Protein AF-A0A920AUA0-F1 (afdb_monomer)

Radius of gyration: 37.14 Å; Cα contacts (8 Å, |Δi|>4): 2394; chains: 1; bounding box: 93×77×119 Å

Foldseek 3Di:
DDDDDDDDDDDDPDPCAKFKWKAFFFFWDDDDDFFPDCVGTDTWDDFFDQKTKDKGFTPDAQAKGWIFMWTQAPNTTATWAQDAAAAAEDDAPDKGFIAQDGHPGYTYIYRHNGRAKIKMKMWGHPDRGRRGMIHIWTWAHDAKAWPDKDADAAAQQAKDKIKTFIPWFGTAFKWKWKWKDLPVLPAIAIDTWPDDIRMTIDIDHNVRLHAFRWMFMWMFMFTPPDDAGSVCVGRRGPYIDQPLVPTHIYTRHHPDPPVDPFQWKWFDDPPPDPDDPDDDPPPGDTPPPPPDDDDDDAWDADPHKIWGFAQPDADGDDGPDHGWIKIFAAAQWDKGKIFRADDDDDDPDDDPFPDFDPDDLDPDPLLWKKKKKKKAWCDFDPDDFFKWKFKAQDPPRDTQFPTDDDGHHNDIDMDMTTRHDDDPDSVPRRDDPGRSPGDMMMMMTGGRVQRRIMMTIGDTDIPSPQPADDADDDDDPVPRPCPPPPRAADLEHEHEFECVHPDDPPDAAEQPALEDHHAEYEFEAQGHHEDDEDDLPDPRFQREYEHCEEYEHAARAAYEYEWRYEYEYNEEYEYQHPDEDRAEWEHEPQTGYAYAHQYYYHYNDDQYWHKYFDWFAADEPDDDPDGQDWAKFFAQAAFKKFAQLQADDDPQFGQKWAQDQQALDTDTDSGRGIDTTDAFAITTTHHHDGIGTTIITHHADHFKDKDWQDRPVNGHQKGKTWNNHSFKFWAAPVLVVQFQFPDHQAVVCLLFFDLDLQQSWKFFDPSPFRLPTHFPQDPDTDIGHRGHMIMTGGHQVPDPDPDRDIDMRIDGNSRGGHRVRGNDPDDDDDDDDDAADPFKKKWKKWKDDDPDIEIAIEMAGAPDALARRRRQWHAGDDSDDDDFYKFWARQPPGPPGTTSYHYDHNVCLPPDGDIHIDGDDDPPGDMWMATPHINRDPPDWDWDADPVVRDIDTRPVVDTD

Mean predicted aligned error: 20.49 Å

Solvent-accessible surface area (backbone atoms only — not comparable to full-atom values): 53006 Å² total; per-residue (Å²): 136,92,85,89,87,88,85,90,80,89,78,79,86,68,86,71,68,59,40,49,21,32,22,15,57,20,54,34,58,52,78,43,55,50,56,76,45,73,52,32,54,44,68,41,43,85,44,43,77,66,14,33,35,37,79,35,47,31,73,38,56,68,33,76,18,28,28,35,39,30,38,43,39,88,89,46,38,32,20,30,26,67,42,73,72,41,70,41,82,58,61,69,77,44,80,45,64,44,36,76,58,64,38,87,42,24,39,37,31,36,78,28,76,42,49,66,37,33,37,40,36,25,34,50,55,82,59,100,67,71,57,50,41,38,36,33,27,50,24,56,44,71,87,66,46,65,73,48,69,64,85,68,85,50,46,30,66,42,69,42,79,42,44,34,35,36,77,41,60,71,26,56,43,46,26,42,32,39,37,38,23,67,59,88,62,78,49,47,54,61,42,76,33,56,69,59,66,38,41,30,41,34,72,50,52,23,87,70,26,37,75,68,27,55,34,38,33,35,41,34,26,29,47,45,93,67,87,62,50,62,93,43,47,38,56,52,38,74,47,68,44,33,63,90,84,71,38,44,70,37,56,13,37,55,78,75,76,58,99,62,75,82,86,52,67,41,82,69,70,97,75,79,66,86,85,80,86,88,72,91,80,87,75,78,75,72,71,78,72,89,69,90,64,98,72,80,80,76,68,49,78,57,97,70,34,34,41,34,72,30,68,89,56,63,91,56,68,46,86,95,46,80,22,19,44,32,39,36,33,52,58,34,76,46,77,44,55,45,42,49,61,92,73,99,72,80,86,80,72,89,79,66,62,53,75,70,81,80,87,61,99,70,80,59,84,88,72,48,26,32,40,34,31,32,37,30,24,77,58,74,56,94,72,99,51,54,36,37,37,35,36,29,40,60,79,76,68,48,70,39,28,62,76,43,78,52,75,41,35,83,49,81,44,80,46,77,44,61,58,47,78,85,67,97,50,85,85,57,77,85,73,73,59,63,56,71,89,45,40,73,24,49,36,42,38,44,24,63,81,40,48,72,36,60,36,36,41,42,53,76,44,77,46,64,74,81,73,60,51,65,87,79,90,75,98,48,95,92,62,61,65,58,67,55,91,82,57,58,76,42,56,82,34,39,39,50,37,46,40,93,56,89,50,63,102,86,54,50,50,68,50,81,52,39,68,45,42,24,16,32,40,36,27,32,43,60,5,42,40,28,40,45,58,39,61,96,86,60,97,51,73,34,19,34,43,38,26,64,29,40,38,38,31,32,48,59,19,33,40,37,34,25,26,30,10,37,38,40,28,55,22,35,41,36,43,34,27,81,56,64,62,32,41,34,34,28,34,49,97,88,35,56,26,32,56,48,45,73,33,55,79,44,68,56,55,100,73,44,30,42,25,37,30,42,46,35,34,7,44,57,99,80,64,82,83,85,59,50,44,78,30,53,35,32,25,26,23,36,70,10,29,35,50,29,69,65,32,22,71,59,90,70,32,23,38,44,18,45,72,36,33,64,72,60,43,75,48,58,38,65,59,55,49,84,42,80,41,55,59,40,32,26,25,44,30,24,19,56,47,88,36,49,62,40,60,35,38,12,41,81,54,66,62,62,46,73,42,74,49,56,44,48,94,92,32,28,34,50,40,55,29,16,35,37,31,35,26,32,30,20,38,26,70,38,18,29,77,44,26,68,18,76,36,28,41,42,84,71,34,56,92,65,36,19,54,46,52,41,38,14,40,38,36,30,68,76,82,84,51,53,84,54,61,47,45,73,68,47,85,50,65,37,68,36,48,56,8,36,24,35,38,35,27,26,37,50,75,79,49,104,56,99,62,93,50,74,48,77,43,54,46,54,62,48,16,41,31,46,72,72,38,37,77,72,96,78,82,90,79,93,85,90,80,67,70,55,50,100,58,39,33,39,40,27,41,32,38,38,45,94,94,45,76,32,61,20,38,41,37,26,27,72,96,44,44,56,48,87,43,65,30,48,18,28,39,69,85,81,83,77,79,93,67,71,39,38,26,35,35,49,68,39,89,66,84,78,60,57,19,32,28,40,49,29,32,36,91,48,75,87,49,97,74,76,68,52,76,47,78,40,75,73,86,96,59,79,59,36,46,43,69,76,42,68,28,56,64,92,86,66,82,52,68,50,72,41,82,87,83,71,45,74,44,51,52,78,80,75,48,70,79

Nearest PDB structures (foldseek):
  5z06-assembly1_A  TM=5.405E-01  e=9.278E-04  Parabacteroides distasonis ATCC 8503
  8d6k-assembly1_A  TM=6.226E-01  e=2.697E-01  Streptomyces coelicolor A3(2)
  3zss-assembly2_C  TM=5.935E-01  e=3.499E-01  Streptomyces coelicolor
  5lgw-assembly1_B  TM=5.931E-01  e=5.589E-01  Streptomyces coelicolor
  3ew3-assembly1_B  TM=3.158E-01  e=7.638E-01  Rattus norvegicus

Structure (mmCIF, N/CA/C/O backbone):
data_AF-A0A920AUA0-F1
#
_entry.id   AF-A0A920AUA0-F1
#
loop_
_atom_site.group_PDB
_atom_site.id
_atom_site.type_symbol
_atom_site.label_atom_id
_atom_site.label_alt_id
_atom_site.label_comp_id
_atom_site.label_asym_id
_atom_site.label_entity_id
_atom_site.label_seq_id
_atom_site.pdbx_PDB_ins_code
_atom_site.Cartn_x
_atom_site.Cartn_y
_atom_site.Cartn_z
_atom_site.occupancy
_atom_site.B_iso_or_equiv
_atom_site.auth_seq_id
_atom_site.auth_comp_id
_atom_site.auth_asym_id
_atom_site.auth_atom_id
_atom_site.pdbx_PDB_model_num
ATOM 1 N N . MET A 1 1 ? -12.554 16.680 64.816 1.00 34.91 1 MET A N 1
ATOM 2 C CA . MET A 1 1 ? -12.040 18.059 64.990 1.00 34.91 1 MET A CA 1
ATOM 3 C C . MET A 1 1 ? -12.174 18.762 63.644 1.00 34.91 1 MET A C 1
ATOM 5 O O . MET A 1 1 ? -11.756 18.181 62.657 1.00 34.91 1 MET A O 1
ATOM 9 N N . LYS A 1 2 ? -12.825 19.930 63.574 1.00 36.66 2 LYS A N 1
ATOM 10 C CA . LYS A 1 2 ? -12.953 20.726 62.336 1.00 36.66 2 LYS A CA 1
ATOM 11 C C . LYS A 1 2 ? -11.664 21.519 62.070 1.00 36.66 2 LYS A C 1
ATOM 13 O O . LYS A 1 2 ? -11.183 22.136 63.019 1.00 36.66 2 LYS A O 1
ATOM 18 N N . LYS A 1 3 ? -11.228 21.618 60.805 1.00 27.55 3 LYS A N 1
ATOM 19 C CA . LYS A 1 3 ? -11.029 22.873 60.034 1.00 27.55 3 LYS A CA 1
ATOM 20 C C . LYS A 1 3 ? -10.509 22.576 58.611 1.00 27.55 3 LYS A C 1
ATOM 22 O O . LYS A 1 3 ? -9.742 21.647 58.417 1.00 27.55 3 LYS A O 1
ATOM 27 N N . TYR A 1 4 ? -10.994 23.379 57.666 1.00 36.03 4 TYR A N 1
ATOM 28 C CA . TYR A 1 4 ? -10.837 23.321 56.207 1.00 36.03 4 TYR A CA 1
ATOM 29 C C . TYR A 1 4 ? -9.521 23.933 55.691 1.00 36.03 4 TYR A C 1
ATOM 31 O O . TYR A 1 4 ? -8.983 24.828 56.344 1.00 36.03 4 TYR A O 1
ATOM 39 N N . LEU A 1 5 ? -9.139 23.581 54.455 1.00 22.48 5 LEU A N 1
ATOM 40 C CA . LEU A 1 5 ? -8.550 24.499 53.467 1.00 22.48 5 LEU A CA 1
ATOM 41 C C . LEU A 1 5 ? -8.956 24.059 52.043 1.00 22.48 5 LEU A C 1
ATOM 43 O O . LEU A 1 5 ? -8.965 22.870 51.747 1.00 22.48 5 LEU A O 1
ATOM 47 N N . VAL A 1 6 ? -9.307 25.031 51.200 1.00 31.12 6 VAL A N 1
ATOM 48 C CA . VAL A 1 6 ? -9.594 24.926 49.758 1.00 31.12 6 VAL A CA 1
ATOM 49 C C . VAL A 1 6 ? -8.393 25.491 48.996 1.00 31.12 6 VAL A C 1
ATOM 51 O O . VAL A 1 6 ? -7.921 26.556 49.392 1.00 31.12 6 VAL A O 1
ATOM 54 N N . LEU A 1 7 ? -7.965 24.863 47.893 1.00 21.09 7 LEU A N 1
ATOM 55 C CA . LEU A 1 7 ? -7.511 25.573 46.686 1.00 21.09 7 LEU A CA 1
ATOM 56 C C . LEU A 1 7 ? -7.528 24.658 45.443 1.00 21.09 7 LEU A C 1
ATOM 58 O O . LEU A 1 7 ? -7.265 23.465 45.537 1.00 21.09 7 LEU A O 1
ATOM 62 N N . ILE A 1 8 ? -7.872 25.270 44.312 1.00 32.53 8 ILE A N 1
ATOM 63 C CA . ILE A 1 8 ? -8.080 24.743 42.954 1.00 32.53 8 ILE A CA 1
ATOM 64 C C . ILE A 1 8 ? -6.752 24.344 42.289 1.00 32.53 8 ILE A C 1
ATOM 66 O O . ILE A 1 8 ? -5.775 25.073 42.443 1.00 32.53 8 ILE A O 1
ATOM 70 N N . PHE A 1 9 ? -6.758 23.296 41.457 1.00 21.64 9 PHE A N 1
ATOM 71 C CA . PHE A 1 9 ? -5.888 23.209 40.277 1.00 21.64 9 PHE A CA 1
ATOM 72 C C . PHE A 1 9 ? -6.696 22.721 39.070 1.00 21.64 9 PHE A C 1
ATOM 74 O O . PHE A 1 9 ? -7.181 21.596 39.039 1.00 21.64 9 PHE A O 1
ATOM 81 N N . THR A 1 10 ? -6.844 23.599 38.082 1.00 32.56 10 THR A N 1
ATOM 82 C CA . THR A 1 10 ? -6.968 23.229 36.672 1.00 32.56 10 THR A CA 1
ATOM 83 C C . THR A 1 10 ? -5.690 22.494 36.270 1.00 32.56 10 THR A C 1
ATOM 85 O O . THR A 1 10 ? -4.614 23.080 36.397 1.00 32.56 10 THR A O 1
ATOM 88 N N . LEU A 1 11 ? -5.786 21.254 35.787 1.00 24.36 11 LEU A N 1
ATOM 89 C CA . LEU A 1 11 ? -4.705 20.625 35.029 1.00 24.36 11 LEU A CA 1
ATOM 90 C C . LEU A 1 11 ? -5.182 20.435 33.590 1.00 24.36 11 LEU A C 1
ATOM 92 O O . LEU A 1 11 ? -5.879 19.484 33.261 1.00 24.36 11 LEU A O 1
ATOM 96 N N . SER A 1 12 ? -4.814 21.394 32.747 1.00 24.86 12 SER A N 1
ATOM 97 C CA . SER A 1 12 ? -4.608 21.138 31.329 1.00 24.86 12 SER A CA 1
ATOM 98 C C . SER A 1 12 ? -3.372 20.245 31.234 1.00 24.86 12 SER A C 1
ATOM 100 O O . SER A 1 12 ? -2.292 20.667 31.654 1.00 24.86 12 SER A O 1
ATOM 102 N N . PHE A 1 13 ? -3.506 19.021 30.727 1.00 23.83 13 PHE A N 1
ATOM 103 C CA . PHE A 1 13 ? -2.341 18.247 30.313 1.00 23.83 13 PHE A CA 1
ATOM 104 C C . PHE A 1 13 ? -1.810 18.862 29.018 1.00 23.83 13 PHE A C 1
ATOM 106 O O . PHE A 1 13 ? -2.270 18.566 27.923 1.00 23.83 13 PHE A O 1
ATOM 113 N N . ILE A 1 14 ? -0.863 19.786 29.167 1.00 28.12 14 ILE A N 1
ATOM 114 C CA . ILE A 1 14 ? 0.091 20.103 28.111 1.00 28.12 14 ILE A CA 1
ATOM 115 C C . ILE A 1 14 ? 1.217 19.094 28.309 1.00 28.12 14 ILE A C 1
ATOM 117 O O . ILE A 1 14 ? 1.929 19.160 29.314 1.00 28.12 14 ILE A O 1
ATOM 121 N N . PHE A 1 15 ? 1.367 18.149 27.384 1.00 31.02 15 PHE A N 1
ATOM 122 C CA . PHE A 1 15 ? 2.601 17.380 27.283 1.00 31.02 15 PHE A CA 1
ATOM 123 C C . PHE A 1 15 ? 3.733 18.373 26.986 1.00 31.02 15 PHE A C 1
ATOM 125 O O . PHE A 1 15 ? 3.870 18.862 25.869 1.00 31.02 15 PHE A O 1
ATOM 132 N N . SER A 1 16 ? 4.510 18.737 28.009 1.00 35.75 16 SER A N 1
ATOM 133 C CA . SER A 1 16 ? 5.778 19.441 27.821 1.00 35.75 16 SER A CA 1
ATOM 134 C C . SER A 1 16 ? 6.825 18.386 27.480 1.00 35.75 16 SER A C 1
ATOM 136 O O . SER A 1 16 ? 7.454 17.797 28.362 1.00 35.75 16 SER A O 1
ATOM 138 N N . PHE A 1 17 ? 6.952 18.090 26.186 1.00 50.62 17 PHE A N 1
ATOM 139 C CA . PHE A 1 17 ? 8.178 17.500 25.667 1.00 50.62 17 PHE A CA 1
ATOM 140 C C . PHE A 1 17 ? 9.290 18.502 25.941 1.00 50.62 17 PHE A C 1
ATOM 142 O O . PHE A 1 17 ? 9.126 19.696 25.690 1.00 50.62 17 PHE A O 1
ATOM 149 N N . GLY A 1 18 ? 10.402 18.043 26.505 1.00 58.06 18 GLY A N 1
ATOM 150 C CA . GLY A 1 18 ? 11.508 18.953 26.720 1.00 58.06 18 GLY A CA 1
ATOM 151 C C . GLY A 1 18 ? 11.974 19.545 25.384 1.00 58.06 18 GLY A C 1
ATOM 152 O O . GLY A 1 18 ? 12.116 18.814 24.406 1.00 58.06 18 GLY A O 1
ATOM 153 N N . GLN A 1 19 ? 12.160 20.864 25.309 1.00 74.25 19 GLN A N 1
ATOM 154 C CA . GLN A 1 19 ? 12.383 21.549 24.037 1.00 74.25 19 GLN A CA 1
ATOM 155 C C . GLN A 1 19 ? 13.372 22.717 24.172 1.00 74.25 19 GLN A C 1
ATOM 157 O O . GLN A 1 19 ? 13.384 23.471 25.152 1.00 74.25 19 GLN A O 1
ATOM 162 N N . ASN A 1 20 ? 14.232 22.854 23.159 1.00 84.25 20 ASN A N 1
ATOM 163 C CA . ASN A 1 20 ? 15.113 24.007 22.990 1.00 84.25 20 ASN A CA 1
ATOM 164 C C . ASN A 1 20 ? 14.307 25.201 22.495 1.00 84.25 20 ASN A C 1
ATOM 166 O O . ASN A 1 20 ? 13.408 25.038 21.678 1.00 84.25 20 ASN A O 1
ATOM 170 N N . ALA A 1 21 ? 14.668 26.399 22.936 1.00 88.81 21 ALA A N 1
ATOM 171 C CA . ALA A 1 21 ? 14.043 27.631 22.491 1.00 88.81 21 ALA A CA 1
ATOM 172 C C . ALA A 1 21 ? 15.071 28.719 22.205 1.00 88.81 21 ALA A C 1
ATOM 174 O O . ALA A 1 21 ? 16.186 28.707 22.726 1.00 88.81 21 ALA A O 1
ATOM 175 N N . ILE A 1 22 ? 14.665 29.716 21.436 1.00 90.88 22 ILE A N 1
ATOM 176 C CA . ILE A 1 22 ? 15.327 31.015 21.382 1.00 90.88 22 ILE A CA 1
ATOM 177 C C . ILE A 1 22 ? 14.560 31.990 22.284 1.00 90.88 22 ILE A C 1
ATOM 179 O O . ILE A 1 22 ? 13.360 31.832 22.497 1.00 90.88 22 ILE A O 1
ATOM 183 N N . VAL A 1 23 ? 15.253 32.952 22.899 1.00 90.69 23 VAL A N 1
ATOM 184 C CA . VAL A 1 23 ? 14.648 33.972 23.775 1.00 90.69 23 VAL A CA 1
ATOM 185 C C . VAL A 1 23 ? 15.395 35.302 23.682 1.00 90.69 23 VAL A C 1
ATOM 187 O O . VAL A 1 23 ? 16.619 35.317 23.575 1.00 90.69 23 VAL A O 1
ATOM 190 N N . GLY A 1 24 ? 14.696 36.430 23.794 1.00 87.50 24 GLY A N 1
ATOM 191 C CA . GLY A 1 24 ? 15.289 37.763 23.892 1.00 87.50 24 GLY A CA 1
ATOM 192 C C . GLY A 1 24 ? 15.109 38.630 22.645 1.00 87.50 24 GLY A C 1
ATOM 193 O O . GLY A 1 24 ? 14.773 38.164 21.557 1.00 87.50 24 GLY A O 1
ATOM 194 N N . ASN A 1 25 ? 15.301 39.945 22.815 1.00 75.69 25 ASN A N 1
ATOM 195 C CA . ASN A 1 25 ? 14.859 40.917 21.814 1.00 75.69 25 ASN A CA 1
ATOM 196 C C . ASN A 1 25 ? 15.779 40.998 20.587 1.00 75.69 25 ASN A C 1
ATOM 198 O O . ASN A 1 25 ? 16.763 41.745 20.557 1.00 75.69 25 ASN A O 1
ATOM 202 N N . GLY A 1 26 ? 15.388 40.249 19.566 1.00 66.62 26 GLY A N 1
ATOM 203 C CA . GLY A 1 26 ? 16.102 40.095 18.318 1.00 66.62 26 GLY A CA 1
ATOM 204 C C . GLY A 1 26 ? 15.734 38.824 17.581 1.00 66.62 26 GLY A C 1
ATOM 205 O O . GLY A 1 26 ? 15.836 38.860 16.367 1.00 66.62 26 GLY A O 1
ATOM 206 N N . PHE A 1 27 ? 15.252 37.801 18.309 1.00 77.88 27 PHE A N 1
ATOM 207 C CA . PHE A 1 27 ? 14.631 36.574 17.786 1.00 77.88 27 PHE A CA 1
ATOM 208 C C . PHE A 1 27 ? 13.590 35.935 18.736 1.00 77.88 27 PHE A C 1
ATOM 210 O O . PHE A 1 27 ? 13.227 34.797 18.516 1.00 77.88 27 PHE A O 1
ATOM 217 N N . THR A 1 28 ? 13.092 36.656 19.756 1.00 78.25 28 THR A N 1
ATOM 218 C CA . THR A 1 28 ? 11.725 36.555 20.325 1.00 78.25 28 THR A CA 1
ATOM 219 C C . THR A 1 28 ? 11.308 37.907 20.933 1.00 78.25 28 THR A C 1
ATOM 221 O O . THR A 1 28 ? 12.024 38.909 20.799 1.00 78.25 28 THR A O 1
ATOM 224 N N . CYS A 1 29 ? 10.136 38.002 21.582 1.00 75.75 29 CYS A N 1
ATOM 225 C CA . CYS A 1 29 ? 9.813 39.158 22.418 1.00 75.75 29 CYS A CA 1
ATOM 226 C C . CYS A 1 29 ? 10.228 38.932 23.874 1.00 75.75 29 CYS A C 1
ATOM 228 O O . CYS A 1 29 ? 9.963 37.893 24.467 1.00 75.75 29 CYS A O 1
ATOM 230 N N . CYS A 1 30 ? 10.770 39.996 24.470 1.00 82.56 30 CYS A N 1
ATOM 231 C CA . CYS A 1 30 ? 10.992 40.110 25.908 1.00 82.56 30 CYS A CA 1
ATOM 232 C C . CYS A 1 30 ? 12.036 39.135 26.490 1.00 82.56 30 CYS A C 1
ATOM 234 O O . CYS A 1 30 ? 12.535 38.230 25.835 1.00 82.56 30 CYS A O 1
ATOM 236 N N . TRP A 1 31 ? 12.417 39.386 27.742 1.00 85.62 31 TRP A N 1
ATOM 237 C CA . TRP A 1 31 ? 13.306 38.522 28.513 1.00 85.62 31 TRP A CA 1
ATOM 238 C C . TRP A 1 31 ? 12.529 38.011 29.728 1.00 85.62 31 TRP A C 1
ATOM 240 O O . TRP A 1 31 ? 12.135 38.813 30.578 1.00 85.62 31 TRP A O 1
ATOM 250 N N . GLY A 1 32 ? 12.282 36.703 29.806 1.00 80.81 32 GLY A N 1
ATOM 251 C CA . GLY A 1 32 ? 11.803 36.053 31.029 1.00 80.81 32 GLY A CA 1
ATOM 252 C C . GLY A 1 32 ? 12.884 36.008 32.118 1.00 80.81 32 GLY A C 1
ATOM 253 O O . GLY A 1 32 ? 14.064 36.243 31.847 1.00 80.81 32 GLY A O 1
ATOM 254 N N . SER A 1 33 ? 12.498 35.688 33.357 1.00 83.19 33 SER A N 1
ATOM 255 C CA . SER A 1 33 ? 13.457 35.435 34.445 1.00 83.19 33 SER A CA 1
ATOM 256 C C . SER A 1 33 ? 14.083 34.050 34.275 1.00 83.19 33 SER A C 1
ATOM 258 O O . SER A 1 33 ? 13.386 33.037 34.381 1.00 83.19 33 SER A O 1
ATOM 260 N N . ALA A 1 34 ? 15.392 33.998 34.023 1.00 81.38 34 ALA A N 1
ATOM 261 C CA . ALA A 1 34 ? 16.120 32.752 33.821 1.00 81.38 34 ALA A CA 1
ATOM 262 C C . ALA A 1 34 ? 15.952 31.826 35.037 1.00 81.38 34 ALA A C 1
ATOM 264 O O . ALA A 1 34 ? 16.129 32.257 36.181 1.00 81.38 34 ALA A O 1
ATOM 265 N N . GLY A 1 35 ? 15.620 30.552 34.818 1.00 81.62 35 GLY A N 1
ATOM 266 C CA . GLY A 1 35 ? 15.362 29.600 35.906 1.00 81.62 35 GLY A CA 1
ATOM 267 C C . GLY A 1 35 ? 13.896 29.439 36.308 1.00 81.62 35 GLY A C 1
ATOM 268 O O . GLY A 1 35 ? 13.567 28.467 36.973 1.00 81.62 35 GLY A O 1
ATOM 269 N N . ASN A 1 36 ? 13.032 30.407 35.976 1.00 83.81 36 ASN A N 1
ATOM 270 C CA . ASN A 1 36 ? 11.715 30.531 36.619 1.00 83.81 36 ASN A CA 1
ATOM 271 C C . ASN A 1 36 ? 10.559 30.861 35.661 1.00 83.81 36 ASN A C 1
ATOM 273 O O . ASN A 1 36 ? 9.415 30.938 36.101 1.00 83.81 36 ASN A O 1
ATOM 277 N N . SER A 1 37 ? 10.830 31.140 34.383 1.00 85.25 37 SER A N 1
ATOM 278 C CA . SER A 1 37 ? 9.800 31.488 33.401 1.00 85.25 37 SER A CA 1
ATOM 279 C C . SER A 1 37 ? 10.270 31.189 31.976 1.00 85.25 37 SER A C 1
ATOM 281 O O . SER A 1 37 ? 11.384 31.568 31.616 1.00 85.25 37 SER A O 1
ATOM 283 N N . ASN A 1 38 ? 9.400 30.575 31.171 1.00 87.06 38 ASN A N 1
ATOM 284 C CA . ASN A 1 38 ? 9.553 30.399 29.720 1.00 87.06 38 ASN A CA 1
ATOM 285 C C . ASN A 1 38 ? 8.940 31.566 28.918 1.00 87.06 38 ASN A C 1
ATOM 287 O O . ASN A 1 38 ? 8.710 31.469 27.716 1.00 87.06 38 ASN A O 1
ATOM 291 N N . TYR A 1 39 ? 8.654 32.697 29.572 1.00 87.88 39 TYR A N 1
ATOM 292 C CA . TYR A 1 39 ? 8.103 33.865 28.896 1.00 87.88 39 TYR A CA 1
ATOM 293 C C . TYR A 1 39 ? 9.067 34.383 27.823 1.00 87.88 39 TYR A C 1
ATOM 295 O O . TYR A 1 39 ? 10.215 34.735 28.119 1.00 87.88 39 TYR A O 1
ATOM 303 N N . GLY A 1 40 ? 8.566 34.459 26.589 1.00 85.38 40 GLY A N 1
ATOM 304 C CA . GLY A 1 40 ? 9.351 34.853 25.425 1.00 85.38 40 GLY A CA 1
ATOM 305 C C . GLY A 1 40 ? 10.194 33.723 24.837 1.00 85.38 40 GLY A C 1
ATOM 306 O O . GLY A 1 40 ? 11.143 34.030 24.126 1.00 85.38 40 GLY A O 1
ATOM 307 N N . TYR A 1 41 ? 9.913 32.455 25.148 1.00 90.56 41 TYR A N 1
ATOM 308 C CA . TYR A 1 41 ? 10.544 31.313 24.482 1.00 90.56 41 TYR A CA 1
ATOM 309 C C . TYR A 1 41 ? 9.831 31.029 23.164 1.00 90.56 41 TYR A C 1
ATOM 311 O O . TYR A 1 41 ? 8.603 31.026 23.106 1.00 90.56 41 TYR A O 1
ATOM 319 N N . GLU A 1 42 ? 10.611 30.776 22.123 1.00 90.19 42 GLU A N 1
ATOM 320 C CA . GLU A 1 42 ? 10.128 30.269 20.846 1.00 90.19 42 GLU A CA 1
ATOM 321 C C . GLU A 1 42 ? 10.854 28.965 20.550 1.00 90.19 42 GLU A C 1
ATOM 323 O O . GLU A 1 42 ? 12.081 28.940 20.420 1.00 90.19 42 GLU A O 1
ATOM 328 N N . TYR A 1 43 ? 10.097 27.874 20.581 1.00 89.00 43 TYR A N 1
ATOM 329 C CA . TYR A 1 43 ? 10.646 26.530 20.606 1.00 89.00 43 TYR A CA 1
ATOM 330 C C . TYR A 1 43 ? 11.123 26.059 19.227 1.00 89.00 43 TYR A C 1
ATOM 332 O O . TYR A 1 43 ? 10.692 26.565 18.194 1.00 89.00 43 TYR A O 1
ATOM 340 N N . PHE A 1 44 ? 12.063 25.118 19.226 1.00 88.69 44 PHE A N 1
ATOM 341 C CA . PHE A 1 44 ? 12.639 24.533 18.022 1.00 88.69 44 PHE A CA 1
ATOM 342 C C . PHE A 1 44 ? 11.893 23.254 17.650 1.00 88.69 44 PHE A C 1
ATOM 344 O O . PHE A 1 44 ? 11.650 22.409 18.513 1.00 88.69 44 PHE A O 1
ATOM 351 N N . ASP A 1 45 ? 11.633 23.067 16.363 1.00 88.25 45 ASP A N 1
ATOM 352 C CA . ASP A 1 45 ? 11.048 21.847 15.816 1.00 88.25 45 ASP A CA 1
ATOM 353 C C . ASP A 1 45 ? 12.113 20.763 15.623 1.00 88.25 45 ASP A C 1
ATOM 355 O O . ASP A 1 45 ? 13.305 21.056 15.469 1.00 88.25 45 ASP A O 1
ATOM 359 N N . ALA A 1 46 ? 11.684 19.501 15.605 1.00 87.00 46 ALA A N 1
ATOM 360 C CA . ALA A 1 46 ? 12.539 18.405 15.166 1.00 87.00 46 ALA A CA 1
ATOM 361 C C . ALA A 1 46 ? 12.964 18.618 13.702 1.00 87.00 46 ALA A C 1
ATOM 363 O O . ALA A 1 46 ? 12.236 19.184 12.885 1.00 87.00 46 ALA A O 1
ATOM 364 N N . SER A 1 47 ? 14.172 18.187 13.367 1.00 88.06 47 SER A N 1
ATOM 365 C CA . SER A 1 47 ? 14.753 18.336 12.036 1.00 88.06 47 SER A CA 1
ATOM 366 C C . SER A 1 47 ? 15.497 17.057 11.648 1.00 88.06 47 SER A C 1
ATOM 368 O O . SER A 1 47 ? 15.250 16.008 12.227 1.00 88.06 47 SER A O 1
ATOM 370 N N . ALA A 1 48 ? 16.388 17.105 10.654 1.00 87.94 48 ALA A N 1
ATOM 371 C CA . ALA A 1 48 ? 17.131 15.919 10.232 1.00 87.94 48 ALA A CA 1
ATOM 372 C C . ALA A 1 48 ? 17.943 15.309 11.396 1.00 87.94 48 ALA A C 1
ATOM 374 O O . ALA A 1 48 ? 18.600 16.035 12.157 1.00 87.94 48 ALA A O 1
ATOM 375 N N . GLY A 1 49 ? 17.918 13.978 11.507 1.00 85.44 49 GLY A N 1
ATOM 376 C CA . GLY A 1 49 ? 18.574 13.228 12.581 1.00 85.44 49 GLY A CA 1
ATOM 377 C C . GLY A 1 49 ? 18.085 13.652 13.972 1.00 85.44 49 GLY A C 1
ATOM 378 O O . GLY A 1 49 ? 16.915 13.950 14.172 1.00 85.44 49 GLY A O 1
ATOM 379 N N . ASN A 1 50 ? 19.003 13.749 14.935 1.00 82.12 50 ASN A N 1
ATOM 380 C CA . ASN A 1 50 ? 18.698 14.210 16.300 1.00 82.12 50 ASN A CA 1
ATOM 381 C C . ASN A 1 50 ? 18.807 15.741 16.461 1.00 82.12 50 ASN A C 1
ATOM 383 O O . ASN A 1 50 ? 19.011 16.247 17.571 1.00 82.12 50 ASN A O 1
ATOM 387 N N . SER A 1 51 ? 18.759 16.491 15.354 1.00 86.38 51 SER A N 1
ATOM 388 C CA . SER A 1 51 ? 18.918 17.946 15.368 1.00 86.38 51 SER A CA 1
ATOM 389 C C . SER A 1 51 ? 17.582 18.675 15.440 1.00 86.38 51 SER A C 1
ATOM 391 O O . SER A 1 51 ? 16.541 18.160 15.041 1.00 86.38 51 SER A O 1
ATOM 393 N N . TYR A 1 52 ? 17.631 19.915 15.913 1.00 88.31 52 TYR A N 1
ATOM 394 C CA . TYR A 1 52 ? 16.460 20.774 16.061 1.00 88.31 52 TYR A CA 1
ATOM 395 C C . TYR A 1 52 ? 16.649 22.059 15.266 1.00 88.31 52 TYR A C 1
ATOM 397 O O . TYR A 1 52 ? 17.784 22.511 15.080 1.00 88.31 52 TYR A O 1
ATOM 405 N N . ILE A 1 53 ? 15.555 22.647 14.785 1.00 91.38 53 ILE A N 1
ATOM 406 C CA . ILE A 1 53 ? 15.563 23.817 13.906 1.00 91.38 53 ILE A CA 1
ATOM 407 C C . ILE A 1 53 ? 14.586 24.895 14.378 1.00 91.38 53 ILE A C 1
ATOM 409 O O . ILE A 1 53 ? 13.496 24.603 14.851 1.00 91.38 53 ILE A O 1
ATOM 413 N N . SER A 1 54 ? 14.967 26.160 14.225 1.00 91.69 54 SER A N 1
ATOM 414 C CA . SER A 1 54 ? 14.046 27.289 14.368 1.00 91.69 54 SER A CA 1
ATOM 415 C C . SER A 1 54 ? 14.393 28.359 13.346 1.00 91.69 54 SER A C 1
ATOM 417 O O . SER A 1 54 ? 15.557 28.737 13.210 1.00 91.69 54 SER A O 1
ATOM 419 N N . ILE A 1 55 ? 13.399 28.833 12.599 1.00 93.69 55 ILE A N 1
ATOM 420 C CA . ILE A 1 55 ? 13.577 29.867 11.577 1.00 93.69 55 ILE A CA 1
ATOM 421 C C . ILE A 1 55 ? 12.985 31.160 12.114 1.00 93.69 55 ILE A C 1
ATOM 423 O O . ILE A 1 55 ? 11.795 31.230 12.394 1.00 93.69 55 ILE A O 1
ATOM 427 N N . GLN A 1 56 ? 13.823 32.181 12.244 1.00 92.56 56 GLN A N 1
ATOM 428 C CA . GLN A 1 56 ? 13.468 33.425 12.911 1.00 92.56 56 GLN A CA 1
ATOM 429 C C . GLN A 1 56 ? 13.729 34.638 12.038 1.00 92.56 56 GLN A C 1
ATOM 431 O O . GLN A 1 56 ? 14.670 34.667 11.249 1.00 92.56 56 GLN A O 1
ATOM 436 N N . ASN A 1 57 ? 12.957 35.699 12.245 1.00 91.44 57 ASN A N 1
ATOM 437 C CA . ASN A 1 57 ? 13.237 36.993 11.638 1.00 91.44 57 ASN A CA 1
ATOM 438 C C . ASN A 1 57 ? 13.716 37.988 12.687 1.00 91.44 57 ASN A C 1
ATOM 440 O O . ASN A 1 57 ? 13.224 38.038 13.817 1.00 91.44 57 ASN A O 1
ATOM 444 N N . ALA A 1 58 ? 14.673 38.821 12.287 1.00 88.75 58 ALA A N 1
ATOM 445 C CA . ALA A 1 58 ? 15.145 39.890 13.147 1.00 88.75 58 ALA A CA 1
ATOM 446 C C . ALA A 1 58 ? 14.019 40.894 13.412 1.00 88.75 58 ALA A C 1
ATOM 448 O O . ALA A 1 58 ? 13.241 41.227 12.519 1.00 88.75 58 ALA A O 1
ATOM 449 N N . ARG A 1 59 ? 13.952 41.427 14.634 1.00 86.12 59 ARG A N 1
ATOM 450 C CA . ARG A 1 59 ? 12.947 42.441 15.006 1.00 86.12 59 ARG A CA 1
ATOM 451 C C . ARG A 1 59 ? 13.414 43.870 14.748 1.00 86.12 59 ARG A C 1
ATOM 453 O O . ARG A 1 59 ? 12.590 44.744 14.495 1.00 86.12 59 ARG A O 1
ATOM 460 N N . ASN A 1 60 ? 14.721 44.115 14.805 1.00 82.81 60 ASN A N 1
ATOM 461 C CA . ASN A 1 60 ? 15.310 45.439 14.625 1.00 82.81 60 ASN A CA 1
ATOM 462 C C . ASN A 1 60 ? 16.105 45.496 13.313 1.00 82.81 60 ASN A C 1
ATOM 464 O O . ASN A 1 60 ? 17.206 44.951 13.238 1.00 82.81 60 ASN A O 1
ATOM 468 N N . ALA A 1 61 ? 15.576 46.190 12.300 1.00 82.62 61 ALA A N 1
ATOM 469 C CA . ALA A 1 61 ? 16.317 46.486 11.071 1.00 82.62 61 ALA A CA 1
ATOM 470 C C . ALA A 1 61 ? 17.475 47.464 11.332 1.00 82.62 61 ALA A C 1
ATOM 472 O O . ALA A 1 61 ? 17.297 48.478 12.009 1.00 82.62 61 ALA A O 1
ATOM 473 N N . GLY A 1 62 ? 18.640 47.194 10.742 1.00 74.94 62 GLY A N 1
ATOM 474 C CA . GLY A 1 62 ? 19.808 48.078 10.768 1.00 74.94 62 GLY A CA 1
ATOM 475 C C . GLY A 1 62 ? 20.467 48.216 12.144 1.00 74.94 62 GLY A C 1
ATOM 476 O O . GLY A 1 62 ? 21.143 49.216 12.394 1.00 74.94 62 GLY A O 1
ATOM 477 N N . GLY A 1 63 ? 20.251 47.252 13.045 1.00 82.44 63 GLY A N 1
ATOM 478 C CA . GLY A 1 63 ? 20.714 47.313 14.429 1.00 82.44 63 GLY A CA 1
ATOM 479 C C . GLY A 1 63 ? 20.995 45.950 15.062 1.00 82.44 63 GLY A C 1
ATOM 480 O O . GLY A 1 63 ? 20.824 44.890 14.457 1.00 82.44 63 GLY A O 1
ATOM 481 N N . ASN A 1 64 ? 21.446 45.995 16.316 1.00 90.12 64 ASN A N 1
ATOM 482 C CA . ASN A 1 64 ? 21.747 44.802 17.100 1.00 90.12 64 ASN A CA 1
ATOM 483 C C . ASN A 1 64 ? 20.457 44.094 17.539 1.00 90.12 64 ASN A C 1
ATOM 485 O O . ASN A 1 64 ? 19.570 44.695 18.151 1.00 90.12 64 ASN A O 1
ATOM 489 N N . ASN A 1 65 ? 20.395 42.800 17.258 1.00 92.19 65 ASN A N 1
ATOM 490 C CA . ASN A 1 65 ? 19.356 41.869 17.668 1.00 92.19 65 ASN A CA 1
ATOM 491 C C . ASN A 1 65 ? 19.979 40.905 18.679 1.00 92.19 65 ASN A C 1
ATOM 493 O O . ASN A 1 65 ? 21.029 40.318 18.419 1.00 92.19 65 ASN A O 1
ATOM 497 N N . TYR A 1 66 ? 19.363 40.799 19.851 1.00 93.06 66 TYR A N 1
ATOM 498 C CA . TYR A 1 66 ? 19.899 40.094 21.007 1.00 93.06 66 TYR A CA 1
ATOM 499 C C . TYR A 1 66 ? 19.092 38.831 21.278 1.00 93.06 66 TYR A C 1
ATOM 501 O O . TYR A 1 66 ? 17.865 38.879 21.264 1.00 93.06 66 TYR A O 1
ATOM 509 N N . PHE A 1 67 ? 19.766 37.730 21.591 1.00 93.75 67 PHE A N 1
ATOM 510 C CA . PHE A 1 67 ? 19.104 36.480 21.949 1.00 93.75 67 PHE A CA 1
ATOM 511 C C . PHE A 1 67 ? 19.939 35.625 22.913 1.00 93.75 67 PHE A C 1
ATOM 513 O O . PHE A 1 67 ? 21.134 35.847 23.117 1.00 93.75 67 PHE A O 1
ATOM 520 N N . ARG A 1 68 ? 19.289 34.650 23.537 1.00 91.69 68 ARG A N 1
ATOM 521 C CA . ARG A 1 68 ? 19.860 33.514 24.269 1.00 91.69 68 ARG A CA 1
ATOM 522 C C . ARG A 1 68 ? 19.104 32.254 23.871 1.00 91.69 68 ARG A C 1
ATOM 524 O O . ARG A 1 68 ? 18.065 32.347 23.222 1.00 91.69 68 ARG A O 1
ATOM 531 N N . PHE A 1 69 ? 19.607 31.102 24.292 1.00 90.31 69 PHE A N 1
ATOM 532 C CA . PHE A 1 69 ? 18.837 29.868 24.212 1.00 90.31 69 PHE A CA 1
ATOM 533 C C . PHE A 1 69 ? 18.054 29.656 25.502 1.00 90.31 69 PHE A C 1
ATOM 535 O O . PHE A 1 69 ? 18.590 29.827 26.599 1.00 90.31 69 PHE A O 1
ATOM 542 N N . GLY A 1 70 ? 16.781 29.320 25.357 1.00 88.69 70 GLY A N 1
ATOM 543 C CA . GLY A 1 70 ? 15.926 28.806 26.410 1.00 88.69 70 GLY A CA 1
ATOM 544 C C . GLY A 1 70 ? 15.969 27.281 26.425 1.00 88.69 70 GLY A C 1
ATOM 545 O O . GLY A 1 70 ? 16.060 26.640 25.383 1.00 88.69 70 GLY A O 1
ATOM 546 N N . VAL A 1 71 ? 15.904 26.712 27.618 1.00 85.88 71 VAL A N 1
ATOM 547 C CA . VAL A 1 71 ? 15.731 25.281 27.863 1.00 85.88 71 VAL A CA 1
ATOM 548 C C . VAL A 1 71 ? 14.488 25.132 28.720 1.00 85.88 71 VAL A C 1
ATOM 550 O O . VAL A 1 71 ? 14.414 25.779 29.769 1.00 85.88 71 VAL A O 1
ATOM 553 N N . ASP A 1 72 ? 13.538 24.319 28.276 1.00 84.81 72 ASP A N 1
ATOM 554 C CA . ASP A 1 72 ? 12.392 23.864 29.064 1.00 84.81 72 ASP A CA 1
ATOM 555 C C . ASP A 1 72 ? 12.358 22.340 28.969 1.00 84.81 72 ASP A C 1
ATOM 557 O O . ASP A 1 72 ? 11.953 21.806 27.946 1.00 84.81 72 ASP A O 1
ATOM 561 N N . TRP A 1 73 ? 12.903 21.633 29.965 1.00 77.31 73 TRP A N 1
ATOM 562 C CA . TRP A 1 73 ? 13.021 20.168 29.937 1.00 77.31 73 TRP A CA 1
ATOM 563 C C . TRP A 1 73 ? 12.629 19.553 31.277 1.00 77.31 73 TRP A C 1
ATOM 565 O O . TRP A 1 73 ? 13.244 19.857 32.302 1.00 77.31 73 TRP A O 1
ATOM 575 N N . GLY A 1 74 ? 11.608 18.688 31.299 1.00 68.12 74 GLY A N 1
ATOM 576 C CA . GLY A 1 74 ? 11.163 18.005 32.523 1.00 68.12 74 GLY A CA 1
ATOM 577 C C . GLY A 1 74 ? 10.820 18.964 33.675 1.00 68.12 74 GLY A C 1
ATOM 578 O O . GLY A 1 74 ? 11.115 18.669 34.832 1.00 68.12 74 GLY A O 1
ATOM 579 N N . GLY A 1 75 ? 10.289 20.154 33.359 1.00 70.56 75 GLY A N 1
ATOM 580 C CA . GLY A 1 75 ? 9.999 21.223 34.325 1.00 70.56 75 GLY A CA 1
ATOM 581 C C . GLY A 1 75 ? 11.206 22.076 34.745 1.00 70.56 75 GLY A C 1
ATOM 582 O O . GLY A 1 75 ? 11.066 22.969 35.582 1.00 70.56 75 GLY A O 1
ATOM 583 N N . THR A 1 76 ? 12.392 21.834 34.178 1.00 78.62 76 THR A N 1
ATOM 584 C CA . THR A 1 76 ? 13.591 22.651 34.401 1.00 78.62 76 THR A CA 1
ATOM 585 C C . THR A 1 76 ? 13.687 23.750 33.350 1.00 78.62 76 THR A C 1
ATOM 587 O O . THR A 1 76 ? 13.942 23.480 32.179 1.00 78.62 76 THR A O 1
ATOM 590 N N . LEU A 1 77 ? 13.563 25.002 33.794 1.00 87.38 77 LEU A N 1
ATOM 591 C CA . LEU A 1 77 ? 13.710 26.185 32.951 1.00 87.38 77 LEU A CA 1
ATOM 592 C C . LEU A 1 77 ? 15.124 26.758 33.066 1.00 87.38 77 LEU A C 1
ATOM 594 O O . LEU A 1 77 ? 15.588 27.020 34.173 1.00 87.38 77 LEU A O 1
ATOM 598 N N . LYS A 1 78 ? 15.815 27.018 31.953 1.00 88.25 78 LYS A N 1
ATOM 599 C CA . LYS A 1 78 ? 17.105 27.740 31.946 1.00 88.25 78 LYS A CA 1
ATOM 600 C C . LYS A 1 78 ? 17.191 28.704 30.772 1.00 88.25 78 LYS A C 1
ATOM 602 O O . LYS A 1 78 ? 16.634 28.431 29.717 1.00 88.25 78 LYS A O 1
ATOM 607 N N . GLN A 1 79 ? 17.933 29.794 30.938 1.00 89.62 79 GLN A N 1
ATOM 608 C CA . GLN A 1 79 ? 18.464 30.567 29.816 1.00 89.62 79 GLN A CA 1
ATOM 609 C C . GLN A 1 79 ? 19.979 30.432 29.790 1.00 89.62 79 GLN A C 1
ATOM 611 O O . GLN A 1 79 ? 20.637 30.658 30.807 1.00 89.62 79 GLN A O 1
ATOM 616 N N . ILE A 1 80 ? 20.527 30.097 28.631 1.00 89.38 80 ILE A N 1
ATOM 617 C CA . ILE A 1 80 ? 21.950 29.830 28.433 1.00 89.38 80 ILE A CA 1
ATOM 618 C C . ILE A 1 80 ? 22.517 30.663 27.281 1.00 89.38 80 ILE A C 1
ATOM 620 O O . ILE A 1 80 ? 21.809 31.135 26.390 1.00 89.38 80 ILE A O 1
ATOM 624 N N . THR A 1 81 ? 23.824 30.897 27.333 1.00 91.19 81 THR A N 1
ATOM 625 C CA . THR A 1 81 ? 24.568 31.751 26.396 1.00 91.19 81 THR A CA 1
ATOM 626 C C . THR A 1 81 ? 26.011 31.268 26.289 1.00 91.19 81 THR A C 1
ATOM 628 O O . THR A 1 81 ? 26.420 30.393 27.044 1.00 91.19 81 THR A O 1
ATOM 631 N N . ILE A 1 82 ? 26.810 31.854 25.401 1.00 92.12 82 ILE A N 1
ATOM 632 C CA . ILE A 1 82 ? 28.238 31.526 25.263 1.00 92.12 82 ILE A CA 1
ATOM 633 C C . ILE A 1 82 ? 29.038 32.076 26.458 1.00 92.12 82 ILE A C 1
ATOM 635 O O . ILE A 1 82 ? 29.772 31.341 27.119 1.00 92.12 82 ILE A O 1
ATOM 639 N N . THR A 1 83 ? 28.857 33.363 26.775 1.00 92.00 83 THR A N 1
ATOM 640 C CA . THR A 1 83 ? 29.634 34.072 27.807 1.00 92.00 83 THR A CA 1
ATOM 641 C C . THR A 1 83 ? 28.709 34.729 28.839 1.00 92.00 83 THR A C 1
ATOM 643 O O . THR A 1 83 ? 28.313 35.883 28.664 1.00 92.00 83 THR A O 1
ATOM 646 N N . PRO A 1 84 ? 28.333 34.038 29.933 1.00 92.19 84 PRO A N 1
ATOM 647 C CA . PRO A 1 84 ? 27.524 34.647 30.987 1.00 92.19 84 PRO A CA 1
ATOM 648 C C . PRO A 1 84 ? 28.148 35.954 31.500 1.00 92.19 84 PRO A C 1
ATOM 650 O O . PRO A 1 84 ? 29.344 36.018 31.780 1.00 92.19 84 PRO A O 1
ATOM 653 N N . GLY A 1 85 ? 27.338 37.008 31.619 1.00 91.00 85 GLY A N 1
ATOM 654 C CA . GLY A 1 85 ? 27.788 38.322 32.096 1.00 91.00 85 GLY A CA 1
ATOM 655 C C . GLY A 1 85 ? 28.338 39.283 31.037 1.00 91.00 85 GLY A C 1
ATOM 656 O O . GLY A 1 85 ? 28.479 40.462 31.355 1.00 91.00 85 GLY A O 1
ATOM 657 N N . SER A 1 86 ? 28.594 38.842 29.799 1.00 93.88 86 SER A N 1
ATOM 658 C CA . SER A 1 86 ? 29.047 39.720 28.708 1.00 93.88 86 SER A CA 1
ATOM 659 C C . SER A 1 86 ? 28.385 39.372 27.382 1.00 93.88 86 SER A C 1
ATOM 661 O O . SER A 1 86 ? 28.363 38.214 26.971 1.00 93.88 86 SER A O 1
ATOM 663 N N . ASP A 1 87 ? 27.883 40.382 26.676 1.00 94.06 87 ASP A N 1
ATOM 664 C CA . ASP A 1 87 ? 27.288 40.170 25.359 1.00 94.06 87 ASP A CA 1
ATOM 665 C C . ASP A 1 87 ? 28.361 39.734 24.347 1.00 94.06 87 ASP A C 1
ATOM 667 O O . ASP A 1 87 ? 29.494 40.221 24.376 1.00 94.06 87 ASP A O 1
ATOM 671 N N . THR A 1 88 ? 28.014 38.792 23.470 1.00 95.31 88 THR A N 1
ATOM 672 C CA . THR A 1 88 ? 28.926 38.178 22.493 1.00 95.31 88 THR A CA 1
ATOM 673 C C . THR A 1 88 ? 28.350 38.329 21.089 1.00 95.31 88 THR A C 1
ATOM 675 O O . THR A 1 88 ? 27.244 37.870 20.826 1.00 95.31 88 THR A O 1
ATOM 678 N N . VAL A 1 89 ? 29.082 38.960 20.168 1.00 94.56 89 VAL A N 1
ATOM 679 C CA . VAL A 1 89 ? 28.665 39.032 18.757 1.00 94.56 89 VAL A CA 1
ATOM 680 C C . VAL A 1 89 ? 28.880 37.671 18.101 1.00 94.56 89 VAL A C 1
ATOM 682 O O . VAL A 1 89 ? 29.965 37.100 18.213 1.00 94.56 89 VAL A O 1
ATOM 685 N N . VAL A 1 90 ? 27.855 37.167 17.417 1.00 94.81 90 VAL A N 1
ATOM 686 C CA . VAL A 1 90 ? 27.890 35.894 16.690 1.00 94.81 90 VAL A CA 1
ATOM 687 C C . VAL A 1 90 ? 27.626 36.122 15.203 1.00 94.81 90 VAL A C 1
ATOM 689 O O . VAL A 1 90 ? 26.929 37.060 14.815 1.00 94.81 90 VAL A O 1
ATOM 692 N N . THR A 1 91 ? 28.197 35.261 14.369 1.00 93.38 91 THR A N 1
ATOM 693 C CA . THR A 1 91 ? 28.170 35.364 12.907 1.00 93.38 91 THR A CA 1
ATOM 694 C C . THR A 1 91 ? 27.598 34.078 12.324 1.00 93.38 91 THR A C 1
ATOM 696 O O . THR A 1 91 ? 27.904 32.995 12.821 1.00 93.38 91 THR A O 1
ATOM 699 N N . ALA A 1 92 ? 26.772 34.203 11.283 1.00 92.19 92 ALA A N 1
ATOM 700 C CA . ALA A 1 92 ? 26.175 33.059 10.600 1.00 92.19 92 ALA A CA 1
ATOM 701 C C . ALA A 1 92 ? 27.259 32.132 10.020 1.00 92.19 92 ALA A C 1
ATOM 703 O O . ALA A 1 92 ? 28.330 32.599 9.632 1.00 92.19 92 ALA A O 1
ATOM 704 N N . GLY A 1 93 ? 26.980 30.829 9.983 1.00 89.00 93 GLY A N 1
ATOM 705 C CA . GLY A 1 93 ? 27.885 29.791 9.480 1.00 89.00 93 GLY A CA 1
ATOM 706 C C . GLY A 1 93 ? 28.957 29.318 10.472 1.00 89.00 93 GLY A C 1
ATOM 707 O O . GLY A 1 93 ? 29.649 28.345 10.184 1.00 89.00 93 GLY A O 1
ATOM 708 N N . ASN A 1 94 ? 29.083 29.947 11.647 1.00 91.62 94 ASN A N 1
ATOM 709 C CA . ASN A 1 94 ? 30.022 29.519 12.687 1.00 91.62 94 ASN A CA 1
ATOM 710 C C . ASN A 1 94 ? 29.354 28.612 13.729 1.00 91.62 94 ASN A C 1
ATOM 712 O O . ASN A 1 94 ? 28.258 28.907 14.209 1.00 91.62 94 ASN A O 1
ATOM 716 N N . GLU A 1 95 ? 30.061 27.556 14.140 1.00 91.69 95 GLU A N 1
ATOM 717 C CA . GLU A 1 95 ? 29.684 26.749 15.303 1.00 91.69 95 GLU A CA 1
ATOM 718 C C . GLU A 1 95 ? 30.011 27.480 16.612 1.00 91.69 95 GLU A C 1
ATOM 720 O O . GLU A 1 95 ? 31.085 28.067 16.776 1.00 91.69 95 GLU A O 1
ATOM 725 N N . TYR A 1 96 ? 29.115 27.364 17.588 1.00 92.19 96 TYR A N 1
ATOM 726 C CA . TYR A 1 96 ? 29.282 27.919 18.924 1.00 92.19 96 TYR A CA 1
ATOM 727 C C . TYR A 1 96 ? 28.907 26.892 19.992 1.00 92.19 96 TYR A C 1
ATOM 729 O O . TYR A 1 96 ? 27.958 26.127 19.837 1.00 92.19 96 TYR A O 1
ATOM 737 N N . THR A 1 97 ? 29.620 26.912 21.118 1.00 90.25 97 THR A N 1
ATOM 738 C CA . THR A 1 97 ? 29.316 26.076 22.289 1.00 90.25 97 THR A CA 1
ATOM 739 C C . THR A 1 97 ? 28.639 26.919 23.361 1.00 90.25 97 THR A C 1
ATOM 741 O O . THR A 1 97 ? 29.157 27.971 23.745 1.00 90.25 97 THR A O 1
ATOM 744 N N . LEU A 1 98 ? 27.494 26.455 23.859 1.00 88.38 98 LEU A N 1
ATOM 745 C CA . LEU A 1 98 ? 26.761 27.121 24.932 1.00 88.38 98 LEU A CA 1
ATOM 746 C C . LEU A 1 98 ? 27.351 26.767 26.301 1.00 88.38 98 LEU A C 1
ATOM 748 O O . LEU A 1 98 ? 27.808 25.652 26.544 1.00 88.38 98 LEU A O 1
ATOM 752 N N . ASN A 1 99 ? 27.334 27.731 27.216 1.00 87.31 99 ASN A N 1
ATOM 753 C CA . ASN A 1 99 ? 27.624 27.498 28.620 1.00 87.31 99 ASN A CA 1
ATOM 754 C C . ASN A 1 99 ? 26.365 26.925 29.292 1.00 87.31 99 ASN A C 1
ATOM 756 O O . ASN A 1 99 ? 25.329 27.586 29.252 1.00 87.31 99 ASN A O 1
ATOM 760 N N . PRO A 1 100 ? 26.431 25.759 29.956 1.00 84.19 100 PRO A N 1
ATOM 761 C CA . PRO A 1 100 ? 25.244 25.094 30.502 1.00 84.19 100 PRO A CA 1
ATOM 762 C C . PRO A 1 100 ? 24.650 25.801 31.734 1.00 84.19 100 PRO A C 1
ATOM 764 O O . PRO A 1 100 ? 23.588 25.416 32.226 1.00 84.19 100 PRO A O 1
ATOM 767 N N . ASN A 1 101 ? 25.326 26.821 32.274 1.00 86.50 101 ASN A N 1
ATOM 768 C CA . ASN A 1 101 ? 24.855 27.544 33.447 1.00 86.50 101 ASN A CA 1
ATOM 769 C C . ASN A 1 101 ? 23.716 28.504 33.096 1.00 86.50 101 ASN A C 1
ATOM 771 O O . ASN A 1 101 ? 23.856 29.382 32.243 1.00 86.50 101 ASN A O 1
ATOM 775 N N . ASN A 1 102 ? 22.626 28.399 33.851 1.00 89.62 102 ASN A N 1
ATOM 776 C CA . ASN A 1 102 ? 21.514 29.336 33.791 1.00 89.62 102 ASN A CA 1
ATOM 777 C C . ASN A 1 102 ? 21.978 30.780 34.087 1.00 89.62 102 ASN A C 1
ATOM 779 O O . ASN A 1 102 ? 22.644 31.024 35.096 1.00 89.62 102 ASN A O 1
ATOM 783 N N . THR A 1 103 ? 21.606 31.748 33.245 1.00 90.38 103 THR A N 1
ATOM 784 C CA . THR A 1 103 ? 22.036 33.149 33.372 1.00 90.38 103 THR A CA 1
ATOM 785 C C . THR A 1 103 ? 20.974 34.159 32.934 1.00 90.38 103 THR A C 1
ATOM 787 O O . THR A 1 103 ? 20.241 33.956 31.972 1.00 90.38 103 THR A O 1
ATOM 790 N N . ASN A 1 104 ? 20.949 35.313 33.610 1.00 90.06 104 ASN A N 1
ATOM 791 C CA . ASN A 1 104 ? 20.145 36.482 33.231 1.00 90.06 104 ASN A CA 1
ATOM 792 C C . ASN A 1 104 ? 20.945 37.544 32.444 1.00 90.06 104 ASN A C 1
ATOM 794 O O . ASN A 1 104 ? 20.377 38.556 32.026 1.00 90.06 104 ASN A O 1
ATOM 798 N N . SER A 1 105 ? 22.247 37.341 32.213 1.00 90.19 105 SER A N 1
ATOM 799 C CA . SER A 1 105 ? 23.151 38.307 31.565 1.00 90.19 105 SER A CA 1
ATOM 800 C C . SER A 1 105 ? 24.075 37.655 30.524 1.00 90.19 105 SER A C 1
ATOM 802 O O . SER A 1 105 ? 24.387 36.467 30.616 1.00 90.19 105 SER A O 1
ATOM 804 N N . GLY A 1 106 ? 24.527 38.446 29.542 1.00 91.69 106 GLY A N 1
ATOM 805 C CA . GLY A 1 106 ? 25.347 38.001 28.407 1.00 91.69 106 GLY A CA 1
ATOM 806 C C . GLY A 1 106 ? 24.500 37.466 27.255 1.00 91.69 106 GLY A C 1
ATOM 807 O O . GLY A 1 106 ? 24.232 36.274 27.173 1.00 91.69 106 GLY A O 1
ATOM 808 N N . ALA A 1 107 ? 23.988 38.339 26.397 1.00 93.12 107 ALA A N 1
ATOM 809 C CA . ALA A 1 107 ? 23.239 37.952 25.203 1.00 93.12 107 ALA A CA 1
ATOM 810 C C . ALA A 1 107 ? 24.172 37.686 24.012 1.00 93.12 107 ALA A C 1
ATOM 812 O O . ALA A 1 107 ? 25.241 38.282 23.890 1.00 93.12 107 ALA A O 1
ATOM 813 N N . MET A 1 108 ? 23.752 36.812 23.107 1.00 94.75 108 MET A N 1
ATOM 814 C CA . MET A 1 108 ? 24.342 36.716 21.778 1.00 94.75 108 MET A CA 1
ATOM 815 C C . MET A 1 108 ? 23.751 37.805 20.890 1.00 94.75 108 MET A C 1
ATOM 817 O O . MET A 1 108 ? 22.567 38.126 21.002 1.00 94.75 108 MET A O 1
ATOM 821 N N . VAL A 1 109 ? 24.587 38.405 20.048 1.00 94.75 109 VAL A N 1
ATOM 822 C CA . VAL A 1 109 ? 24.235 39.593 19.270 1.00 94.75 109 VAL A CA 1
ATOM 823 C C . VAL A 1 109 ? 24.461 39.336 17.792 1.00 94.75 109 VAL A C 1
ATOM 825 O O . VAL A 1 109 ? 25.571 39.002 17.383 1.00 94.75 109 VAL A O 1
ATOM 828 N N . ILE A 1 110 ? 23.421 39.555 16.994 1.00 93.75 110 ILE A N 1
ATOM 829 C CA . ILE A 1 110 ? 23.469 39.553 15.532 1.00 93.75 110 ILE A CA 1
ATOM 830 C C . ILE A 1 110 ? 23.133 40.961 15.049 1.00 93.75 110 ILE A C 1
ATOM 832 O O . ILE A 1 110 ? 22.155 41.565 15.488 1.00 93.75 110 ILE A O 1
ATOM 836 N N . ASN A 1 111 ? 23.932 41.501 14.133 1.00 90.50 111 ASN A N 1
ATOM 837 C CA . ASN A 1 111 ? 23.579 42.735 13.439 1.00 90.50 111 ASN A CA 1
ATOM 838 C C . ASN A 1 111 ? 22.755 42.376 12.198 1.00 90.50 111 ASN A C 1
ATOM 840 O O . ASN A 1 111 ? 23.288 41.780 11.259 1.00 90.50 111 ASN A O 1
ATOM 844 N N . ALA A 1 112 ? 21.460 42.695 12.222 1.00 88.62 112 ALA A N 1
ATOM 845 C CA . ALA A 1 112 ? 20.552 42.369 11.130 1.00 88.62 112 ALA A CA 1
ATOM 846 C C . ALA A 1 112 ? 20.299 43.611 10.266 1.00 88.62 112 ALA A C 1
ATOM 848 O O . ALA A 1 112 ? 19.803 44.621 10.776 1.00 88.62 112 ALA A O 1
ATOM 849 N N . PRO A 1 113 ? 20.612 43.577 8.960 1.00 86.00 113 PRO A N 1
ATOM 850 C CA . PRO A 1 113 ? 20.422 44.733 8.088 1.00 86.00 113 PRO A CA 1
ATOM 851 C C . PRO A 1 113 ? 18.937 45.046 7.844 1.00 86.00 113 PRO A C 1
ATOM 853 O O . PRO A 1 113 ? 18.588 46.203 7.616 1.00 86.00 113 PRO A O 1
ATOM 856 N N . ASN A 1 114 ? 18.056 44.048 7.927 1.00 87.50 114 ASN A N 1
ATOM 857 C CA . ASN A 1 114 ? 16.611 44.168 7.744 1.00 87.50 114 ASN A CA 1
ATOM 858 C C . ASN A 1 114 ? 15.868 43.152 8.644 1.00 87.50 114 ASN A C 1
ATOM 860 O O . ASN A 1 114 ? 16.500 42.401 9.383 1.00 87.50 114 ASN A O 1
ATOM 864 N N . THR A 1 115 ? 14.534 43.149 8.598 1.00 88.44 115 THR A N 1
ATOM 865 C CA . THR A 1 115 ? 13.666 42.216 9.350 1.00 88.44 115 THR A CA 1
ATOM 866 C C . THR A 1 115 ? 13.053 41.117 8.474 1.00 88.44 115 THR A C 1
ATOM 868 O O . THR A 1 115 ? 12.149 40.421 8.918 1.00 88.44 115 THR A O 1
ATOM 871 N N . THR A 1 116 ? 13.457 41.009 7.209 1.00 87.69 116 THR A N 1
ATOM 872 C CA . THR A 1 116 ? 12.908 40.055 6.228 1.00 87.69 116 THR A CA 1
ATOM 873 C C . THR A 1 116 ? 13.830 38.868 5.971 1.00 87.69 116 THR A C 1
ATOM 875 O O . THR A 1 116 ? 13.388 37.868 5.413 1.00 87.69 116 THR A O 1
ATOM 878 N N . ASP A 1 117 ? 15.100 38.976 6.361 1.00 91.00 117 ASP A N 1
ATOM 879 C CA . ASP A 1 117 ? 16.054 37.876 6.311 1.00 91.00 117 ASP A CA 1
ATOM 880 C C . ASP A 1 117 ? 15.650 36.803 7.331 1.00 91.00 117 ASP A C 1
ATOM 882 O O . ASP A 1 117 ? 15.243 37.104 8.461 1.00 91.00 117 ASP A O 1
ATOM 886 N N . ASN A 1 118 ? 15.765 35.546 6.919 1.00 93.75 118 ASN A N 1
ATOM 887 C CA . ASN A 1 118 ? 15.501 34.382 7.748 1.00 93.75 118 ASN A CA 1
ATOM 888 C C . ASN A 1 118 ? 16.798 33.920 8.410 1.00 93.75 118 ASN A C 1
ATOM 890 O O . ASN A 1 118 ? 17.798 33.669 7.742 1.00 93.75 118 ASN A O 1
ATOM 894 N N . TYR A 1 119 ? 16.773 33.793 9.728 1.00 94.75 119 TYR A N 1
ATOM 895 C CA . TYR A 1 119 ? 17.858 33.276 10.546 1.00 94.75 119 TYR A CA 1
ATOM 896 C C . TYR A 1 119 ? 17.491 31.865 10.986 1.00 94.75 119 TYR A C 1
ATOM 898 O O . TYR A 1 119 ? 16.601 31.676 11.810 1.00 94.75 119 TYR A O 1
ATOM 906 N N . VAL A 1 120 ? 18.147 30.875 10.390 1.00 95.50 120 VAL A N 1
ATOM 907 C CA . VAL A 1 120 ? 17.852 29.457 10.598 1.00 95.50 120 VAL A CA 1
ATOM 908 C C . VAL A 1 120 ? 18.796 28.907 11.654 1.00 95.50 120 VAL A C 1
ATOM 910 O O . VAL A 1 120 ? 19.961 28.657 11.362 1.00 95.50 120 VAL A O 1
ATOM 913 N N . PHE A 1 121 ? 18.314 28.755 12.882 1.00 93.44 121 PHE A N 1
ATOM 914 C CA . PHE A 1 121 ? 19.065 28.217 14.010 1.00 93.44 121 PHE A CA 1
ATOM 915 C C . PHE A 1 121 ? 18.992 26.693 14.043 1.00 93.44 121 PHE A C 1
ATOM 917 O O . PHE A 1 121 ? 17.928 26.117 13.830 1.00 93.44 121 PHE A O 1
ATOM 924 N N . LYS A 1 122 ? 20.117 26.051 14.368 1.00 91.56 122 LYS A N 1
ATOM 925 C CA . LYS A 1 122 ? 20.260 24.597 14.474 1.00 91.56 122 LYS A CA 1
ATOM 926 C C . LYS A 1 122 ? 20.985 24.211 15.759 1.00 91.56 122 LYS A C 1
ATOM 928 O O . LYS A 1 122 ? 22.066 24.737 16.038 1.00 91.56 122 LYS A O 1
ATOM 933 N N . THR A 1 123 ? 20.444 23.254 16.508 1.00 87.44 123 THR A N 1
ATOM 934 C CA . THR A 1 123 ? 21.089 22.672 17.703 1.00 87.44 123 THR A CA 1
ATOM 935 C C . THR A 1 123 ? 21.225 21.151 17.582 1.00 87.44 123 THR A C 1
ATOM 937 O O . THR A 1 123 ? 20.507 20.517 16.808 1.00 87.44 123 THR A O 1
ATOM 940 N N . TYR A 1 124 ? 22.192 20.583 18.307 1.00 74.31 124 TYR A N 1
ATOM 941 C CA . TYR A 1 124 ? 22.545 19.155 18.304 1.00 74.31 124 TYR A CA 1
ATOM 942 C C . TYR A 1 124 ? 22.006 18.447 19.567 1.00 74.31 124 TYR A C 1
ATOM 944 O O . TYR A 1 124 ? 22.071 19.050 20.638 1.00 74.31 124 TYR A O 1
ATOM 952 N N . ASP A 1 125 ? 21.519 17.200 19.449 1.00 61.91 125 ASP A N 1
ATOM 953 C CA . ASP A 1 125 ? 21.070 16.301 20.539 1.00 61.91 125 ASP A CA 1
ATOM 954 C C . ASP A 1 125 ? 20.192 16.959 21.629 1.00 61.91 125 ASP A C 1
ATOM 956 O O . ASP A 1 125 ? 20.665 17.247 22.735 1.00 61.91 125 ASP A O 1
ATOM 960 N N . ALA A 1 126 ? 18.884 17.135 21.399 1.00 54.94 126 ALA A N 1
ATOM 961 C CA . ALA A 1 126 ? 17.974 17.390 22.527 1.00 54.94 126 ALA A CA 1
ATOM 962 C C . ALA A 1 126 ? 17.595 16.065 23.215 1.00 54.94 126 ALA A C 1
ATOM 964 O O . ALA A 1 126 ? 16.565 15.456 22.935 1.00 54.94 126 ALA A O 1
ATOM 965 N N . GLY A 1 127 ? 18.501 15.599 24.078 1.00 53.97 127 GLY A N 1
ATOM 966 C CA . GLY A 1 127 ? 18.224 14.653 25.162 1.00 53.97 127 GLY A CA 1
ATOM 967 C C . GLY A 1 127 ? 17.992 15.380 26.497 1.00 53.97 127 GLY A C 1
ATOM 968 O O . GLY A 1 127 ? 17.763 16.586 26.523 1.00 53.97 127 GLY A O 1
ATOM 969 N N . SER A 1 128 ? 18.115 14.667 27.626 1.00 49.03 128 SER A N 1
ATOM 970 C CA . SER A 1 128 ? 17.637 15.078 28.966 1.00 49.03 128 SER A CA 1
ATOM 971 C C . SER A 1 128 ? 18.177 16.387 29.583 1.00 49.03 128 SER A C 1
ATOM 973 O O . SER A 1 128 ? 17.735 16.763 30.666 1.00 49.03 128 SER A O 1
ATOM 975 N N . ASP A 1 129 ? 19.127 17.073 28.943 1.00 57.88 129 ASP A N 1
ATOM 976 C CA . ASP A 1 129 ? 19.544 18.447 29.266 1.00 57.88 129 ASP A CA 1
ATOM 977 C C . ASP A 1 129 ? 20.339 18.994 28.059 1.00 57.88 129 ASP A C 1
ATOM 979 O O . ASP A 1 129 ? 21.478 18.556 27.845 1.00 57.88 129 ASP A O 1
ATOM 983 N N . PRO A 1 1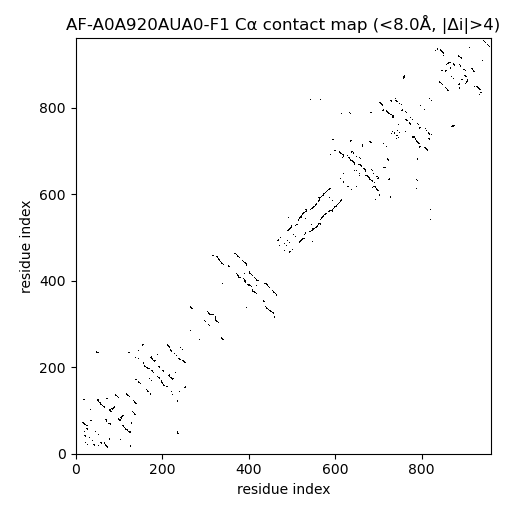30 ? 19.786 19.898 27.230 1.00 58.41 130 PRO A N 1
ATOM 984 C CA . PRO A 1 130 ? 20.503 20.473 26.096 1.00 58.41 130 PRO A CA 1
ATOM 985 C C . PRO A 1 130 ? 21.686 21.305 26.600 1.00 58.41 130 PRO A C 1
ATOM 987 O O . PRO A 1 130 ? 21.594 22.475 26.965 1.00 58.41 130 PRO A O 1
ATOM 990 N N . THR A 1 131 ? 22.838 20.652 26.640 1.00 57.28 131 THR A N 1
ATOM 991 C CA . THR A 1 131 ? 24.122 21.203 27.081 1.00 57.28 131 THR A CA 1
ATOM 992 C C . THR A 1 131 ? 25.015 21.576 25.882 1.00 57.28 131 THR A C 1
ATOM 994 O O . THR A 1 131 ? 26.177 21.932 26.071 1.00 57.28 131 THR A O 1
ATOM 997 N N . GLY A 1 132 ? 24.485 21.504 24.647 1.00 68.06 132 GLY A N 1
ATOM 998 C CA . GLY A 1 132 ? 25.240 21.327 23.398 1.00 68.06 132 GLY A CA 1
ATOM 999 C C . GLY A 1 132 ? 25.222 22.483 22.387 1.00 68.06 132 GLY A C 1
ATOM 1000 O O . GLY A 1 132 ? 24.538 23.490 22.547 1.00 68.06 132 GLY A O 1
ATOM 1001 N N . LYS A 1 133 ? 26.072 22.344 21.362 1.00 84.94 133 LYS A N 1
ATOM 1002 C CA . LYS A 1 133 ? 26.436 23.355 20.354 1.00 84.94 133 LYS A CA 1
ATOM 1003 C C . LYS A 1 133 ? 25.247 23.899 19.551 1.00 84.94 133 LYS A C 1
ATOM 1005 O O . LYS A 1 133 ? 24.249 23.209 19.352 1.00 84.94 133 LYS A O 1
ATOM 1010 N N . PHE A 1 134 ? 25.418 25.094 18.988 1.00 90.31 134 PHE A N 1
ATOM 1011 C CA . PHE A 1 134 ? 24.517 25.640 17.976 1.00 90.31 134 PHE A CA 1
ATOM 1012 C C . PHE A 1 134 ? 25.272 26.224 16.779 1.00 90.31 134 PHE A C 1
ATOM 1014 O O . PHE A 1 134 ? 26.433 26.623 16.882 1.00 90.31 134 PHE A O 1
ATOM 1021 N N . ILE A 1 135 ? 24.572 26.301 15.654 1.00 92.75 135 ILE A N 1
ATOM 1022 C CA . ILE A 1 135 ? 24.952 27.042 14.450 1.00 92.75 135 ILE A CA 1
ATOM 1023 C C . ILE A 1 135 ? 23.708 27.762 13.928 1.00 92.75 135 ILE A C 1
ATOM 1025 O O . ILE A 1 135 ? 22.582 27.394 14.266 1.00 92.75 135 ILE A O 1
ATOM 1029 N N . PHE A 1 136 ? 23.886 28.817 13.140 1.00 94.62 136 PHE A N 1
ATOM 1030 C CA . PHE A 1 136 ? 22.772 29.426 12.426 1.00 94.62 136 PHE A CA 1
ATOM 1031 C C . PHE A 1 136 ? 23.184 29.928 11.046 1.00 94.62 136 PHE A C 1
ATOM 1033 O O . PHE A 1 136 ? 24.343 30.288 10.829 1.00 94.62 136 PHE A O 1
ATOM 1040 N N . PHE A 1 137 ? 22.221 29.992 10.135 1.00 95.81 137 PHE A N 1
ATOM 1041 C CA . PHE A 1 137 ? 22.390 30.487 8.769 1.00 95.81 137 PHE A CA 1
ATOM 1042 C C . PHE A 1 137 ? 21.534 31.732 8.551 1.00 95.81 137 PHE A C 1
ATOM 1044 O O . PHE A 1 137 ? 20.513 31.899 9.212 1.00 95.81 137 PHE A O 1
ATOM 1051 N N . LYS A 1 138 ? 21.945 32.612 7.638 1.00 94.69 138 LYS A N 1
ATOM 1052 C CA . LYS A 1 138 ? 21.177 33.797 7.239 1.00 94.69 138 LYS A CA 1
ATOM 1053 C C . LYS A 1 138 ? 20.760 33.621 5.787 1.00 94.69 138 LYS A C 1
ATOM 1055 O O . LYS A 1 138 ? 21.634 33.493 4.945 1.00 94.69 138 LYS A O 1
ATOM 1060 N N . VAL A 1 139 ? 19.461 33.648 5.516 1.00 95.19 139 VAL A N 1
ATOM 1061 C CA . VAL A 1 139 ? 18.874 33.492 4.183 1.00 95.19 139 VAL A CA 1
ATOM 1062 C C . VAL A 1 139 ? 18.106 34.760 3.815 1.00 95.19 139 VAL A C 1
ATOM 1064 O O . VAL A 1 139 ? 17.163 35.158 4.501 1.00 95.19 139 VAL A O 1
ATOM 1067 N N . ASP A 1 140 ? 18.497 35.390 2.714 1.00 91.25 140 ASP A N 1
ATOM 1068 C CA . ASP A 1 140 ? 17.943 36.655 2.242 1.00 91.25 140 ASP A CA 1
ATOM 1069 C C . ASP A 1 140 ? 16.674 36.377 1.416 1.00 91.25 140 ASP A C 1
ATOM 1071 O O . ASP A 1 140 ? 16.703 36.162 0.197 1.00 91.25 140 ASP A O 1
ATOM 1075 N N . GLY A 1 141 ? 15.533 36.331 2.106 1.00 87.00 141 GLY A N 1
ATOM 1076 C CA . GLY A 1 141 ? 14.220 36.015 1.539 1.00 87.00 141 GLY A CA 1
ATOM 1077 C C . GLY A 1 141 ? 13.729 34.611 1.893 1.00 87.00 141 GLY A C 1
ATOM 1078 O O . GLY A 1 141 ? 14.215 33.989 2.832 1.00 87.00 141 GLY A O 1
ATOM 1079 N N . THR A 1 142 ? 12.709 34.126 1.180 1.00 88.75 142 THR A N 1
ATOM 1080 C CA . THR A 1 142 ? 12.032 32.854 1.486 1.00 88.75 142 THR A CA 1
ATOM 1081 C C . THR A 1 142 ? 12.988 31.662 1.414 1.00 88.75 142 THR A C 1
ATOM 1083 O O . THR A 1 142 ? 13.572 31.408 0.363 1.00 88.75 142 THR A O 1
ATOM 1086 N N . VAL A 1 143 ? 13.069 30.885 2.498 1.00 93.06 143 VAL A N 1
ATOM 1087 C CA . VAL A 1 143 ? 13.790 29.604 2.526 1.00 93.06 143 VAL A CA 1
ATOM 1088 C C . VAL A 1 143 ? 13.188 28.661 1.482 1.00 93.06 143 VAL A C 1
ATOM 1090 O O . VAL A 1 143 ? 11.986 28.392 1.495 1.00 93.06 143 VAL A O 1
ATOM 1093 N N . ARG A 1 144 ? 14.012 28.181 0.548 1.00 94.12 144 ARG A N 1
ATOM 1094 C CA . ARG A 1 144 ? 13.595 27.275 -0.528 1.00 94.12 144 ARG A CA 1
ATOM 1095 C C . ARG A 1 144 ? 13.658 25.825 -0.087 1.00 94.12 144 ARG A C 1
ATOM 1097 O O . ARG A 1 144 ? 14.521 25.441 0.699 1.00 94.12 144 ARG A O 1
ATOM 1104 N N . THR A 1 145 ? 12.741 25.038 -0.630 1.00 92.81 145 THR A N 1
ATOM 1105 C CA . THR A 1 145 ? 12.640 23.588 -0.441 1.00 92.81 145 THR A CA 1
ATOM 1106 C C . THR A 1 145 ? 12.937 22.871 -1.752 1.00 92.81 145 THR A C 1
ATOM 1108 O O . THR A 1 145 ? 12.773 23.453 -2.826 1.00 92.81 145 THR A O 1
ATOM 1111 N N . ILE A 1 146 ? 13.375 21.616 -1.671 1.00 94.81 146 ILE A N 1
ATOM 1112 C CA . ILE A 1 146 ? 13.659 20.769 -2.837 1.00 94.81 146 ILE A CA 1
ATOM 1113 C C . ILE A 1 146 ? 12.380 20.023 -3.228 1.00 94.81 146 ILE A C 1
ATOM 1115 O O . ILE A 1 146 ? 11.892 19.190 -2.469 1.00 94.81 146 ILE A O 1
ATOM 1119 N N . SER A 1 147 ? 11.827 20.325 -4.403 1.00 87.12 147 SER A N 1
ATOM 1120 C CA . SER A 1 147 ? 10.577 19.735 -4.893 1.00 87.12 147 SER A CA 1
ATOM 1121 C C . SER A 1 147 ? 10.779 18.387 -5.582 1.00 87.12 147 SER A C 1
ATOM 1123 O O . SER A 1 147 ? 9.894 17.542 -5.530 1.00 87.12 147 SER A O 1
ATOM 1125 N N . SER A 1 148 ? 11.921 18.183 -6.238 1.00 82.75 148 SER A N 1
ATOM 1126 C CA . SER A 1 148 ? 12.257 16.914 -6.891 1.00 82.75 148 SER A CA 1
ATOM 1127 C C . SER A 1 148 ? 13.763 16.759 -7.070 1.00 82.75 148 SER A C 1
ATOM 1129 O O . SER A 1 148 ? 14.494 17.749 -7.158 1.00 82.75 148 SER A O 1
ATOM 1131 N N . VAL A 1 149 ? 14.218 15.511 -7.146 1.00 84.88 149 VAL A N 1
ATOM 1132 C CA . VAL A 1 149 ? 15.592 15.137 -7.492 1.00 84.88 149 VAL A CA 1
ATOM 1133 C C . VAL A 1 149 ? 15.524 14.145 -8.648 1.00 84.88 149 VAL A C 1
ATOM 1135 O O . VAL A 1 149 ? 14.661 13.273 -8.678 1.00 84.88 149 VAL A O 1
ATOM 1138 N N . SER A 1 150 ? 16.400 14.305 -9.632 1.00 75.25 150 SER A N 1
ATOM 1139 C CA . SER A 1 150 ? 16.448 13.437 -10.803 1.00 75.25 150 SER A CA 1
ATOM 1140 C C . SER A 1 150 ? 16.907 12.019 -10.451 1.00 75.25 150 SER A C 1
ATOM 1142 O O . SER A 1 150 ? 17.892 11.864 -9.718 1.00 75.25 150 SER A O 1
ATOM 1144 N N . THR A 1 151 ? 16.276 11.015 -11.057 1.00 56.72 151 THR A N 1
ATOM 1145 C CA . THR A 1 151 ? 16.692 9.607 -11.041 1.00 56.72 151 THR A CA 1
ATOM 1146 C C . THR A 1 151 ? 17.399 9.263 -12.348 1.00 56.72 151 THR A C 1
ATOM 1148 O O . THR A 1 151 ? 16.958 9.668 -13.421 1.00 56.72 151 THR A O 1
ATOM 1151 N N . HIS A 1 152 ? 18.522 8.551 -12.269 1.00 51.88 152 HIS A N 1
ATOM 1152 C CA . HIS A 1 152 ? 19.299 8.162 -13.446 1.00 51.88 152 HIS A CA 1
ATOM 1153 C C . HIS A 1 152 ? 20.071 6.866 -13.182 1.00 51.88 152 HIS A C 1
ATOM 1155 O O . HIS A 1 152 ? 20.527 6.633 -12.063 1.00 51.88 152 HIS A O 1
ATOM 1161 N N . SER A 1 153 ? 20.279 6.076 -14.233 1.00 47.03 153 SER A N 1
ATOM 1162 C CA . SER A 1 153 ? 21.230 4.959 -14.253 1.00 47.03 153 SER A CA 1
ATOM 1163 C C . SER A 1 153 ? 22.595 5.446 -14.751 1.00 47.03 153 SER A C 1
ATOM 1165 O O . SER A 1 153 ? 22.658 6.293 -15.643 1.00 47.03 153 SER A O 1
ATOM 1167 N N . VAL A 1 154 ? 23.687 4.920 -14.185 1.00 52.28 154 VAL A N 1
ATOM 1168 C CA . VAL A 1 154 ? 25.063 5.384 -14.452 1.00 52.28 154 VAL A CA 1
ATOM 1169 C C . VAL A 1 154 ? 25.991 4.201 -14.676 1.00 52.28 154 VAL A C 1
ATOM 1171 O O . VAL A 1 154 ? 25.897 3.187 -13.985 1.00 52.28 154 VAL A O 1
ATOM 1174 N N . TYR A 1 155 ? 26.933 4.360 -15.600 1.00 55.09 155 TYR A N 1
ATOM 1175 C CA . TYR A 1 155 ? 28.028 3.419 -15.803 1.00 55.09 155 TYR A CA 1
ATOM 1176 C C . TYR A 1 155 ? 29.209 3.722 -14.866 1.00 55.09 155 TYR A C 1
ATOM 1178 O O . TYR A 1 155 ? 29.534 4.878 -14.587 1.00 55.09 155 TYR A O 1
ATOM 1186 N N . SER A 1 156 ? 29.874 2.672 -14.400 1.00 53.53 156 SER A N 1
ATOM 1187 C CA . SER A 1 156 ? 31.101 2.725 -13.614 1.00 53.53 156 SER A CA 1
ATOM 1188 C C . SER A 1 156 ? 32.186 3.499 -14.361 1.00 53.53 156 SER A C 1
ATOM 1190 O O . SER A 1 156 ? 32.377 3.313 -15.563 1.00 53.53 156 SER A O 1
ATOM 1192 N N . GLY A 1 157 ? 32.889 4.381 -13.651 1.00 55.16 157 GLY A N 1
ATOM 1193 C CA . GLY A 1 157 ? 33.941 5.226 -14.216 1.00 55.16 157 GLY A CA 1
ATOM 1194 C C . GLY A 1 157 ? 33.472 6.515 -14.901 1.00 55.16 157 GLY A C 1
ATOM 1195 O O . GLY A 1 157 ? 34.328 7.265 -15.365 1.00 55.16 157 GLY A O 1
ATOM 1196 N N . ASN A 1 158 ? 32.169 6.821 -14.916 1.00 59.06 158 ASN A N 1
ATOM 1197 C CA . ASN A 1 158 ? 31.641 8.101 -15.403 1.00 59.06 158 ASN A CA 1
ATOM 1198 C C . ASN A 1 158 ? 31.187 9.014 -14.262 1.00 59.06 158 ASN A C 1
ATOM 1200 O O . ASN A 1 158 ? 30.697 8.550 -13.233 1.00 59.06 158 ASN A O 1
ATOM 1204 N N . ASP A 1 159 ? 31.323 10.324 -14.459 1.00 78.19 159 ASP A N 1
ATOM 1205 C CA . ASP A 1 159 ? 30.705 11.327 -13.593 1.00 78.19 159 ASP A CA 1
ATOM 1206 C C . ASP A 1 159 ? 29.178 11.250 -13.723 1.00 78.19 159 ASP A C 1
ATOM 1208 O O . ASP A 1 159 ? 28.651 11.200 -14.834 1.00 78.19 159 ASP A O 1
ATOM 1212 N N . GLN A 1 160 ? 28.463 11.304 -12.599 1.00 83.00 160 GLN A N 1
ATOM 1213 C CA . GLN A 1 160 ? 27.005 11.382 -12.596 1.00 83.00 160 GLN A CA 1
ATOM 1214 C C . GLN A 1 160 ? 26.523 12.773 -12.212 1.00 83.00 160 GLN A C 1
ATOM 1216 O O . GLN A 1 160 ? 26.827 13.257 -11.123 1.00 83.00 160 GLN A O 1
ATOM 1221 N N . ILE A 1 161 ? 25.701 13.385 -13.065 1.00 83.69 161 ILE A N 1
ATOM 1222 C CA . ILE A 1 161 ? 25.084 14.686 -12.791 1.00 83.69 161 ILE A CA 1
ATOM 1223 C C . ILE A 1 161 ? 23.716 14.474 -12.138 1.00 83.69 161 ILE A C 1
ATOM 1225 O O . ILE A 1 161 ? 22.783 13.954 -12.747 1.00 83.69 161 ILE A O 1
ATOM 1229 N N . ILE A 1 162 ? 23.578 14.920 -10.895 1.00 88.88 162 ILE A N 1
ATOM 1230 C CA . ILE A 1 162 ? 22.312 14.951 -10.166 1.00 88.88 162 ILE A CA 1
ATOM 1231 C C . ILE A 1 162 ? 21.705 16.340 -10.293 1.00 88.88 162 ILE A C 1
ATOM 1233 O O . ILE A 1 162 ? 22.357 17.336 -9.975 1.00 88.88 162 ILE A O 1
ATOM 1237 N N . THR A 1 163 ? 20.446 16.402 -10.726 1.00 87.00 163 THR A N 1
ATOM 1238 C CA . THR A 1 163 ? 19.683 17.647 -10.830 1.00 87.00 163 THR A CA 1
ATOM 1239 C C . THR A 1 163 ? 18.589 17.683 -9.770 1.00 87.00 163 THR A C 1
ATOM 1241 O O . THR A 1 163 ? 17.796 16.753 -9.660 1.00 87.00 163 THR A O 1
ATOM 1244 N N . ALA A 1 164 ? 18.518 18.767 -9.005 1.00 90.56 164 ALA A N 1
ATOM 1245 C CA . ALA A 1 164 ? 17.449 19.046 -8.057 1.00 90.56 164 ALA A CA 1
ATOM 1246 C C . ALA A 1 164 ? 16.643 20.267 -8.511 1.00 90.56 164 ALA A C 1
ATOM 1248 O O . ALA A 1 164 ? 17.216 21.271 -8.938 1.00 90.56 164 ALA A O 1
ATOM 1249 N N . THR A 1 165 ? 15.319 20.195 -8.385 1.00 91.44 165 THR A N 1
ATOM 1250 C CA . THR A 1 165 ? 14.415 21.328 -8.624 1.00 91.44 165 THR A CA 1
ATOM 1251 C C . THR A 1 165 ? 13.957 21.902 -7.290 1.00 91.44 165 THR A C 1
ATOM 1253 O O . THR A 1 165 ? 13.616 21.159 -6.371 1.00 91.44 165 THR A O 1
ATOM 1256 N N . LEU A 1 166 ? 13.955 23.227 -7.173 1.00 92.94 166 LEU A N 1
ATOM 1257 C CA . LEU A 1 166 ? 13.544 23.963 -5.981 1.00 92.94 166 LEU A CA 1
ATOM 1258 C C . LEU A 1 166 ? 12.137 24.552 -6.132 1.00 92.94 166 LEU A C 1
ATOM 1260 O O . LEU A 1 166 ? 11.712 24.905 -7.232 1.00 92.94 166 LEU A O 1
ATOM 1264 N N . SER A 1 167 ? 11.463 24.796 -5.006 1.00 88.94 167 SER A N 1
ATOM 1265 C CA . SER A 1 167 ? 10.161 25.487 -4.940 1.00 88.94 167 SER A CA 1
ATOM 1266 C C . SER A 1 167 ? 10.185 26.955 -5.402 1.00 88.94 167 SER A C 1
ATOM 1268 O O . SER A 1 167 ? 9.147 27.607 -5.495 1.00 88.94 167 SER A O 1
ATOM 1270 N N . GLY A 1 168 ? 11.366 27.499 -5.698 1.00 89.19 168 GLY A N 1
ATOM 1271 C CA . GLY A 1 168 ? 11.579 28.830 -6.258 1.00 89.19 168 GLY A CA 1
ATOM 1272 C C . GLY A 1 168 ? 13.068 29.100 -6.476 1.00 89.19 168 GLY A C 1
ATOM 1273 O O . GLY A 1 168 ? 13.904 28.263 -6.145 1.00 89.19 168 GLY A O 1
ATOM 1274 N N . ALA A 1 169 ? 13.412 30.266 -7.030 1.00 90.25 169 ALA A N 1
ATOM 1275 C CA . ALA A 1 169 ? 14.814 30.646 -7.205 1.00 90.25 169 ALA A CA 1
ATOM 1276 C C . ALA A 1 169 ? 15.548 30.694 -5.854 1.00 90.25 169 ALA A C 1
ATOM 1278 O O . ALA A 1 169 ? 14.996 31.219 -4.877 1.00 90.25 169 ALA A O 1
ATOM 1279 N N . LEU A 1 170 ? 16.766 30.139 -5.811 1.00 91.75 170 LEU A N 1
ATOM 1280 C CA . LEU A 1 170 ? 17.561 30.019 -4.586 1.00 91.75 170 LEU A CA 1
ATOM 1281 C C . LEU A 1 170 ? 17.808 31.400 -3.962 1.00 91.75 170 LEU A C 1
ATOM 1283 O O . LEU A 1 170 ? 18.272 32.324 -4.633 1.00 91.75 170 LEU A O 1
ATOM 1287 N N . SER A 1 171 ? 17.462 31.539 -2.683 1.00 92.50 171 SER A N 1
ATOM 1288 C CA . SER A 1 171 ? 17.711 32.766 -1.926 1.00 92.50 171 SER A CA 1
ATOM 1289 C C . SER A 1 171 ? 19.190 32.870 -1.551 1.00 92.50 171 SER A C 1
ATOM 1291 O O . SER A 1 171 ? 19.812 31.877 -1.187 1.00 92.50 171 SER A O 1
ATOM 1293 N N . SER A 1 172 ? 19.746 34.084 -1.613 1.00 92.19 172 SER A N 1
ATOM 1294 C CA . SER A 1 172 ? 21.131 34.349 -1.192 1.00 92.19 172 SER A CA 1
ATOM 1295 C C . SER A 1 172 ? 21.322 33.944 0.273 1.00 92.19 172 SER A C 1
ATOM 1297 O O . SER A 1 172 ? 20.437 34.200 1.088 1.00 92.19 172 SER A O 1
ATOM 1299 N N . GLY A 1 173 ? 22.445 33.311 0.618 1.00 92.19 173 GLY A N 1
ATOM 1300 C CA . GLY A 1 173 ? 22.674 32.778 1.965 1.00 92.19 173 GLY A CA 1
ATOM 1301 C C . GLY A 1 173 ? 22.154 31.351 2.204 1.00 92.19 173 GLY A C 1
ATOM 1302 O O . GLY A 1 173 ? 22.378 30.791 3.277 1.00 92.19 173 GLY A O 1
ATOM 1303 N N . GLN A 1 174 ? 21.467 30.745 1.225 1.00 95.69 174 GLN A N 1
ATOM 1304 C CA . GLN A 1 174 ? 21.071 29.334 1.242 1.00 95.69 174 GLN A CA 1
ATOM 1305 C C . GLN A 1 174 ? 21.841 28.559 0.167 1.00 95.69 174 GLN A C 1
ATOM 1307 O O . GLN A 1 174 ? 21.861 28.969 -0.990 1.00 95.69 174 GLN A O 1
ATOM 1312 N N . GLY A 1 175 ? 22.432 27.426 0.542 1.00 96.38 175 GLY A N 1
ATOM 1313 C CA . GLY A 1 175 ? 23.102 26.484 -0.354 1.00 96.38 175 GLY A CA 1
ATOM 1314 C C . GLY A 1 175 ? 22.295 25.198 -0.535 1.00 96.38 175 GLY A C 1
ATOM 1315 O O . GLY A 1 175 ? 21.468 24.838 0.309 1.00 96.38 175 GLY A O 1
ATOM 1316 N N . VAL A 1 176 ? 22.546 24.489 -1.634 1.00 97.81 176 VAL A N 1
ATOM 1317 C CA . VAL A 1 176 ? 21.979 23.161 -1.915 1.00 97.81 176 VAL A CA 1
ATOM 1318 C C . VAL A 1 176 ? 23.129 22.172 -2.002 1.00 97.81 176 VAL A C 1
ATOM 1320 O O . VAL A 1 176 ? 24.125 22.448 -2.659 1.00 97.81 176 VAL A O 1
ATOM 1323 N N . TYR A 1 177 ? 23.005 21.033 -1.339 1.00 98.12 177 TYR A N 1
ATOM 1324 C CA . TYR A 1 177 ? 24.072 20.065 -1.149 1.00 98.12 177 TYR A CA 1
ATOM 1325 C C . TYR A 1 177 ? 23.612 18.676 -1.569 1.00 98.12 177 TYR A C 1
ATOM 1327 O O . TYR A 1 177 ? 22.545 18.209 -1.172 1.00 98.12 177 TYR A O 1
ATOM 1335 N N . LEU A 1 178 ? 24.454 18.004 -2.344 1.00 97.00 178 LEU A N 1
ATOM 1336 C CA . LEU A 1 178 ? 24.315 16.599 -2.688 1.00 97.00 178 LEU A CA 1
ATOM 1337 C C . LEU A 1 178 ? 25.120 15.775 -1.680 1.00 97.00 178 LEU A C 1
ATOM 1339 O O . LEU A 1 178 ? 26.337 15.954 -1.585 1.00 97.00 178 LEU A O 1
ATOM 1343 N N . ARG A 1 179 ? 24.459 14.874 -0.946 1.00 96.81 179 ARG A N 1
ATOM 1344 C CA . ARG A 1 179 ? 25.117 13.854 -0.117 1.00 96.81 179 ARG A CA 1
ATOM 1345 C C . ARG A 1 179 ? 25.027 12.513 -0.824 1.00 96.81 179 ARG A C 1
ATOM 1347 O O . ARG A 1 179 ? 23.940 12.120 -1.230 1.00 96.81 179 ARG A O 1
ATOM 1354 N N . TYR A 1 180 ? 26.143 11.805 -0.933 1.00 95.06 180 TYR A N 1
ATOM 1355 C CA . TYR A 1 180 ? 26.192 10.489 -1.566 1.00 95.06 180 TYR A CA 1
ATOM 1356 C C . TYR A 1 180 ? 27.169 9.547 -0.859 1.00 95.06 180 TYR A C 1
ATOM 1358 O O . TYR A 1 180 ? 28.094 9.983 -0.166 1.00 95.06 180 TYR A O 1
ATOM 1366 N N . THR A 1 181 ? 26.942 8.247 -1.011 1.00 93.12 181 THR A N 1
ATOM 1367 C CA . THR A 1 181 ? 27.676 7.167 -0.344 1.00 93.12 181 THR A CA 1
ATOM 1368 C C . THR A 1 181 ? 27.673 5.904 -1.205 1.00 93.12 181 THR A C 1
ATOM 1370 O O . THR A 1 181 ? 26.760 5.705 -2.001 1.00 93.12 181 THR A O 1
ATOM 1373 N N . ALA A 1 182 ? 28.675 5.049 -1.006 1.00 87.50 182 ALA A N 1
ATOM 1374 C CA . ALA A 1 182 ? 28.733 3.687 -1.540 1.00 87.50 182 ALA A CA 1
ATOM 1375 C C . ALA A 1 182 ? 28.678 2.616 -0.424 1.00 87.50 182 ALA A C 1
ATOM 1377 O O . ALA A 1 182 ? 28.895 1.437 -0.684 1.00 87.50 182 ALA A O 1
ATOM 1378 N N . ASP A 1 183 ? 28.467 3.020 0.837 1.00 86.94 183 ASP A N 1
ATOM 1379 C CA . ASP A 1 183 ? 28.579 2.162 2.029 1.00 86.94 183 ASP A CA 1
ATOM 1380 C C . ASP A 1 183 ? 27.394 2.321 3.004 1.00 86.94 183 ASP A C 1
ATOM 1382 O O . ASP A 1 183 ? 27.542 2.185 4.224 1.00 86.94 183 ASP A O 1
ATOM 1386 N N . ASN A 1 184 ? 26.205 2.614 2.463 1.00 84.75 184 ASN A N 1
ATOM 1387 C CA . ASN A 1 184 ? 24.977 2.849 3.235 1.00 84.75 184 ASN A CA 1
ATOM 1388 C C . ASN A 1 184 ? 25.124 3.951 4.304 1.00 84.75 184 ASN A C 1
ATOM 1390 O O . ASN A 1 184 ? 24.616 3.825 5.414 1.00 84.75 184 ASN A O 1
ATOM 1394 N N . PHE A 1 185 ? 25.814 5.043 3.963 1.00 88.56 185 PHE A N 1
ATOM 1395 C CA . PHE A 1 185 ? 26.032 6.226 4.809 1.00 88.56 185 PHE A CA 1
ATOM 1396 C C . PHE A 1 185 ? 26.867 5.966 6.071 1.00 88.56 185 PHE A C 1
ATOM 1398 O O . PHE A 1 185 ? 26.933 6.836 6.944 1.00 88.56 185 PHE A O 1
ATOM 1405 N N . THR A 1 186 ? 27.590 4.840 6.137 1.00 89.38 186 THR A N 1
ATOM 1406 C CA . THR A 1 186 ? 28.664 4.652 7.129 1.00 89.38 186 THR A CA 1
ATOM 1407 C C . THR A 1 186 ? 29.704 5.769 6.979 1.00 89.38 186 THR A C 1
ATOM 1409 O O . THR A 1 186 ? 30.162 6.361 7.960 1.00 89.38 186 THR A O 1
ATOM 1412 N N . SER A 1 187 ? 30.005 6.127 5.731 1.00 91.75 187 SER A N 1
ATOM 1413 C CA . SER A 1 187 ? 30.662 7.361 5.329 1.00 91.75 187 SER A CA 1
ATOM 1414 C C . SER A 1 187 ? 29.895 8.015 4.173 1.00 91.75 187 SER A C 1
ATOM 1416 O O . SER A 1 187 ? 29.069 7.401 3.499 1.00 91.75 187 SER A O 1
ATOM 1418 N N . SER A 1 188 ? 30.103 9.311 3.952 1.00 95.12 188 SER A N 1
ATOM 1419 C CA . SER A 1 188 ? 29.466 10.000 2.827 1.00 95.12 188 SER A CA 1
ATOM 1420 C C . SER A 1 188 ? 30.255 11.218 2.398 1.00 95.12 188 SER A C 1
ATOM 1422 O O . SER A 1 188 ? 30.834 11.909 3.241 1.00 95.12 188 SER A O 1
ATOM 1424 N N . THR A 1 189 ? 30.170 11.545 1.118 1.00 96.19 189 THR A N 1
ATOM 1425 C CA . THR A 1 189 ? 30.685 12.799 0.576 1.00 96.19 189 THR A CA 1
ATOM 1426 C C . THR A 1 189 ? 29.543 13.792 0.429 1.00 96.19 189 THR A C 1
ATOM 1428 O O . THR A 1 189 ? 28.431 13.421 0.058 1.00 96.19 189 THR A O 1
ATOM 1431 N N . ILE A 1 190 ? 29.816 15.057 0.742 1.00 97.62 190 ILE A N 1
ATOM 1432 C CA . ILE A 1 190 ? 28.866 16.161 0.606 1.00 97.62 190 ILE A CA 1
ATOM 1433 C C . ILE A 1 190 ? 29.490 17.192 -0.324 1.00 97.62 190 ILE A C 1
ATOM 1435 O O . ILE A 1 190 ? 30.648 17.573 -0.151 1.00 97.62 190 ILE A O 1
ATOM 1439 N N . THR A 1 191 ? 28.746 17.626 -1.334 1.00 95.62 191 THR A N 1
ATOM 1440 C CA . THR A 1 191 ? 29.213 18.616 -2.310 1.00 95.62 191 THR A CA 1
ATOM 1441 C C . THR A 1 191 ? 28.132 19.657 -2.547 1.00 95.62 191 THR A C 1
ATOM 1443 O O . THR A 1 191 ? 26.970 19.314 -2.752 1.00 95.62 191 THR A O 1
ATOM 1446 N N . GLU A 1 192 ? 28.513 20.933 -2.506 1.00 96.69 192 GLU A N 1
ATOM 1447 C CA . GLU A 1 192 ? 27.608 22.036 -2.829 1.00 96.69 192 GLU A CA 1
ATOM 1448 C C . GLU A 1 192 ? 27.281 22.026 -4.329 1.00 96.69 192 GLU A C 1
ATOM 1450 O O . GLU A 1 192 ? 28.164 21.909 -5.180 1.00 96.69 192 GLU A O 1
ATOM 1455 N N . MET A 1 193 ? 25.996 22.114 -4.651 1.00 96.62 193 MET A N 1
ATOM 1456 C CA . MET A 1 193 ? 25.465 22.095 -6.008 1.00 96.62 193 MET A CA 1
ATOM 1457 C C . MET A 1 193 ? 25.488 23.502 -6.612 1.00 96.62 193 MET A C 1
ATOM 1459 O O . MET A 1 193 ? 25.298 24.505 -5.929 1.00 96.62 193 MET A O 1
ATOM 1463 N N . SER A 1 194 ? 25.665 23.580 -7.929 1.00 95.06 194 SER A N 1
ATOM 1464 C CA . SER A 1 194 ? 25.576 24.836 -8.679 1.00 95.06 194 SER A CA 1
ATOM 1465 C C . SER A 1 194 ? 24.138 25.090 -9.122 1.00 95.06 194 SER A C 1
ATOM 1467 O O . SER A 1 194 ? 23.561 24.264 -9.825 1.00 95.06 194 SER A O 1
ATOM 1469 N N . CYS A 1 195 ? 23.560 26.231 -8.743 1.00 91.19 195 CYS A N 1
ATOM 1470 C CA . CYS A 1 195 ? 22.155 26.546 -9.010 1.00 91.19 195 CYS A CA 1
ATOM 1471 C C . CYS A 1 195 ? 21.973 27.683 -10.025 1.00 91.19 195 CYS A C 1
ATOM 1473 O O . CYS A 1 195 ? 22.647 28.709 -9.963 1.00 91.19 195 CYS A O 1
ATOM 1475 N N . SER A 1 196 ? 21.009 27.518 -10.933 1.00 89.75 196 SER A N 1
ATOM 1476 C CA . SER A 1 196 ? 20.554 28.528 -11.890 1.00 89.75 196 SER A CA 1
ATOM 1477 C C . SER A 1 196 ? 19.026 28.517 -11.969 1.00 89.75 196 SER A C 1
ATOM 1479 O O . SER A 1 196 ? 18.406 27.515 -12.332 1.00 89.75 196 SER A O 1
ATOM 1481 N N . GLY A 1 197 ? 18.393 29.633 -11.597 1.00 89.94 197 GLY A N 1
ATOM 1482 C CA . GLY A 1 197 ? 16.937 29.695 -11.453 1.00 89.94 197 GLY A CA 1
ATOM 1483 C C . GLY A 1 197 ? 16.448 28.743 -10.358 1.00 89.94 197 GLY A C 1
ATOM 1484 O O . GLY A 1 197 ? 16.878 28.851 -9.212 1.00 89.94 197 GLY A O 1
ATOM 1485 N N . THR A 1 198 ? 15.545 27.827 -10.708 1.00 90.19 198 THR A N 1
ATOM 1486 C CA . THR A 1 198 ? 15.013 26.785 -9.811 1.00 90.19 198 THR A CA 1
ATOM 1487 C C . THR A 1 198 ? 15.790 25.470 -9.880 1.00 90.19 198 THR A C 1
ATOM 1489 O O . THR A 1 198 ? 15.450 24.548 -9.149 1.00 90.19 198 THR A O 1
ATOM 1492 N N . SER A 1 199 ? 16.790 25.349 -10.758 1.00 90.31 199 SER A N 1
ATOM 1493 C CA . SER A 1 199 ? 17.502 24.094 -11.017 1.00 90.31 199 SER A CA 1
ATOM 1494 C C . SER A 1 199 ? 18.899 24.126 -10.409 1.00 90.31 199 SER A C 1
ATOM 1496 O O . SER A 1 199 ? 19.647 25.076 -10.634 1.00 90.31 199 SER A O 1
ATOM 1498 N N . CYS A 1 200 ? 19.271 23.074 -9.690 1.00 92.94 200 CYS A N 1
ATOM 1499 C CA . CYS A 1 200 ? 20.584 22.894 -9.078 1.00 92.94 200 CYS A CA 1
ATOM 1500 C C . CYS A 1 200 ? 21.227 21.604 -9.571 1.00 92.94 200 CYS A C 1
ATOM 1502 O O . CYS A 1 200 ? 20.566 20.572 -9.587 1.00 92.94 200 CYS A O 1
ATOM 1504 N N . THR A 1 201 ? 22.507 21.638 -9.933 1.00 94.44 201 THR A N 1
ATOM 1505 C CA . THR A 1 201 ? 23.250 20.469 -10.424 1.00 94.44 201 THR A CA 1
ATOM 1506 C C . THR A 1 201 ? 24.478 20.189 -9.568 1.00 94.44 201 THR A C 1
ATOM 1508 O O . THR A 1 201 ? 25.241 21.107 -9.261 1.00 94.44 201 THR A O 1
ATOM 1511 N N . GLY A 1 202 ? 24.689 18.928 -9.207 1.00 90.31 202 GLY A N 1
ATOM 1512 C CA . GLY A 1 202 ? 25.870 18.441 -8.495 1.00 90.31 202 GLY A CA 1
ATOM 1513 C C . GLY A 1 202 ? 26.395 17.168 -9.144 1.00 90.31 202 GLY A C 1
ATOM 1514 O O . GLY A 1 202 ? 25.629 16.448 -9.778 1.00 90.31 202 GLY A O 1
ATOM 1515 N N . THR A 1 203 ? 27.688 16.896 -8.990 1.00 91.50 203 THR A N 1
ATOM 1516 C CA . THR A 1 203 ? 28.340 15.750 -9.634 1.00 91.50 203 THR A CA 1
ATOM 1517 C C . THR A 1 203 ? 28.784 14.728 -8.595 1.00 91.50 203 THR A C 1
ATOM 1519 O O . THR A 1 203 ? 29.495 15.081 -7.654 1.00 91.50 203 THR A O 1
ATOM 1522 N N . ILE A 1 204 ? 28.405 13.463 -8.786 1.00 91.38 204 ILE A N 1
ATOM 1523 C CA . ILE A 1 204 ? 29.039 12.314 -8.132 1.00 91.38 204 ILE A CA 1
ATOM 1524 C C . ILE A 1 204 ? 30.214 11.898 -9.028 1.00 91.38 204 ILE A C 1
ATOM 1526 O O . ILE A 1 204 ? 29.973 11.499 -10.169 1.00 91.38 204 ILE A O 1
ATOM 1530 N N . PRO A 1 205 ? 31.472 12.029 -8.572 1.00 87.12 205 PRO A N 1
ATOM 1531 C CA . PRO A 1 205 ? 32.634 11.791 -9.419 1.00 87.12 205 PRO A CA 1
ATOM 1532 C C . PRO A 1 205 ? 32.744 10.336 -9.881 1.00 87.12 205 PRO A C 1
ATOM 1534 O O . PRO A 1 205 ? 32.447 9.411 -9.123 1.00 87.12 205 PRO A O 1
ATOM 1537 N N . ALA A 1 206 ? 33.316 10.140 -11.065 1.00 77.94 206 ALA A N 1
ATOM 1538 C CA . ALA A 1 206 ? 33.666 8.846 -11.646 1.00 77.94 206 ALA A CA 1
ATOM 1539 C C . ALA A 1 206 ? 34.368 7.895 -10.666 1.00 77.94 206 ALA A C 1
ATOM 1541 O O . ALA A 1 206 ? 34.085 6.701 -10.641 1.00 77.94 206 ALA A O 1
ATOM 1542 N N . ALA A 1 207 ? 35.254 8.426 -9.818 1.00 79.25 207 ALA A N 1
ATOM 1543 C CA . ALA A 1 207 ? 35.989 7.641 -8.828 1.00 79.25 207 ALA A CA 1
ATOM 1544 C C . ALA A 1 207 ? 35.091 6.996 -7.753 1.00 79.25 207 ALA A C 1
ATOM 1546 O O . ALA A 1 207 ? 35.493 6.008 -7.142 1.00 79.25 207 ALA A O 1
ATOM 1547 N N . THR A 1 208 ? 33.905 7.553 -7.495 1.00 82.00 208 THR A N 1
ATOM 1548 C CA . THR A 1 208 ? 32.922 6.991 -6.558 1.00 82.00 208 THR A CA 1
ATOM 1549 C C . THR A 1 208 ? 32.076 5.904 -7.218 1.00 82.00 208 THR A C 1
ATOM 1551 O O . THR A 1 208 ? 31.738 4.916 -6.570 1.00 82.00 208 THR A O 1
ATOM 1554 N N . ASN A 1 209 ? 31.803 6.045 -8.515 1.00 78.62 209 ASN A N 1
ATOM 1555 C CA . ASN A 1 209 ? 31.056 5.085 -9.325 1.00 78.62 209 ASN A CA 1
ATOM 1556 C C . ASN A 1 209 ? 31.955 3.903 -9.718 1.00 78.62 209 ASN A C 1
ATOM 1558 O O . ASN A 1 209 ? 32.330 3.766 -10.877 1.00 78.62 209 ASN A O 1
ATOM 1562 N N . SER A 1 210 ? 32.352 3.081 -8.746 1.00 72.25 210 SER A N 1
ATOM 1563 C CA . SER A 1 210 ? 33.152 1.867 -8.983 1.00 72.25 210 SER A CA 1
ATOM 1564 C C . SER A 1 210 ? 32.274 0.672 -9.381 1.00 72.25 210 SER A C 1
ATOM 1566 O O . SER A 1 210 ? 31.054 0.721 -9.258 1.00 72.25 210 SER A O 1
ATOM 1568 N N . ASN A 1 211 ? 32.861 -0.407 -9.905 1.00 56.78 211 ASN A N 1
ATOM 1569 C CA . ASN A 1 211 ? 32.086 -1.528 -10.453 1.00 56.78 211 ASN A CA 1
ATOM 1570 C C . ASN A 1 211 ? 31.142 -2.140 -9.405 1.00 56.78 211 ASN A C 1
ATOM 1572 O O . ASN A 1 211 ? 31.601 -2.586 -8.354 1.00 56.78 211 ASN A O 1
ATOM 1576 N N . ASN A 1 212 ? 29.848 -2.207 -9.734 1.00 59.50 212 ASN A N 1
ATOM 1577 C CA . ASN A 1 212 ? 28.771 -2.707 -8.877 1.00 59.50 212 ASN A CA 1
ATOM 1578 C C . ASN A 1 212 ? 28.657 -1.974 -7.531 1.00 59.50 212 ASN A C 1
ATOM 1580 O O . ASN A 1 212 ? 28.230 -2.568 -6.541 1.00 59.50 212 ASN A O 1
ATOM 1584 N N . ALA A 1 213 ? 29.055 -0.700 -7.472 1.00 66.69 213 ALA A N 1
ATOM 1585 C CA . ALA A 1 213 ? 28.807 0.104 -6.288 1.00 66.69 213 ALA A CA 1
ATOM 1586 C C . ALA A 1 213 ? 27.314 0.453 -6.212 1.00 66.69 213 ALA A C 1
ATOM 1588 O O . ALA A 1 213 ? 26.747 1.010 -7.154 1.00 66.69 213 ALA A O 1
ATOM 1589 N N . ASP A 1 214 ? 26.695 0.119 -5.082 1.00 80.75 214 ASP A N 1
ATOM 1590 C CA . ASP A 1 214 ? 25.349 0.567 -4.725 1.00 80.75 214 ASP A CA 1
ATOM 1591 C C . ASP A 1 214 ? 25.461 1.99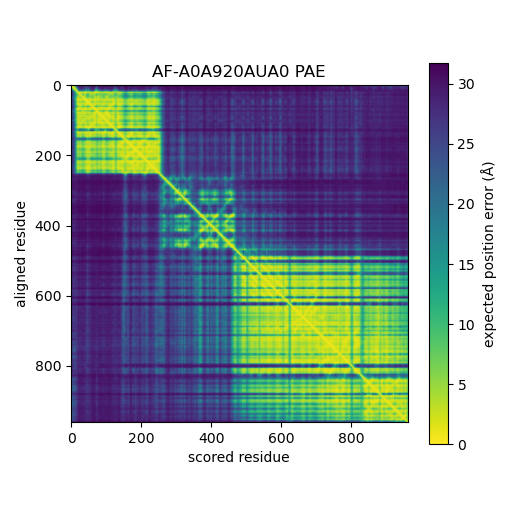9 -4.197 1.00 80.75 214 ASP A C 1
ATOM 1593 O O . ASP A 1 214 ? 25.804 2.236 -3.032 1.00 80.75 214 ASP A O 1
ATOM 1597 N N . ILE A 1 215 ? 25.282 2.968 -5.095 1.00 88.00 215 ILE A N 1
ATOM 1598 C CA . ILE A 1 215 ? 25.395 4.378 -4.752 1.00 88.00 215 ILE A CA 1
ATOM 1599 C C . ILE A 1 215 ? 24.052 4.859 -4.242 1.00 88.00 215 ILE A C 1
ATOM 1601 O O . ILE A 1 215 ? 23.068 4.871 -4.979 1.00 88.00 215 ILE A O 1
ATOM 1605 N N . LYS A 1 216 ? 24.036 5.340 -3.000 1.00 91.00 216 LYS A N 1
ATOM 1606 C CA . LYS A 1 216 ? 22.880 6.013 -2.406 1.00 91.00 216 LYS A CA 1
ATOM 1607 C C . LYS A 1 216 ? 23.151 7.495 -2.272 1.00 91.00 216 LYS A C 1
ATOM 1609 O O . LYS A 1 216 ? 24.261 7.906 -1.931 1.00 91.00 216 LYS A O 1
ATOM 1614 N N . TYR A 1 217 ? 22.142 8.311 -2.531 1.00 94.38 217 TYR A N 1
ATOM 1615 C CA . TYR A 1 217 ? 22.268 9.756 -2.459 1.00 94.38 217 TYR A CA 1
ATOM 1616 C C . TYR A 1 217 ? 20.950 10.438 -2.110 1.00 94.38 217 TYR A C 1
ATOM 1618 O O . TYR A 1 217 ? 19.858 9.900 -2.288 1.00 94.38 217 TYR A O 1
ATOM 1626 N N . TYR A 1 218 ? 21.065 11.661 -1.613 1.00 95.19 218 TYR A N 1
ATOM 1627 C CA . TYR A 1 218 ? 19.947 12.573 -1.440 1.00 95.19 218 TYR A CA 1
ATOM 1628 C C . TYR A 1 218 ? 20.436 14.017 -1.496 1.00 95.19 218 TYR A C 1
ATOM 1630 O O . TYR A 1 218 ? 21.637 14.300 -1.427 1.00 95.19 218 TYR A O 1
ATOM 1638 N N . VAL A 1 219 ? 19.494 14.945 -1.631 1.00 97.25 219 VAL A N 1
ATOM 1639 C CA . VAL A 1 219 ? 19.794 16.375 -1.705 1.00 97.25 219 VAL A CA 1
ATOM 1640 C C . VAL A 1 219 ? 19.197 17.072 -0.494 1.00 97.25 219 VAL A C 1
ATOM 1642 O O . VAL A 1 219 ? 18.074 16.777 -0.084 1.00 97.25 219 VAL A O 1
ATOM 1645 N N . PHE A 1 220 ? 19.940 18.007 0.085 1.00 97.44 220 PHE A N 1
ATOM 1646 C CA . PHE A 1 220 ? 19.483 18.820 1.204 1.00 97.44 220 PHE A CA 1
ATOM 1647 C C . PHE A 1 220 ? 19.928 20.272 1.056 1.00 97.44 220 PHE A C 1
ATOM 1649 O O . PHE A 1 220 ? 20.842 20.580 0.299 1.00 97.44 220 PHE A O 1
ATOM 1656 N N . THR A 1 221 ? 19.270 21.192 1.752 1.00 97.25 221 THR A N 1
ATOM 1657 C CA . THR A 1 221 ? 19.660 22.605 1.787 1.00 97.25 221 THR A CA 1
ATOM 1658 C C . THR A 1 221 ? 20.317 22.966 3.114 1.00 97.25 221 THR A C 1
ATOM 1660 O O . THR A 1 221 ? 19.999 22.389 4.154 1.00 97.25 221 THR A O 1
ATOM 1663 N N . SER A 1 222 ? 21.241 23.924 3.084 1.00 96.44 222 SER A N 1
ATOM 1664 C CA . SER A 1 222 ? 21.942 24.461 4.258 1.00 96.44 222 SER A CA 1
ATOM 1665 C C . SER A 1 222 ? 22.260 25.951 4.060 1.00 96.44 222 SER A C 1
ATOM 1667 O O . SER A 1 222 ? 21.728 26.569 3.137 1.00 96.44 222 SER A O 1
ATOM 1669 N N . GLY A 1 223 ? 23.097 26.550 4.912 1.00 94.94 223 GLY A N 1
ATOM 1670 C CA . GLY A 1 223 ? 23.744 27.826 4.582 1.00 94.94 223 GLY A CA 1
ATOM 1671 C C . GLY A 1 223 ? 24.672 27.674 3.372 1.00 94.94 223 GLY A C 1
ATOM 1672 O O . GLY A 1 223 ? 25.136 26.569 3.106 1.00 94.94 223 GLY A O 1
ATOM 1673 N N . ASP A 1 224 ? 24.914 28.748 2.626 1.00 94.12 224 ASP A N 1
ATOM 1674 C CA . ASP A 1 224 ? 25.769 28.726 1.431 1.00 94.12 224 ASP A CA 1
ATOM 1675 C C . ASP A 1 224 ? 27.275 28.695 1.752 1.00 94.12 224 ASP A C 1
ATOM 1677 O O . ASP A 1 224 ? 27.732 29.146 2.805 1.00 94.12 224 ASP A O 1
ATOM 1681 N N . GLY A 1 225 ? 28.075 28.144 0.834 1.00 91.75 225 GLY A N 1
ATOM 1682 C CA . GLY A 1 225 ? 29.540 28.171 0.909 1.00 91.75 225 GLY A CA 1
ATOM 1683 C C . GLY A 1 225 ? 30.156 27.343 2.043 1.00 91.75 225 GLY A C 1
ATOM 1684 O O . GLY A 1 225 ? 31.322 27.547 2.396 1.00 91.75 225 GLY A O 1
ATOM 1685 N N . LEU A 1 226 ? 29.394 26.431 2.650 1.00 90.94 226 LEU A N 1
ATOM 1686 C CA . LEU A 1 226 ? 29.842 25.595 3.761 1.00 90.94 226 LEU A CA 1
ATOM 1687 C C . LEU A 1 226 ? 30.593 24.348 3.284 1.00 90.94 226 LEU A C 1
ATOM 1689 O O . LEU A 1 226 ? 30.236 23.697 2.307 1.00 90.94 226 LEU A O 1
ATOM 1693 N N . THR A 1 227 ? 31.608 23.953 4.054 1.00 92.88 227 THR A N 1
ATOM 1694 C CA . THR A 1 227 ? 32.205 22.613 3.971 1.00 92.88 227 THR A CA 1
ATOM 1695 C C . THR A 1 227 ? 31.620 21.754 5.088 1.00 92.88 227 THR A C 1
ATOM 1697 O O . THR A 1 227 ? 31.940 21.961 6.257 1.00 92.88 227 THR A O 1
ATOM 1700 N N . ILE A 1 228 ? 30.751 20.806 4.735 1.00 93.50 228 ILE A N 1
ATOM 1701 C CA . ILE A 1 228 ? 30.006 19.977 5.691 1.00 93.50 228 ILE A CA 1
ATOM 1702 C C . ILE A 1 228 ? 30.624 18.576 5.723 1.00 93.50 228 ILE A C 1
ATOM 1704 O O . ILE A 1 228 ? 30.806 17.943 4.685 1.00 93.50 228 ILE A O 1
ATOM 1708 N N . SER A 1 229 ? 30.970 18.087 6.913 1.00 93.62 229 SER A N 1
ATOM 1709 C CA . SER A 1 229 ? 31.460 16.718 7.101 1.00 93.62 229 SER A CA 1
ATOM 1710 C C . SER A 1 229 ? 30.300 15.721 7.178 1.00 93.62 229 SER A C 1
ATOM 1712 O O . SER A 1 229 ? 29.185 16.085 7.550 1.00 93.62 229 SER A O 1
ATOM 1714 N N . HIS A 1 230 ? 30.565 14.441 6.896 1.00 92.62 230 HIS A N 1
ATOM 1715 C CA . HIS A 1 230 ? 29.545 13.386 6.973 1.00 92.62 230 HIS A CA 1
ATOM 1716 C C . HIS A 1 230 ? 28.812 13.341 8.330 1.00 92.62 230 HIS A C 1
ATOM 1718 O O . HIS A 1 230 ? 27.601 13.151 8.359 1.00 92.62 230 HIS A O 1
ATOM 1724 N N . ALA A 1 231 ? 29.526 13.564 9.440 1.00 90.25 231 ALA A N 1
ATOM 1725 C CA . ALA A 1 231 ? 28.972 13.534 10.795 1.00 90.25 231 ALA A CA 1
ATOM 1726 C C . ALA A 1 231 ? 28.058 14.731 11.112 1.00 90.25 231 ALA A C 1
ATOM 1728 O O . ALA A 1 231 ? 27.246 14.662 12.027 1.00 90.25 231 ALA A O 1
ATOM 1729 N N . ASN A 1 232 ? 28.187 15.826 10.358 1.00 90.50 232 ASN A N 1
ATOM 1730 C CA . ASN A 1 232 ? 27.450 17.064 10.591 1.00 90.50 232 ASN A CA 1
ATOM 1731 C C . ASN A 1 232 ? 26.292 17.270 9.599 1.00 90.50 232 ASN A C 1
ATOM 1733 O O . ASN A 1 232 ? 25.587 18.270 9.715 1.00 90.50 232 ASN A O 1
ATOM 1737 N N . ALA A 1 233 ? 26.089 16.364 8.635 1.00 91.62 233 ALA A N 1
ATOM 1738 C CA . ALA A 1 233 ? 25.116 16.521 7.550 1.00 91.62 233 ALA A CA 1
ATOM 1739 C C . ALA A 1 233 ? 23.713 16.885 8.063 1.00 91.62 233 ALA A C 1
ATOM 1741 O O . ALA A 1 233 ? 23.142 17.908 7.683 1.00 91.62 233 ALA A O 1
ATOM 1742 N N . ASP A 1 234 ? 23.200 16.090 8.998 1.00 89.62 234 ASP A N 1
ATOM 1743 C CA . ASP A 1 234 ? 21.845 16.236 9.529 1.00 89.62 234 ASP A CA 1
ATOM 1744 C C . ASP A 1 234 ? 21.718 17.511 10.376 1.00 89.62 234 ASP A C 1
ATOM 1746 O O . ASP A 1 234 ? 20.776 18.293 10.234 1.00 89.62 234 ASP A O 1
ATOM 1750 N N . TRP A 1 235 ? 22.740 17.801 11.184 1.00 88.75 235 TRP A N 1
ATOM 1751 C CA . TRP A 1 235 ? 22.799 19.014 12.001 1.00 88.75 235 TRP A CA 1
ATOM 1752 C C . TRP A 1 235 ? 22.845 20.301 11.168 1.00 88.75 235 TRP A C 1
ATOM 1754 O O . TRP A 1 235 ? 22.365 21.339 11.614 1.00 88.75 235 TRP A O 1
ATOM 1764 N N . TYR A 1 236 ? 23.371 20.249 9.947 1.00 93.31 236 TYR A N 1
ATOM 1765 C CA . TYR A 1 236 ? 23.439 21.401 9.047 1.00 93.31 236 TYR A CA 1
ATOM 1766 C C . TYR A 1 236 ? 22.231 21.496 8.104 1.00 93.31 236 TYR A C 1
ATOM 1768 O O . TYR A 1 236 ? 22.057 22.512 7.429 1.00 93.31 236 TYR A O 1
ATOM 1776 N N . THR A 1 237 ? 21.378 20.475 8.060 1.00 95.00 237 THR A N 1
ATOM 1777 C CA . THR A 1 237 ? 20.253 20.400 7.125 1.00 95.00 237 THR A CA 1
ATOM 1778 C C . THR A 1 237 ? 19.111 21.336 7.534 1.00 95.00 237 THR A C 1
ATOM 1780 O O . THR A 1 237 ? 18.621 21.278 8.662 1.00 95.00 237 THR A O 1
ATOM 1783 N N . ILE A 1 238 ? 18.660 22.187 6.608 1.00 95.31 238 ILE A N 1
ATOM 1784 C CA . ILE A 1 238 ? 17.459 23.028 6.742 1.00 95.31 238 ILE A CA 1
ATOM 1785 C C . ILE A 1 238 ? 16.222 22.253 6.271 1.00 95.31 238 ILE A C 1
ATOM 1787 O O . ILE A 1 238 ? 15.237 22.155 6.993 1.00 95.31 238 ILE A O 1
ATOM 1791 N N . ASN A 1 239 ? 16.279 21.694 5.062 1.00 93.94 239 ASN A N 1
ATOM 1792 C CA . ASN A 1 239 ? 15.295 20.758 4.514 1.00 93.94 239 ASN A CA 1
ATOM 1793 C C . ASN A 1 239 ? 15.992 19.783 3.559 1.00 93.94 239 ASN A C 1
ATOM 1795 O O . ASN A 1 239 ? 17.045 20.113 3.015 1.00 93.94 239 ASN A O 1
ATOM 1799 N N . MET A 1 240 ? 15.416 18.601 3.354 1.00 94.56 240 MET A N 1
ATOM 1800 C CA . MET A 1 240 ? 15.980 17.570 2.483 1.00 94.56 240 MET A CA 1
ATOM 1801 C C . MET A 1 240 ? 14.909 16.880 1.648 1.00 94.56 240 MET A C 1
ATOM 1803 O O . MET A 1 240 ? 13.730 16.906 1.989 1.00 94.56 240 MET A O 1
ATOM 1807 N N . ASN A 1 241 ? 15.348 16.259 0.559 1.00 93.12 241 ASN A N 1
ATOM 1808 C CA . ASN A 1 241 ? 14.570 15.322 -0.229 1.00 93.12 241 ASN A CA 1
ATOM 1809 C C . ASN A 1 241 ? 15.392 14.034 -0.353 1.00 93.12 241 ASN A C 1
ATOM 1811 O O . ASN A 1 241 ? 16.342 13.965 -1.136 1.00 93.12 241 ASN A O 1
ATOM 1815 N N . ASN A 1 242 ? 15.042 13.052 0.475 1.00 89.50 242 ASN A N 1
ATOM 1816 C CA . ASN A 1 242 ? 15.683 11.743 0.590 1.00 89.50 242 ASN A CA 1
ATOM 1817 C C . ASN A 1 242 ? 14.754 10.609 0.131 1.00 89.50 242 ASN A C 1
ATOM 1819 O O . ASN A 1 242 ? 14.853 9.504 0.649 1.00 89.50 242 ASN A O 1
ATOM 1823 N N . ASN A 1 243 ? 13.862 10.874 -0.831 1.00 86.06 243 ASN A N 1
ATOM 1824 C CA . ASN A 1 243 ? 12.955 9.867 -1.390 1.00 86.06 243 ASN A CA 1
ATOM 1825 C C . ASN A 1 243 ? 12.117 9.133 -0.317 1.00 86.06 243 ASN A C 1
ATOM 1827 O O . ASN A 1 243 ? 12.068 7.905 -0.294 1.00 86.06 243 ASN A O 1
ATOM 1831 N N . SER A 1 244 ? 11.506 9.887 0.606 1.00 81.00 244 SER A N 1
ATOM 1832 C CA . SER A 1 244 ? 10.705 9.337 1.714 1.00 81.00 244 SER A CA 1
ATOM 1833 C C . SER A 1 244 ? 11.484 8.310 2.549 1.00 81.00 244 SER A C 1
ATOM 1835 O O . SER A 1 244 ? 11.050 7.177 2.713 1.00 81.00 244 SER A O 1
ATOM 1837 N N . ASP A 1 245 ? 12.672 8.705 3.014 1.00 77.12 245 ASP A N 1
ATOM 1838 C CA . ASP A 1 245 ? 13.612 7.906 3.822 1.00 77.12 245 ASP A CA 1
ATOM 1839 C C . ASP A 1 245 ? 14.287 6.707 3.133 1.00 77.12 245 ASP A C 1
ATOM 1841 O O . ASP A 1 245 ? 15.265 6.169 3.658 1.00 77.12 245 ASP A O 1
ATOM 1845 N N . ASN A 1 246 ? 13.897 6.365 1.903 1.00 76.62 246 ASN A N 1
ATOM 1846 C CA . ASN A 1 246 ? 14.548 5.298 1.135 1.00 76.62 246 ASN A CA 1
ATOM 1847 C C . ASN A 1 246 ? 15.892 5.718 0.518 1.00 76.62 246 ASN A C 1
ATOM 1849 O O . ASN A 1 246 ? 16.727 4.873 0.190 1.00 76.62 246 ASN A O 1
ATOM 1853 N N . ASN A 1 247 ? 16.133 7.027 0.407 1.00 87.19 247 ASN A N 1
ATOM 1854 C CA . ASN A 1 247 ? 17.165 7.639 -0.429 1.00 87.19 247 ASN A CA 1
ATOM 1855 C C . ASN A 1 247 ? 16.981 7.300 -1.918 1.00 87.19 247 ASN A C 1
ATOM 1857 O O . ASN A 1 247 ? 16.237 6.399 -2.308 1.00 87.19 247 ASN A O 1
ATOM 1861 N N . TYR A 1 248 ? 17.638 8.069 -2.778 1.00 84.44 248 TYR A N 1
ATOM 1862 C CA . TYR A 1 248 ? 17.773 7.688 -4.178 1.00 84.44 248 TYR A CA 1
ATOM 1863 C C . TYR A 1 248 ? 18.937 6.712 -4.294 1.00 84.44 248 TYR A C 1
ATOM 1865 O O . TYR A 1 248 ? 19.938 6.866 -3.589 1.00 84.44 248 TYR A O 1
ATOM 1873 N N . SER A 1 249 ? 18.829 5.729 -5.180 1.00 85.38 249 SER A N 1
ATOM 1874 C CA . SER A 1 249 ? 19.912 4.784 -5.423 1.00 85.38 249 SER A CA 1
ATOM 1875 C C . SER A 1 249 ? 20.070 4.449 -6.897 1.00 85.38 249 SER A C 1
ATOM 1877 O O . SER A 1 249 ? 19.124 4.526 -7.682 1.00 85.38 249 SER A O 1
ATOM 1879 N N . TYR A 1 250 ? 21.291 4.085 -7.270 1.00 73.75 250 TYR A N 1
ATOM 1880 C CA . TYR A 1 250 ? 21.588 3.402 -8.520 1.00 73.75 250 TYR A CA 1
ATOM 1881 C C . TYR A 1 250 ? 22.776 2.464 -8.317 1.00 73.75 250 TYR A C 1
ATOM 1883 O O . TYR A 1 250 ? 23.677 2.735 -7.523 1.00 73.75 250 TYR A O 1
ATOM 1891 N N . ASN A 1 251 ? 22.809 1.382 -9.091 1.00 67.69 251 ASN A N 1
ATOM 1892 C CA . ASN A 1 251 ? 23.999 0.550 -9.201 1.00 67.69 251 ASN A CA 1
ATOM 1893 C C . ASN A 1 251 ? 24.882 1.103 -10.319 1.00 67.69 251 ASN A C 1
ATOM 1895 O O . ASN A 1 251 ? 24.425 1.198 -11.462 1.00 67.69 251 ASN A O 1
ATOM 1899 N N . SER A 1 252 ? 26.138 1.444 -10.023 1.00 57.25 252 SER A N 1
ATOM 1900 C CA . SER A 1 252 ? 27.109 1.715 -11.084 1.00 57.25 252 SER A CA 1
ATOM 1901 C C . SER A 1 252 ? 27.513 0.397 -11.735 1.00 57.25 252 SER A C 1
ATOM 1903 O O . SER A 1 252 ? 28.320 -0.371 -11.212 1.00 57.25 252 SER A O 1
ATOM 1905 N N . THR A 1 253 ? 26.913 0.107 -12.884 1.00 46.66 253 THR A N 1
ATOM 1906 C CA . THR A 1 253 ? 27.217 -1.097 -13.667 1.00 46.66 253 THR A CA 1
ATOM 1907 C C . THR A 1 253 ? 28.510 -0.894 -14.439 1.00 46.66 253 THR A C 1
ATOM 1909 O O . THR A 1 253 ? 28.829 0.220 -14.843 1.00 46.66 253 THR A O 1
ATOM 1912 N N . THR A 1 254 ? 29.293 -1.942 -14.675 1.00 38.47 254 THR A N 1
ATOM 1913 C CA . THR A 1 254 ? 30.310 -1.859 -15.727 1.00 38.47 254 THR A CA 1
ATOM 1914 C C . THR A 1 254 ? 29.609 -1.538 -17.041 1.00 38.47 254 THR A C 1
ATOM 1916 O O . THR A 1 254 ? 28.626 -2.186 -17.402 1.00 38.47 254 THR A O 1
ATOM 1919 N N . GLN A 1 255 ? 30.121 -0.564 -17.795 1.00 38.88 255 GLN A N 1
ATOM 1920 C CA . GLN A 1 255 ? 29.883 -0.609 -19.228 1.00 38.88 255 GLN A CA 1
ATOM 1921 C C . GLN A 1 255 ? 30.536 -1.911 -19.708 1.00 38.88 255 GLN A C 1
ATOM 1923 O O . GLN A 1 255 ? 31.759 -2.025 -19.716 1.00 38.88 255 GLN A O 1
ATOM 1928 N N . LEU A 1 256 ? 29.691 -2.895 -20.019 1.00 31.19 256 LEU A N 1
ATOM 1929 C CA . LEU A 1 256 ? 30.041 -4.214 -20.542 1.00 31.19 256 LEU A CA 1
ATOM 1930 C C . LEU A 1 256 ? 30.865 -5.075 -19.567 1.00 31.19 256 LEU A C 1
ATOM 1932 O O . LEU A 1 256 ? 32.082 -5.173 -19.661 1.00 31.19 256 LEU A O 1
ATOM 1936 N N . ASP A 1 257 ? 30.162 -5.798 -18.697 1.00 28.23 257 ASP A N 1
ATOM 1937 C CA . ASP A 1 257 ? 30.490 -7.214 -18.486 1.00 28.23 257 ASP A CA 1
ATOM 1938 C C . ASP A 1 257 ? 29.333 -8.033 -19.078 1.00 28.23 257 ASP A C 1
ATOM 1940 O O . ASP A 1 257 ? 28.554 -8.679 -18.383 1.00 28.23 257 ASP A O 1
ATOM 1944 N N . GLN A 1 258 ? 29.160 -7.942 -20.406 1.00 30.98 258 GLN A N 1
ATOM 1945 C CA . GLN A 1 258 ? 28.638 -9.120 -21.094 1.00 30.98 258 GLN A CA 1
ATOM 1946 C C . GLN A 1 258 ? 29.662 -10.218 -20.816 1.00 30.98 258 GLN A C 1
ATOM 1948 O O . GLN A 1 258 ? 30.850 -9.928 -20.894 1.00 30.98 258 GLN A O 1
ATOM 1953 N N . GLY A 1 259 ? 29.234 -11.440 -20.505 1.00 26.92 259 GLY A N 1
ATOM 1954 C CA . GLY A 1 259 ? 30.104 -12.589 -20.216 1.00 26.92 259 GLY A CA 1
ATOM 1955 C C . GLY A 1 259 ? 30.998 -13.057 -21.378 1.00 26.92 259 GLY A C 1
ATOM 1956 O O . GLY A 1 259 ? 31.219 -14.251 -21.548 1.00 26.92 259 GLY A O 1
ATOM 1957 N N . TYR A 1 260 ? 31.519 -12.138 -22.180 1.00 29.39 260 TYR A N 1
ATOM 1958 C CA . TYR A 1 260 ? 32.559 -12.326 -23.165 1.00 29.39 260 TYR A CA 1
ATOM 1959 C C . TYR A 1 260 ? 33.827 -11.685 -22.601 1.00 29.39 260 TYR A C 1
ATOM 1961 O O . TYR A 1 260 ? 33.817 -10.522 -22.208 1.00 29.39 260 TYR A O 1
ATOM 1969 N N . GLY A 1 261 ? 34.911 -12.461 -22.527 1.00 27.75 261 GLY A N 1
ATOM 1970 C CA . GLY A 1 261 ? 36.201 -11.991 -22.025 1.00 27.75 261 GLY A CA 1
ATOM 1971 C C . GLY A 1 261 ? 36.696 -10.712 -22.710 1.00 27.75 261 GLY A C 1
ATOM 1972 O O . GLY A 1 261 ? 36.161 -10.285 -23.731 1.00 27.75 261 GLY A O 1
ATOM 1973 N N . VAL A 1 262 ? 37.745 -10.122 -22.123 1.00 28.72 262 VAL A N 1
ATOM 1974 C CA . VAL A 1 262 ? 38.502 -8.962 -22.630 1.00 28.72 262 VAL A CA 1
ATOM 1975 C C . VAL A 1 262 ? 38.401 -8.841 -24.154 1.00 28.72 262 VAL A C 1
ATOM 1977 O O . VAL A 1 262 ? 38.815 -9.756 -24.865 1.00 28.72 262 VAL A O 1
ATOM 1980 N N . PHE A 1 263 ? 37.863 -7.715 -24.642 1.00 35.44 263 PHE A N 1
ATOM 1981 C CA . PHE A 1 263 ? 37.775 -7.390 -26.068 1.00 35.44 263 PHE A CA 1
ATOM 1982 C C . PHE A 1 263 ? 39.101 -7.707 -26.777 1.00 35.44 263 PHE A C 1
ATOM 1984 O O . PHE A 1 263 ? 40.106 -7.027 -26.574 1.00 35.44 263 PHE A O 1
ATOM 1991 N N . GLY A 1 264 ? 39.107 -8.764 -27.592 1.00 34.53 264 GLY A N 1
ATOM 1992 C CA . GLY A 1 264 ? 40.234 -9.106 -28.450 1.00 34.53 264 GLY A CA 1
ATOM 1993 C C . GLY A 1 264 ? 40.247 -8.187 -29.667 1.00 34.53 264 GLY A C 1
ATOM 1994 O O . GLY A 1 264 ? 39.308 -8.201 -30.464 1.00 34.53 264 GLY A O 1
ATOM 1995 N N . TYR A 1 265 ? 41.299 -7.383 -29.808 1.00 37.53 265 TYR A N 1
ATOM 1996 C CA . TYR A 1 265 ? 41.548 -6.579 -31.004 1.00 37.53 265 TYR A CA 1
ATOM 1997 C C . TYR A 1 265 ? 42.351 -7.418 -32.003 1.00 37.53 265 TYR A C 1
ATOM 1999 O O . TYR A 1 265 ? 43.357 -8.015 -31.618 1.00 37.53 265 TYR A O 1
ATOM 2007 N N . SER A 1 266 ? 41.950 -7.448 -33.276 1.00 34.78 266 SER A N 1
ATOM 2008 C CA . SER A 1 266 ? 42.828 -7.923 -34.354 1.00 34.78 266 SER A CA 1
ATOM 2009 C C . SER A 1 266 ? 43.156 -6.785 -35.322 1.00 34.78 266 SER A C 1
ATOM 2011 O O . SER A 1 266 ? 42.453 -5.773 -35.375 1.00 34.78 266 SER A O 1
ATOM 2013 N N . PHE A 1 267 ? 44.292 -6.906 -36.009 1.00 39.38 267 PHE A N 1
ATOM 2014 C CA . PHE A 1 267 ? 44.808 -5.914 -36.950 1.00 39.38 267 PHE A CA 1
ATOM 2015 C C . PHE A 1 267 ? 44.976 -6.594 -38.302 1.00 39.38 267 PHE A C 1
ATOM 2017 O O . PHE A 1 267 ? 45.671 -7.604 -38.376 1.00 39.38 267 PHE A O 1
ATOM 2024 N N . ASP A 1 268 ? 44.378 -6.029 -39.348 1.00 36.88 268 ASP A N 1
ATOM 2025 C CA . ASP A 1 268 ? 44.474 -6.562 -40.708 1.00 36.88 268 ASP A CA 1
ATOM 2026 C C . ASP A 1 268 ? 45.248 -5.600 -41.629 1.00 36.88 268 ASP A C 1
ATOM 2028 O O . ASP A 1 268 ? 45.206 -4.375 -41.465 1.00 36.88 268 ASP A O 1
ATOM 2032 N N . SER A 1 269 ? 45.998 -6.151 -42.584 1.00 35.00 269 SER A N 1
ATOM 2033 C CA . SER A 1 269 ? 46.806 -5.392 -43.543 1.00 35.00 269 SER A CA 1
ATOM 2034 C C . SER A 1 269 ? 45.940 -4.891 -44.706 1.00 35.00 269 SER A C 1
ATOM 2036 O O . SER A 1 269 ? 45.187 -5.665 -45.287 1.00 35.00 269 SER A O 1
ATOM 2038 N N . PRO A 1 270 ? 46.107 -3.642 -45.180 1.00 33.56 270 PRO A N 1
ATOM 2039 C CA . PRO A 1 270 ? 45.311 -3.098 -46.285 1.00 33.56 270 PRO A CA 1
ATOM 2040 C C . PRO A 1 270 ? 45.644 -3.695 -47.670 1.00 33.56 270 PRO A C 1
ATOM 2042 O O . PRO A 1 270 ? 45.143 -3.207 -48.680 1.00 33.56 270 PRO A O 1
ATOM 2045 N N . THR A 1 271 ? 46.515 -4.707 -47.761 1.00 35.78 271 THR A N 1
ATOM 2046 C CA . THR A 1 271 ? 46.929 -5.323 -49.035 1.00 35.78 271 THR A CA 1
ATOM 2047 C C . THR A 1 271 ? 46.394 -6.730 -49.263 1.00 35.78 271 THR A C 1
ATOM 2049 O O . THR A 1 271 ? 46.889 -7.380 -50.184 1.00 35.78 271 THR A O 1
ATOM 2052 N N . ASP A 1 272 ? 45.422 -7.214 -48.485 1.00 38.25 272 ASP A N 1
ATOM 2053 C CA . ASP A 1 272 ? 44.761 -8.476 -48.830 1.00 38.25 272 ASP A CA 1
ATOM 2054 C C . ASP A 1 272 ? 43.798 -8.245 -50.002 1.00 38.25 272 ASP A C 1
ATOM 2056 O O . ASP A 1 272 ? 42.596 -8.018 -49.877 1.00 38.25 272 ASP A O 1
ATOM 2060 N N . THR A 1 273 ? 44.380 -8.155 -51.195 1.00 32.31 273 THR A N 1
ATOM 2061 C CA . THR A 1 273 ? 43.611 -8.157 -52.427 1.00 32.31 273 THR A CA 1
ATOM 2062 C C . THR A 1 273 ? 42.999 -9.535 -52.580 1.00 32.31 273 THR A C 1
ATOM 2064 O O . THR A 1 273 ? 43.734 -10.516 -52.666 1.00 32.31 273 THR A O 1
ATOM 2067 N N . ALA A 1 274 ? 41.670 -9.564 -52.659 1.00 42.81 274 ALA A N 1
ATOM 2068 C CA . ALA A 1 274 ? 40.855 -10.704 -53.044 1.00 42.81 274 ALA A CA 1
ATOM 2069 C C . ALA A 1 274 ? 41.570 -11.699 -53.984 1.00 42.81 274 ALA A C 1
ATOM 2071 O O . ALA A 1 274 ? 42.147 -11.299 -54.995 1.00 42.81 274 ALA A O 1
ATOM 2072 N N . GLU A 1 275 ? 41.407 -12.989 -53.669 1.00 40.91 275 GLU A N 1
ATOM 2073 C CA . GLU A 1 275 ? 41.909 -14.178 -54.378 1.00 40.91 275 GLU A CA 1
ATOM 2074 C C . GLU A 1 275 ? 43.369 -14.582 -54.085 1.00 40.91 275 GLU A C 1
ATOM 2076 O O . GLU A 1 275 ? 44.259 -14.375 -54.907 1.00 40.91 275 GLU A O 1
ATOM 2081 N N . ASP A 1 276 ? 43.597 -15.349 -53.008 1.00 32.62 276 ASP A N 1
ATOM 2082 C CA . ASP A 1 276 ? 44.579 -16.438 -53.095 1.00 32.62 276 ASP A CA 1
ATOM 2083 C C . ASP A 1 276 ? 43.997 -17.777 -52.631 1.00 32.62 276 ASP A C 1
ATOM 2085 O O . ASP A 1 276 ? 43.280 -17.926 -51.643 1.00 32.62 276 ASP A O 1
ATOM 2089 N N . ASN A 1 277 ? 44.252 -18.767 -53.466 1.00 37.25 277 ASN A N 1
ATOM 2090 C CA . ASN A 1 277 ? 43.507 -19.994 -53.602 1.00 37.25 277 ASN A CA 1
ATOM 2091 C C . ASN A 1 277 ? 44.217 -21.080 -52.781 1.00 37.25 277 ASN A C 1
ATOM 2093 O O . ASN A 1 277 ? 45.146 -21.726 -53.258 1.00 37.25 277 ASN A O 1
ATOM 2097 N N . GLY A 1 278 ? 43.762 -21.316 -51.549 1.00 34.66 278 GLY A N 1
ATOM 2098 C CA . GLY A 1 278 ? 43.923 -22.622 -50.901 1.00 34.66 278 GLY A CA 1
ATOM 2099 C C . GLY A 1 278 ? 45.290 -22.981 -50.303 1.00 34.66 278 GLY A C 1
ATOM 2100 O O . GLY A 1 278 ? 45.575 -24.172 -50.166 1.00 34.66 278 GLY A O 1
ATOM 2101 N N . THR A 1 279 ? 46.104 -22.022 -49.860 1.00 29.27 279 THR A N 1
ATOM 2102 C CA . THR A 1 279 ? 47.208 -22.319 -48.926 1.00 29.27 279 THR A CA 1
ATOM 2103 C C . THR A 1 279 ? 47.211 -21.352 -47.754 1.00 29.27 279 THR A C 1
ATOM 2105 O O . THR A 1 279 ? 47.582 -20.195 -47.901 1.00 29.27 279 THR A O 1
ATOM 2108 N N . ALA A 1 280 ? 46.808 -21.860 -46.589 1.00 36.59 280 ALA A N 1
ATOM 2109 C CA . ALA A 1 280 ? 46.885 -21.172 -45.311 1.00 36.59 280 ALA A CA 1
ATOM 2110 C C . ALA A 1 280 ? 48.328 -20.725 -45.021 1.00 36.59 280 ALA A C 1
ATOM 2112 O O . ALA A 1 280 ? 49.190 -21.554 -44.729 1.00 36.59 280 ALA A O 1
ATOM 2113 N N . ASN A 1 281 ? 48.570 -19.417 -45.077 1.00 29.44 281 ASN A N 1
ATOM 2114 C CA . ASN A 1 281 ? 49.608 -18.776 -44.282 1.00 29.44 281 ASN A CA 1
ATOM 2115 C C . ASN A 1 281 ? 48.904 -18.073 -43.126 1.00 29.44 281 ASN A C 1
ATOM 2117 O O . ASN A 1 281 ? 48.635 -16.879 -43.155 1.00 29.44 281 ASN A O 1
ATOM 2121 N N . ASP A 1 282 ? 48.573 -18.895 -42.140 1.00 36.34 282 ASP A N 1
ATOM 2122 C CA . ASP A 1 282 ? 48.003 -18.543 -40.847 1.00 36.34 282 ASP A CA 1
ATOM 2123 C C . ASP A 1 282 ? 49.067 -17.804 -40.011 1.00 36.34 282 ASP A C 1
ATOM 2125 O O . ASP A 1 282 ? 49.742 -18.384 -39.158 1.00 36.34 282 ASP A O 1
ATOM 2129 N N . SER A 1 283 ? 49.324 -16.537 -40.346 1.00 29.78 283 SER A N 1
ATOM 2130 C CA . SER A 1 283 ? 50.163 -15.640 -39.539 1.00 29.78 283 SER A CA 1
ATOM 2131 C C . SER A 1 283 ? 49.380 -14.465 -38.953 1.00 29.78 283 SER A C 1
ATOM 2133 O O . SER A 1 283 ? 49.976 -13.433 -38.642 1.00 29.78 283 SER A O 1
ATOM 2135 N N . ASP A 1 284 ? 48.072 -14.640 -38.768 1.00 34.25 284 ASP A N 1
ATOM 2136 C CA . ASP A 1 284 ? 47.224 -13.723 -38.013 1.00 34.25 284 ASP A CA 1
ATOM 2137 C C . ASP A 1 284 ? 47.437 -13.966 -36.520 1.00 34.25 284 ASP A C 1
ATOM 2139 O O . ASP A 1 284 ? 47.008 -14.966 -35.942 1.00 34.25 284 ASP A O 1
ATOM 2143 N N . PHE A 1 285 ? 48.174 -13.064 -35.876 1.00 33.84 285 PHE A N 1
ATOM 2144 C CA . PHE A 1 285 ? 48.409 -13.167 -34.444 1.00 33.84 285 PHE A CA 1
ATOM 2145 C C . PHE A 1 285 ? 47.181 -12.662 -33.679 1.00 33.84 285 PHE A C 1
ATOM 2147 O O . PHE A 1 285 ? 46.973 -11.460 -33.518 1.00 33.84 285 PHE A O 1
ATOM 2154 N N . VAL A 1 286 ? 46.400 -13.613 -33.171 1.00 31.23 286 VAL A N 1
ATOM 2155 C CA . VAL A 1 286 ? 45.445 -13.436 -32.074 1.00 31.23 286 VAL A CA 1
ATOM 2156 C C . VAL A 1 286 ? 46.229 -13.023 -30.825 1.00 31.23 286 VAL A C 1
ATOM 2158 O O . VAL A 1 286 ? 47.160 -13.722 -30.416 1.00 31.23 286 VAL A O 1
ATOM 2161 N N . SER A 1 287 ? 45.874 -11.907 -30.182 1.00 32.09 287 SER A N 1
ATOM 2162 C CA . SER A 1 287 ? 46.310 -11.665 -28.805 1.00 32.09 287 SER A CA 1
ATOM 2163 C C . SER A 1 287 ? 45.563 -12.639 -27.893 1.00 32.09 287 SER A C 1
ATOM 2165 O O . SER A 1 287 ? 44.474 -12.344 -27.402 1.00 32.09 287 SER A O 1
ATOM 2167 N N . ASP A 1 288 ? 46.125 -13.827 -27.705 1.00 29.48 288 ASP A N 1
ATOM 2168 C CA . ASP A 1 288 ? 45.663 -14.760 -26.688 1.00 29.48 288 ASP A CA 1
ATOM 2169 C C . ASP A 1 288 ? 45.928 -14.147 -25.301 1.00 29.48 288 ASP A C 1
ATOM 2171 O O . ASP A 1 288 ? 47.075 -13.989 -24.870 1.00 29.48 288 ASP A O 1
ATOM 2175 N N . SER A 1 289 ? 44.852 -13.737 -24.628 1.00 32.09 289 SER A N 1
ATOM 2176 C CA . SER A 1 289 ? 44.868 -13.305 -23.228 1.00 32.09 289 SER A CA 1
ATOM 2177 C C . SER A 1 289 ? 44.563 -14.453 -22.252 1.00 32.09 289 SER A C 1
ATOM 2179 O O . SER A 1 289 ? 44.520 -14.224 -21.043 1.00 32.09 289 SER A O 1
ATOM 2181 N N . GLU A 1 290 ? 44.451 -15.708 -22.709 1.00 34.56 290 GLU A N 1
ATOM 2182 C CA . GLU A 1 290 ? 44.122 -16.875 -21.874 1.00 34.56 290 GLU A CA 1
ATOM 2183 C C . GLU A 1 290 ? 45.302 -17.458 -21.071 1.00 34.56 290 GLU A C 1
ATOM 2185 O O . GLU A 1 290 ? 45.265 -18.603 -20.619 1.00 34.56 290 GLU A O 1
ATOM 2190 N N . LEU A 1 291 ? 46.339 -16.669 -20.770 1.00 28.67 291 LEU A N 1
ATOM 2191 C CA . LEU A 1 291 ? 47.348 -17.040 -19.767 1.00 28.67 291 LEU A CA 1
ATOM 2192 C C . LEU A 1 291 ? 47.523 -15.962 -18.691 1.00 28.67 291 LEU A C 1
ATOM 2194 O O . LEU A 1 291 ? 48.618 -15.454 -18.467 1.00 28.67 291 LEU A O 1
ATOM 2198 N N . GLY A 1 292 ? 46.437 -15.646 -17.982 1.00 28.53 292 GLY A N 1
ATOM 2199 C CA . GLY A 1 292 ? 46.437 -15.365 -16.536 1.00 28.53 292 GLY A CA 1
ATOM 2200 C C . GLY A 1 292 ? 47.352 -14.269 -15.967 1.00 28.53 292 GLY A C 1
ATOM 2201 O O . GLY A 1 292 ? 47.539 -14.241 -14.757 1.00 28.53 292 GLY A O 1
ATOM 2202 N N . ASN A 1 293 ? 47.932 -13.377 -16.769 1.00 27.75 293 ASN A N 1
ATOM 2203 C CA . ASN A 1 293 ? 48.714 -12.229 -16.299 1.00 27.75 293 ASN A CA 1
ATOM 2204 C C . ASN A 1 293 ? 48.670 -11.113 -17.351 1.00 27.75 293 ASN A C 1
ATOM 2206 O O . ASN A 1 293 ? 49.479 -11.105 -18.278 1.00 27.75 293 ASN A O 1
ATOM 2210 N N . GLY A 1 294 ? 47.731 -10.175 -17.194 1.00 34.41 294 GLY A N 1
ATOM 2211 C CA . GLY A 1 294 ? 47.514 -9.046 -18.101 1.00 34.41 294 GLY A CA 1
ATOM 2212 C C . GLY A 1 294 ? 48.800 -8.304 -18.479 1.00 34.41 294 GLY A C 1
ATOM 2213 O O . GLY A 1 294 ? 49.361 -7.547 -17.685 1.00 34.41 294 GLY A O 1
ATOM 2214 N N . LYS A 1 295 ? 49.257 -8.501 -19.718 1.00 30.92 295 LYS A N 1
ATOM 2215 C CA . LYS A 1 295 ? 50.292 -7.681 -20.349 1.00 30.92 295 LYS A CA 1
ATOM 2216 C C . LYS A 1 295 ? 49.758 -7.114 -21.657 1.00 30.92 295 LYS A C 1
ATOM 2218 O O . LYS A 1 295 ? 49.504 -7.860 -22.595 1.00 30.92 295 LYS A O 1
ATOM 2223 N N . ALA A 1 296 ? 49.618 -5.791 -21.689 1.00 35.38 296 ALA A N 1
ATOM 2224 C CA . ALA A 1 296 ? 49.315 -5.015 -22.883 1.00 35.38 296 ALA A CA 1
ATOM 2225 C C . ALA A 1 296 ? 50.401 -5.197 -23.960 1.00 35.38 296 ALA A C 1
ATOM 2227 O O . ALA A 1 296 ? 51.593 -5.296 -23.646 1.00 35.38 296 ALA A O 1
ATOM 2228 N N . LEU A 1 297 ? 49.983 -5.225 -25.226 1.00 38.97 297 LEU A N 1
ATOM 2229 C CA . LEU A 1 297 ? 50.865 -5.230 -26.393 1.00 38.97 297 LEU A CA 1
ATOM 2230 C C . LEU A 1 297 ? 51.620 -3.886 -26.446 1.00 38.97 297 LEU A C 1
ATOM 2232 O O . LEU A 1 297 ? 50.995 -2.832 -26.531 1.00 38.97 297 LEU A O 1
ATOM 2236 N N . SER A 1 298 ? 52.952 -3.895 -26.340 1.00 44.09 298 SER A N 1
ATOM 2237 C CA . SER A 1 298 ? 53.726 -2.667 -26.100 1.00 44.09 298 SER A CA 1
ATOM 2238 C C . SER A 1 298 ? 54.137 -1.876 -27.352 1.00 44.09 298 SER A C 1
ATOM 2240 O O . SER A 1 298 ? 54.504 -0.719 -27.197 1.00 44.09 298 SER A O 1
ATOM 2242 N N . GLU A 1 299 ? 54.095 -2.434 -28.568 1.00 39.25 299 GLU A N 1
ATOM 2243 C CA . GLU A 1 299 ? 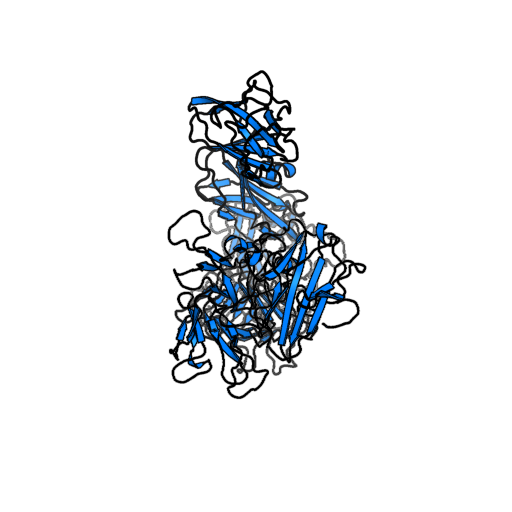54.371 -1.697 -29.821 1.00 39.25 299 GLU A CA 1
ATOM 2244 C C . GLU A 1 299 ? 54.031 -2.568 -31.048 1.00 39.25 299 GLU A C 1
ATOM 2246 O O . GLU A 1 299 ? 54.380 -3.751 -31.061 1.00 39.25 299 GLU A O 1
ATOM 2251 N N . TRP A 1 300 ? 53.401 -2.010 -32.089 1.00 41.84 300 TRP A N 1
ATOM 2252 C CA . TRP A 1 300 ? 53.269 -2.654 -33.409 1.00 41.84 300 TRP A CA 1
ATOM 2253 C C . TRP A 1 300 ? 53.728 -1.712 -34.521 1.00 41.84 300 TRP A C 1
ATOM 2255 O O . TRP A 1 300 ? 53.501 -0.507 -34.440 1.00 41.84 300 TRP A O 1
ATOM 2265 N N . THR A 1 301 ? 54.355 -2.247 -35.571 1.00 39.56 301 THR A N 1
ATOM 2266 C CA . THR A 1 301 ? 54.780 -1.482 -36.752 1.00 39.56 301 THR A CA 1
ATOM 2267 C C . THR A 1 301 ? 54.446 -2.265 -38.016 1.00 39.56 301 THR A C 1
ATOM 2269 O O . THR A 1 301 ? 54.958 -3.368 -38.208 1.00 39.56 301 THR A O 1
ATOM 2272 N N . GLY A 1 302 ? 53.640 -1.689 -38.907 1.00 42.00 302 GLY A N 1
ATOM 2273 C CA . GLY A 1 302 ? 53.311 -2.300 -40.194 1.00 42.00 302 GLY A CA 1
ATOM 2274 C C . GLY A 1 302 ? 52.869 -1.266 -41.223 1.00 42.00 302 GLY A C 1
ATOM 2275 O O . GLY A 1 302 ? 52.224 -0.273 -40.900 1.00 42.00 302 GLY A O 1
ATOM 2276 N N . ASN A 1 303 ? 53.312 -1.463 -42.469 1.00 46.53 303 ASN A N 1
ATOM 2277 C CA . ASN A 1 303 ? 53.145 -0.523 -43.587 1.00 46.53 303 ASN A CA 1
ATOM 2278 C C . ASN A 1 303 ? 53.494 0.942 -43.231 1.00 46.53 303 ASN A C 1
ATOM 2280 O O . ASN A 1 303 ? 52.845 1.893 -43.661 1.00 46.53 303 ASN A O 1
ATOM 2284 N N . GLY A 1 304 ? 54.526 1.103 -42.396 1.00 47.50 304 GLY A N 1
ATOM 2285 C CA . GLY A 1 304 ? 54.999 2.379 -41.877 1.00 47.50 304 GLY A CA 1
ATOM 2286 C C . GLY A 1 304 ? 54.349 2.802 -40.555 1.00 47.50 304 GLY A C 1
ATOM 2287 O O . GLY A 1 304 ? 55.054 3.341 -39.715 1.00 47.50 304 GLY A O 1
ATOM 2288 N N . VAL A 1 305 ? 53.060 2.558 -40.324 1.00 46.12 305 VAL A N 1
ATOM 2289 C CA . VAL A 1 305 ? 52.340 3.079 -39.147 1.00 46.12 305 VAL A CA 1
ATOM 2290 C C . VAL A 1 305 ? 52.769 2.361 -37.863 1.00 46.12 305 VAL A C 1
ATOM 2292 O O . VAL A 1 305 ? 52.779 1.129 -37.818 1.00 46.12 305 VAL A O 1
ATOM 2295 N N . THR A 1 306 ? 53.107 3.127 -36.815 1.00 49.34 306 THR A N 1
ATOM 2296 C CA . THR A 1 306 ? 53.420 2.583 -35.478 1.00 49.34 306 THR A CA 1
ATOM 2297 C C . THR A 1 306 ? 52.254 2.810 -34.523 1.00 49.34 306 THR A C 1
ATOM 2299 O O . THR A 1 306 ? 51.779 3.938 -34.392 1.00 49.34 306 THR A O 1
ATOM 2302 N N . LEU A 1 307 ? 51.820 1.754 -33.835 1.00 50.22 307 LEU A N 1
ATOM 2303 C CA . LEU A 1 307 ? 50.797 1.807 -32.791 1.00 50.22 307 LEU A CA 1
ATOM 2304 C C . LEU A 1 307 ? 51.434 1.564 -31.423 1.00 50.22 307 LEU A C 1
ATOM 2306 O O . LEU A 1 307 ? 52.155 0.581 -31.235 1.00 50.22 307 LEU A O 1
ATOM 2310 N N . THR A 1 308 ? 51.161 2.443 -30.462 1.00 52.53 308 THR A N 1
ATOM 2311 C CA . THR A 1 308 ? 51.697 2.335 -29.098 1.00 52.53 308 THR A CA 1
ATOM 2312 C C . THR A 1 308 ? 50.615 2.692 -28.083 1.00 52.53 308 THR A C 1
ATOM 2314 O O . THR A 1 308 ? 49.875 3.655 -28.270 1.00 52.53 308 THR A O 1
ATOM 2317 N N . HIS A 1 309 ? 50.508 1.939 -26.989 1.00 53.53 309 HIS A N 1
ATOM 2318 C CA . HIS A 1 309 ? 49.684 2.355 -25.851 1.00 53.53 309 HIS A CA 1
ATOM 2319 C C . HIS A 1 309 ? 50.384 3.502 -25.121 1.00 53.53 309 HIS A C 1
ATOM 2321 O O . HIS A 1 309 ? 51.538 3.366 -24.709 1.00 53.53 309 HIS A O 1
ATOM 2327 N N . ASN A 1 310 ? 49.713 4.644 -24.987 1.00 52.72 310 ASN A N 1
ATOM 2328 C CA . ASN A 1 310 ? 50.280 5.830 -24.366 1.00 52.72 310 ASN A CA 1
ATOM 2329 C C . ASN A 1 310 ? 49.568 6.145 -23.048 1.00 52.72 310 ASN A C 1
ATOM 2331 O O . ASN A 1 310 ? 48.447 6.641 -23.016 1.00 52.72 310 ASN A O 1
ATOM 2335 N N . THR A 1 311 ? 50.267 5.922 -21.937 1.00 54.47 311 THR A N 1
ATOM 2336 C CA . THR A 1 311 ? 49.750 6.163 -20.581 1.00 54.47 311 THR A CA 1
ATOM 2337 C C . THR A 1 311 ? 49.790 7.637 -20.152 1.00 54.47 311 THR A C 1
ATOM 2339 O O . THR A 1 311 ? 49.324 7.965 -19.065 1.00 54.47 311 THR A O 1
ATOM 2342 N N . SER A 1 312 ? 50.416 8.521 -20.938 1.00 49.72 312 SER A N 1
ATOM 2343 C CA . SER A 1 312 ? 50.625 9.942 -20.598 1.00 49.72 312 SER A CA 1
ATOM 2344 C C . SER A 1 312 ? 49.540 10.879 -21.136 1.00 49.72 312 SER A C 1
ATOM 2346 O O . SER A 1 312 ? 49.347 11.965 -20.596 1.00 49.72 312 SER A O 1
ATOM 2348 N N . GLU A 1 313 ? 48.807 10.443 -22.157 1.00 51.16 313 GLU A N 1
ATOM 2349 C CA . GLU A 1 313 ? 47.644 11.118 -22.731 1.00 51.16 313 GLU A CA 1
ATOM 2350 C C . GLU A 1 313 ? 46.458 10.161 -22.551 1.00 51.16 313 GLU A C 1
ATOM 2352 O O . GLU A 1 313 ? 46.403 9.131 -23.214 1.00 51.16 313 GLU A O 1
ATOM 2357 N N . ASN A 1 314 ? 45.564 10.434 -21.599 1.00 50.75 314 ASN A N 1
ATOM 2358 C CA . ASN A 1 314 ? 44.478 9.530 -21.199 1.00 50.75 314 ASN A CA 1
ATOM 2359 C C . ASN A 1 314 ? 43.173 10.322 -21.063 1.00 50.75 314 ASN A C 1
ATOM 2361 O O . ASN A 1 314 ? 43.191 11.386 -20.433 1.00 50.75 314 ASN A O 1
ATOM 2365 N N . LYS A 1 315 ? 42.071 9.830 -21.636 1.00 48.19 315 LYS A N 1
ATOM 2366 C CA . LYS A 1 315 ? 40.762 10.502 -21.590 1.00 48.19 315 LYS A CA 1
ATOM 2367 C C . LYS A 1 315 ? 39.706 9.677 -20.838 1.00 48.19 315 LYS A C 1
ATOM 2369 O O . LYS A 1 315 ? 38.824 10.270 -20.223 1.00 48.19 315 LYS A O 1
ATOM 2374 N N . GLY A 1 316 ? 39.863 8.360 -20.787 1.00 44.09 316 GLY A N 1
ATOM 2375 C CA . GLY A 1 316 ? 38.870 7.420 -20.269 1.00 44.09 316 GLY A CA 1
ATOM 2376 C C . GLY A 1 316 ? 39.338 5.998 -20.555 1.00 44.09 316 GLY A C 1
ATOM 2377 O O . GLY A 1 316 ? 40.521 5.813 -20.779 1.00 44.09 316 GLY A O 1
ATOM 2378 N N . VAL A 1 317 ? 38.513 4.961 -20.449 1.00 38.38 317 VAL A N 1
ATOM 2379 C CA . VAL A 1 317 ? 38.982 3.562 -20.387 1.00 38.38 317 VAL A CA 1
ATOM 2380 C C . VAL A 1 317 ? 39.004 2.892 -21.767 1.00 38.38 317 VAL A C 1
ATOM 2382 O O . VAL A 1 317 ? 37.958 2.524 -22.292 1.00 38.38 317 VAL A O 1
ATOM 2385 N N . LEU A 1 318 ? 40.193 2.545 -22.275 1.00 33.62 318 LEU A N 1
ATOM 2386 C CA . LEU A 1 318 ? 40.345 1.389 -23.165 1.00 33.62 318 LEU A CA 1
ATOM 2387 C C . LEU A 1 318 ? 40.500 0.134 -22.305 1.00 33.62 318 LEU A C 1
ATOM 2389 O O . LEU A 1 318 ? 41.551 -0.085 -21.705 1.00 33.62 318 LEU A O 1
ATOM 2393 N N . GLY A 1 319 ? 39.433 -0.667 -22.229 1.00 42.31 319 GLY A N 1
ATOM 2394 C CA . GLY A 1 319 ? 39.421 -2.033 -21.691 1.00 42.31 319 GLY A CA 1
ATOM 2395 C C . GLY A 1 319 ? 40.470 -2.311 -20.607 1.00 42.31 319 GLY A C 1
ATOM 2396 O O . GLY A 1 319 ? 41.491 -2.940 -20.870 1.00 42.31 319 GLY A O 1
ATOM 2397 N N . SER A 1 320 ? 40.215 -1.855 -19.379 1.00 36.91 320 SER A N 1
ATOM 2398 C CA . SER A 1 320 ? 40.980 -2.148 -18.150 1.00 36.91 320 SER A CA 1
ATOM 2399 C C . SER A 1 320 ? 42.418 -1.605 -17.998 1.00 36.91 320 SER A C 1
ATOM 2401 O O . SER A 1 320 ? 42.999 -1.803 -16.930 1.00 36.91 320 SER A O 1
ATOM 2403 N N . ALA A 1 321 ? 42.991 -0.866 -18.958 1.00 36.97 321 ALA A N 1
ATOM 2404 C CA . ALA A 1 321 ? 44.319 -0.252 -18.796 1.00 36.97 321 ALA A CA 1
ATOM 2405 C C . ALA A 1 321 ? 44.307 1.259 -19.089 1.00 36.97 321 ALA A C 1
ATOM 2407 O O . ALA A 1 321 ? 43.856 1.702 -20.137 1.00 36.97 321 ALA A O 1
ATOM 2408 N N . SER A 1 322 ? 44.837 2.069 -18.168 1.00 40.44 322 SER A N 1
ATOM 2409 C CA . SER A 1 322 ? 44.918 3.531 -18.311 1.00 40.44 322 SER A CA 1
ATOM 2410 C C . SER A 1 322 ? 45.805 3.941 -19.500 1.00 40.44 322 SER A C 1
ATOM 2412 O O . SER A 1 322 ? 46.990 3.605 -19.499 1.00 40.44 322 SER A O 1
ATOM 2414 N N . GLY A 1 323 ? 45.276 4.693 -20.473 1.00 48.25 323 GLY A N 1
ATOM 2415 C CA . GLY A 1 323 ? 46.035 5.306 -21.576 1.00 48.25 323 GLY A CA 1
ATOM 2416 C C . GLY A 1 323 ? 45.335 5.240 -22.939 1.00 48.25 323 GLY A C 1
ATOM 2417 O O . GLY A 1 323 ? 44.586 4.305 -23.194 1.00 48.25 323 GLY A O 1
ATOM 2418 N N . SER A 1 324 ? 45.630 6.196 -23.825 1.00 50.41 324 SER A N 1
ATOM 2419 C CA . SER A 1 324 ? 45.077 6.260 -25.188 1.00 50.41 324 SER A CA 1
ATOM 2420 C C . SER A 1 324 ? 45.893 5.460 -26.209 1.00 50.41 324 SER A C 1
ATOM 2422 O O . SER A 1 324 ? 47.071 5.142 -26.000 1.00 50.41 324 SER A O 1
ATOM 2424 N N . MET A 1 325 ? 45.283 5.148 -27.355 1.00 56.44 325 MET A N 1
ATOM 2425 C CA . MET A 1 325 ? 45.990 4.545 -28.485 1.00 56.44 325 MET A CA 1
ATOM 2426 C C . MET A 1 325 ? 46.719 5.627 -29.286 1.00 56.44 325 MET A C 1
ATOM 2428 O O . MET A 1 325 ? 46.089 6.518 -29.852 1.00 56.44 325 MET A O 1
ATOM 2432 N N . GLN A 1 326 ? 48.047 5.530 -29.362 1.00 59.47 326 GLN A N 1
ATOM 2433 C CA . GLN A 1 326 ? 48.901 6.402 -30.163 1.00 59.47 326 GLN A CA 1
ATOM 2434 C C . GLN A 1 326 ? 49.129 5.797 -31.551 1.00 59.47 326 GLN A C 1
ATOM 2436 O O . GLN A 1 326 ? 49.642 4.687 -31.662 1.00 59.47 326 GLN A O 1
ATOM 2441 N N . VAL A 1 327 ? 48.810 6.552 -32.601 1.00 60.50 327 VAL A N 1
ATOM 2442 C CA . VAL A 1 327 ? 49.014 6.195 -34.009 1.00 60.50 327 VAL A CA 1
ATOM 2443 C C . VAL A 1 327 ? 50.047 7.140 -34.620 1.00 60.50 327 VAL A C 1
ATOM 2445 O O . VAL A 1 327 ? 49.780 8.328 -34.807 1.00 60.50 327 VAL A O 1
ATOM 2448 N N . ALA A 1 328 ? 51.242 6.637 -34.922 1.00 60.19 328 ALA A N 1
ATOM 2449 C CA . ALA A 1 328 ? 52.271 7.378 -35.645 1.00 60.19 328 ALA A CA 1
ATOM 2450 C C . ALA A 1 328 ? 52.123 7.133 -37.151 1.00 60.19 328 ALA A C 1
ATOM 2452 O O . ALA A 1 328 ? 52.330 6.016 -37.618 1.00 60.19 328 ALA A O 1
ATOM 2453 N N . VAL A 1 329 ? 51.779 8.178 -37.903 1.00 58.97 329 VAL A N 1
ATOM 2454 C CA . VAL A 1 329 ? 51.564 8.134 -39.357 1.00 58.97 329 VAL A CA 1
ATOM 2455 C C . VAL A 1 329 ? 52.845 8.611 -40.053 1.00 58.97 329 VAL A C 1
ATOM 2457 O O . VAL A 1 329 ? 53.158 9.795 -39.950 1.00 58.97 329 VAL A O 1
ATOM 2460 N N . PRO A 1 330 ? 53.628 7.767 -40.746 1.00 52.09 330 PRO A N 1
ATOM 2461 C CA . PRO A 1 330 ? 54.909 8.195 -41.318 1.00 52.09 330 PRO A CA 1
ATOM 2462 C C . PRO A 1 330 ? 54.753 8.825 -42.696 1.00 52.09 330 PRO A C 1
ATOM 2464 O O . PRO A 1 330 ? 55.348 9.870 -42.938 1.00 52.09 330 PRO A O 1
ATOM 2467 N N . ASP A 1 331 ? 53.904 8.253 -43.554 1.00 55.78 331 ASP A N 1
ATOM 2468 C CA . ASP A 1 331 ? 53.678 8.704 -44.926 1.00 55.78 331 ASP A CA 1
ATOM 2469 C C . ASP A 1 331 ? 52.177 8.945 -45.147 1.00 55.78 331 ASP A C 1
ATOM 2471 O O . ASP A 1 331 ? 51.341 8.147 -44.738 1.00 55.78 331 ASP A O 1
ATOM 2475 N N . GLY A 1 332 ? 51.815 10.077 -45.756 1.00 47.06 332 GLY A N 1
ATOM 2476 C CA . GLY A 1 332 ? 50.436 10.583 -45.830 1.00 47.06 332 GLY A CA 1
ATOM 2477 C C . GLY A 1 332 ? 49.487 9.825 -46.774 1.00 47.06 332 GLY A C 1
ATOM 2478 O O . GLY A 1 332 ? 48.771 10.452 -47.541 1.00 47.06 332 GLY A O 1
ATOM 2479 N N . ASN A 1 333 ? 49.500 8.494 -46.794 1.00 48.41 333 ASN A N 1
ATOM 2480 C CA . ASN A 1 333 ? 48.576 7.708 -47.616 1.00 48.41 333 ASN A CA 1
ATOM 2481 C C . ASN A 1 333 ? 48.349 6.301 -47.028 1.00 48.41 333 ASN A C 1
ATOM 2483 O O . ASN A 1 333 ? 48.433 5.303 -47.743 1.00 48.41 333 ASN A O 1
ATOM 2487 N N . SER A 1 334 ? 48.136 6.226 -45.712 1.00 48.69 334 SER A N 1
ATOM 2488 C CA . SER A 1 334 ? 47.944 4.973 -44.971 1.00 48.69 334 SER A CA 1
ATOM 2489 C C . SER A 1 334 ? 46.485 4.817 -44.532 1.00 48.69 334 SER A C 1
ATOM 2491 O O . SER A 1 334 ? 45.906 5.743 -43.960 1.00 48.69 334 SER A O 1
ATOM 2493 N N . ASP A 1 335 ? 45.912 3.635 -44.768 1.00 44.84 335 ASP A N 1
ATOM 2494 C CA . ASP A 1 335 ? 44.592 3.244 -44.266 1.00 44.84 335 ASP A CA 1
ATOM 2495 C C . ASP A 1 335 ? 44.740 2.510 -42.925 1.00 44.84 335 ASP A C 1
ATOM 2497 O O . ASP A 1 335 ? 45.622 1.664 -42.766 1.00 44.84 335 ASP A O 1
ATOM 2501 N N . TYR A 1 336 ? 43.876 2.830 -41.962 1.00 43.47 336 TYR A N 1
ATOM 2502 C CA . TYR A 1 336 ? 43.779 2.150 -40.673 1.00 43.47 336 TYR A CA 1
ATOM 2503 C C . TYR A 1 336 ? 42.435 1.431 -40.569 1.00 43.47 336 TYR A C 1
ATOM 2505 O O . TYR A 1 336 ? 41.376 2.040 -40.733 1.00 43.47 336 TYR A O 1
ATOM 2513 N N . ILE A 1 337 ? 42.480 0.123 -40.324 1.00 42.28 337 ILE A N 1
ATOM 2514 C CA . ILE A 1 337 ? 41.311 -0.755 -40.228 1.00 42.28 337 ILE A CA 1
ATOM 2515 C C . ILE A 1 337 ? 41.334 -1.397 -38.841 1.00 42.28 337 ILE A C 1
ATOM 2517 O O . ILE A 1 337 ? 42.331 -2.008 -38.465 1.00 42.28 337 ILE A O 1
ATOM 2521 N N . GLN A 1 338 ? 40.242 -1.263 -38.090 1.00 39.12 338 GLN A N 1
ATOM 2522 C CA . GLN A 1 338 ? 40.049 -1.930 -36.804 1.00 39.12 338 GLN A CA 1
ATOM 2523 C C . GLN A 1 338 ? 38.993 -3.032 -36.956 1.00 39.12 338 GLN A C 1
ATOM 2525 O O . GLN A 1 338 ? 37.869 -2.761 -37.393 1.00 39.12 338 GLN A O 1
ATOM 2530 N N . THR A 1 339 ? 39.350 -4.272 -36.606 1.00 35.75 339 THR A N 1
ATOM 2531 C CA . THR A 1 339 ? 38.486 -5.457 -36.719 1.00 35.75 339 THR A CA 1
ATOM 2532 C C . THR A 1 339 ? 38.069 -6.008 -35.354 1.00 35.75 339 THR A C 1
ATOM 2534 O O . THR A 1 339 ? 38.845 -6.007 -34.399 1.00 35.75 339 THR A O 1
ATOM 2537 N N . ARG A 1 340 ? 36.837 -6.532 -35.271 1.00 33.66 340 ARG A N 1
ATOM 2538 C CA . ARG A 1 340 ? 36.406 -7.495 -34.244 1.00 33.66 340 ARG A CA 1
ATOM 2539 C C . ARG A 1 340 ? 36.625 -8.894 -34.832 1.00 33.66 340 ARG A C 1
ATOM 2541 O O . ARG A 1 340 ? 36.049 -9.184 -35.874 1.00 33.66 340 ARG A O 1
ATOM 2548 N N . GLN A 1 341 ? 37.428 -9.756 -34.207 1.00 33.44 341 GLN A N 1
ATOM 2549 C CA . GLN A 1 341 ? 37.531 -11.176 -34.595 1.00 33.44 341 GLN A CA 1
ATOM 2550 C C . GLN A 1 341 ? 37.078 -12.102 -33.460 1.00 33.44 341 GLN A C 1
ATOM 2552 O O . GLN A 1 341 ? 37.170 -11.761 -32.282 1.00 33.44 341 GLN A O 1
ATOM 2557 N N . ARG A 1 342 ? 36.553 -13.272 -33.847 1.00 28.20 342 ARG A N 1
ATOM 2558 C CA . ARG A 1 342 ? 35.979 -14.306 -32.970 1.00 28.20 342 ARG A CA 1
ATOM 2559 C C . ARG A 1 342 ? 37.012 -14.871 -31.982 1.00 28.20 342 ARG A C 1
ATOM 2561 O O . ARG A 1 342 ? 38.095 -15.272 -32.394 1.00 28.20 342 ARG A O 1
ATOM 2568 N N . GLY A 1 343 ? 36.620 -15.008 -30.713 1.00 25.20 343 GLY A N 1
ATOM 2569 C CA . GLY A 1 343 ? 37.282 -15.848 -29.708 1.00 25.20 343 GLY A CA 1
ATOM 2570 C C . GLY A 1 343 ? 36.397 -17.048 -29.352 1.00 25.20 343 GLY A C 1
ATOM 2571 O O . GLY A 1 343 ? 35.195 -16.900 -29.152 1.00 25.20 343 GLY A O 1
ATOM 2572 N N . ASN A 1 344 ? 36.980 -18.245 -29.338 1.00 31.73 344 ASN A N 1
ATOM 2573 C CA . ASN A 1 344 ? 36.307 -19.537 -29.207 1.00 31.73 344 ASN A CA 1
ATOM 2574 C C . ASN A 1 344 ? 35.863 -19.819 -27.757 1.00 31.73 344 ASN A C 1
ATOM 2576 O O . ASN A 1 344 ? 36.601 -20.423 -26.987 1.00 31.73 344 ASN A O 1
ATOM 2580 N N . GLY A 1 345 ? 34.640 -19.425 -27.409 1.00 25.83 345 GLY A N 1
ATOM 2581 C CA . GLY A 1 345 ? 33.967 -19.806 -26.168 1.00 25.83 345 GLY A CA 1
ATOM 2582 C C . GLY A 1 345 ? 32.462 -19.593 -26.300 1.00 25.83 345 GLY A C 1
ATOM 2583 O O . GLY A 1 345 ? 31.988 -18.484 -26.103 1.00 25.83 345 GLY A O 1
ATOM 2584 N N . ALA A 1 346 ? 31.746 -20.669 -26.638 1.00 21.81 346 ALA A N 1
ATOM 2585 C CA . ALA A 1 346 ? 30.329 -20.743 -27.021 1.00 21.81 346 ALA A CA 1
ATOM 2586 C C . ALA A 1 346 ? 30.013 -20.229 -28.441 1.00 21.81 346 ALA A C 1
ATOM 2588 O O . ALA A 1 346 ? 30.034 -19.042 -28.751 1.00 21.81 346 ALA A O 1
ATOM 2589 N N . TYR A 1 347 ? 29.709 -21.192 -29.311 1.00 24.50 347 TYR A N 1
ATOM 2590 C CA . TYR A 1 347 ? 29.167 -20.992 -30.647 1.00 24.50 347 TYR A CA 1
ATOM 2591 C C . TYR A 1 347 ? 27.866 -20.183 -30.558 1.00 24.50 347 TYR A C 1
ATOM 2593 O O . TYR A 1 347 ? 26.896 -20.655 -29.969 1.00 24.50 347 TYR A O 1
ATOM 2601 N N . VAL A 1 348 ? 27.839 -18.997 -31.164 1.00 23.50 348 VAL A N 1
ATOM 2602 C CA . VAL A 1 348 ? 26.590 -18.402 -31.646 1.00 23.50 348 VAL A CA 1
ATOM 2603 C C . VAL A 1 348 ? 26.359 -19.050 -33.006 1.00 23.50 348 VAL A C 1
ATOM 2605 O O . VAL A 1 348 ? 27.106 -18.786 -33.953 1.00 23.50 348 VAL A O 1
ATOM 2608 N N . ASP A 1 349 ? 25.443 -20.014 -33.045 1.00 22.14 349 ASP A N 1
ATOM 2609 C CA . ASP A 1 349 ? 25.015 -20.647 -34.289 1.00 22.14 349 ASP A CA 1
ATOM 2610 C C . ASP A 1 349 ? 24.390 -19.588 -35.213 1.00 22.14 349 ASP A C 1
ATOM 2612 O O . ASP A 1 349 ? 23.957 -18.524 -34.763 1.00 22.14 349 ASP A O 1
ATOM 2616 N N . ALA A 1 350 ? 24.458 -19.855 -36.511 1.00 24.86 350 ALA A N 1
ATOM 2617 C CA . ALA A 1 350 ? 24.050 -18.957 -37.580 1.00 24.86 350 ALA A CA 1
ATOM 2618 C C . ALA A 1 350 ? 22.616 -18.423 -37.390 1.00 24.86 350 ALA A C 1
ATOM 2620 O O . ALA A 1 350 ? 21.761 -19.160 -36.917 1.00 24.86 350 ALA A O 1
ATOM 2621 N N . ASP A 1 351 ? 22.388 -17.174 -37.821 1.00 25.84 351 ASP A N 1
ATOM 2622 C CA . ASP A 1 351 ? 21.093 -16.470 -37.959 1.00 25.84 351 ASP A CA 1
ATOM 2623 C C . ASP A 1 351 ? 20.889 -15.236 -37.050 1.00 25.84 351 ASP A C 1
ATOM 2625 O O . ASP A 1 351 ? 19.824 -15.017 -36.480 1.00 25.84 351 ASP A O 1
ATOM 2629 N N . TYR A 1 352 ? 21.864 -14.317 -37.010 1.00 27.28 352 TYR A N 1
ATOM 2630 C CA . TYR A 1 352 ? 21.613 -12.924 -36.589 1.00 27.28 352 TYR A CA 1
ATOM 2631 C C . TYR A 1 352 ? 20.959 -12.113 -37.717 1.00 27.28 352 TYR A C 1
ATOM 2633 O O . TYR A 1 352 ? 21.547 -11.181 -38.268 1.00 27.28 352 TYR A O 1
ATOM 2641 N N . ALA A 1 353 ? 19.757 -12.492 -38.146 1.00 25.69 353 ALA A N 1
ATOM 2642 C CA . ALA A 1 353 ? 19.057 -11.715 -39.158 1.00 25.69 353 ALA A CA 1
ATOM 2643 C C . ALA A 1 353 ? 18.639 -10.357 -38.564 1.00 25.69 353 ALA A C 1
ATOM 2645 O O . ALA A 1 353 ? 17.822 -10.291 -37.650 1.00 25.69 353 ALA A O 1
ATOM 2646 N N . PHE A 1 354 ? 19.142 -9.251 -39.125 1.00 29.50 354 PHE A N 1
ATOM 2647 C CA . PHE A 1 354 ? 18.488 -7.945 -39.009 1.00 29.50 354 PHE A CA 1
ATOM 2648 C C . PHE A 1 354 ? 17.173 -8.009 -39.803 1.00 29.50 354 PHE A C 1
ATOM 2650 O O . PHE A 1 354 ? 17.061 -7.529 -40.932 1.00 29.50 354 PHE A O 1
ATOM 2657 N N . THR A 1 355 ? 16.170 -8.710 -39.279 1.00 25.30 355 THR A N 1
ATOM 2658 C CA . THR A 1 355 ? 14.922 -8.934 -40.007 1.00 25.30 355 THR A CA 1
ATOM 2659 C C . THR A 1 355 ? 14.059 -7.678 -40.007 1.00 25.30 355 THR A C 1
ATOM 2661 O O . THR A 1 355 ? 13.474 -7.289 -39.006 1.00 25.30 355 THR A O 1
ATOM 2664 N N . LYS A 1 356 ? 13.991 -7.064 -41.193 1.00 28.50 356 LYS A N 1
ATOM 2665 C CA . LYS A 1 356 ? 12.846 -6.368 -41.796 1.00 28.50 356 LYS A CA 1
ATOM 2666 C C . LYS A 1 356 ? 11.935 -5.607 -40.819 1.00 28.50 356 LYS A C 1
ATOM 2668 O O . LYS A 1 356 ? 10.874 -6.093 -40.441 1.00 28.50 356 LYS A O 1
ATOM 2673 N N . GLY A 1 357 ? 12.254 -4.333 -40.588 1.00 27.84 357 GLY A N 1
ATOM 2674 C CA . GLY A 1 357 ? 11.228 -3.351 -40.240 1.00 27.84 357 GLY A CA 1
ATOM 2675 C C . GLY A 1 357 ? 10.111 -3.394 -41.290 1.00 27.84 357 GLY A C 1
ATOM 2676 O O . GLY A 1 357 ? 10.350 -3.248 -42.494 1.00 27.84 357 GLY A O 1
ATOM 2677 N N . THR A 1 358 ? 8.886 -3.665 -40.856 1.00 27.05 358 THR A N 1
ATOM 2678 C CA . THR A 1 358 ? 7.703 -3.691 -41.711 1.00 27.05 358 THR A CA 1
ATOM 2679 C C . THR A 1 358 ? 7.392 -2.278 -42.202 1.00 27.05 358 THR A C 1
ATOM 2681 O O . THR A 1 358 ? 6.747 -1.487 -41.533 1.00 27.05 358 THR A O 1
ATOM 2684 N N . GLY A 1 359 ? 7.871 -1.945 -43.404 1.00 29.17 359 GLY A N 1
ATOM 2685 C CA . GLY A 1 359 ? 7.198 -1.053 -44.358 1.00 29.17 359 GLY A CA 1
ATOM 2686 C C . GLY A 1 359 ? 6.597 0.264 -43.846 1.00 29.17 359 GLY A C 1
ATOM 2687 O O . GLY A 1 359 ? 5.557 0.665 -44.363 1.00 29.17 359 GLY A O 1
ATOM 2688 N N . ASN A 1 360 ? 7.220 0.957 -42.892 1.00 27.00 360 ASN A N 1
ATOM 2689 C CA . ASN A 1 360 ? 6.830 2.315 -42.526 1.00 27.00 360 ASN A CA 1
ATOM 2690 C C . ASN A 1 360 ? 7.867 3.303 -43.072 1.00 27.00 360 ASN A C 1
ATOM 2692 O O . ASN A 1 360 ? 9.026 3.291 -42.673 1.00 27.00 360 ASN A O 1
ATOM 2696 N N . THR A 1 361 ? 7.444 4.178 -43.982 1.00 28.19 361 THR A N 1
ATOM 2697 C CA . THR A 1 361 ? 8.263 5.225 -44.620 1.00 28.19 361 THR A CA 1
ATOM 2698 C C . THR A 1 361 ? 8.655 6.369 -43.674 1.00 28.19 361 THR A C 1
ATOM 2700 O O . THR A 1 361 ? 9.076 7.421 -44.138 1.00 28.19 361 THR A O 1
ATOM 2703 N N . ASN A 1 362 ? 8.500 6.190 -42.362 1.00 31.72 362 ASN A N 1
ATOM 2704 C CA . ASN A 1 362 ? 8.854 7.155 -41.328 1.00 31.72 362 ASN A CA 1
ATOM 2705 C C . ASN A 1 362 ? 9.644 6.455 -40.212 1.00 31.72 362 ASN A C 1
ATOM 2707 O O . ASN A 1 362 ? 9.161 6.333 -39.087 1.00 31.72 362 ASN A O 1
ATOM 2711 N N . THR A 1 363 ? 10.861 5.999 -40.507 1.00 29.95 363 THR A N 1
ATOM 2712 C CA . THR A 1 363 ? 11.873 5.798 -39.465 1.00 29.95 363 THR A CA 1
ATOM 2713 C C . THR A 1 363 ? 12.136 7.154 -38.811 1.00 29.95 363 THR A C 1
ATOM 2715 O O . THR A 1 363 ? 12.584 8.103 -39.459 1.00 29.95 363 THR A O 1
ATOM 2718 N N . ARG A 1 364 ? 11.766 7.290 -37.535 1.00 33.59 364 ARG A N 1
ATOM 2719 C CA . ARG A 1 364 ? 12.104 8.474 -36.742 1.00 33.59 364 ARG A CA 1
ATOM 2720 C C . ARG A 1 364 ? 13.592 8.407 -36.396 1.00 33.59 364 ARG A C 1
ATOM 2722 O O . ARG A 1 364 ? 14.146 7.336 -36.197 1.00 33.59 364 ARG A O 1
ATOM 2729 N N . ILE A 1 365 ? 14.229 9.572 -36.325 1.00 32.44 365 ILE A N 1
ATOM 2730 C CA . ILE A 1 365 ? 15.672 9.764 -36.069 1.00 32.44 365 ILE A CA 1
ATOM 2731 C C . ILE A 1 365 ? 16.128 9.146 -34.724 1.00 32.44 365 ILE A C 1
ATOM 2733 O O . ILE A 1 365 ? 17.316 8.940 -34.517 1.00 32.44 365 ILE A O 1
ATOM 2737 N N . GLU A 1 366 ? 15.187 8.818 -33.838 1.00 34.03 366 GLU A N 1
ATOM 2738 C CA . GLU A 1 366 ? 15.410 8.276 -32.491 1.00 34.03 366 GLU A CA 1
ATOM 2739 C C . GLU A 1 366 ? 15.874 6.798 -32.474 1.00 34.03 366 GLU A C 1
ATOM 2741 O O . GLU A 1 366 ? 16.450 6.382 -31.478 1.00 34.03 366 GLU A O 1
ATOM 2746 N N . ASP A 1 367 ? 15.730 6.045 -33.577 1.00 37.09 367 ASP A N 1
ATOM 2747 C CA . ASP A 1 367 ? 16.130 4.623 -33.695 1.00 37.09 367 ASP A CA 1
ATOM 2748 C C . ASP A 1 367 ? 17.519 4.420 -34.354 1.00 37.09 367 ASP A C 1
ATOM 2750 O O . ASP A 1 367 ? 17.849 3.335 -34.842 1.00 37.09 367 ASP A O 1
ATOM 2754 N N . GLN A 1 368 ? 18.334 5.475 -34.469 1.00 46.28 368 GLN A N 1
ATOM 2755 C CA . GLN A 1 368 ? 19.645 5.387 -35.119 1.00 46.28 368 GLN A CA 1
ATOM 2756 C C . GLN A 1 368 ? 20.722 4.991 -34.111 1.00 46.28 368 GLN A C 1
ATOM 2758 O O . GLN A 1 368 ? 21.140 5.801 -33.286 1.00 46.28 368 GLN A O 1
ATOM 2763 N N . ALA A 1 369 ? 21.224 3.761 -34.223 1.00 48.91 369 ALA A N 1
ATOM 2764 C CA . ALA A 1 369 ? 22.434 3.363 -33.523 1.00 48.91 369 ALA A CA 1
ATOM 2765 C C . ALA A 1 369 ? 23.590 4.313 -33.908 1.00 48.91 369 ALA A C 1
ATOM 2767 O O . ALA A 1 369 ? 23.774 4.648 -35.082 1.00 48.91 369 ALA A O 1
ATOM 2768 N N . THR A 1 370 ? 24.367 4.784 -32.936 1.00 51.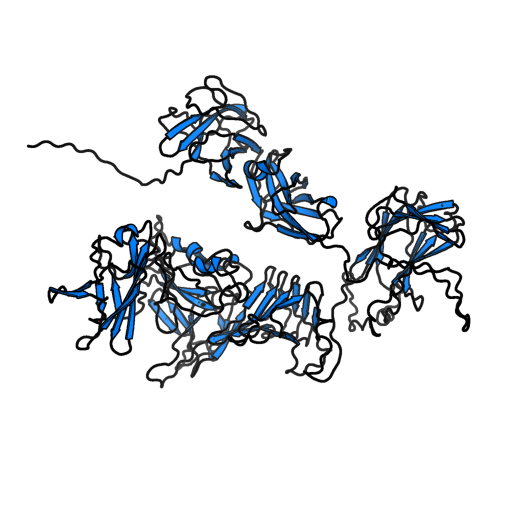06 370 THR A N 1
ATOM 2769 C CA . THR A 1 370 ? 25.499 5.689 -33.169 1.00 51.06 370 THR A CA 1
ATOM 2770 C C . THR A 1 370 ? 26.790 5.104 -32.622 1.00 51.06 370 THR A C 1
ATOM 2772 O O . THR A 1 370 ? 26.811 4.472 -31.570 1.00 51.06 370 THR A O 1
ATOM 2775 N N . LEU A 1 371 ? 27.884 5.318 -33.342 1.00 56.72 371 LEU A N 1
ATOM 2776 C CA . LEU A 1 371 ? 29.237 5.066 -32.870 1.00 56.72 371 LEU A CA 1
ATOM 2777 C C . LEU A 1 371 ? 29.882 6.408 -32.522 1.00 56.72 371 LEU A C 1
ATOM 2779 O O . LEU A 1 371 ? 30.062 7.239 -33.409 1.00 56.72 371 LEU A O 1
ATOM 2783 N N . SER A 1 372 ? 30.293 6.589 -31.275 1.00 58.28 372 SER A N 1
ATOM 2784 C CA . SER A 1 372 ? 31.123 7.706 -30.831 1.00 58.28 372 SER A CA 1
ATOM 2785 C C . SER A 1 372 ? 32.560 7.264 -30.561 1.00 58.28 372 SER A C 1
ATOM 2787 O O . SER A 1 372 ? 32.798 6.131 -30.159 1.00 58.28 372 SER A O 1
ATOM 2789 N N . PHE A 1 373 ? 33.534 8.141 -30.772 1.00 62.56 373 PHE A N 1
ATOM 2790 C CA . PHE A 1 373 ? 34.922 7.947 -30.338 1.00 62.56 373 PHE A CA 1
ATOM 2791 C C . PHE A 1 373 ? 35.626 9.293 -30.179 1.00 62.56 373 PHE A C 1
ATOM 2793 O O . PHE A 1 373 ? 35.287 10.276 -30.841 1.00 62.56 373 PHE A O 1
ATOM 2800 N N . TRP A 1 374 ? 36.644 9.344 -29.327 1.00 62.22 374 TRP A N 1
ATOM 2801 C CA . TRP A 1 374 ? 37.436 10.545 -29.093 1.00 62.22 374 TRP A CA 1
ATOM 2802 C C . TRP A 1 374 ? 38.739 10.495 -29.885 1.00 62.22 374 TRP A C 1
ATOM 2804 O O . TRP A 1 374 ? 39.432 9.482 -29.902 1.00 62.22 374 TRP A O 1
ATOM 2814 N N . MET A 1 375 ? 39.110 11.608 -30.525 1.00 66.69 375 MET A N 1
ATOM 2815 C CA . MET A 1 375 ? 40.426 11.757 -31.153 1.00 66.69 375 MET A CA 1
ATOM 2816 C C . MET A 1 375 ? 41.110 13.072 -30.783 1.00 66.69 375 MET A C 1
ATOM 2818 O O . MET A 1 375 ? 40.466 14.107 -30.608 1.00 66.69 375 MET A O 1
ATOM 2822 N N . LYS A 1 376 ? 42.444 13.056 -30.755 1.00 66.94 376 LYS A N 1
ATOM 2823 C CA . LYS A 1 376 ? 43.309 14.237 -30.616 1.00 66.94 376 LYS A CA 1
ATOM 2824 C C . LYS A 1 376 ? 44.443 14.173 -31.638 1.00 66.94 376 LYS A C 1
ATOM 2826 O O . LYS A 1 376 ? 45.102 13.146 -31.770 1.00 66.94 376 LYS A O 1
ATOM 2831 N N . SER A 1 377 ? 44.715 15.275 -32.340 1.00 69.00 377 SER A N 1
ATOM 2832 C CA . SER A 1 377 ? 45.865 15.369 -33.254 1.00 69.00 377 SER A CA 1
ATOM 2833 C C . SER A 1 377 ? 46.516 16.758 -33.204 1.00 69.00 377 SER A C 1
ATOM 2835 O O . SER A 1 377 ? 45.817 17.764 -33.106 1.00 69.00 377 SER A O 1
ATOM 2837 N N . PRO A 1 378 ? 47.854 16.859 -33.294 1.00 60.56 378 PRO A N 1
ATOM 2838 C CA . PRO A 1 378 ? 48.579 18.128 -33.237 1.00 60.56 378 PRO A CA 1
ATOM 2839 C C . PRO A 1 378 ? 48.375 19.011 -34.481 1.00 60.56 378 PRO A C 1
ATOM 2841 O O . PRO A 1 378 ? 48.797 20.167 -34.477 1.00 60.56 378 PRO A O 1
ATOM 2844 N N . VAL A 1 379 ? 47.736 18.501 -35.540 1.00 59.16 379 VAL A N 1
ATOM 2845 C CA . VAL A 1 379 ? 47.496 19.239 -36.786 1.00 59.16 379 VAL A CA 1
ATOM 2846 C C . VAL A 1 379 ? 46.110 19.888 -36.769 1.00 59.16 379 VAL A C 1
ATOM 2848 O O . VAL A 1 379 ? 45.095 19.204 -36.652 1.00 59.16 379 VAL A O 1
ATOM 2851 N N . THR A 1 380 ? 46.060 21.212 -36.944 1.00 56.59 380 THR A N 1
ATOM 2852 C CA . THR A 1 380 ? 44.816 21.978 -37.129 1.00 56.59 380 THR A CA 1
ATOM 2853 C C . THR A 1 380 ? 44.532 22.166 -38.619 1.00 56.59 380 THR A C 1
ATOM 2855 O O . THR A 1 380 ? 45.104 23.059 -39.247 1.00 56.59 380 THR A O 1
ATOM 2858 N N . THR A 1 381 ? 43.659 21.348 -39.209 1.00 53.81 381 THR A N 1
ATOM 2859 C CA . THR A 1 381 ? 43.185 21.556 -40.591 1.00 53.81 381 THR A CA 1
ATOM 2860 C C . THR A 1 381 ? 41.741 22.034 -40.590 1.00 53.81 381 THR A C 1
ATOM 2862 O O . THR A 1 381 ? 40.886 21.372 -40.010 1.00 53.81 381 THR A O 1
ATOM 2865 N N . SER A 1 382 ? 41.456 23.156 -41.257 1.00 49.50 382 SER A N 1
ATOM 2866 C CA . SER A 1 382 ? 40.097 23.702 -41.338 1.00 49.50 382 SER A CA 1
ATOM 2867 C C . SER A 1 382 ? 39.259 23.152 -42.495 1.00 49.50 382 SER A C 1
ATOM 2869 O O . SER A 1 382 ? 38.051 23.320 -42.436 1.00 49.50 382 SER A O 1
ATOM 2871 N N . GLU A 1 383 ? 39.826 22.492 -43.518 1.00 48.00 383 GLU A N 1
ATOM 2872 C CA . GLU A 1 383 ? 39.035 21.948 -44.641 1.00 48.00 383 GLU A CA 1
ATOM 2873 C C . GLU A 1 383 ? 39.652 20.680 -45.291 1.00 48.00 383 GLU A C 1
ATOM 2875 O O . GLU A 1 383 ? 40.796 20.670 -45.747 1.00 48.00 383 GLU A O 1
ATOM 2880 N N . ASN A 1 384 ? 38.841 19.616 -45.362 1.00 47.75 384 ASN A N 1
ATOM 2881 C CA . ASN A 1 384 ? 38.746 18.602 -46.430 1.00 47.75 384 ASN A CA 1
ATOM 2882 C C . ASN A 1 384 ? 39.979 17.764 -46.864 1.00 47.75 384 ASN A C 1
ATOM 2884 O O . ASN A 1 384 ? 39.958 17.192 -47.951 1.00 47.75 384 ASN A O 1
ATOM 2888 N N . SER A 1 385 ? 41.062 17.671 -46.076 1.00 49.47 385 SER A N 1
ATOM 2889 C CA . SER A 1 385 ? 42.274 16.922 -46.504 1.00 49.47 385 SER A CA 1
ATOM 2890 C C . SER A 1 385 ? 43.010 16.129 -45.408 1.00 49.47 385 SER A C 1
ATOM 2892 O O . SER A 1 385 ? 44.137 15.687 -45.637 1.00 49.47 385 SER A O 1
ATOM 2894 N N . GLY A 1 386 ? 42.431 15.989 -44.210 1.00 54.62 386 GLY A N 1
ATOM 2895 C CA . GLY A 1 386 ? 43.129 15.440 -43.037 1.00 54.62 386 GLY A CA 1
ATOM 2896 C C . GLY A 1 386 ? 42.722 14.016 -42.661 1.00 54.62 386 GLY A C 1
ATOM 2897 O O . GLY A 1 386 ? 43.556 13.124 -42.671 1.00 54.62 386 GLY A O 1
ATOM 2898 N N . TYR A 1 387 ? 41.454 13.790 -42.331 1.00 56.16 387 TYR A N 1
ATOM 2899 C CA . TYR A 1 387 ? 40.992 12.539 -41.724 1.00 56.16 387 TYR A CA 1
ATOM 2900 C C . TYR A 1 387 ? 39.586 12.214 -42.212 1.00 56.16 387 TYR A C 1
ATOM 2902 O O . TYR A 1 387 ? 38.746 13.115 -42.254 1.00 56.16 387 TYR A O 1
ATOM 2910 N N . ARG A 1 388 ? 39.314 10.949 -42.540 1.00 60.22 388 ARG A N 1
ATOM 2911 C CA . ARG A 1 388 ? 37.957 10.471 -42.838 1.00 60.22 388 ARG A CA 1
ATOM 2912 C C . ARG A 1 388 ? 37.674 9.176 -42.097 1.00 60.22 388 ARG A C 1
ATOM 2914 O O . ARG A 1 388 ? 38.564 8.337 -42.005 1.00 60.22 388 ARG A O 1
ATOM 2921 N N . VAL A 1 389 ? 36.457 9.004 -41.584 1.00 56.62 389 VAL A N 1
ATOM 2922 C CA . VAL A 1 389 ? 36.041 7.770 -40.889 1.00 56.62 389 VAL A CA 1
ATOM 2923 C C . VAL A 1 389 ? 34.737 7.241 -41.453 1.00 56.62 389 VAL A C 1
ATOM 2925 O O . VAL A 1 389 ? 33.883 8.009 -41.903 1.00 56.62 389 VAL A O 1
ATOM 2928 N N . VAL A 1 390 ? 34.618 5.918 -41.465 1.00 56.53 390 VAL A N 1
ATOM 2929 C CA . VAL A 1 390 ? 33.491 5.184 -42.034 1.00 56.53 390 VAL A CA 1
ATOM 2930 C C . VAL A 1 390 ? 33.341 3.811 -41.368 1.00 56.53 390 VAL A C 1
ATOM 2932 O O . VAL A 1 390 ? 34.311 3.248 -40.851 1.00 56.53 390 VAL A O 1
ATOM 2935 N N . LEU A 1 391 ? 32.120 3.274 -41.400 1.00 55.25 391 LEU A N 1
ATOM 2936 C CA . LEU A 1 391 ? 31.755 1.977 -40.828 1.00 55.25 391 LEU A CA 1
ATOM 2937 C C . LEU A 1 391 ? 31.502 0.923 -41.908 1.00 55.25 391 LEU A C 1
ATOM 2939 O O . LEU A 1 391 ? 30.817 1.207 -42.896 1.00 55.25 391 LEU A O 1
ATOM 2943 N N . PHE A 1 392 ? 32.018 -0.292 -41.693 1.00 54.62 392 PHE A N 1
ATOM 2944 C CA . PHE A 1 392 ? 31.890 -1.426 -42.616 1.00 54.62 392 PHE A CA 1
ATOM 2945 C C . PHE A 1 392 ? 31.594 -2.755 -41.900 1.00 54.62 392 PHE A C 1
ATOM 2947 O O . PHE A 1 392 ? 31.943 -2.925 -40.732 1.00 54.62 392 PHE A O 1
ATOM 2954 N N . ASP A 1 393 ? 30.988 -3.708 -42.613 1.00 50.50 393 ASP A N 1
ATOM 2955 C CA . ASP A 1 393 ? 30.942 -5.127 -42.209 1.00 50.50 393 ASP A CA 1
ATOM 2956 C C . ASP A 1 393 ? 32.269 -5.828 -42.536 1.00 50.50 393 ASP A C 1
ATOM 2958 O O . ASP A 1 393 ? 32.944 -5.487 -43.512 1.00 50.50 393 ASP A O 1
ATOM 2962 N N . GLY A 1 394 ? 32.637 -6.803 -41.704 1.00 45.47 394 GLY A N 1
ATOM 2963 C CA . GLY A 1 394 ? 33.868 -7.554 -41.842 1.00 45.47 394 GLY A CA 1
ATOM 2964 C C . GLY A 1 394 ? 33.917 -8.598 -42.945 1.00 45.47 394 GLY A C 1
ATOM 2965 O O . GLY A 1 394 ? 34.998 -8.798 -43.495 1.00 45.47 394 GLY A O 1
ATOM 2966 N N . GLY A 1 395 ? 32.781 -9.184 -43.320 1.00 45.25 395 GLY A N 1
ATOM 2967 C CA . GLY A 1 395 ? 32.763 -10.211 -44.363 1.00 45.25 395 GLY A CA 1
ATOM 2968 C C . GLY A 1 395 ? 32.655 -9.637 -45.777 1.00 45.25 395 GLY A C 1
ATOM 2969 O O . GLY A 1 395 ? 33.349 -10.072 -46.692 1.00 45.25 395 GLY A O 1
ATOM 2970 N N . SER A 1 396 ? 31.767 -8.656 -45.979 1.00 47.91 396 SER A N 1
ATOM 2971 C CA . SER A 1 396 ? 31.357 -8.205 -47.322 1.00 47.91 396 SER A CA 1
ATOM 2972 C C . SER A 1 396 ? 31.882 -6.831 -47.765 1.00 47.91 396 SER A C 1
ATOM 2974 O O . SER A 1 396 ? 31.562 -6.398 -48.874 1.00 47.91 396 SER A O 1
ATOM 2976 N N . GLU A 1 397 ? 32.632 -6.123 -46.908 1.00 50.84 397 GLU A N 1
ATOM 2977 C CA . GLU A 1 397 ? 33.059 -4.721 -47.096 1.00 50.84 397 GLU A CA 1
ATOM 2978 C C . GLU A 1 397 ? 31.906 -3.746 -47.451 1.00 50.84 397 GLU A C 1
ATOM 2980 O O . GLU A 1 397 ? 32.113 -2.715 -48.098 1.00 50.84 397 GLU A O 1
ATOM 2985 N N . GLN A 1 398 ? 30.662 -4.026 -47.034 1.00 52.28 398 GLN A N 1
ATOM 2986 C CA . GLN A 1 398 ? 29.547 -3.093 -47.246 1.00 52.28 398 GLN A CA 1
ATOM 2987 C C . GLN A 1 398 ? 29.638 -1.877 -46.318 1.00 52.28 398 GLN A C 1
ATOM 2989 O O . GLN A 1 398 ? 29.858 -2.014 -45.118 1.00 52.28 398 GLN A O 1
ATOM 2994 N N . GLN A 1 399 ? 29.462 -0.684 -46.895 1.00 54.72 399 GLN A N 1
ATOM 2995 C CA . GLN A 1 399 ? 29.546 0.611 -46.217 1.00 54.72 399 GLN A CA 1
ATOM 2996 C C . GLN A 1 399 ? 28.219 0.968 -45.524 1.00 54.72 399 GLN A C 1
ATOM 2998 O O . GLN A 1 399 ? 27.201 1.119 -46.201 1.00 54.72 399 GLN A O 1
ATOM 3003 N N . TYR A 1 400 ? 28.240 1.177 -44.203 1.00 52.25 400 TYR A N 1
ATOM 3004 C CA . TYR A 1 400 ? 27.043 1.472 -43.388 1.00 52.25 400 TYR A CA 1
ATOM 3005 C C . TYR A 1 400 ? 26.931 2.930 -42.922 1.00 52.25 400 TYR A C 1
ATOM 3007 O O . TYR A 1 400 ? 25.918 3.322 -42.345 1.00 52.25 400 TYR A O 1
ATOM 3015 N N . SER A 1 401 ? 27.943 3.752 -43.203 1.00 54.50 401 SER A N 1
ATOM 3016 C CA . SER A 1 401 ? 27.911 5.202 -42.987 1.00 54.50 401 SER A CA 1
ATOM 3017 C C . SER A 1 401 ? 28.532 5.930 -44.177 1.00 54.50 401 SER A C 1
ATOM 3019 O O . SER A 1 401 ? 29.349 5.366 -44.895 1.00 54.50 401 SER A O 1
ATOM 3021 N N . SER A 1 402 ? 28.212 7.205 -44.401 1.00 58.00 402 SER A N 1
ATOM 3022 C CA . SER A 1 402 ? 29.050 8.028 -45.292 1.00 58.00 402 SER A CA 1
ATOM 3023 C C . SER A 1 402 ? 30.433 8.245 -44.679 1.00 58.00 402 SER A C 1
ATOM 3025 O O . SER A 1 402 ? 30.588 8.161 -43.461 1.00 58.00 402 SER A O 1
ATOM 3027 N N . TRP A 1 403 ? 31.428 8.539 -45.516 1.00 59.91 403 TRP A N 1
ATOM 3028 C CA . TRP A 1 403 ? 32.692 9.074 -45.018 1.00 59.91 403 TRP A CA 1
ATOM 3029 C C . TRP A 1 403 ? 32.430 10.422 -44.350 1.00 59.91 403 TRP A C 1
ATOM 3031 O O . TRP A 1 403 ? 31.916 11.336 -44.997 1.00 59.91 403 TRP A O 1
ATOM 3041 N N . SER A 1 404 ? 32.806 10.538 -43.082 1.00 57.72 404 SER A N 1
ATOM 3042 C CA . SER A 1 404 ? 32.756 11.798 -42.344 1.00 57.72 404 SER A CA 1
ATOM 3043 C C . SER A 1 404 ? 34.156 12.381 -42.243 1.00 57.72 404 SER A C 1
ATOM 3045 O O . SER A 1 404 ? 35.071 11.711 -41.757 1.00 57.72 404 SER A O 1
ATOM 3047 N N . ASP A 1 405 ? 34.325 13.618 -42.711 1.00 64.31 405 ASP A N 1
ATOM 3048 C CA . ASP A 1 405 ? 35.560 14.376 -42.519 1.00 64.31 405 ASP A CA 1
ATOM 3049 C C . ASP A 1 405 ? 35.707 14.775 -41.042 1.00 64.31 405 ASP A C 1
ATOM 3051 O O . ASP A 1 405 ? 34.757 15.234 -40.408 1.00 64.31 405 ASP A O 1
ATOM 3055 N N . ILE A 1 406 ? 36.913 14.628 -40.500 1.00 59.62 406 ILE A N 1
ATOM 3056 C CA . ILE A 1 406 ? 37.223 14.872 -39.086 1.00 59.62 406 ILE A CA 1
ATOM 3057 C C . ILE A 1 406 ? 38.140 16.096 -38.959 1.00 59.62 406 ILE A C 1
ATOM 3059 O O . ILE A 1 406 ? 39.216 16.155 -39.561 1.00 59.62 406 ILE A O 1
ATOM 3063 N N . SER A 1 407 ? 37.728 17.080 -38.150 1.00 57.75 407 SER A N 1
ATOM 3064 C CA . SER A 1 407 ? 38.509 18.286 -37.843 1.00 57.75 407 SER A CA 1
ATOM 3065 C C . SER A 1 407 ? 39.239 18.156 -36.503 1.00 57.75 407 SER A C 1
ATOM 3067 O O . SER A 1 407 ? 38.664 18.418 -35.449 1.00 57.75 407 SER A O 1
ATOM 3069 N N . THR A 1 408 ? 40.523 17.798 -36.514 1.00 57.25 408 THR A N 1
ATOM 3070 C CA . THR A 1 408 ? 41.303 17.705 -35.270 1.00 57.25 408 THR A CA 1
ATOM 3071 C C . THR A 1 408 ? 41.840 19.061 -34.808 1.00 57.25 408 THR A C 1
ATOM 3073 O O . THR A 1 408 ? 42.170 19.931 -35.617 1.00 57.25 408 THR A O 1
ATOM 3076 N N . ALA A 1 409 ? 41.994 19.213 -33.494 1.00 57.75 409 ALA A N 1
ATOM 3077 C CA . ALA A 1 409 ? 42.727 20.297 -32.849 1.00 57.75 409 ALA A CA 1
ATOM 3078 C C . ALA A 1 409 ? 43.740 19.701 -31.858 1.00 57.75 409 ALA A C 1
ATOM 3080 O O . ALA A 1 409 ? 43.656 18.520 -31.526 1.00 57.75 409 ALA A O 1
ATOM 3081 N N . GLY A 1 410 ? 44.651 20.516 -31.313 1.00 61.22 410 GLY A N 1
ATOM 3082 C CA . GLY A 1 410 ? 45.588 20.095 -30.254 1.00 61.22 410 GLY A CA 1
ATOM 3083 C C . GLY A 1 410 ? 44.931 19.649 -28.929 1.00 61.22 410 GLY A C 1
ATOM 3084 O O . GLY A 1 410 ? 45.627 19.476 -27.930 1.00 61.22 410 GLY A O 1
ATOM 3085 N N . SER A 1 411 ? 43.609 19.473 -28.911 1.00 68.00 411 SER A N 1
ATOM 3086 C CA . SER A 1 411 ? 42.754 19.016 -27.816 1.00 68.00 411 SER A CA 1
ATOM 3087 C C . SER A 1 411 ? 41.895 17.824 -28.265 1.00 68.00 411 SER A C 1
ATOM 3089 O O . SER A 1 411 ? 41.683 17.627 -29.459 1.00 68.00 411 SER A O 1
ATOM 3091 N N . TRP A 1 412 ? 41.379 17.049 -27.310 1.00 66.00 412 TRP A N 1
ATOM 3092 C CA . TRP A 1 412 ? 40.442 15.951 -27.567 1.00 66.00 412 TRP A CA 1
ATOM 3093 C C . TRP A 1 412 ? 39.117 16.453 -28.150 1.00 66.00 412 TRP A C 1
ATOM 3095 O O . TRP A 1 412 ? 38.553 17.430 -27.656 1.00 66.00 412 TRP A O 1
ATOM 3105 N N . VAL A 1 413 ? 38.632 15.776 -29.187 1.00 64.94 413 VAL A N 1
ATOM 3106 C CA . VAL A 1 413 ? 37.354 16.037 -29.859 1.00 64.94 413 VAL A CA 1
ATOM 3107 C C . VAL A 1 413 ? 36.603 14.713 -29.988 1.00 64.94 413 VAL A C 1
ATOM 3109 O O . VAL A 1 413 ? 37.200 13.718 -30.397 1.00 64.94 413 VAL A O 1
ATOM 3112 N N . GLU A 1 414 ? 35.323 14.702 -29.628 1.00 69.75 414 GLU A N 1
ATOM 3113 C CA . GLU A 1 414 ? 34.423 13.563 -29.831 1.00 69.75 414 GLU A CA 1
ATOM 3114 C C . GLU A 1 414 ? 33.837 13.593 -31.242 1.00 69.75 414 GLU A C 1
ATOM 3116 O O . GLU A 1 414 ? 33.424 14.647 -31.732 1.00 69.75 414 GLU A O 1
ATOM 3121 N N . TYR A 1 415 ? 33.783 12.431 -31.881 1.00 64.12 415 TYR A N 1
ATOM 3122 C CA . TYR A 1 415 ? 33.150 12.232 -33.175 1.00 64.12 415 TYR A CA 1
ATOM 3123 C C . TYR A 1 415 ? 32.058 11.192 -33.035 1.00 64.12 415 TYR A C 1
ATOM 3125 O O . TYR A 1 415 ? 32.315 10.120 -32.503 1.00 64.12 415 TYR A O 1
ATOM 3133 N N . THR A 1 416 ? 30.877 11.496 -33.569 1.00 60.69 416 THR A N 1
ATOM 3134 C CA . THR A 1 416 ? 29.725 10.592 -33.586 1.00 60.69 416 THR A CA 1
ATOM 3135 C C . THR A 1 416 ? 29.335 10.285 -35.027 1.00 60.69 416 THR A C 1
ATOM 3137 O O . THR A 1 416 ? 29.137 11.188 -35.842 1.00 60.69 416 THR A O 1
ATOM 3140 N N . LEU A 1 417 ? 29.227 9.002 -35.348 1.00 59.22 417 LEU A N 1
ATOM 3141 C CA . LEU A 1 417 ? 28.804 8.466 -36.634 1.00 59.22 417 LEU A CA 1
ATOM 3142 C C . LEU A 1 417 ? 27.450 7.785 -36.453 1.00 59.22 417 LEU A C 1
ATOM 3144 O O . LEU A 1 417 ? 27.333 6.846 -35.670 1.00 59.22 417 LEU A O 1
ATOM 3148 N N . GLY A 1 418 ? 26.435 8.231 -37.191 1.00 53.69 418 GLY A N 1
ATOM 3149 C CA . GLY A 1 418 ? 25.159 7.517 -37.265 1.00 53.69 418 GLY A CA 1
ATOM 3150 C C . GLY A 1 418 ? 25.271 6.270 -38.145 1.00 53.69 418 GLY A C 1
ATOM 3151 O O . GLY A 1 418 ? 25.875 6.322 -39.221 1.00 53.69 418 GLY A O 1
ATOM 3152 N N . LEU A 1 419 ? 24.680 5.159 -37.707 1.00 53.22 419 LEU A N 1
ATOM 3153 C CA . LEU A 1 419 ? 24.489 3.955 -38.513 1.00 53.22 419 LEU A CA 1
ATOM 3154 C C . LEU A 1 419 ? 23.273 4.178 -39.431 1.00 53.22 419 LEU A C 1
ATOM 3156 O O . LEU A 1 419 ? 22.133 4.228 -38.975 1.00 53.22 419 LEU A O 1
ATOM 3160 N N . GLY A 1 420 ? 23.518 4.374 -40.733 1.00 51.47 420 GLY A N 1
ATOM 3161 C CA . GLY A 1 420 ? 22.472 4.673 -41.715 1.00 51.47 420 GLY A CA 1
ATOM 3162 C C . GLY A 1 420 ? 23.010 4.982 -43.120 1.00 51.47 420 GLY A C 1
ATOM 3163 O O . GLY A 1 420 ? 23.899 5.815 -43.306 1.00 51.47 420 GLY A O 1
ATOM 3164 N N . TYR A 1 421 ? 22.451 4.317 -44.137 1.00 40.97 421 TYR A N 1
ATOM 3165 C CA . TYR A 1 421 ? 22.787 4.538 -45.548 1.00 40.97 421 TYR A CA 1
ATOM 3166 C C . TYR A 1 421 ? 22.327 5.929 -46.024 1.00 40.97 421 TYR A C 1
ATOM 3168 O O . TYR A 1 421 ? 21.154 6.270 -45.910 1.00 40.97 421 TYR A O 1
ATOM 3176 N N . ASN A 1 422 ? 23.238 6.718 -46.603 1.00 43.91 422 ASN A N 1
ATOM 3177 C CA . ASN A 1 422 ? 23.003 8.108 -47.029 1.00 43.91 422 ASN A CA 1
ATOM 3178 C C . ASN A 1 422 ? 22.917 8.237 -48.569 1.00 43.91 422 ASN A C 1
ATOM 3180 O O . ASN A 1 422 ? 23.565 9.089 -49.179 1.00 43.91 422 ASN A O 1
ATOM 3184 N N . GLY A 1 423 ? 22.193 7.328 -49.227 1.00 42.34 423 GLY A N 1
ATOM 3185 C CA . GLY A 1 423 ? 21.922 7.406 -50.667 1.00 42.34 423 GLY A CA 1
ATOM 3186 C C . GLY A 1 423 ? 20.591 8.099 -50.957 1.00 42.34 423 GLY A C 1
ATOM 3187 O O . GLY A 1 423 ? 19.616 7.900 -50.246 1.00 42.34 423 GLY A O 1
ATOM 3188 N N . THR A 1 424 ? 20.528 8.886 -52.032 1.00 34.66 424 THR A N 1
ATOM 3189 C CA . THR A 1 424 ? 19.349 9.676 -52.445 1.00 34.66 424 THR A CA 1
ATOM 3190 C C . THR A 1 424 ? 18.218 8.861 -53.096 1.00 34.66 424 THR A C 1
ATOM 3192 O O . THR A 1 424 ? 17.337 9.447 -53.720 1.00 34.66 424 THR A O 1
ATOM 3195 N N . ASP A 1 425 ? 18.238 7.530 -52.997 1.00 37.25 425 ASP A N 1
ATOM 3196 C CA . ASP A 1 425 ? 17.192 6.655 -53.538 1.00 37.25 425 ASP A CA 1
ATOM 3197 C C . ASP A 1 425 ? 16.321 6.108 -52.395 1.00 37.25 425 ASP A C 1
ATOM 3199 O O . ASP A 1 425 ? 16.649 5.100 -51.768 1.00 37.25 425 ASP A O 1
ATOM 3203 N N . ASP A 1 426 ? 15.159 6.733 -52.178 1.00 36.41 426 ASP A N 1
ATOM 3204 C CA . ASP A 1 426 ? 14.138 6.320 -51.191 1.00 36.41 426 ASP A CA 1
ATOM 3205 C C . ASP A 1 426 ? 13.664 4.861 -51.363 1.00 36.41 426 ASP A C 1
ATOM 3207 O O . ASP A 1 426 ? 13.122 4.255 -50.442 1.00 36.41 426 ASP A O 1
ATOM 3211 N N . ASN A 1 427 ? 13.906 4.248 -52.526 1.00 35.09 427 ASN A N 1
ATOM 3212 C CA . ASN A 1 427 ? 13.555 2.851 -52.792 1.00 35.09 427 ASN A CA 1
ATOM 3213 C C . ASN A 1 427 ? 14.621 1.833 -52.334 1.00 35.09 427 ASN A C 1
ATOM 3215 O O . ASN A 1 427 ? 14.386 0.629 -52.449 1.00 35.09 427 ASN A O 1
ATOM 3219 N N . ALA A 1 428 ? 15.777 2.278 -51.827 1.00 35.56 428 ALA A N 1
ATOM 3220 C CA . ALA A 1 428 ? 16.877 1.404 -51.400 1.00 35.56 428 ALA A CA 1
ATOM 3221 C C . ALA A 1 428 ? 16.999 1.245 -49.871 1.00 35.56 428 ALA A C 1
ATOM 3223 O O . ALA A 1 428 ? 17.643 0.304 -49.409 1.00 35.56 428 ALA A O 1
ATOM 3224 N N . VAL A 1 429 ? 16.340 2.102 -49.082 1.00 35.00 429 VAL A N 1
ATOM 3225 C CA . VAL A 1 429 ? 16.401 2.072 -47.604 1.00 35.00 429 VAL A CA 1
ATOM 3226 C C . VAL A 1 429 ? 15.713 0.823 -47.030 1.00 35.00 429 VAL A C 1
ATOM 3228 O O . VAL A 1 429 ? 16.069 0.339 -45.963 1.00 35.00 429 VAL A O 1
ATOM 3231 N N . SER A 1 430 ? 14.786 0.221 -47.782 1.00 34.88 430 SER A N 1
ATOM 3232 C CA . SER A 1 430 ? 13.995 -0.933 -47.338 1.00 34.88 430 SER A CA 1
ATOM 3233 C C . SER A 1 430 ? 14.688 -2.302 -47.500 1.00 34.88 430 SER A C 1
ATOM 3235 O O . SER A 1 430 ? 14.010 -3.316 -47.328 1.00 34.88 430 SER A O 1
ATOM 3237 N N . GLN A 1 431 ? 15.978 -2.389 -47.872 1.00 35.34 431 GLN A N 1
ATOM 3238 C CA . GLN A 1 431 ? 16.577 -3.688 -48.247 1.00 35.34 431 GLN A CA 1
ATOM 3239 C C . GLN A 1 431 ? 17.908 -4.119 -47.610 1.00 35.34 431 GLN A C 1
ATOM 3241 O O . GLN A 1 431 ? 18.315 -5.239 -47.912 1.00 35.34 431 GLN A O 1
ATOM 3246 N N . ARG A 1 432 ? 18.626 -3.348 -46.779 1.00 39.56 432 ARG A N 1
ATOM 3247 C CA . ARG A 1 432 ? 19.994 -3.774 -46.386 1.00 39.56 432 ARG A CA 1
ATOM 3248 C C . ARG A 1 432 ? 20.453 -3.393 -44.978 1.00 39.56 432 ARG A C 1
ATOM 3250 O O . ARG A 1 432 ? 21.449 -2.700 -44.821 1.00 39.56 432 ARG A O 1
ATOM 3257 N N . PHE A 1 433 ? 19.815 -3.963 -43.967 1.00 40.31 433 PHE A N 1
ATOM 3258 C CA . PHE A 1 433 ? 20.613 -4.545 -42.889 1.00 40.31 433 PHE A CA 1
ATOM 3259 C C . PHE A 1 433 ? 20.517 -6.057 -43.098 1.00 40.31 433 PHE A C 1
ATOM 3261 O O . PHE A 1 433 ? 19.469 -6.652 -42.877 1.00 40.31 433 PHE A O 1
ATOM 3268 N N . GLY A 1 434 ? 21.540 -6.646 -43.718 1.00 41.19 434 GLY A N 1
ATOM 3269 C CA . GLY A 1 434 ? 21.691 -8.101 -43.734 1.00 41.19 434 GLY A CA 1
ATOM 3270 C C . GLY A 1 434 ? 22.245 -8.579 -42.392 1.00 41.19 434 GLY A C 1
ATOM 3271 O O . GLY A 1 434 ? 22.594 -7.763 -41.542 1.00 41.19 434 GLY A O 1
ATOM 3272 N N . THR A 1 435 ? 22.340 -9.893 -42.213 1.00 36.50 435 THR A N 1
ATOM 3273 C CA . THR A 1 435 ? 23.070 -10.540 -41.114 1.00 36.50 435 THR A CA 1
ATOM 3274 C C . THR A 1 435 ? 24.497 -9.971 -41.039 1.00 36.50 435 THR A C 1
ATOM 3276 O O . THR A 1 435 ? 25.212 -9.991 -42.041 1.00 36.50 435 THR A O 1
ATOM 3279 N N . ILE A 1 436 ? 24.914 -9.408 -39.896 1.00 39.16 436 ILE A N 1
ATOM 3280 C CA . ILE A 1 436 ? 26.318 -9.006 -39.673 1.00 39.16 436 ILE A CA 1
ATOM 3281 C C . ILE A 1 436 ? 27.060 -10.251 -39.176 1.00 39.16 436 ILE A C 1
ATOM 3283 O O . ILE A 1 436 ? 27.174 -10.479 -37.973 1.00 39.16 436 ILE A O 1
ATOM 3287 N N . ASP A 1 437 ? 27.523 -11.084 -40.105 1.00 36.00 437 ASP A N 1
ATOM 3288 C CA . ASP A 1 437 ? 28.076 -12.415 -39.801 1.00 36.00 437 ASP A CA 1
ATOM 3289 C C . ASP A 1 437 ? 29.462 -12.376 -39.118 1.00 36.00 437 ASP A C 1
ATOM 3291 O O . ASP A 1 437 ? 29.864 -13.333 -38.438 1.00 36.00 437 ASP A O 1
ATOM 3295 N N . GLU A 1 438 ? 30.198 -11.266 -39.274 1.00 36.62 438 GLU A N 1
ATOM 3296 C CA . GLU A 1 438 ? 31.612 -11.145 -38.877 1.00 36.62 438 GLU A CA 1
ATOM 3297 C C . GLU A 1 438 ? 31.941 -9.904 -38.023 1.00 36.62 438 GLU A C 1
ATOM 3299 O O . GLU A 1 438 ? 33.108 -9.595 -37.778 1.00 36.62 438 GLU A O 1
ATOM 3304 N N . GLY A 1 439 ? 30.921 -9.219 -37.501 1.00 41.00 439 GLY A N 1
ATOM 3305 C CA . GLY A 1 439 ? 31.071 -8.048 -36.631 1.00 41.00 439 GLY A CA 1
ATOM 3306 C C . GLY A 1 439 ? 31.278 -6.711 -37.363 1.00 41.00 439 GLY A C 1
ATOM 3307 O O . GLY A 1 439 ? 31.552 -6.649 -38.559 1.00 41.00 439 GLY A O 1
ATOM 3308 N N . LEU A 1 440 ? 31.121 -5.610 -36.617 1.00 46.97 440 LEU A N 1
ATOM 3309 C CA . LEU A 1 440 ? 31.263 -4.236 -37.114 1.00 46.97 440 LEU A CA 1
ATOM 3310 C C . LEU A 1 440 ? 32.743 -3.801 -37.119 1.00 46.97 440 LEU A C 1
ATOM 3312 O O . LEU A 1 440 ? 33.442 -3.999 -36.124 1.00 46.97 440 LEU A O 1
ATOM 3316 N N . ARG A 1 441 ? 33.209 -3.179 -38.212 1.00 51.84 441 ARG A N 1
ATOM 3317 C CA . ARG A 1 441 ? 34.571 -2.635 -38.377 1.00 51.84 441 ARG A CA 1
ATOM 3318 C C . ARG A 1 441 ? 34.560 -1.107 -38.490 1.00 51.84 441 ARG A C 1
ATOM 3320 O O . ARG A 1 441 ? 33.699 -0.536 -39.163 1.00 51.84 441 ARG A O 1
ATOM 3327 N N . ILE A 1 442 ? 35.563 -0.453 -37.895 1.00 54.06 442 ILE A N 1
ATOM 3328 C CA . ILE A 1 442 ? 35.822 0.991 -38.045 1.00 54.06 442 ILE A CA 1
ATOM 3329 C C . ILE A 1 442 ? 37.028 1.166 -38.967 1.00 54.06 442 ILE A C 1
ATOM 3331 O O . ILE A 1 442 ? 38.096 0.609 -38.707 1.00 54.06 442 ILE A O 1
ATOM 3335 N N . ARG A 1 443 ? 36.880 1.955 -40.037 1.00 58.47 443 ARG A N 1
ATOM 3336 C CA . ARG A 1 443 ? 37.995 2.336 -40.916 1.00 58.47 443 ARG A CA 1
ATOM 3337 C C . ARG A 1 443 ? 38.271 3.831 -40.781 1.00 58.47 443 ARG A C 1
ATOM 3339 O O . ARG A 1 443 ? 37.370 4.651 -40.957 1.00 58.47 443 ARG A O 1
ATOM 3346 N N . ILE A 1 444 ? 39.526 4.175 -40.498 1.00 60.81 444 ILE A N 1
ATOM 3347 C CA . ILE A 1 444 ? 40.031 5.548 -40.399 1.00 60.81 444 ILE A CA 1
ATOM 3348 C C . ILE A 1 444 ? 41.062 5.749 -41.506 1.00 60.81 444 ILE A C 1
ATOM 3350 O O . ILE A 1 444 ? 42.045 5.019 -41.597 1.00 60.81 444 ILE A O 1
ATOM 3354 N N . GLN A 1 445 ? 40.849 6.748 -42.352 1.00 59.31 445 GLN A N 1
ATOM 3355 C CA . GLN A 1 445 ? 41.765 7.102 -43.426 1.00 59.31 445 GLN A CA 1
ATOM 3356 C C . GLN A 1 445 ? 42.516 8.390 -43.087 1.00 59.31 445 GLN A C 1
ATOM 3358 O O . GLN A 1 445 ? 41.902 9.411 -42.755 1.00 59.31 445 GLN A O 1
ATOM 3363 N N . PHE A 1 446 ? 43.846 8.340 -43.203 1.00 60.06 446 PHE A N 1
ATOM 3364 C CA . PHE A 1 446 ? 44.739 9.471 -42.964 1.00 60.06 446 PHE A CA 1
ATOM 3365 C C . PHE A 1 446 ? 45.133 10.143 -44.285 1.00 60.06 446 PHE A C 1
ATOM 3367 O O . PHE A 1 446 ? 45.639 9.505 -45.204 1.00 60.06 446 PHE A O 1
ATOM 3374 N N . GLY A 1 447 ? 44.907 11.451 -44.382 1.00 55.88 447 GLY A N 1
ATOM 3375 C CA . GLY A 1 447 ? 45.189 12.259 -45.563 1.00 55.88 447 GLY A CA 1
ATOM 3376 C C . GLY A 1 447 ? 46.655 12.683 -45.709 1.00 55.88 447 GLY A C 1
ATOM 3377 O O . GLY A 1 447 ? 47.464 12.643 -44.778 1.00 55.88 447 GLY A O 1
ATOM 3378 N N . THR A 1 448 ? 46.991 13.185 -46.899 1.00 54.00 448 THR A N 1
ATOM 3379 C CA . THR A 1 448 ? 48.367 13.484 -47.343 1.00 54.00 448 THR A CA 1
ATOM 3380 C C . THR A 1 448 ? 49.114 14.557 -46.556 1.00 54.00 448 THR A C 1
ATOM 3382 O O . THR A 1 448 ? 50.334 14.654 -46.669 1.00 54.00 448 THR A O 1
ATOM 3385 N N . GLY A 1 449 ? 48.422 15.360 -45.744 1.00 56.47 449 GLY A N 1
ATOM 3386 C CA . GLY A 1 449 ? 49.030 16.403 -44.907 1.00 56.47 449 GLY A CA 1
ATOM 3387 C C . GLY A 1 449 ? 49.637 15.913 -43.585 1.00 56.47 449 GLY A C 1
ATOM 3388 O O . GLY A 1 449 ? 50.133 16.738 -42.821 1.00 56.47 449 GLY A O 1
ATOM 3389 N N . LEU A 1 450 ? 49.577 14.608 -43.294 1.00 54.12 450 LEU A N 1
ATOM 3390 C CA . LEU A 1 450 ? 49.803 14.049 -41.953 1.00 54.12 450 LEU A CA 1
ATOM 3391 C C . LEU A 1 450 ? 51.064 13.189 -41.808 1.00 54.12 450 LEU A C 1
ATOM 3393 O O . LEU A 1 450 ? 51.228 12.494 -40.809 1.00 54.12 450 LEU A O 1
ATOM 3397 N N . ALA A 1 451 ? 51.972 13.248 -42.780 1.00 57.78 451 ALA A N 1
ATOM 3398 C CA . ALA A 1 451 ? 53.252 12.557 -42.686 1.00 57.78 451 ALA A CA 1
ATOM 3399 C C . ALA A 1 451 ? 54.034 13.000 -41.430 1.00 57.78 451 ALA A C 1
ATOM 3401 O O . ALA A 1 451 ? 54.192 14.197 -41.164 1.00 57.78 451 ALA A O 1
ATOM 3402 N N . ASN A 1 452 ? 54.554 12.026 -40.685 1.00 61.25 452 ASN A N 1
ATOM 3403 C CA . ASN A 1 452 ? 55.266 12.159 -39.410 1.00 61.25 452 ASN A CA 1
ATOM 3404 C C . ASN A 1 452 ? 54.453 12.767 -38.255 1.00 61.25 452 ASN A C 1
ATOM 3406 O O . ASN A 1 452 ? 55.022 13.433 -37.387 1.00 61.25 452 ASN A O 1
ATOM 3410 N N . GLN A 1 453 ? 53.134 12.569 -38.235 1.00 65.81 453 GLN A N 1
ATOM 3411 C CA . GLN A 1 453 ? 52.270 13.055 -37.155 1.00 65.81 453 GLN A CA 1
ATOM 3412 C C . GLN A 1 453 ? 51.846 11.929 -36.213 1.00 65.81 453 GLN A C 1
ATOM 3414 O O . GLN A 1 453 ? 51.876 10.750 -36.560 1.00 65.81 453 GLN A O 1
ATOM 3419 N N . THR A 1 454 ? 51.469 12.305 -34.993 1.00 66.31 454 THR A N 1
ATOM 3420 C CA . THR A 1 454 ? 50.963 11.387 -33.969 1.00 66.31 454 THR A CA 1
ATOM 3421 C C . THR A 1 454 ? 49.517 11.722 -33.646 1.00 66.31 454 THR A C 1
ATOM 3423 O O . THR A 1 454 ? 49.218 12.854 -33.275 1.00 66.31 454 THR A O 1
ATOM 3426 N N . VAL A 1 455 ? 48.637 10.738 -33.767 1.00 65.56 455 VAL A N 1
ATOM 3427 C CA . VAL A 1 455 ? 47.202 10.856 -33.505 1.00 65.56 455 VAL A CA 1
ATOM 3428 C C . VAL A 1 455 ? 46.861 9.993 -32.302 1.00 65.56 455 VAL A C 1
ATOM 3430 O O . VAL A 1 455 ? 47.406 8.903 -32.161 1.00 65.56 455 VAL A O 1
ATOM 3433 N N . TYR A 1 456 ? 45.971 10.474 -31.446 1.00 67.25 456 TYR A N 1
ATOM 3434 C CA . TYR A 1 456 ? 45.476 9.729 -30.296 1.00 67.25 456 TYR A CA 1
ATOM 3435 C C . TYR A 1 456 ? 44.000 9.419 -30.488 1.00 67.25 456 TYR A C 1
ATOM 3437 O O . TYR A 1 456 ? 43.256 10.292 -30.941 1.00 67.25 456 TYR A O 1
ATOM 3445 N N . ILE A 1 457 ? 43.600 8.194 -30.159 1.00 64.12 457 ILE A N 1
ATOM 3446 C CA . ILE A 1 457 ? 42.215 7.716 -30.228 1.00 64.12 457 ILE A CA 1
ATOM 3447 C C . ILE A 1 457 ? 41.864 7.063 -28.891 1.00 64.12 457 ILE A C 1
ATOM 3449 O O . ILE A 1 457 ? 42.693 6.338 -28.333 1.00 64.12 457 ILE A O 1
ATOM 3453 N N . ASP A 1 458 ? 40.669 7.346 -28.379 1.00 56.47 458 ASP A N 1
ATOM 3454 C CA . ASP A 1 458 ? 40.183 6.852 -27.087 1.00 56.47 458 ASP A CA 1
ATOM 3455 C C . ASP A 1 458 ? 38.643 6.725 -27.066 1.00 56.47 458 ASP A C 1
ATOM 3457 O O . ASP A 1 458 ? 37.971 7.222 -27.975 1.00 56.47 458 ASP A O 1
ATOM 3461 N N . ASP A 1 459 ? 38.092 6.076 -26.035 1.00 55.47 459 ASP A N 1
ATOM 3462 C CA . ASP A 1 459 ? 36.654 6.057 -25.693 1.00 55.47 459 ASP A CA 1
ATOM 3463 C C . ASP A 1 459 ? 35.700 5.704 -26.865 1.00 55.47 459 ASP A C 1
ATOM 3465 O O . ASP A 1 459 ? 34.713 6.397 -27.134 1.00 55.47 459 ASP A O 1
ATOM 3469 N N . ILE A 1 460 ? 35.986 4.615 -27.591 1.00 55.66 460 ILE A N 1
ATOM 3470 C CA . ILE A 1 460 ? 35.112 4.114 -28.665 1.00 55.66 460 ILE A CA 1
ATOM 3471 C C . ILE A 1 460 ? 33.843 3.499 -28.050 1.00 55.66 460 ILE A C 1
ATOM 3473 O O . ILE A 1 460 ? 33.906 2.466 -27.390 1.00 55.66 460 ILE A O 1
ATOM 3477 N N . THR A 1 461 ? 32.686 4.111 -28.296 1.00 50.47 461 THR A N 1
ATOM 3478 C CA . THR A 1 461 ? 31.383 3.746 -27.722 1.00 50.47 461 THR A CA 1
ATOM 3479 C C . THR A 1 461 ? 30.344 3.524 -28.814 1.00 50.47 461 THR A C 1
ATOM 3481 O O . THR A 1 461 ? 30.227 4.334 -29.724 1.00 50.47 461 THR A O 1
ATOM 3484 N N . VAL A 1 462 ? 29.527 2.477 -28.703 1.00 50.75 462 VAL A N 1
ATOM 3485 C CA . VAL A 1 462 ? 28.340 2.284 -29.552 1.00 50.75 462 VAL A CA 1
ATOM 3486 C C . VAL A 1 462 ? 27.088 2.454 -28.691 1.00 50.75 462 VAL A C 1
ATOM 3488 O O . VAL A 1 462 ? 27.009 1.870 -27.614 1.00 50.75 462 VAL A O 1
ATOM 3491 N N . THR A 1 463 ? 26.122 3.255 -29.141 1.00 43.66 463 THR A N 1
ATOM 3492 C CA . THR A 1 463 ? 24.845 3.516 -28.450 1.00 43.66 463 THR A CA 1
ATOM 3493 C C . THR A 1 463 ? 23.661 3.321 -29.399 1.00 43.66 463 THR A C 1
ATOM 3495 O O . THR A 1 463 ? 23.844 3.337 -30.615 1.00 43.66 463 THR A O 1
ATOM 3498 N N . GLY A 1 464 ? 22.450 3.120 -28.869 1.00 41.66 464 GLY A N 1
ATOM 3499 C CA . GLY A 1 464 ? 21.232 2.940 -29.678 1.00 41.66 464 GLY A CA 1
ATOM 3500 C C . GLY A 1 464 ? 21.133 1.583 -30.385 1.00 41.66 464 GLY A C 1
ATOM 3501 O O . GLY A 1 464 ? 20.470 1.469 -31.409 1.00 41.66 464 GLY A O 1
ATOM 3502 N N . LEU A 1 465 ? 21.832 0.568 -29.869 1.00 45.81 465 LEU A N 1
ATOM 3503 C CA . LEU A 1 465 ? 21.833 -0.808 -30.369 1.00 45.81 465 LEU A CA 1
ATOM 3504 C C . LEU A 1 465 ? 21.009 -1.692 -29.420 1.00 45.81 465 LEU A C 1
ATOM 3506 O O . LEU A 1 465 ? 21.496 -2.701 -28.918 1.00 45.81 465 LEU A O 1
ATOM 3510 N N . ASP A 1 466 ? 19.771 -1.285 -29.142 1.00 42.47 466 ASP A N 1
ATOM 3511 C CA . ASP A 1 466 ? 18.820 -2.119 -28.410 1.00 42.47 466 ASP A CA 1
ATOM 3512 C C . ASP A 1 466 ? 18.357 -3.204 -29.383 1.00 42.47 466 ASP A C 1
ATOM 3514 O O . ASP A 1 466 ? 17.522 -2.956 -30.252 1.00 42.47 466 ASP A O 1
ATOM 3518 N N . VAL A 1 467 ? 18.980 -4.385 -29.331 1.00 44.16 467 VAL A N 1
ATOM 3519 C CA . VAL A 1 467 ? 18.511 -5.551 -30.088 1.00 44.16 467 VAL A CA 1
ATOM 3520 C C . VAL A 1 467 ? 17.386 -6.163 -29.265 1.00 44.16 467 VAL A C 1
ATOM 3522 O O . VAL A 1 467 ? 17.672 -6.774 -28.235 1.00 44.16 467 VAL A O 1
ATOM 3525 N N . PRO A 1 468 ? 16.114 -6.010 -29.667 1.00 47.03 468 PRO A N 1
ATOM 3526 C CA . PRO A 1 468 ? 15.030 -6.592 -28.907 1.00 47.03 468 PRO A CA 1
ATOM 3527 C C . PRO A 1 468 ? 15.122 -8.108 -29.017 1.00 47.03 468 PRO A C 1
ATOM 3529 O O . PRO A 1 468 ? 15.383 -8.643 -30.099 1.00 47.03 468 PRO A O 1
ATOM 3532 N N . TRP A 1 469 ? 14.899 -8.808 -27.912 1.00 45.88 469 TRP A N 1
ATOM 3533 C CA . TRP A 1 469 ? 14.799 -10.258 -27.952 1.00 45.88 469 TRP A CA 1
ATOM 3534 C C . TRP A 1 469 ? 13.501 -10.654 -28.676 1.00 45.88 469 TRP A C 1
ATOM 3536 O O . TRP A 1 469 ? 12.410 -10.238 -28.276 1.00 45.88 469 TRP A O 1
ATOM 3546 N N . TYR A 1 470 ? 13.626 -11.459 -29.736 1.00 46.22 470 TYR A N 1
ATOM 3547 C CA . TYR A 1 470 ? 12.527 -12.098 -30.467 1.00 46.22 470 TYR A CA 1
ATOM 3548 C C . TYR A 1 470 ? 12.707 -13.625 -30.331 1.00 46.22 470 TYR A C 1
ATOM 3550 O O . TYR A 1 470 ? 13.809 -14.127 -30.542 1.00 46.22 470 TYR A O 1
ATOM 3558 N N . GLY A 1 471 ? 11.672 -14.384 -29.948 1.00 42.88 471 GLY A N 1
ATOM 3559 C CA . GLY A 1 471 ? 11.774 -15.854 -29.822 1.00 42.88 471 GLY A CA 1
ATOM 3560 C C . GLY A 1 471 ? 12.068 -16.567 -31.159 1.00 42.88 471 GLY A C 1
ATOM 3561 O O . GLY A 1 471 ? 11.967 -15.943 -32.210 1.00 42.88 471 GLY A O 1
ATOM 3562 N N . GLU A 1 472 ? 12.403 -17.873 -31.156 1.00 39.53 472 GLU A N 1
ATOM 3563 C CA . GLU A 1 472 ? 12.519 -18.702 -32.385 1.00 39.53 472 GLU A CA 1
ATOM 3564 C C . GLU A 1 472 ? 11.287 -19.580 -32.664 1.00 39.53 472 GLU A C 1
ATOM 3566 O O . GLU A 1 472 ? 10.539 -19.989 -31.775 1.00 39.53 472 GLU A O 1
ATOM 3571 N N . TYR A 1 473 ? 11.140 -19.904 -33.952 1.00 37.56 473 TYR A N 1
ATOM 3572 C CA . TYR A 1 473 ? 10.067 -20.644 -34.614 1.00 37.56 473 TYR A CA 1
ATOM 3573 C C . TYR A 1 473 ? 10.060 -22.162 -34.313 1.00 37.56 473 TYR A C 1
ATOM 3575 O O . TYR A 1 473 ? 11.044 -22.856 -34.560 1.00 37.56 473 TYR A O 1
ATOM 3583 N N . GLY A 1 474 ? 8.920 -22.735 -33.895 1.00 35.78 474 GLY A N 1
ATOM 3584 C CA . GLY A 1 474 ? 8.775 -24.194 -33.749 1.00 35.78 474 GLY A CA 1
ATOM 3585 C C . GLY A 1 474 ? 7.376 -24.678 -33.336 1.00 35.78 474 GLY A C 1
ATOM 3586 O O . GLY A 1 474 ? 6.641 -23.989 -32.640 1.00 35.78 474 GLY A O 1
ATOM 3587 N N . SER A 1 475 ? 6.980 -25.879 -33.779 1.00 33.91 475 SER A N 1
ATOM 3588 C CA . SER A 1 475 ? 5.609 -26.407 -33.636 1.00 33.91 475 SER A CA 1
ATOM 3589 C C . SER A 1 475 ? 5.436 -27.348 -32.431 1.00 33.91 475 SER A C 1
ATOM 3591 O O . SER A 1 475 ? 5.522 -28.565 -32.564 1.00 33.91 475 SER A O 1
ATOM 3593 N N . GLY A 1 476 ? 5.134 -26.788 -31.253 1.00 36.81 476 GLY A N 1
ATOM 3594 C CA . GLY A 1 476 ? 4.577 -27.543 -30.117 1.00 36.81 476 GLY A CA 1
ATOM 3595 C C . GLY A 1 476 ? 4.976 -27.025 -28.730 1.00 36.81 476 GLY A C 1
ATOM 3596 O O . GLY A 1 476 ? 6.141 -26.716 -28.497 1.00 36.81 476 GLY A O 1
ATOM 3597 N N . GLU A 1 477 ? 4.018 -27.002 -27.786 1.00 38.41 477 GLU A N 1
ATOM 3598 C CA . GLU A 1 477 ? 4.204 -26.557 -26.385 1.00 38.41 477 GLU A CA 1
ATOM 3599 C C . GLU A 1 477 ? 5.383 -27.248 -25.667 1.00 38.41 477 GLU A C 1
ATOM 3601 O O . GLU A 1 477 ? 6.021 -26.627 -24.824 1.00 38.41 477 GLU A O 1
ATOM 3606 N N . SER A 1 478 ? 5.721 -28.492 -26.034 1.00 38.50 478 SER A N 1
ATOM 3607 C CA . SER A 1 478 ? 6.806 -29.292 -25.441 1.00 38.50 478 SER A CA 1
ATOM 3608 C C . SER A 1 478 ? 8.176 -29.147 -26.120 1.00 38.50 478 SER A C 1
ATOM 3610 O O . SER A 1 478 ? 9.122 -29.817 -25.716 1.00 38.50 478 SER A O 1
ATOM 3612 N N . SER A 1 479 ? 8.281 -28.346 -27.182 1.00 40.03 479 SER A N 1
ATOM 3613 C CA . SER A 1 479 ? 9.494 -28.202 -28.004 1.00 40.03 479 SER A CA 1
ATOM 3614 C C . SER A 1 479 ? 10.007 -26.763 -28.102 1.00 40.03 479 SER A C 1
ATOM 3616 O O . SER A 1 479 ? 10.876 -26.493 -28.925 1.00 40.03 479 SER A O 1
ATOM 3618 N N . HIS A 1 480 ? 9.503 -25.837 -27.279 1.00 43.38 480 HIS A N 1
ATOM 3619 C CA . HIS A 1 480 ? 10.027 -24.470 -27.211 1.00 43.38 480 HIS A CA 1
ATOM 3620 C C . HIS A 1 480 ? 11.428 -24.464 -26.571 1.00 43.38 480 HIS A C 1
ATOM 3622 O O . HIS A 1 480 ? 11.575 -24.311 -25.361 1.00 43.38 480 HIS A O 1
ATOM 3628 N N . GLY A 1 481 ? 12.462 -24.658 -27.393 1.00 39.19 481 GLY A N 1
ATOM 3629 C CA . GLY A 1 481 ? 13.871 -24.604 -26.990 1.00 39.19 481 GLY A CA 1
ATOM 3630 C C . GLY A 1 481 ? 14.356 -23.210 -26.572 1.00 39.19 481 GLY A C 1
ATOM 3631 O O . GLY A 1 481 ? 15.322 -23.116 -25.824 1.00 39.19 481 GLY A O 1
ATOM 3632 N N . ASN A 1 482 ? 13.658 -22.135 -26.949 1.00 40.91 482 ASN A N 1
ATOM 3633 C CA . ASN A 1 482 ? 14.123 -20.759 -26.705 1.00 40.91 482 ASN A CA 1
ATOM 3634 C C . ASN A 1 482 ? 13.870 -20.212 -25.304 1.00 40.91 482 ASN A C 1
ATOM 3636 O O . ASN A 1 482 ? 14.323 -19.122 -24.986 1.00 40.91 482 ASN A O 1
ATOM 3640 N N . TRP A 1 483 ? 13.176 -20.977 -24.465 1.00 44.62 483 TRP A N 1
ATOM 3641 C CA . TRP A 1 483 ? 12.998 -20.683 -23.041 1.00 44.62 483 TRP A CA 1
ATOM 3642 C C . TRP A 1 483 ? 13.586 -21.807 -22.170 1.00 44.62 483 TRP A C 1
ATOM 3644 O O . TRP A 1 483 ? 13.271 -21.933 -20.990 1.00 44.62 483 TRP A O 1
ATOM 3654 N N . ALA A 1 484 ? 14.443 -22.662 -22.743 1.00 37.38 484 ALA A N 1
ATOM 3655 C CA . ALA A 1 484 ? 15.127 -23.718 -22.010 1.00 37.38 484 ALA A CA 1
ATOM 3656 C C . ALA A 1 484 ? 16.388 -23.166 -21.325 1.00 37.38 484 ALA A C 1
ATOM 3658 O O . ALA A 1 484 ? 17.464 -23.226 -21.902 1.00 37.38 484 ALA A O 1
ATOM 3659 N N . ILE A 1 485 ? 16.234 -22.667 -20.091 1.00 36.62 485 ILE A N 1
ATOM 3660 C CA . ILE A 1 485 ? 17.226 -22.416 -19.009 1.00 36.62 485 ILE A CA 1
ATOM 3661 C C . ILE A 1 485 ? 18.475 -21.547 -19.322 1.00 36.62 485 ILE A C 1
ATOM 3663 O O . ILE A 1 485 ? 18.989 -20.903 -18.418 1.00 36.62 485 ILE A O 1
ATOM 3667 N N . ASN A 1 486 ? 18.947 -21.457 -20.568 1.00 34.22 486 ASN A N 1
ATOM 3668 C CA . ASN A 1 486 ? 20.214 -20.829 -20.962 1.00 34.22 486 ASN A CA 1
ATOM 3669 C C . ASN A 1 486 ? 20.044 -19.721 -22.029 1.00 34.22 486 ASN A C 1
ATOM 3671 O O . ASN A 1 486 ? 21.039 -19.280 -22.595 1.00 34.22 486 ASN A O 1
ATOM 3675 N N . GLY A 1 487 ? 18.807 -19.295 -22.324 1.00 43.88 487 GLY A N 1
ATOM 3676 C CA . GLY A 1 487 ? 18.484 -18.277 -23.344 1.00 43.88 487 GLY A CA 1
ATOM 3677 C C . GLY A 1 487 ? 17.280 -17.385 -23.008 1.00 43.88 487 GLY A C 1
ATOM 3678 O O . GLY A 1 487 ? 16.697 -16.783 -23.906 1.00 43.88 487 GLY A O 1
ATOM 3679 N N . LEU A 1 488 ? 16.884 -17.340 -21.730 1.00 53.00 488 LEU A N 1
ATOM 3680 C CA . LEU A 1 488 ? 15.793 -16.491 -21.247 1.00 53.00 488 LEU A CA 1
ATOM 3681 C C . LEU A 1 488 ? 16.225 -15.018 -21.246 1.00 53.00 488 LEU A C 1
ATOM 3683 O O . LEU A 1 488 ? 17.350 -14.750 -20.814 1.00 53.00 488 LEU A O 1
ATOM 3687 N N . PRO A 1 489 ? 15.352 -14.077 -21.661 1.00 58.72 489 PRO A N 1
ATOM 3688 C CA . PRO A 1 489 ? 15.576 -12.661 -21.411 1.00 58.72 489 PRO A CA 1
ATOM 3689 C C . PRO A 1 489 ? 15.869 -12.437 -19.930 1.00 58.72 489 PRO A C 1
ATOM 3691 O O . PRO A 1 489 ? 15.183 -12.973 -19.056 1.00 58.72 489 PRO A O 1
ATOM 3694 N N . SER A 1 490 ? 16.923 -11.687 -19.663 1.00 61.03 490 SER A N 1
ATOM 3695 C CA . SER A 1 490 ? 17.309 -11.256 -18.334 1.00 61.03 490 SER A CA 1
ATOM 3696 C C . SER A 1 490 ? 16.698 -9.895 -18.022 1.00 61.03 490 SER A C 1
ATOM 3698 O O . SER A 1 490 ? 16.204 -9.181 -18.895 1.00 61.03 490 SER A O 1
ATOM 3700 N N . LYS A 1 491 ? 16.851 -9.470 -16.770 1.00 60.50 491 LYS A N 1
ATOM 3701 C CA . LYS A 1 491 ? 16.463 -8.142 -16.289 1.00 60.50 491 LYS A CA 1
ATOM 3702 C C . LYS A 1 491 ? 17.092 -6.953 -17.028 1.00 60.50 491 LYS A C 1
ATOM 3704 O O . LYS A 1 491 ? 16.710 -5.818 -16.763 1.00 60.50 491 LYS A O 1
ATOM 3709 N N . TYR A 1 492 ? 18.070 -7.212 -17.895 1.00 60.88 492 TYR A N 1
ATOM 3710 C CA . TYR A 1 492 ? 18.769 -6.225 -18.715 1.00 60.88 492 TYR A CA 1
ATOM 3711 C C . TYR A 1 492 ? 18.288 -6.201 -20.170 1.00 60.88 492 TYR A C 1
ATOM 3713 O O . TYR A 1 492 ? 18.682 -5.308 -20.912 1.00 60.88 492 TYR A O 1
ATOM 3721 N N . ASP A 1 493 ? 17.451 -7.158 -20.572 1.00 57.81 493 ASP A N 1
ATOM 3722 C CA . ASP A 1 493 ? 17.023 -7.323 -21.955 1.00 57.81 493 ASP A CA 1
ATOM 3723 C C . ASP A 1 493 ? 15.669 -6.659 -22.208 1.00 57.81 493 ASP A C 1
ATOM 3725 O O . ASP A 1 493 ? 14.724 -6.795 -21.423 1.00 57.81 493 ASP A O 1
ATOM 3729 N N . ASP A 1 494 ? 15.574 -5.970 -23.343 1.00 63.78 494 ASP A N 1
ATOM 3730 C CA . ASP A 1 494 ? 14.321 -5.437 -23.862 1.00 63.78 494 ASP A CA 1
ATOM 3731 C C . ASP A 1 494 ? 13.597 -6.511 -24.671 1.00 63.78 494 ASP A C 1
ATOM 3733 O O . ASP A 1 494 ? 14.146 -7.108 -25.602 1.00 63.78 494 ASP A O 1
ATOM 3737 N N . VAL A 1 495 ? 12.335 -6.753 -24.329 1.00 69.31 495 VAL A N 1
ATOM 3738 C CA . VAL A 1 495 ? 11.534 -7.828 -24.918 1.00 69.31 495 VAL A CA 1
ATOM 3739 C C . VAL A 1 495 ? 10.438 -7.246 -25.799 1.00 69.31 495 VAL A C 1
ATOM 3741 O O . VAL A 1 495 ? 9.670 -6.388 -25.364 1.00 69.31 495 VAL A O 1
ATOM 3744 N N . VAL A 1 496 ? 10.322 -7.747 -27.031 1.00 71.75 496 VAL A N 1
ATOM 3745 C CA . VAL A 1 496 ? 9.233 -7.408 -27.959 1.00 71.75 496 VAL A CA 1
ATOM 3746 C C . VAL A 1 496 ? 8.419 -8.663 -28.276 1.00 71.75 496 VAL A C 1
ATOM 3748 O O . VAL A 1 496 ? 8.968 -9.685 -28.676 1.00 71.75 496 VAL A O 1
ATOM 3751 N N . VAL A 1 497 ? 7.095 -8.582 -28.131 1.00 72.56 497 VAL A N 1
ATOM 3752 C CA . VAL A 1 497 ? 6.141 -9.666 -28.424 1.00 72.56 497 VAL A CA 1
ATOM 3753 C C . VAL A 1 497 ? 5.180 -9.210 -29.531 1.00 72.56 497 VAL A C 1
ATOM 3755 O O . VAL A 1 497 ? 4.559 -8.166 -29.382 1.00 72.56 497 VAL A O 1
ATOM 3758 N N . ASP A 1 498 ? 5.050 -9.968 -30.625 1.00 67.81 498 ASP A N 1
ATOM 3759 C CA . ASP A 1 498 ? 4.368 -9.601 -31.893 1.00 67.81 498 ASP A CA 1
ATOM 3760 C C . ASP A 1 498 ? 3.552 -10.799 -32.461 1.00 67.81 498 ASP A C 1
ATOM 3762 O O . ASP A 1 498 ? 3.782 -11.939 -32.051 1.00 67.81 498 ASP A O 1
ATOM 3766 N N . ASP A 1 499 ? 2.615 -10.547 -33.386 1.00 60.25 499 ASP A N 1
ATOM 3767 C CA . ASP A 1 499 ? 1.794 -11.500 -34.165 1.00 60.25 499 ASP A CA 1
ATOM 3768 C C . ASP A 1 499 ? 2.585 -12.374 -35.158 1.00 60.25 499 ASP A C 1
ATOM 3770 O O . ASP A 1 499 ? 2.133 -13.462 -35.524 1.00 60.25 499 ASP A O 1
ATOM 3774 N N . ASP A 1 500 ? 3.783 -11.951 -35.593 1.00 50.56 500 ASP A N 1
ATOM 3775 C CA . ASP A 1 500 ? 4.620 -12.738 -36.528 1.00 50.56 500 ASP A CA 1
ATOM 3776 C C . ASP A 1 500 ? 4.980 -14.144 -35.974 1.00 50.56 500 ASP A C 1
ATOM 3778 O O . ASP A 1 500 ? 5.367 -15.058 -36.714 1.00 50.56 500 ASP A O 1
ATOM 3782 N N . PHE A 1 501 ? 4.762 -14.357 -34.674 1.00 50.66 501 PHE A N 1
ATOM 3783 C CA . PHE A 1 501 ? 4.720 -15.655 -34.019 1.00 50.66 501 PHE A CA 1
ATOM 3784 C C . PHE A 1 501 ? 3.304 -16.238 -34.047 1.00 50.66 501 PHE A C 1
ATOM 3786 O O . PHE A 1 501 ? 2.510 -15.974 -33.155 1.00 50.66 501 PHE A O 1
ATOM 3793 N N . TYR A 1 502 ? 2.995 -17.078 -35.047 1.00 40.12 502 TYR A N 1
ATOM 3794 C CA . TYR A 1 502 ? 1.694 -17.755 -35.217 1.00 40.12 502 TYR A CA 1
ATOM 3795 C C . TYR A 1 502 ? 1.112 -18.273 -33.894 1.00 40.12 502 TYR A C 1
ATOM 3797 O O . TYR A 1 502 ? 1.398 -19.384 -33.425 1.00 40.12 502 TYR A O 1
ATOM 3805 N N . HIS A 1 503 ? 0.236 -17.472 -33.306 1.00 45.28 503 HIS A N 1
ATOM 3806 C CA . HIS A 1 503 ? -0.412 -17.766 -32.051 1.00 45.28 503 HIS A CA 1
ATOM 3807 C C . HIS A 1 503 ? -1.915 -17.703 -32.293 1.00 45.28 503 HIS A C 1
ATOM 3809 O O . HIS A 1 503 ? -2.585 -16.694 -32.111 1.00 45.28 503 HIS A O 1
ATOM 3815 N N . SER A 1 504 ? -2.480 -18.839 -32.725 1.00 38.16 504 SER A N 1
ATOM 3816 C CA . SER A 1 504 ? -3.925 -19.054 -32.583 1.00 38.16 504 SER A CA 1
ATOM 3817 C C . SER A 1 504 ? -4.321 -18.765 -31.130 1.00 38.16 504 SER A C 1
ATOM 3819 O O . SER A 1 504 ? -3.483 -18.965 -30.255 1.00 38.16 504 SER A O 1
ATOM 3821 N N . ALA A 1 505 ? -5.565 -18.356 -30.864 1.00 39.34 505 ALA A N 1
ATOM 3822 C CA . ALA A 1 505 ? -6.087 -17.860 -29.574 1.00 39.34 505 ALA A CA 1
ATOM 3823 C C . ALA A 1 505 ? -5.785 -18.682 -28.283 1.00 39.34 505 ALA A C 1
ATOM 3825 O O . ALA A 1 505 ? -6.206 -18.289 -27.201 1.00 39.34 505 ALA A O 1
ATOM 3826 N N . ASN A 1 506 ? -5.063 -19.801 -28.378 1.00 43.72 506 ASN A N 1
ATOM 3827 C CA . ASN A 1 506 ? -4.558 -20.641 -27.294 1.00 43.72 506 ASN A CA 1
ATOM 3828 C C . ASN A 1 506 ? -3.046 -20.473 -26.982 1.00 43.72 506 ASN A C 1
ATOM 3830 O O . ASN A 1 506 ? -2.549 -21.160 -26.088 1.00 43.72 506 ASN A O 1
ATOM 3834 N N . ASN A 1 507 ? -2.307 -19.602 -27.683 1.00 51.66 507 ASN A N 1
ATOM 3835 C CA . ASN A 1 507 ? -0.836 -19.557 -27.652 1.00 51.66 507 ASN A CA 1
ATOM 3836 C C . ASN A 1 507 ? -0.278 -18.236 -27.072 1.00 51.66 507 ASN A C 1
ATOM 3838 O O . ASN A 1 507 ? 0.539 -17.582 -27.700 1.00 51.66 507 ASN A O 1
ATOM 3842 N N . ALA A 1 508 ? -0.700 -17.811 -25.882 1.00 57.62 508 ALA A N 1
ATOM 3843 C CA . ALA A 1 508 ? 0.011 -16.733 -25.184 1.00 57.62 508 ALA A CA 1
ATOM 3844 C C . ALA A 1 508 ? 1.397 -17.210 -24.704 1.00 57.62 508 ALA A C 1
ATOM 3846 O O . ALA A 1 508 ? 1.544 -18.386 -24.347 1.00 57.62 508 ALA A O 1
ATOM 3847 N N . LEU A 1 509 ? 2.385 -16.308 -24.609 1.00 65.50 509 LEU A N 1
ATOM 3848 C CA . LEU A 1 509 ? 3.612 -16.576 -23.854 1.00 65.50 509 LEU A CA 1
ATOM 3849 C C . LEU A 1 509 ? 3.230 -16.821 -22.389 1.00 65.50 509 LEU A C 1
ATOM 3851 O O . LEU A 1 509 ? 2.735 -15.919 -21.713 1.00 65.50 509 LEU A O 1
ATOM 3855 N N . LYS A 1 510 ? 3.427 -18.052 -21.913 1.00 68.50 510 LYS A N 1
ATOM 3856 C CA . LYS A 1 510 ? 3.065 -18.478 -20.556 1.00 68.50 510 LYS A CA 1
ATOM 3857 C C . LYS A 1 510 ? 4.276 -18.370 -19.640 1.00 68.50 510 LYS A C 1
ATOM 3859 O O . LYS A 1 510 ? 5.175 -19.205 -19.723 1.00 68.50 510 LYS A O 1
ATOM 3864 N N . ILE A 1 511 ? 4.266 -17.396 -18.738 1.00 69.88 511 ILE A N 1
ATOM 3865 C CA . ILE A 1 511 ? 5.286 -17.292 -17.690 1.00 69.88 511 ILE A CA 1
ATOM 3866 C C . ILE A 1 511 ? 4.924 -18.287 -16.584 1.00 69.88 511 ILE A C 1
ATOM 3868 O O . ILE A 1 511 ? 3.867 -18.176 -15.954 1.00 69.88 511 ILE A O 1
ATOM 3872 N N . ASN A 1 512 ? 5.785 -19.291 -16.399 1.00 65.19 512 ASN A N 1
ATOM 3873 C CA . ASN A 1 512 ? 5.626 -20.336 -15.383 1.00 65.19 512 ASN A CA 1
ATOM 3874 C C . ASN A 1 512 ? 6.618 -20.192 -14.220 1.00 65.19 512 ASN A C 1
ATOM 3876 O O . ASN A 1 512 ? 6.420 -20.852 -13.196 1.00 65.19 512 ASN A O 1
ATOM 3880 N N . ASP A 1 513 ? 7.646 -19.357 -14.380 1.00 63.59 513 ASP A N 1
ATOM 3881 C CA . ASP A 1 513 ? 8.651 -19.086 -13.355 1.00 63.59 513 ASP A CA 1
ATOM 3882 C C . ASP A 1 513 ? 8.040 -18.317 -12.178 1.00 63.59 513 ASP A C 1
ATOM 3884 O O . ASP A 1 513 ? 7.065 -17.578 -12.337 1.00 63.59 513 ASP A O 1
ATOM 3888 N N . ALA A 1 514 ? 8.612 -18.509 -10.986 1.00 72.00 514 ALA A N 1
ATOM 3889 C CA . ALA A 1 514 ? 8.201 -17.772 -9.789 1.00 72.00 514 ALA A CA 1
ATOM 3890 C C . ALA A 1 514 ? 8.461 -16.264 -9.956 1.00 72.00 514 ALA A C 1
ATOM 3892 O O . ALA A 1 514 ? 7.602 -15.444 -9.649 1.00 72.00 514 ALA A O 1
ATOM 3893 N N . THR A 1 515 ? 9.602 -15.909 -10.550 1.00 78.94 515 THR A N 1
ATOM 3894 C CA . THR A 1 515 ? 9.926 -14.531 -10.924 1.00 78.94 515 THR A CA 1
ATOM 3895 C C . THR A 1 515 ? 10.573 -14.527 -12.298 1.00 78.94 515 THR A C 1
ATOM 3897 O O . THR A 1 515 ? 11.568 -15.216 -12.515 1.00 78.94 515 THR A O 1
ATOM 3900 N N . PHE A 1 516 ? 10.015 -13.742 -13.212 1.00 79.81 516 PHE A N 1
ATOM 3901 C CA . PHE A 1 516 ? 10.574 -13.457 -14.524 1.00 79.81 516 PHE A CA 1
ATOM 3902 C C . PHE A 1 516 ? 10.790 -11.946 -14.631 1.00 79.81 516 PHE A C 1
ATOM 3904 O O . PHE A 1 516 ? 9.867 -11.171 -14.396 1.00 79.81 516 PHE A O 1
ATOM 3911 N N . GLU A 1 517 ? 12.013 -11.522 -14.926 1.00 80.00 517 GLU A N 1
ATOM 3912 C CA . GLU A 1 517 ? 12.428 -10.120 -14.844 1.00 80.00 517 GLU A CA 1
ATOM 3913 C C . GLU A 1 517 ? 13.050 -9.681 -16.172 1.00 80.00 517 GLU A C 1
ATOM 3915 O O . GLU A 1 517 ? 13.897 -10.389 -16.714 1.00 80.00 517 GLU A O 1
ATOM 3920 N N . VAL A 1 518 ? 12.634 -8.520 -16.684 1.00 72.25 518 VAL A N 1
ATOM 3921 C CA . VAL A 1 518 ? 13.081 -7.930 -17.960 1.00 72.25 518 VAL A CA 1
ATOM 3922 C C . VAL A 1 518 ? 13.382 -6.438 -17.794 1.00 72.25 518 VAL A C 1
ATOM 3924 O O . VAL A 1 518 ? 12.969 -5.830 -16.801 1.00 72.25 518 VAL A O 1
ATOM 3927 N N . ASN A 1 519 ? 14.087 -5.830 -18.751 1.00 71.88 519 ASN A N 1
ATOM 3928 C CA . ASN A 1 519 ? 14.312 -4.384 -18.755 1.00 71.88 519 ASN A CA 1
ATOM 3929 C C . ASN A 1 519 ? 13.055 -3.654 -19.249 1.00 71.88 519 ASN A C 1
ATOM 3931 O O . ASN A 1 519 ? 12.216 -3.281 -18.433 1.00 71.88 519 ASN A O 1
ATOM 3935 N N . ASN A 1 520 ? 12.857 -3.502 -20.560 1.00 75.06 520 ASN A N 1
ATOM 3936 C CA . ASN A 1 520 ? 11.598 -3.007 -21.127 1.00 75.06 520 ASN A CA 1
ATOM 3937 C C . ASN A 1 520 ? 10.762 -4.139 -21.740 1.00 75.06 520 ASN A C 1
ATOM 3939 O O . ASN A 1 520 ? 11.285 -5.171 -22.163 1.00 75.06 520 ASN A O 1
ATOM 3943 N N . LEU A 1 521 ? 9.446 -3.927 -21.836 1.00 81.81 521 LEU A N 1
ATOM 3944 C CA . LEU A 1 521 ? 8.529 -4.893 -22.441 1.00 81.81 521 LEU A CA 1
ATOM 3945 C C . LEU A 1 521 ? 7.547 -4.227 -23.411 1.00 81.81 521 LEU A C 1
ATOM 3947 O O . LEU A 1 521 ? 6.741 -3.377 -23.032 1.00 81.81 521 LEU A O 1
ATOM 3951 N N . TYR A 1 522 ? 7.569 -4.666 -24.664 1.00 80.62 522 TYR A N 1
ATOM 3952 C CA . TYR A 1 522 ? 6.766 -4.119 -25.752 1.00 80.62 522 TYR A CA 1
ATOM 3953 C C . TYR A 1 522 ? 5.852 -5.200 -26.338 1.00 80.62 522 TYR A C 1
ATOM 3955 O O . TYR A 1 522 ? 6.317 -6.118 -27.006 1.00 80.62 522 TYR A O 1
ATOM 3963 N N . LEU A 1 523 ? 4.542 -5.092 -26.126 1.00 81.12 523 LEU A N 1
ATOM 3964 C CA . LEU A 1 523 ? 3.547 -5.947 -26.779 1.00 81.12 523 LEU A CA 1
ATOM 3965 C C . LEU A 1 523 ? 3.035 -5.215 -28.018 1.00 81.12 523 LEU A C 1
ATOM 3967 O O . LEU A 1 523 ? 2.343 -4.212 -27.885 1.00 81.12 523 LEU A O 1
ATOM 3971 N N . ARG A 1 524 ? 3.381 -5.688 -29.210 1.00 77.25 524 ARG A N 1
ATOM 3972 C CA . ARG A 1 524 ? 2.881 -5.179 -30.491 1.00 77.25 524 ARG A CA 1
ATOM 3973 C C . ARG A 1 524 ? 1.506 -5.762 -30.821 1.00 77.25 524 ARG A C 1
ATOM 3975 O O . ARG A 1 524 ? 0.976 -6.588 -30.075 1.00 77.25 524 ARG A O 1
ATOM 3982 N N . ASP A 1 525 ? 0.925 -5.306 -31.930 1.00 76.69 525 ASP A N 1
ATOM 3983 C CA . ASP A 1 525 ? -0.303 -5.883 -32.492 1.00 76.69 525 ASP A CA 1
ATOM 3984 C C . ASP A 1 525 ? -0.188 -7.418 -32.585 1.00 76.69 525 ASP A C 1
ATOM 3986 O O . ASP A 1 525 ? 0.868 -7.941 -32.932 1.00 76.69 525 ASP A O 1
ATOM 3990 N N . GLY A 1 526 ? -1.243 -8.125 -32.171 1.00 69.94 526 GLY A N 1
ATOM 3991 C CA . GLY A 1 526 ? -1.335 -9.590 -32.053 1.00 69.94 526 GLY A CA 1
ATOM 3992 C C . GLY A 1 526 ? -0.420 -10.286 -31.028 1.00 69.94 526 GLY A C 1
ATOM 3993 O O . GLY A 1 526 ? -0.655 -11.455 -30.714 1.00 69.94 526 GLY A O 1
ATOM 3994 N N . GLY A 1 527 ? 0.552 -9.597 -30.423 1.00 73.56 527 GLY A N 1
ATOM 3995 C CA . GLY A 1 527 ? 1.394 -10.161 -29.364 1.00 73.56 527 GLY A CA 1
ATOM 3996 C C . GLY A 1 527 ? 0.603 -10.467 -28.086 1.00 73.56 527 GLY A C 1
ATOM 3997 O O . GLY A 1 527 ? -0.187 -9.640 -27.630 1.00 73.56 527 GLY A O 1
ATOM 3998 N N . SER A 1 528 ? 0.812 -11.635 -27.460 1.00 77.06 528 SER A N 1
ATOM 3999 C CA . SER A 1 528 ? 0.080 -12.020 -26.242 1.00 77.06 528 SER A CA 1
ATOM 4000 C C . SER A 1 528 ? 0.950 -12.633 -25.142 1.00 77.06 528 SER A C 1
ATOM 4002 O O . SER A 1 528 ? 1.701 -13.578 -25.383 1.00 77.06 528 SER A O 1
ATOM 4004 N N . ILE A 1 529 ? 0.787 -12.144 -23.908 1.00 81.00 529 ILE A N 1
ATOM 4005 C CA . ILE A 1 529 ? 1.420 -12.676 -22.693 1.00 81.00 529 ILE A CA 1
ATOM 4006 C C . ILE A 1 529 ? 0.349 -13.107 -21.689 1.00 81.00 529 ILE A C 1
ATOM 4008 O O . ILE A 1 529 ? -0.659 -12.428 -21.488 1.00 81.00 529 ILE A O 1
ATOM 4012 N N . THR A 1 530 ? 0.574 -14.241 -21.026 1.00 82.50 530 THR A N 1
ATOM 4013 C CA . THR A 1 530 ? -0.222 -14.708 -19.889 1.00 82.50 530 THR A CA 1
ATOM 4014 C C . THR A 1 530 ? 0.677 -15.112 -18.723 1.00 82.50 530 THR A C 1
ATOM 4016 O O . THR A 1 530 ? 1.471 -16.048 -18.834 1.00 82.50 530 THR A O 1
ATOM 4019 N N . LEU A 1 531 ? 0.507 -14.462 -17.574 1.00 85.94 531 LEU A N 1
ATOM 4020 C CA . LEU A 1 531 ? 1.083 -14.924 -16.311 1.00 85.94 531 LEU A CA 1
ATOM 4021 C C . LEU A 1 531 ? 0.141 -15.977 -15.730 1.00 85.94 531 LEU A C 1
ATOM 4023 O O . LEU A 1 531 ? -1.058 -15.720 -15.584 1.00 85.94 531 LEU A O 1
ATOM 4027 N N . ARG A 1 532 ? 0.652 -17.183 -15.460 1.00 80.81 532 ARG A N 1
ATOM 4028 C CA . ARG A 1 532 ? -0.194 -18.309 -15.042 1.00 80.81 532 ARG A CA 1
ATOM 4029 C C . ARG A 1 532 ? -0.517 -18.293 -13.558 1.00 80.81 532 ARG A C 1
ATOM 4031 O O . ARG A 1 532 ? 0.330 -17.972 -12.728 1.00 80.81 532 ARG A O 1
ATOM 4038 N N . ASP A 1 533 ? -1.708 -18.799 -13.264 1.00 73.62 533 ASP A N 1
ATOM 4039 C CA . ASP A 1 533 ? -2.281 -18.897 -11.932 1.00 73.62 533 ASP A CA 1
ATOM 4040 C C . ASP A 1 533 ? -1.392 -19.688 -10.995 1.00 73.62 533 ASP A C 1
ATOM 4042 O O . ASP A 1 533 ? -1.003 -20.828 -11.255 1.00 73.62 533 ASP A O 1
ATOM 4046 N N . SER A 1 534 ? -1.073 -19.081 -9.871 1.00 65.31 534 SER A N 1
ATOM 4047 C CA . SER A 1 534 ? -0.395 -19.796 -8.822 1.00 65.31 534 SER A CA 1
ATOM 4048 C C . SER A 1 534 ? -1.468 -20.676 -8.121 1.00 65.31 534 SER A C 1
ATOM 4050 O O . SER A 1 534 ? -2.373 -20.180 -7.468 1.00 65.31 534 SER A O 1
ATOM 4052 N N . GLU A 1 535 ? -1.411 -22.012 -8.225 1.00 62.09 535 GLU A N 1
ATOM 4053 C CA . GLU A 1 535 ? -2.124 -22.962 -7.327 1.00 62.09 535 GLU A CA 1
ATOM 4054 C C . GLU A 1 535 ? -1.711 -22.874 -5.835 1.00 62.09 535 GLU A C 1
ATOM 4056 O O . GLU A 1 535 ? -0.645 -23.359 -5.494 1.00 62.09 535 GLU A O 1
ATOM 4061 N N . TYR A 1 536 ? -2.537 -22.341 -4.936 1.00 48.97 536 TYR A N 1
ATOM 4062 C CA . TYR A 1 536 ? -2.283 -22.097 -3.493 1.00 48.97 536 TYR A CA 1
ATOM 4063 C C . TYR A 1 536 ? -1.365 -23.075 -2.694 1.00 48.97 536 TYR A C 1
ATOM 4065 O O . TYR A 1 536 ? -0.792 -22.682 -1.686 1.00 48.97 536 TYR A O 1
ATOM 4073 N N . SER A 1 537 ? -1.182 -24.333 -3.118 1.00 47.41 537 SER A N 1
ATOM 4074 C CA . SER A 1 537 ? -0.324 -25.344 -2.480 1.00 47.41 537 SER A CA 1
ATOM 4075 C C . SER A 1 537 ? 1.021 -25.656 -3.163 1.00 47.41 537 SER A C 1
ATOM 4077 O O . SER A 1 537 ? 1.714 -26.567 -2.705 1.00 47.41 537 SER A O 1
ATOM 4079 N N . SER A 1 538 ? 1.380 -25.035 -4.294 1.00 53.38 538 SER A N 1
ATOM 4080 C CA . SER A 1 538 ? 2.652 -25.357 -4.970 1.00 53.38 538 SER A CA 1
ATOM 4081 C C . SER A 1 538 ? 3.825 -24.535 -4.398 1.00 53.38 538 SER A C 1
ATOM 4083 O O . SER A 1 538 ? 3.631 -23.642 -3.586 1.00 53.38 538 SER A O 1
ATOM 4085 N N . THR A 1 539 ? 5.080 -24.855 -4.715 1.00 47.84 539 THR A N 1
ATOM 4086 C CA . THR A 1 539 ? 6.264 -24.227 -4.078 1.00 47.84 539 THR A CA 1
ATOM 4087 C C . THR A 1 539 ? 6.786 -22.984 -4.822 1.00 47.84 539 THR A C 1
ATOM 4089 O O . THR A 1 539 ? 7.936 -22.597 -4.643 1.00 47.84 539 THR A O 1
ATOM 4092 N N . SER A 1 540 ? 5.988 -22.391 -5.713 1.00 53.72 540 SER A N 1
ATOM 4093 C CA . SER A 1 540 ? 6.392 -21.329 -6.656 1.00 53.72 540 SER A CA 1
ATOM 4094 C C . SER A 1 540 ? 5.453 -20.108 -6.611 1.00 53.72 540 SER A C 1
ATOM 4096 O O . SER A 1 540 ? 4.843 -19.772 -7.627 1.00 53.72 540 SER A O 1
ATOM 4098 N N . TYR A 1 541 ? 5.305 -19.483 -5.431 1.00 63.25 541 TYR A N 1
ATOM 4099 C CA . TYR A 1 541 ? 4.304 -18.432 -5.151 1.00 63.25 541 TYR A CA 1
ATOM 4100 C C . TYR A 1 541 ? 4.950 -17.139 -4.680 1.00 63.25 541 TYR A C 1
ATOM 4102 O O . TYR A 1 541 ? 5.849 -17.210 -3.843 1.00 63.25 541 TYR A O 1
ATOM 4110 N N . PRO A 1 542 ? 4.419 -15.990 -5.129 1.00 64.56 542 PRO A N 1
ATOM 4111 C CA . PRO A 1 542 ? 3.555 -15.823 -6.311 1.00 64.56 542 PRO A CA 1
ATOM 4112 C C . PRO A 1 542 ? 4.346 -15.970 -7.624 1.00 64.56 542 PRO A C 1
ATOM 4114 O O . PRO A 1 542 ? 5.573 -16.029 -7.612 1.00 64.56 542 PRO A O 1
ATOM 4117 N N . ARG A 1 543 ? 3.643 -16.013 -8.768 1.00 80.75 543 ARG A N 1
ATOM 4118 C CA . ARG A 1 543 ? 4.285 -15.831 -10.084 1.00 80.75 543 ARG A CA 1
ATOM 4119 C C . ARG A 1 543 ? 4.334 -14.356 -10.442 1.00 80.75 543 ARG A C 1
ATOM 4121 O O . ARG A 1 543 ? 3.280 -13.729 -10.539 1.00 80.75 543 ARG A O 1
ATOM 4128 N N . SER A 1 544 ? 5.531 -13.852 -10.704 1.00 86.31 544 SER A N 1
ATOM 4129 C CA . SER A 1 544 ? 5.798 -12.422 -10.840 1.00 86.31 544 SER A CA 1
ATOM 4130 C C . SER A 1 544 ? 6.463 -12.122 -12.180 1.00 86.31 544 SER A C 1
ATOM 4132 O O . SER A 1 544 ? 7.470 -12.745 -12.513 1.00 86.31 544 SER A O 1
ATOM 4134 N N . LEU A 1 545 ? 5.925 -11.166 -12.940 1.00 89.31 545 LEU A N 1
ATOM 4135 C CA . LEU A 1 545 ? 6.645 -10.511 -14.038 1.00 89.31 545 LEU A CA 1
ATOM 4136 C C . LEU A 1 545 ? 7.094 -9.134 -13.556 1.00 89.31 545 LEU A C 1
ATOM 4138 O O . LEU A 1 545 ? 6.250 -8.316 -13.198 1.00 89.31 545 LEU A O 1
ATOM 4142 N N . ILE A 1 546 ? 8.397 -8.880 -13.580 1.00 87.69 546 ILE A N 1
ATOM 4143 C CA . ILE A 1 546 ? 8.989 -7.598 -13.202 1.00 87.69 546 ILE A CA 1
ATOM 4144 C C . ILE A 1 546 ? 9.558 -6.937 -14.459 1.00 87.69 546 ILE A C 1
ATOM 4146 O O . ILE A 1 546 ? 10.391 -7.515 -15.155 1.00 87.69 546 ILE A O 1
ATOM 4150 N N . VAL A 1 547 ? 9.109 -5.721 -14.750 1.00 86.25 547 VAL A N 1
ATOM 4151 C CA . VAL A 1 547 ? 9.615 -4.870 -15.832 1.00 86.25 547 VAL A CA 1
ATOM 4152 C C . VAL A 1 547 ? 10.350 -3.696 -15.187 1.00 86.25 547 VAL A C 1
ATOM 4154 O O . VAL A 1 547 ? 9.715 -2.800 -14.629 1.00 86.25 547 VAL A O 1
ATOM 4157 N N . ASN A 1 548 ? 11.684 -3.701 -15.228 1.00 76.38 548 ASN A N 1
ATOM 4158 C CA . ASN A 1 548 ? 12.517 -2.667 -14.590 1.00 76.38 548 ASN A CA 1
ATOM 4159 C C . ASN A 1 548 ? 12.436 -1.298 -15.279 1.00 76.38 548 ASN A C 1
ATOM 4161 O O . ASN A 1 548 ? 12.695 -0.262 -14.668 1.00 76.38 548 ASN A O 1
ATOM 4165 N N . GLY A 1 549 ? 12.095 -1.300 -16.561 1.00 79.25 549 GLY A N 1
ATOM 4166 C CA . GLY A 1 549 ? 11.881 -0.134 -17.394 1.00 79.25 549 GLY A CA 1
ATOM 4167 C C . GLY A 1 549 ? 10.401 0.075 -17.697 1.00 79.25 549 GLY A C 1
ATOM 4168 O O . GLY A 1 549 ? 9.521 -0.093 -16.853 1.00 79.25 549 GLY A O 1
ATOM 4169 N N . ASN A 1 550 ? 10.115 0.487 -18.926 1.00 82.12 550 ASN A N 1
ATOM 4170 C CA . ASN A 1 550 ? 8.768 0.789 -19.383 1.00 82.12 550 ASN A CA 1
ATOM 4171 C C . ASN A 1 550 ? 8.091 -0.443 -19.988 1.00 82.12 550 ASN A C 1
ATOM 4173 O O . ASN A 1 550 ? 8.717 -1.255 -20.673 1.00 82.12 550 ASN A O 1
ATOM 4177 N N . MET A 1 551 ? 6.772 -0.507 -19.823 1.00 87.06 551 MET A N 1
ATOM 4178 C CA . MET A 1 551 ? 5.920 -1.428 -20.560 1.00 87.06 551 MET A CA 1
ATOM 4179 C C . MET A 1 551 ? 5.043 -0.653 -21.544 1.00 87.06 551 MET A C 1
ATOM 4181 O O . MET A 1 551 ? 4.353 0.298 -21.170 1.00 87.06 551 MET A O 1
ATOM 4185 N N . LYS A 1 552 ? 5.025 -1.073 -22.808 1.00 86.50 552 LYS A N 1
ATOM 4186 C CA . LYS A 1 552 ? 4.143 -0.510 -23.836 1.00 86.50 552 LYS A CA 1
ATOM 4187 C C . LYS A 1 552 ? 3.342 -1.621 -24.491 1.00 86.50 552 LYS A C 1
ATOM 4189 O O . LYS A 1 552 ? 3.899 -2.620 -24.928 1.00 86.50 552 LYS A O 1
ATOM 4194 N N . ILE A 1 553 ? 2.040 -1.413 -24.604 1.00 85.12 553 ILE A N 1
ATOM 4195 C CA . ILE A 1 553 ? 1.112 -2.331 -25.253 1.00 85.12 553 ILE A CA 1
ATOM 4196 C C . ILE A 1 553 ? 0.488 -1.574 -26.421 1.00 85.12 553 ILE A C 1
ATOM 4198 O O . ILE A 1 553 ? -0.223 -0.590 -26.233 1.00 85.12 553 ILE A O 1
ATOM 4202 N N . GLU A 1 554 ? 0.822 -1.968 -27.640 1.00 81.12 554 GLU A N 1
ATOM 4203 C CA . GLU A 1 554 ? 0.270 -1.417 -28.870 1.00 81.12 554 GLU A CA 1
ATOM 4204 C C . GLU A 1 554 ? -1.134 -1.963 -29.133 1.00 81.12 554 GLU A C 1
ATOM 4206 O O . GLU A 1 554 ? -1.584 -2.926 -28.512 1.00 81.12 554 GLU A O 1
ATOM 4211 N N . SER A 1 555 ? -1.851 -1.325 -30.059 1.00 79.94 555 SER A N 1
ATOM 4212 C CA . SER A 1 555 ? -3.200 -1.751 -30.414 1.00 79.94 555 SER A CA 1
ATOM 4213 C C . SER A 1 555 ? -3.200 -3.179 -30.946 1.00 79.94 555 SER A C 1
ATOM 4215 O O . SER A 1 555 ? -2.583 -3.426 -31.972 1.00 79.94 555 SER A O 1
ATOM 4217 N N . GLY A 1 556 ? -3.928 -4.071 -30.269 1.00 76.12 556 GLY A N 1
ATOM 4218 C CA . GLY A 1 556 ? -4.026 -5.492 -30.607 1.00 76.12 556 GLY A CA 1
ATOM 4219 C C . GLY A 1 556 ? -3.167 -6.408 -29.731 1.00 76.12 556 GLY A C 1
ATOM 4220 O O . GLY A 1 556 ? -3.438 -7.606 -29.692 1.00 76.12 556 GLY A O 1
ATOM 4221 N N . GLY A 1 557 ? -2.219 -5.860 -28.962 1.00 80.31 557 GLY A N 1
ATOM 4222 C CA . GLY A 1 557 ? -1.464 -6.620 -27.966 1.00 80.31 557 GLY A CA 1
ATOM 4223 C C . GLY A 1 557 ? -2.338 -7.023 -26.773 1.00 80.31 557 GLY A C 1
ATOM 4224 O O . GLY A 1 557 ? -3.234 -6.271 -26.384 1.00 80.31 557 GLY A O 1
ATOM 4225 N N . VAL A 1 558 ? -2.097 -8.197 -26.180 1.00 82.69 558 VAL A N 1
ATOM 4226 C CA . VAL A 1 558 ? -2.900 -8.764 -25.081 1.00 82.69 558 VAL A CA 1
ATOM 4227 C C . VAL A 1 558 ? -2.028 -9.186 -23.897 1.00 82.69 558 VAL A C 1
ATOM 4229 O O . VAL A 1 558 ? -1.131 -10.011 -24.029 1.00 82.69 558 VAL A O 1
ATOM 4232 N N . LEU A 1 559 ? -2.355 -8.703 -22.705 1.00 88.31 559 LEU A N 1
ATOM 4233 C CA . LEU A 1 559 ? -1.783 -9.117 -21.431 1.00 88.31 559 LEU A CA 1
ATOM 4234 C C . LEU A 1 559 ? -2.883 -9.711 -20.540 1.00 88.31 559 LEU A C 1
ATOM 4236 O O . LEU A 1 559 ? -3.891 -9.061 -20.272 1.00 88.31 559 LEU A O 1
ATOM 4240 N N . SER A 1 560 ? -2.670 -10.922 -20.031 1.00 89.44 560 SER A N 1
ATOM 4241 C CA . SER A 1 560 ? -3.529 -11.542 -19.017 1.00 89.44 560 SER A CA 1
ATOM 4242 C C . SER A 1 560 ? -2.715 -11.911 -17.781 1.00 89.44 560 SER A C 1
ATOM 4244 O O . SER A 1 560 ? -1.772 -12.694 -17.865 1.00 89.44 560 SER A O 1
ATOM 4246 N N . VAL A 1 561 ? -3.094 -11.387 -16.622 1.00 92.44 561 VAL A N 1
ATOM 4247 C CA . VAL A 1 561 ? -2.500 -11.720 -15.326 1.00 92.44 561 VAL A CA 1
ATOM 4248 C C . VAL A 1 561 ? -3.515 -12.536 -14.545 1.00 92.44 561 VAL A C 1
ATOM 4250 O O . VAL A 1 561 ? -4.551 -12.019 -14.123 1.00 92.44 561 VAL A O 1
ATOM 4253 N N . ASN A 1 562 ? -3.261 -13.835 -14.408 1.00 90.50 562 ASN A N 1
ATOM 4254 C CA . ASN A 1 562 ? -4.174 -14.708 -13.684 1.00 90.50 562 ASN A CA 1
ATOM 4255 C C . ASN A 1 562 ? -4.115 -14.453 -12.172 1.00 90.50 562 ASN A C 1
ATOM 4257 O O . ASN A 1 562 ? -3.178 -13.858 -11.643 1.00 90.50 562 ASN A O 1
ATOM 4261 N N . LYS A 1 563 ? -5.150 -14.920 -11.476 1.00 87.81 563 LYS A N 1
ATOM 4262 C CA . LYS A 1 563 ? -5.244 -14.910 -10.013 1.00 87.81 563 LYS A CA 1
ATOM 4263 C C . LYS A 1 563 ? -3.986 -15.494 -9.352 1.00 87.81 563 LYS A C 1
ATOM 4265 O O . LYS A 1 563 ? -3.417 -16.469 -9.849 1.00 87.81 563 LYS A O 1
ATOM 4270 N N . GLY A 1 564 ? -3.549 -14.897 -8.245 1.00 81.69 564 GLY A N 1
ATOM 4271 C CA . GLY A 1 564 ? -2.332 -15.313 -7.545 1.00 81.69 564 GLY A CA 1
ATOM 4272 C C . GLY A 1 564 ? -1.025 -14.992 -8.290 1.00 81.69 564 GLY A C 1
ATOM 4273 O O . GLY A 1 564 ? 0.041 -15.463 -7.885 1.00 81.69 564 GLY A O 1
ATOM 4274 N N . SER A 1 565 ? -1.092 -14.231 -9.385 1.00 87.25 565 SER A N 1
ATOM 4275 C CA . SER A 1 565 ? 0.063 -13.709 -10.119 1.00 87.25 565 SER A CA 1
ATOM 4276 C C . SER A 1 565 ? 0.124 -12.188 -10.029 1.00 87.25 565 SER A C 1
ATOM 4278 O O . SER A 1 565 ? -0.894 -11.515 -9.860 1.00 87.25 565 SER A O 1
ATOM 4280 N N . GLU A 1 566 ? 1.315 -11.637 -10.207 1.00 91.00 566 GLU A N 1
ATOM 4281 C CA . GLU A 1 566 ? 1.566 -10.204 -10.098 1.00 91.00 566 GLU A CA 1
ATOM 4282 C C . GLU A 1 566 ? 2.406 -9.675 -11.263 1.00 91.00 566 GLU A C 1
ATOM 4284 O O . GLU A 1 566 ? 3.276 -10.361 -11.805 1.00 91.00 566 GLU A O 1
ATOM 4289 N N . LEU A 1 567 ? 2.110 -8.440 -11.661 1.00 94.00 567 LEU A N 1
ATOM 4290 C CA . LEU A 1 567 ? 2.879 -7.666 -12.624 1.00 94.00 567 LEU A CA 1
ATOM 4291 C C . LEU A 1 567 ? 3.395 -6.404 -11.939 1.00 94.00 567 LEU A C 1
ATOM 4293 O O . LEU A 1 567 ? 2.608 -5.585 -11.469 1.00 94.00 567 LEU A O 1
ATOM 4297 N N . GLU A 1 568 ? 4.708 -6.240 -11.931 1.00 93.19 568 GLU A N 1
ATOM 4298 C CA . GLU A 1 568 ? 5.388 -5.084 -11.365 1.00 93.19 568 GLU A CA 1
ATOM 4299 C C . GLU A 1 568 ? 6.103 -4.317 -12.476 1.00 93.19 568 GLU A C 1
ATOM 4301 O O . GLU A 1 568 ? 6.924 -4.874 -13.202 1.00 93.19 568 GLU A O 1
ATOM 4306 N N . ILE A 1 569 ? 5.773 -3.035 -12.632 1.00 92.56 569 ILE A N 1
ATOM 4307 C CA . ILE A 1 569 ? 6.370 -2.154 -13.640 1.00 92.56 569 ILE A CA 1
ATOM 4308 C C . ILE A 1 569 ? 7.028 -0.981 -12.920 1.00 92.56 569 ILE A C 1
ATOM 4310 O O . ILE A 1 569 ? 6.351 -0.135 -12.339 1.00 92.56 569 ILE A O 1
ATOM 4314 N N . LYS A 1 570 ? 8.356 -0.910 -12.985 1.00 85.19 570 LYS A N 1
ATOM 4315 C CA . LYS A 1 570 ? 9.151 0.147 -12.347 1.00 85.19 570 LYS A CA 1
ATOM 4316 C C . LYS A 1 570 ? 9.170 1.454 -13.145 1.00 85.19 570 LYS A C 1
ATOM 4318 O O . LYS A 1 570 ? 9.366 2.526 -12.578 1.00 85.19 570 LYS A O 1
ATOM 4323 N N . GLY A 1 571 ? 8.952 1.386 -14.457 1.00 82.62 571 GLY A N 1
ATOM 4324 C CA . GLY A 1 571 ? 8.787 2.546 -15.332 1.00 82.62 571 GLY A CA 1
ATOM 4325 C C . GLY A 1 571 ? 7.324 2.872 -15.639 1.00 82.62 571 GLY A C 1
ATOM 4326 O O . GLY A 1 571 ? 6.419 2.656 -14.836 1.00 82.62 571 GLY A O 1
ATOM 4327 N N . ASN A 1 572 ? 7.080 3.431 -16.825 1.00 85.00 572 ASN A N 1
ATOM 4328 C CA . ASN A 1 572 ? 5.739 3.802 -17.274 1.00 85.00 572 ASN A CA 1
ATOM 4329 C C . ASN A 1 572 ? 5.005 2.619 -17.914 1.00 85.00 572 ASN A C 1
ATOM 4331 O O . ASN A 1 572 ? 5.598 1.855 -18.677 1.00 85.00 572 ASN A O 1
ATOM 4335 N N . LEU A 1 573 ? 3.688 2.550 -17.705 1.00 89.88 573 LEU A N 1
ATOM 4336 C CA . LEU A 1 573 ? 2.785 1.678 -18.455 1.00 89.88 573 LEU A CA 1
ATOM 4337 C C . LEU A 1 573 ? 2.043 2.502 -19.513 1.00 89.88 573 LEU A C 1
ATOM 4339 O O . LEU A 1 573 ? 1.259 3.392 -19.185 1.00 89.88 573 LEU A O 1
ATOM 4343 N N . THR A 1 574 ? 2.260 2.191 -20.788 1.00 87.69 574 THR A N 1
ATOM 4344 C CA . THR A 1 574 ? 1.542 2.808 -21.912 1.00 87.69 574 THR A CA 1
ATOM 4345 C C . THR A 1 574 ? 0.648 1.783 -22.595 1.00 87.69 574 THR A C 1
ATOM 4347 O O . THR A 1 574 ? 1.148 0.884 -23.263 1.00 87.69 574 THR A O 1
ATOM 4350 N N . ASP A 1 575 ? -0.668 1.941 -22.481 1.00 85.69 575 ASP A N 1
ATOM 4351 C CA . ASP A 1 575 ? -1.647 1.098 -23.173 1.00 85.69 575 ASP A CA 1
ATOM 4352 C C . ASP A 1 575 ? -2.274 1.861 -24.349 1.00 85.69 575 ASP A C 1
ATOM 4354 O O . ASP A 1 575 ? -3.005 2.834 -24.164 1.00 85.69 575 ASP A O 1
ATOM 4358 N N . LEU A 1 576 ? -1.978 1.437 -25.577 1.00 81.88 576 LEU A N 1
ATOM 4359 C CA . LEU A 1 576 ? -2.490 2.008 -26.825 1.00 81.88 576 LEU A CA 1
ATOM 4360 C C . LEU A 1 576 ? -3.619 1.162 -27.439 1.00 81.88 576 LEU A C 1
ATOM 4362 O O . LEU A 1 576 ? -3.985 1.385 -28.596 1.00 81.88 576 LEU A O 1
ATOM 4366 N N . ASN A 1 577 ? -4.182 0.198 -26.703 1.00 75.69 577 ASN A N 1
ATOM 4367 C CA . ASN A 1 577 ? -5.254 -0.654 -27.212 1.00 75.69 577 ASN A CA 1
ATOM 4368 C C . ASN A 1 577 ? -6.532 0.097 -27.537 1.00 75.69 577 ASN A C 1
ATOM 4370 O O . ASN A 1 577 ? -7.209 0.591 -26.650 1.00 75.69 577 ASN A O 1
ATOM 4374 N N . THR A 1 578 ? -6.941 0.075 -28.803 1.00 67.94 578 THR A N 1
ATOM 4375 C CA . THR A 1 578 ? -8.164 0.746 -29.275 1.00 67.94 578 THR A CA 1
ATOM 4376 C C . THR A 1 578 ? -9.472 0.030 -28.894 1.00 67.94 578 THR A C 1
ATOM 4378 O O . THR A 1 578 ? -10.555 0.593 -29.077 1.00 67.94 578 THR A O 1
ATOM 4381 N N . SER A 1 579 ? -9.398 -1.185 -28.336 1.00 63.66 579 SER A N 1
ATOM 4382 C CA . SER A 1 579 ? -10.526 -1.965 -27.808 1.00 63.66 579 SER A CA 1
ATOM 4383 C C . SER A 1 579 ? -10.303 -2.368 -26.347 1.00 63.66 579 SER A C 1
ATOM 4385 O O . SER A 1 579 ? -9.210 -2.769 -25.966 1.00 63.66 579 SER A O 1
ATOM 4387 N N . GLY A 1 580 ? -11.346 -2.296 -25.512 1.00 62.25 580 GLY A N 1
ATOM 4388 C CA . GLY A 1 580 ? -11.254 -2.694 -24.103 1.00 62.25 580 GLY A CA 1
ATOM 4389 C C . GLY A 1 580 ? -11.167 -4.212 -23.905 1.00 62.25 580 GLY A C 1
ATOM 4390 O O . GLY A 1 580 ? -11.905 -4.972 -24.537 1.00 62.25 580 GLY A O 1
ATOM 4391 N N . GLY A 1 581 ? -10.354 -4.650 -22.938 1.00 62.16 581 GLY A N 1
ATOM 4392 C CA . GLY A 1 581 ? -10.182 -6.069 -22.599 1.00 62.16 581 GLY A CA 1
ATOM 4393 C C . GLY A 1 581 ? -8.897 -6.712 -23.094 1.00 62.16 581 GLY A C 1
ATOM 4394 O O . GLY A 1 581 ? -8.837 -7.932 -23.145 1.00 62.16 581 GLY A O 1
ATOM 4395 N N . ASN A 1 582 ? -7.906 -5.910 -23.455 1.00 78.12 582 ASN A N 1
ATOM 4396 C CA . ASN A 1 582 ? -6.606 -6.394 -23.890 1.00 78.12 582 ASN A CA 1
ATOM 4397 C C . ASN A 1 582 ? -5.621 -6.526 -22.726 1.00 78.12 582 ASN A C 1
ATOM 4399 O O . ASN A 1 582 ? -4.755 -7.383 -22.776 1.00 78.12 582 ASN A O 1
ATOM 4403 N N . VAL A 1 583 ? -5.796 -5.755 -21.652 1.00 88.38 583 VAL A N 1
ATOM 4404 C CA . VAL A 1 583 ? -5.081 -5.955 -20.387 1.00 88.38 583 VAL A CA 1
ATOM 4405 C C . VAL A 1 583 ? -6.077 -6.427 -19.338 1.00 88.38 583 VAL A C 1
ATOM 4407 O O . VAL A 1 583 ? -7.004 -5.688 -18.987 1.00 88.38 583 VAL A O 1
ATOM 4410 N N . ILE A 1 584 ? -5.932 -7.675 -18.893 1.00 90.62 584 ILE A N 1
ATOM 4411 C CA . ILE A 1 584 ? -6.905 -8.359 -18.044 1.00 90.62 584 ILE A CA 1
ATOM 4412 C C . ILE A 1 584 ? -6.233 -8.899 -16.785 1.00 90.62 584 ILE A C 1
ATOM 4414 O O . ILE A 1 584 ? -5.275 -9.660 -16.855 1.00 90.62 584 ILE A O 1
ATOM 4418 N N . PHE A 1 585 ? -6.816 -8.563 -15.647 1.00 94.94 585 PHE A N 1
ATOM 4419 C CA . PHE A 1 585 ? -6.502 -9.078 -14.322 1.00 94.94 585 PHE A CA 1
ATOM 4420 C C . PHE A 1 585 ? -7.644 -9.982 -13.862 1.00 94.94 585 PHE A C 1
ATOM 4422 O O . PHE A 1 585 ? -8.804 -9.721 -14.199 1.00 94.94 585 PHE A O 1
ATOM 4429 N N . HIS A 1 586 ? -7.350 -11.045 -13.119 1.00 93.69 586 HIS A N 1
ATOM 4430 C CA . HIS A 1 586 ? -8.351 -12.022 -12.686 1.00 93.69 586 HIS A CA 1
ATOM 4431 C C . HIS A 1 586 ? -8.258 -12.289 -11.189 1.00 93.69 586 HIS A C 1
ATOM 4433 O O . HIS A 1 586 ? -7.168 -12.385 -10.631 1.00 93.69 586 HIS A O 1
ATOM 4439 N N . SER A 1 587 ? -9.409 -12.499 -10.557 1.00 91.94 587 SER A N 1
ATOM 4440 C CA . SER A 1 587 ? -9.487 -13.072 -9.216 1.00 91.94 587 SER A CA 1
ATOM 4441 C C . SER A 1 587 ? -10.449 -14.262 -9.179 1.00 91.94 587 SER A C 1
ATOM 4443 O O . SER A 1 587 ? -11.268 -14.453 -10.084 1.00 91.94 587 SER A O 1
ATOM 4445 N N . ASP A 1 588 ? -10.352 -15.068 -8.129 1.00 85.94 588 ASP A N 1
ATOM 4446 C CA . ASP A 1 588 ? -11.412 -15.974 -7.694 1.00 85.94 588 ASP A CA 1
ATOM 4447 C C . ASP A 1 588 ? -11.820 -15.659 -6.246 1.00 85.94 588 ASP A C 1
ATOM 4449 O O . ASP A 1 588 ? -11.664 -14.517 -5.810 1.00 85.94 588 ASP A O 1
ATOM 4453 N N . GLN A 1 589 ? -12.418 -16.630 -5.555 1.00 79.75 589 GLN A N 1
ATOM 4454 C CA . GLN A 1 589 ? -12.898 -16.468 -4.187 1.00 79.75 589 GLN A CA 1
ATOM 4455 C C . GLN A 1 589 ? -11.775 -16.101 -3.208 1.00 79.75 589 GLN A C 1
ATOM 4457 O O . GLN A 1 589 ? -12.006 -15.276 -2.328 1.00 79.75 589 GLN A O 1
ATOM 4462 N N . ASP A 1 590 ? -10.574 -16.647 -3.412 1.00 77.88 590 ASP A N 1
ATOM 4463 C CA . ASP A 1 590 ? -9.489 -16.597 -2.428 1.00 77.88 590 ASP A CA 1
ATOM 4464 C C . ASP A 1 590 ? -8.213 -15.940 -2.983 1.00 77.88 590 ASP A C 1
ATOM 4466 O O . ASP A 1 590 ? -7.350 -15.494 -2.229 1.00 77.88 590 ASP A O 1
ATOM 4470 N N . GLN A 1 591 ? -8.072 -15.851 -4.307 1.00 84.12 591 GLN A N 1
ATOM 4471 C CA . GLN A 1 591 ? -6.850 -15.406 -4.969 1.00 84.12 591 GLN A CA 1
ATOM 4472 C C . GLN A 1 591 ? -7.101 -14.205 -5.875 1.00 84.12 591 GLN A C 1
ATOM 4474 O O . GLN A 1 591 ? -8.017 -14.201 -6.698 1.00 84.12 591 GLN A O 1
ATOM 4479 N N . PHE A 1 592 ? -6.212 -13.215 -5.800 1.00 89.25 592 PHE A N 1
ATOM 4480 C CA . PHE A 1 592 ? -6.294 -11.973 -6.565 1.00 89.25 592 PHE A CA 1
ATOM 4481 C C . PHE A 1 592 ? -5.007 -11.760 -7.359 1.00 89.25 592 PHE A C 1
ATOM 4483 O O . PHE A 1 592 ? -3.922 -12.120 -6.909 1.00 89.25 592 PHE A O 1
ATOM 4490 N N . SER A 1 593 ? -5.121 -11.221 -8.570 1.00 93.06 593 SER A N 1
ATOM 4491 C CA . SER A 1 593 ? -3.962 -10.758 -9.336 1.00 93.06 593 SER A CA 1
ATOM 4492 C C . SER A 1 593 ? -3.586 -9.329 -8.950 1.00 93.06 593 SER A C 1
ATOM 4494 O O . SER A 1 593 ? -4.491 -8.531 -8.690 1.00 93.06 593 SER A O 1
ATOM 4496 N N . ALA A 1 594 ? -2.302 -8.981 -9.017 1.00 93.44 594 ALA A N 1
ATOM 4497 C CA . ALA A 1 594 ? -1.818 -7.642 -8.681 1.00 93.44 594 ALA A CA 1
ATOM 4498 C C . ALA A 1 594 ? -1.132 -6.915 -9.850 1.00 93.44 594 ALA A C 1
ATOM 4500 O O . ALA A 1 594 ? -0.523 -7.541 -10.719 1.00 93.44 594 ALA A O 1
ATOM 4501 N N . LEU A 1 595 ? -1.232 -5.582 -9.847 1.00 94.94 595 LEU A N 1
ATOM 4502 C CA . LEU A 1 595 ? -0.483 -4.671 -10.719 1.00 94.94 595 LEU A CA 1
ATOM 4503 C C . LEU A 1 595 ? 0.090 -3.526 -9.887 1.00 94.94 595 LEU A C 1
ATOM 4505 O O . LEU A 1 595 ? -0.693 -2.801 -9.273 1.00 94.94 595 LEU A O 1
ATOM 4509 N N . THR A 1 596 ? 1.403 -3.321 -9.950 1.00 93.31 596 THR A N 1
ATOM 4510 C CA . THR A 1 596 ? 2.079 -2.096 -9.497 1.00 93.31 596 THR A CA 1
ATOM 4511 C C . THR A 1 596 ? 2.706 -1.369 -10.684 1.00 93.31 596 THR A C 1
ATOM 4513 O O . THR A 1 596 ? 3.249 -1.989 -11.601 1.00 93.31 596 THR A O 1
ATOM 4516 N N . VAL A 1 597 ? 2.593 -0.039 -10.686 1.00 92.38 597 VAL A N 1
ATOM 4517 C CA . VAL A 1 597 ? 3.229 0.844 -11.671 1.00 92.38 597 VAL A CA 1
ATOM 4518 C C . VAL A 1 597 ? 3.841 2.016 -10.913 1.00 92.38 597 VAL A C 1
ATOM 4520 O O . VAL A 1 597 ? 3.097 2.862 -10.420 1.00 92.38 597 VAL A O 1
ATOM 4523 N N . ASP A 1 598 ? 5.169 2.055 -10.827 1.00 86.69 598 ASP A N 1
ATOM 4524 C CA . ASP A 1 598 ? 5.899 3.106 -10.099 1.00 86.69 598 ASP A CA 1
ATOM 4525 C C . ASP A 1 598 ? 6.003 4.396 -10.938 1.00 86.69 598 ASP A C 1
ATOM 4527 O O . ASP A 1 598 ? 6.104 5.502 -10.406 1.00 86.69 598 ASP A O 1
ATOM 4531 N N . GLY A 1 599 ? 5.963 4.270 -12.270 1.00 84.25 599 GLY A N 1
ATOM 4532 C CA . GLY A 1 599 ? 5.880 5.397 -13.194 1.00 84.25 599 GLY A CA 1
ATOM 4533 C C . GLY A 1 599 ? 4.446 5.863 -13.467 1.00 84.25 599 GLY A C 1
ATOM 4534 O O . GLY A 1 599 ? 3.515 5.686 -12.686 1.00 84.25 599 GLY A O 1
ATOM 4535 N N . SER A 1 600 ? 4.243 6.482 -14.629 1.00 84.00 600 SER A N 1
ATOM 4536 C CA . SER A 1 600 ? 2.920 6.937 -15.065 1.00 84.00 600 SER A CA 1
ATOM 4537 C C . SER A 1 600 ? 2.157 5.864 -15.844 1.00 84.00 600 SER A C 1
ATOM 4539 O O . SER A 1 600 ? 2.736 5.084 -16.604 1.00 84.00 600 SER A O 1
ATOM 4541 N N . PHE A 1 601 ? 0.829 5.877 -15.716 1.00 87.56 601 PHE A N 1
ATOM 4542 C CA . PHE A 1 601 ? -0.069 5.158 -16.615 1.00 87.56 601 PHE A CA 1
ATOM 4543 C C . PHE A 1 601 ? -0.582 6.099 -17.711 1.00 87.56 601 PHE A C 1
ATOM 4545 O O . PHE A 1 601 ? -1.315 7.051 -17.437 1.00 87.56 601 PHE A O 1
ATOM 4552 N N . THR A 1 602 ? -0.215 5.821 -18.962 1.00 85.31 602 THR A N 1
ATOM 4553 C CA . THR A 1 602 ? -0.696 6.550 -20.140 1.00 85.31 602 THR A CA 1
ATOM 4554 C C . THR A 1 602 ? -1.628 5.680 -20.960 1.00 85.31 602 THR A C 1
ATOM 4556 O O . THR A 1 602 ? -1.358 4.512 -21.230 1.00 85.31 602 THR A O 1
ATOM 4559 N N . ASN A 1 603 ? -2.718 6.292 -21.406 1.00 76.56 603 ASN A N 1
ATOM 4560 C CA . ASN A 1 603 ? -3.796 5.599 -22.071 1.00 76.56 603 ASN A CA 1
ATOM 4561 C C . ASN A 1 603 ? -4.097 6.212 -23.446 1.00 76.56 603 ASN A C 1
ATOM 4563 O O . ASN A 1 603 ? -4.482 7.378 -23.555 1.00 76.56 603 ASN A O 1
ATOM 4567 N N . GLY A 1 604 ? -3.896 5.435 -24.506 1.00 62.12 604 GLY A N 1
ATOM 4568 C CA . GLY A 1 604 ? -3.926 5.875 -25.899 1.00 62.12 604 GLY A CA 1
ATOM 4569 C C . GLY A 1 604 ? -5.309 5.853 -26.551 1.00 62.12 604 GLY A C 1
ATOM 4570 O O . GLY A 1 604 ? -5.462 5.232 -27.597 1.00 62.12 604 GLY A O 1
ATOM 4571 N N . GLY A 1 605 ? -6.341 6.473 -25.965 1.00 55.72 605 GLY A N 1
ATOM 4572 C CA . GLY A 1 605 ? -7.681 6.531 -26.579 1.00 55.72 605 GLY A CA 1
ATOM 4573 C C . GLY A 1 605 ? -8.838 6.797 -25.608 1.00 55.72 605 GLY A C 1
ATOM 4574 O O . GLY A 1 605 ? -8.678 6.756 -24.394 1.00 55.72 605 GLY A O 1
ATOM 4575 N N . SER A 1 606 ? -10.032 7.091 -26.140 1.00 52.28 606 SER A N 1
ATOM 4576 C CA . SER A 1 606 ? -11.209 7.543 -25.369 1.00 52.28 606 SER A CA 1
ATOM 4577 C C . SER A 1 606 ? -12.064 6.430 -24.732 1.00 52.28 606 SER A C 1
ATOM 4579 O O . SER A 1 606 ? -13.074 6.736 -24.097 1.00 52.28 606 SER A O 1
ATOM 4581 N N . GLY A 1 607 ? -11.685 5.154 -24.867 1.00 53.00 607 GLY A N 1
ATOM 4582 C CA . GLY A 1 607 ? -12.419 4.002 -24.305 1.00 53.00 607 GLY A CA 1
ATOM 4583 C C . GLY A 1 607 ? -11.533 2.861 -23.793 1.00 53.00 607 GLY A C 1
ATOM 4584 O O . GLY A 1 607 ? -12.032 1.800 -23.422 1.00 53.00 607 GLY A O 1
ATOM 4585 N N . ASN A 1 608 ? -10.229 3.087 -23.782 1.00 57.47 608 ASN A N 1
ATOM 4586 C CA . ASN A 1 608 ? -9.194 2.104 -23.516 1.00 57.47 608 ASN A CA 1
ATOM 4587 C C . ASN A 1 608 ? -9.053 1.971 -22.005 1.00 57.47 608 ASN A C 1
ATOM 4589 O O . ASN A 1 608 ? -8.903 2.974 -21.321 1.00 57.47 608 ASN A O 1
ATOM 4593 N N . LYS A 1 609 ? -9.215 0.793 -21.430 1.00 74.31 609 LYS A N 1
ATOM 4594 C CA . LYS A 1 609 ? -9.270 0.654 -19.975 1.00 74.31 609 LYS A CA 1
ATOM 4595 C C . LYS A 1 609 ? -8.814 -0.753 -19.621 1.00 74.31 609 LYS A C 1
ATOM 4597 O O . LYS A 1 609 ? -9.246 -1.714 -20.266 1.00 74.31 609 LYS A O 1
ATOM 4602 N N . LEU A 1 610 ? -7.978 -0.854 -18.592 1.00 89.00 610 LEU A N 1
ATOM 4603 C CA . LEU A 1 610 ? -7.663 -2.114 -17.936 1.00 89.00 610 LEU A CA 1
ATOM 4604 C C . LEU A 1 610 ? -8.970 -2.795 -17.527 1.00 89.00 610 LEU A C 1
ATOM 4606 O O . LEU A 1 610 ? -9.937 -2.124 -17.148 1.00 89.00 610 LEU A O 1
ATOM 4610 N N . ARG A 1 611 ? -8.999 -4.123 -17.597 1.00 91.88 611 ARG A N 1
ATOM 4611 C CA . ARG A 1 611 ? -10.110 -4.933 -17.103 1.00 91.88 611 ARG A CA 1
ATOM 4612 C C . ARG A 1 611 ? -9.652 -5.726 -15.889 1.00 91.88 611 ARG A C 1
ATOM 4614 O O . ARG A 1 611 ? -8.686 -6.469 -15.979 1.00 91.88 611 ARG A O 1
ATOM 4621 N N . TYR A 1 612 ? -10.390 -5.629 -14.795 1.00 95.44 612 TYR A N 1
ATOM 4622 C CA . TYR A 1 612 ? -10.225 -6.481 -13.626 1.00 95.44 612 TYR A CA 1
ATOM 4623 C C . TYR A 1 612 ? -11.470 -7.360 -13.484 1.00 95.44 612 TYR A C 1
ATOM 4625 O O . TYR A 1 612 ? -12.562 -6.867 -13.205 1.00 95.44 612 TYR A O 1
ATOM 4633 N N . ASN A 1 613 ? -11.328 -8.659 -13.734 1.00 96.25 613 ASN A N 1
ATOM 4634 C CA . ASN A 1 613 ? -12.373 -9.658 -13.541 1.00 96.25 613 ASN A CA 1
ATOM 4635 C C . ASN A 1 613 ? -12.430 -10.029 -12.056 1.00 96.25 613 ASN A C 1
ATOM 4637 O O . ASN A 1 613 ? -11.848 -11.029 -11.639 1.00 96.25 613 ASN A O 1
ATOM 4641 N N . LEU A 1 614 ? -13.118 -9.196 -11.276 1.00 95.12 614 LEU A N 1
ATOM 4642 C CA . LEU A 1 614 ? -13.229 -9.329 -9.828 1.00 95.12 614 LEU A CA 1
ATOM 4643 C C . LEU A 1 614 ? -14.292 -10.368 -9.469 1.00 95.12 614 LEU A C 1
ATOM 4645 O O . LEU A 1 614 ? -15.418 -10.292 -9.961 1.00 95.12 614 LEU A O 1
ATOM 4649 N N . TYR A 1 615 ? -13.950 -11.332 -8.625 1.00 92.00 615 TYR A N 1
ATOM 4650 C CA . TYR A 1 615 ? -14.879 -12.327 -8.103 1.00 92.00 615 TYR A CA 1
ATOM 4651 C C . TYR A 1 615 ? -15.889 -11.699 -7.142 1.00 92.00 615 TYR A C 1
ATOM 4653 O O . TYR A 1 615 ? -15.521 -10.922 -6.264 1.00 92.00 615 TYR A O 1
ATOM 4661 N N . ILE A 1 616 ? -17.157 -12.061 -7.330 1.00 90.38 616 ILE A N 1
ATOM 4662 C CA . ILE A 1 616 ? -18.307 -11.635 -6.538 1.00 90.38 616 ILE A CA 1
ATOM 4663 C C . ILE A 1 616 ? -19.093 -12.885 -6.133 1.00 90.38 616 ILE A C 1
ATOM 4665 O O . ILE A 1 616 ? -19.414 -13.733 -6.980 1.00 90.38 616 ILE A O 1
ATOM 4669 N N . ASN A 1 617 ? -19.451 -12.966 -4.853 1.00 84.00 617 ASN A N 1
ATOM 4670 C CA . ASN A 1 617 ? -20.250 -14.060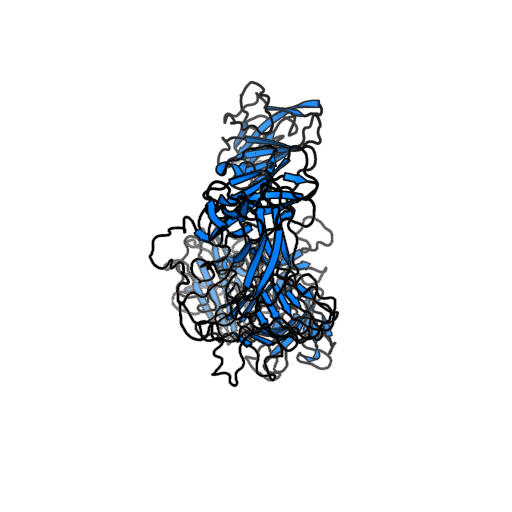 -4.306 1.00 84.00 617 ASN A CA 1
ATOM 4671 C C . ASN A 1 617 ? -21.633 -14.185 -4.961 1.00 84.00 617 ASN A C 1
ATOM 4673 O O . ASN A 1 617 ? -22.181 -13.240 -5.540 1.00 84.00 617 ASN A O 1
ATOM 4677 N N . GLY A 1 618 ? -22.189 -15.394 -4.903 1.00 81.56 618 GLY A N 1
ATOM 4678 C CA . GLY A 1 618 ? -23.459 -15.726 -5.531 1.00 81.56 618 GLY A CA 1
ATOM 4679 C C . GLY A 1 618 ? -24.599 -15.907 -4.546 1.00 81.56 618 GLY A C 1
ATOM 4680 O O . GLY A 1 618 ? -24.499 -16.732 -3.651 1.00 81.56 618 GLY A O 1
ATOM 4681 N N . VAL A 1 619 ? -25.719 -15.227 -4.780 1.00 77.25 619 VAL A N 1
ATOM 4682 C CA . VAL A 1 619 ? -26.964 -15.436 -4.039 1.00 77.25 619 VAL A CA 1
ATOM 4683 C C . VAL A 1 619 ? -27.794 -16.558 -4.680 1.00 77.25 619 VAL A C 1
ATOM 4685 O O . VAL A 1 619 ? -28.120 -16.512 -5.873 1.00 77.25 619 VAL A O 1
ATOM 4688 N N . ASP A 1 620 ? -28.172 -17.560 -3.881 1.00 68.38 620 ASP A N 1
ATOM 4689 C CA . ASP A 1 620 ? -29.140 -18.603 -4.242 1.00 68.38 620 ASP A CA 1
ATOM 4690 C C . ASP A 1 620 ? -30.447 -18.380 -3.461 1.00 68.38 620 ASP A C 1
ATOM 4692 O O . ASP A 1 620 ? -30.447 -18.072 -2.272 1.00 68.38 620 ASP A O 1
ATOM 4696 N N . ALA A 1 621 ? -31.585 -18.522 -4.140 1.00 53.91 621 ALA A N 1
ATOM 4697 C CA . ALA A 1 621 ? -32.910 -18.392 -3.540 1.00 53.91 621 ALA A CA 1
ATOM 4698 C C . ALA A 1 621 ? -33.356 -19.651 -2.760 1.00 53.91 621 ALA A C 1
ATOM 4700 O O . ALA A 1 621 ? -34.452 -19.648 -2.199 1.00 53.91 621 ALA A O 1
ATOM 4701 N N . SER A 1 622 ? -32.569 -20.738 -2.768 1.00 53.47 622 SER A N 1
ATOM 4702 C CA . SER A 1 622 ? -33.005 -22.074 -2.328 1.00 53.47 622 SER A CA 1
ATOM 4703 C C . SER A 1 622 ? -32.186 -22.747 -1.214 1.00 53.47 622 SER A C 1
ATOM 4705 O O . SER A 1 622 ? -32.548 -23.844 -0.781 1.00 53.47 622 SER A O 1
ATOM 4707 N N . SER A 1 623 ? -31.133 -22.123 -0.693 1.00 44.03 623 SER A N 1
ATOM 4708 C CA . SER A 1 623 ? -30.221 -22.741 0.280 1.00 44.03 623 SER A CA 1
ATOM 4709 C C . SER A 1 623 ? -30.578 -22.392 1.730 1.00 44.03 623 SER A C 1
ATOM 4711 O O . SER A 1 623 ? -30.329 -21.300 2.238 1.00 44.03 623 SER A O 1
ATOM 4713 N N . ALA A 1 624 ? -31.139 -23.379 2.430 1.00 43.62 624 ALA A N 1
ATOM 4714 C CA . ALA A 1 624 ? -31.078 -23.456 3.882 1.00 43.62 624 ALA A CA 1
ATOM 4715 C C . ALA A 1 624 ? -29.614 -23.710 4.296 1.00 43.62 624 ALA A C 1
ATOM 4717 O O . ALA A 1 624 ? -29.077 -24.754 3.950 1.00 43.62 624 ALA A O 1
ATOM 4718 N N . GLN A 1 625 ? -29.016 -22.752 5.014 1.00 42.50 625 GLN A N 1
ATOM 4719 C CA . GLN A 1 625 ? -27.658 -22.748 5.589 1.00 42.50 625 GLN A CA 1
ATOM 4720 C C . GLN A 1 625 ? -26.485 -22.990 4.607 1.00 42.50 625 GLN A C 1
ATOM 4722 O O . GLN A 1 625 ? -26.298 -24.082 4.079 1.00 42.50 625 GLN A O 1
ATOM 4727 N N . GLY A 1 626 ? -25.653 -21.954 4.409 1.00 46.34 626 GLY A N 1
ATOM 4728 C CA . GLY A 1 626 ? -24.351 -22.041 3.720 1.00 46.34 626 GLY A CA 1
ATOM 4729 C C . GLY A 1 626 ? -24.232 -21.367 2.342 1.00 46.34 626 GLY A C 1
ATOM 4730 O O . GLY A 1 626 ? -23.251 -21.602 1.643 1.00 46.34 626 GLY A O 1
ATOM 4731 N N . SER A 1 627 ? -25.197 -20.544 1.913 1.00 45.91 627 SER A N 1
ATOM 4732 C CA . SER A 1 627 ? -25.077 -19.768 0.664 1.00 45.91 627 SER A CA 1
ATOM 4733 C C . SER A 1 627 ? -24.179 -18.552 0.861 1.00 45.91 627 SER A C 1
ATOM 4735 O O . SER A 1 627 ? -24.485 -17.726 1.716 1.00 45.91 627 SER A O 1
ATOM 4737 N N . HIS A 1 628 ? -23.137 -18.401 0.043 1.00 58.06 628 HIS A N 1
ATOM 4738 C CA . HIS A 1 628 ? -22.335 -17.177 -0.021 1.00 58.06 628 HIS A CA 1
ATOM 4739 C C . HIS A 1 628 ? -23.270 -15.963 -0.211 1.00 58.06 628 HIS A C 1
ATOM 4741 O O . HIS A 1 628 ? -24.051 -15.914 -1.155 1.00 58.06 628 HIS A O 1
ATOM 4747 N N . GLY A 1 629 ? -23.290 -15.037 0.746 1.00 68.50 629 GLY A N 1
ATOM 4748 C CA . GLY A 1 629 ? -24.227 -13.910 0.761 1.00 68.50 629 GLY A CA 1
ATOM 4749 C C . GLY A 1 629 ? -23.848 -12.787 -0.208 1.00 68.50 629 GLY A C 1
ATOM 4750 O O . GLY A 1 629 ? -23.053 -12.964 -1.131 1.00 68.50 629 GLY A O 1
ATOM 4751 N N . TRP A 1 630 ? -24.418 -11.602 0.022 1.00 79.12 630 TRP A N 1
ATOM 4752 C CA . TRP A 1 630 ? -23.912 -10.373 -0.590 1.00 79.12 630 TRP A CA 1
ATOM 4753 C C . TRP A 1 630 ? -22.441 -10.161 -0.223 1.00 79.12 630 TRP A C 1
ATOM 4755 O O . TRP A 1 630 ? -22.011 -10.490 0.880 1.00 79.12 630 TRP A O 1
ATOM 4765 N N . ASP A 1 631 ? -21.688 -9.595 -1.155 1.00 83.69 631 ASP A N 1
ATOM 4766 C CA . ASP A 1 631 ? -20.290 -9.231 -0.972 1.00 83.69 631 ASP A CA 1
ATOM 4767 C C . ASP A 1 631 ? -20.147 -7.709 -0.910 1.00 83.69 631 ASP A C 1
ATOM 4769 O O . ASP A 1 631 ? -20.909 -6.989 -1.562 1.00 83.69 631 ASP A O 1
ATOM 4773 N N . LEU A 1 632 ? -19.172 -7.211 -0.155 1.00 89.44 632 LEU A N 1
ATOM 4774 C CA . LEU A 1 632 ? -18.858 -5.788 -0.106 1.00 89.44 632 LEU A CA 1
ATOM 4775 C C . LEU A 1 632 ? -17.582 -5.530 -0.903 1.00 89.44 632 LEU A C 1
ATOM 4777 O O . LEU A 1 632 ? -16.479 -5.906 -0.499 1.00 89.44 632 LEU A O 1
ATOM 4781 N N . LYS A 1 633 ? -17.744 -4.872 -2.054 1.00 91.94 633 LYS A N 1
ATOM 4782 C CA . LYS A 1 633 ? -16.666 -4.630 -3.018 1.00 91.94 633 LYS A CA 1
ATOM 4783 C C . LYS A 1 633 ? -16.704 -3.216 -3.586 1.00 91.94 633 LYS A C 1
ATOM 4785 O O . LYS A 1 633 ? -17.751 -2.583 -3.633 1.00 91.94 633 LYS A O 1
ATOM 4790 N N . GLY A 1 634 ? -15.573 -2.728 -4.069 1.00 95.44 634 GLY A N 1
ATOM 4791 C CA . GLY A 1 634 ? -15.429 -1.470 -4.796 1.00 95.44 634 GLY A CA 1
ATOM 4792 C C . GLY A 1 634 ? -14.594 -1.635 -6.060 1.00 95.44 634 GLY A C 1
ATOM 4793 O O . GLY A 1 634 ? -14.346 -2.748 -6.524 1.00 95.44 634 GLY A O 1
ATOM 4794 N N . SER A 1 635 ? -14.181 -0.512 -6.645 1.00 95.94 635 SER A N 1
ATOM 4795 C CA . SER A 1 635 ? -13.334 -0.523 -7.839 1.00 95.94 635 SER A CA 1
ATOM 4796 C C . SER A 1 635 ? -11.849 -0.556 -7.465 1.00 95.94 635 SER A C 1
ATOM 4798 O O . SER A 1 635 ? -11.384 0.431 -6.901 1.00 95.94 635 SER A O 1
ATOM 4800 N N . PRO A 1 636 ? -11.083 -1.595 -7.858 1.00 95.56 636 PRO A N 1
ATOM 4801 C CA . PRO A 1 636 ? -9.618 -1.585 -7.781 1.00 95.56 636 PRO A CA 1
ATOM 4802 C C . PRO A 1 636 ? -8.967 -0.781 -8.923 1.00 95.56 636 PRO A C 1
ATOM 4804 O O . PRO A 1 636 ? -7.749 -0.752 -9.059 1.00 95.56 636 PRO A O 1
ATOM 4807 N N . LEU A 1 637 ? -9.774 -0.193 -9.814 1.00 94.19 637 LEU A N 1
ATOM 4808 C CA . LEU A 1 637 ? -9.322 0.597 -10.957 1.00 94.19 637 LEU A CA 1
ATOM 4809 C C . LEU A 1 637 ? -9.809 2.040 -10.848 1.00 94.19 637 LEU A C 1
ATOM 4811 O O . LEU A 1 637 ? -10.937 2.302 -10.420 1.00 94.19 637 LEU A O 1
ATOM 4815 N N . ASN A 1 638 ? -9.005 2.968 -11.356 1.00 91.62 638 ASN A N 1
ATOM 4816 C CA . ASN A 1 638 ? -9.346 4.380 -11.416 1.00 91.62 638 ASN A CA 1
ATOM 4817 C C . ASN A 1 638 ? -10.534 4.622 -12.364 1.00 91.62 638 ASN A C 1
ATOM 4819 O O . ASN A 1 638 ? -10.486 4.230 -13.538 1.00 91.62 638 ASN A O 1
ATOM 4823 N N . ASN A 1 639 ? -11.585 5.300 -11.893 1.00 90.06 639 ASN A N 1
ATOM 4824 C CA . ASN A 1 639 ? -12.811 5.569 -12.657 1.00 90.06 639 ASN A CA 1
ATOM 4825 C C . ASN A 1 639 ? -13.389 4.293 -13.304 1.00 90.06 639 ASN A C 1
ATOM 4827 O O . ASN A 1 639 ? -13.728 4.261 -14.504 1.00 90.06 639 ASN A O 1
ATOM 4831 N N . GLY A 1 640 ? -13.420 3.221 -12.509 1.00 92.81 640 GLY A N 1
ATOM 4832 C CA . GLY A 1 640 ? -13.938 1.922 -12.908 1.00 92.81 640 GLY A CA 1
ATOM 4833 C C . GLY A 1 640 ? -15.438 1.953 -13.187 1.00 92.81 640 GLY A C 1
ATOM 4834 O O . GLY A 1 640 ? -16.192 2.739 -12.617 1.00 92.81 640 GLY A O 1
ATOM 4835 N N . TRP A 1 641 ? -15.895 1.084 -14.080 1.00 94.00 641 TRP A N 1
ATOM 4836 C CA . TRP A 1 641 ? -17.318 0.864 -14.321 1.00 94.00 641 TRP A CA 1
ATOM 4837 C C . TRP A 1 641 ? -17.615 -0.616 -14.531 1.00 94.00 641 TRP A C 1
ATOM 4839 O O . TRP A 1 641 ? -16.747 -1.386 -14.950 1.00 94.00 641 TRP A O 1
ATOM 4849 N N . VAL A 1 642 ? -18.861 -0.992 -14.254 1.00 95.81 642 VAL A N 1
ATOM 4850 C CA . VAL A 1 642 ? -19.390 -2.353 -14.390 1.00 95.81 642 VAL A CA 1
ATOM 4851 C C . VAL A 1 642 ? -20.671 -2.359 -15.214 1.00 95.81 642 VAL A C 1
ATOM 4853 O O . VAL A 1 642 ? -21.400 -1.368 -15.280 1.00 95.81 642 VAL A O 1
ATOM 4856 N N . ASN A 1 643 ? -20.975 -3.490 -15.844 1.00 95.50 643 ASN A N 1
ATOM 4857 C CA . ASN A 1 643 ? -22.254 -3.699 -16.514 1.00 95.50 643 ASN A CA 1
ATOM 4858 C C . ASN A 1 643 ? -23.278 -4.254 -15.508 1.00 95.50 643 ASN A C 1
ATOM 4860 O O . ASN A 1 643 ? -23.048 -5.316 -14.937 1.00 95.50 643 ASN A O 1
ATOM 4864 N N . GLY A 1 644 ? -24.408 -3.571 -15.303 1.00 95.56 644 GLY A N 1
ATOM 4865 C CA . GLY A 1 644 ? -25.431 -3.986 -14.333 1.00 95.56 644 GLY A CA 1
ATOM 4866 C C . GLY A 1 644 ? -25.997 -5.382 -14.608 1.00 95.56 644 GLY A C 1
ATOM 4867 O O . GLY A 1 644 ? -26.264 -6.139 -13.681 1.00 95.56 644 GLY A O 1
ATOM 4868 N N . SER A 1 645 ? -26.067 -5.781 -15.881 1.00 95.56 645 SER A N 1
ATOM 4869 C CA . SER A 1 645 ? -26.520 -7.116 -16.297 1.00 95.56 645 SER A CA 1
ATOM 4870 C C . SER A 1 645 ? -25.552 -8.246 -15.906 1.00 95.56 645 SER A C 1
ATOM 4872 O O . SER A 1 645 ? -25.860 -9.412 -16.139 1.00 95.56 645 SER A O 1
ATOM 4874 N N . ALA A 1 646 ? -24.377 -7.933 -15.343 1.00 95.06 646 ALA A N 1
ATOM 4875 C CA . ALA A 1 646 ? -23.421 -8.923 -14.843 1.00 95.06 646 ALA A CA 1
ATOM 4876 C C . ALA A 1 646 ? -23.758 -9.459 -13.433 1.00 95.06 646 ALA A C 1
ATOM 4878 O O . ALA A 1 646 ? -23.134 -10.436 -12.999 1.00 95.06 646 ALA A O 1
ATOM 4879 N N . PHE A 1 647 ? -24.716 -8.837 -12.737 1.00 95.00 647 PHE A N 1
ATOM 4880 C CA . PHE A 1 647 ? -25.130 -9.157 -11.365 1.00 95.00 647 PHE A CA 1
ATOM 4881 C C . PHE A 1 647 ? -26.444 -9.951 -11.321 1.00 95.00 647 PHE A C 1
ATOM 4883 O O . PHE A 1 647 ? -27.145 -10.076 -12.327 1.00 95.00 647 PHE A O 1
ATOM 4890 N N . ALA A 1 648 ? -26.797 -10.486 -10.146 1.00 93.06 648 ALA A N 1
ATOM 4891 C CA . ALA A 1 648 ? -28.127 -11.056 -9.927 1.00 93.06 648 ALA A CA 1
ATOM 4892 C C . ALA A 1 648 ? -29.212 -9.999 -10.176 1.00 93.06 648 ALA A C 1
ATOM 4894 O O . ALA A 1 648 ? -28.997 -8.812 -9.941 1.00 93.06 648 ALA A O 1
ATOM 4895 N N . GLN A 1 649 ? -30.390 -10.425 -10.626 1.00 92.62 649 GLN A N 1
ATOM 4896 C CA . GLN A 1 649 ? -31.492 -9.520 -10.935 1.00 92.62 649 GLN A CA 1
ATOM 4897 C C . GLN A 1 649 ? -32.767 -9.955 -10.211 1.00 92.62 649 GLN A C 1
ATOM 4899 O O . GLN A 1 649 ? -33.177 -11.111 -10.308 1.00 92.62 649 GLN A O 1
ATOM 4904 N N . ASN A 1 650 ? -33.425 -9.010 -9.538 1.00 90.12 650 ASN A N 1
ATOM 4905 C CA . ASN A 1 650 ? -34.762 -9.181 -8.979 1.00 90.12 650 ASN A CA 1
ATOM 4906 C C . ASN A 1 650 ? -35.694 -8.099 -9.544 1.00 90.12 650 ASN A C 1
ATOM 4908 O O . ASN A 1 650 ? -35.575 -6.911 -9.234 1.00 90.12 650 ASN A O 1
ATOM 4912 N N . GLY A 1 651 ? -36.609 -8.495 -10.431 1.00 92.25 651 GLY A N 1
ATOM 4913 C CA . GLY A 1 651 ? -37.429 -7.545 -11.181 1.00 92.25 651 GLY A CA 1
ATOM 4914 C C . GLY A 1 651 ? -36.561 -6.590 -12.011 1.00 92.25 651 GLY A C 1
ATOM 4915 O O . GLY A 1 651 ? -35.823 -7.027 -12.889 1.00 92.25 651 GLY A O 1
ATOM 4916 N N . ASN A 1 652 ? -36.643 -5.287 -11.733 1.00 92.75 652 ASN A N 1
ATOM 4917 C CA . ASN A 1 652 ? -35.854 -4.254 -12.424 1.00 92.75 652 ASN A CA 1
ATOM 4918 C C . ASN A 1 652 ? -34.577 -3.847 -11.668 1.00 92.75 652 ASN A C 1
ATOM 4920 O O . ASN A 1 652 ? -33.904 -2.915 -12.099 1.00 92.75 652 ASN A O 1
ATOM 4924 N N . GLN A 1 653 ? -34.277 -4.481 -10.534 1.00 94.38 653 GLN A N 1
ATOM 4925 C CA . GLN A 1 653 ? -33.119 -4.165 -9.702 1.00 94.38 653 GLN A CA 1
ATOM 4926 C C . GLN A 1 653 ? -32.006 -5.179 -9.951 1.00 94.38 653 GLN A C 1
ATOM 4928 O O . GLN A 1 653 ? -32.258 -6.386 -9.968 1.00 94.38 653 GLN A O 1
ATOM 4933 N N . TYR A 1 654 ? -30.788 -4.681 -10.128 1.00 95.56 654 TYR A N 1
ATOM 4934 C CA . TYR A 1 654 ? -29.577 -5.490 -10.203 1.00 95.56 654 TYR A CA 1
ATOM 4935 C C . TYR A 1 654 ? -28.874 -5.459 -8.852 1.00 95.56 654 TYR A C 1
ATOM 4937 O O . TYR A 1 654 ? -28.880 -4.429 -8.178 1.00 95.56 654 TYR A O 1
ATOM 4945 N N . ALA A 1 655 ? -28.253 -6.574 -8.475 1.00 94.19 655 ALA A N 1
ATOM 4946 C CA . ALA A 1 655 ? -27.544 -6.751 -7.216 1.00 94.19 655 ALA A CA 1
ATOM 4947 C C . ALA A 1 655 ? -26.180 -6.041 -7.216 1.00 94.19 655 ALA A C 1
ATOM 4949 O O . ALA A 1 655 ? -25.123 -6.656 -7.110 1.00 94.19 655 ALA A O 1
ATOM 4950 N N . LEU A 1 656 ? -26.253 -4.724 -7.374 1.00 96.31 656 LEU A N 1
ATOM 4951 C CA . LEU A 1 656 ? -25.207 -3.728 -7.223 1.00 96.31 656 LEU A CA 1
ATOM 4952 C C . LEU A 1 656 ? -25.849 -2.565 -6.461 1.00 96.31 656 LEU A C 1
ATOM 4954 O O . LEU A 1 656 ? -26.670 -1.833 -7.020 1.00 96.31 656 LEU A O 1
ATOM 4958 N N . GLY A 1 657 ? -25.524 -2.444 -5.180 1.00 94.88 657 GLY A N 1
ATOM 4959 C CA . GLY A 1 657 ? -26.162 -1.538 -4.239 1.00 94.88 657 GLY A CA 1
ATOM 4960 C C . GLY A 1 657 ? -25.202 -0.510 -3.659 1.00 94.88 657 GLY A C 1
ATOM 4961 O O . GLY A 1 657 ? -24.121 -0.854 -3.188 1.00 94.88 657 GLY A O 1
ATOM 4962 N N . THR A 1 658 ? -25.616 0.754 -3.653 1.00 95.38 658 THR A N 1
ATOM 4963 C CA . THR A 1 658 ? -24.916 1.834 -2.946 1.00 95.38 658 THR A CA 1
ATOM 4964 C C . THR A 1 658 ? -25.380 1.897 -1.500 1.00 95.38 658 THR A C 1
ATOM 4966 O O . THR A 1 658 ? -26.590 1.843 -1.255 1.00 95.38 658 THR A O 1
ATOM 4969 N N . TYR A 1 659 ? -24.449 2.079 -0.567 1.00 94.44 659 TYR A N 1
ATOM 4970 C CA . TYR A 1 659 ? -24.783 2.415 0.812 1.00 94.44 659 TYR A CA 1
ATOM 4971 C C . TYR A 1 659 ? -25.176 3.897 0.918 1.00 94.44 659 TYR A C 1
ATOM 4973 O O . TYR A 1 659 ? -24.479 4.769 0.402 1.00 94.44 659 TYR A O 1
ATOM 4981 N N . ASN A 1 660 ? -26.311 4.183 1.554 1.00 90.81 660 ASN A N 1
ATOM 4982 C CA . ASN A 1 660 ? -26.816 5.533 1.771 1.00 90.81 660 ASN A CA 1
ATOM 4983 C C . ASN A 1 660 ? -26.777 5.860 3.268 1.00 90.81 660 ASN A C 1
ATOM 4985 O O . ASN A 1 660 ? -27.663 5.442 4.021 1.00 90.81 660 ASN A O 1
ATOM 4989 N N . SER A 1 661 ? -25.782 6.654 3.671 1.00 88.44 661 SER A N 1
ATOM 4990 C CA . SER A 1 661 ? -25.594 7.081 5.060 1.00 88.44 661 SER A CA 1
ATOM 4991 C C . SER A 1 661 ? -26.795 7.868 5.586 1.00 88.44 661 SER A C 1
ATOM 4993 O O . SER A 1 661 ? -27.207 7.648 6.713 1.00 88.44 661 SER A O 1
ATOM 4995 N N . SER A 1 662 ? -27.491 8.677 4.781 1.00 87.69 662 SER A N 1
ATOM 4996 C CA . SER A 1 662 ? -28.678 9.427 5.242 1.00 87.69 662 SER A CA 1
ATOM 4997 C C . SER A 1 662 ? -29.848 8.550 5.701 1.00 87.69 662 SER A C 1
ATOM 4999 O O . SER A 1 662 ? -30.687 9.008 6.469 1.00 87.69 662 SER A O 1
ATOM 5001 N N . THR A 1 663 ? -29.937 7.313 5.214 1.00 87.31 663 THR A N 1
ATOM 5002 C CA . THR A 1 663 ? -31.053 6.395 5.517 1.00 87.31 663 THR A CA 1
ATOM 5003 C C . THR A 1 663 ? -30.614 5.116 6.219 1.00 87.31 663 THR A C 1
ATOM 5005 O O . THR A 1 663 ? -31.466 4.287 6.522 1.00 87.31 663 THR A O 1
ATOM 5008 N N . ASN A 1 664 ? -29.308 4.953 6.454 1.00 88.19 664 ASN A N 1
ATOM 5009 C CA . ASN A 1 664 ? -28.691 3.716 6.924 1.00 88.19 664 ASN A CA 1
ATOM 5010 C C . ASN A 1 664 ? -29.139 2.476 6.122 1.00 88.19 664 ASN A C 1
ATOM 5012 O O . ASN A 1 664 ? -29.518 1.462 6.697 1.00 88.19 664 ASN A O 1
ATOM 5016 N N . SER A 1 665 ? -29.180 2.574 4.789 1.00 89.38 665 SER A N 1
ATOM 5017 C CA . SER A 1 665 ? -29.739 1.508 3.945 1.00 89.38 665 SER A CA 1
ATOM 5018 C C . SER A 1 665 ? -28.987 1.328 2.629 1.00 89.38 665 SER A C 1
ATOM 5020 O O . SER A 1 665 ? -28.313 2.241 2.145 1.00 89.38 665 SER A O 1
ATOM 5022 N N . PHE A 1 666 ? -29.126 0.148 2.021 1.00 91.19 666 PHE A N 1
ATOM 5023 C CA . PHE A 1 666 ? -28.612 -0.133 0.681 1.00 91.19 666 PHE A CA 1
ATOM 5024 C C . PHE A 1 666 ? -29.683 0.088 -0.388 1.00 91.19 666 PHE A C 1
ATOM 5026 O O . PHE A 1 666 ? -30.830 -0.335 -0.252 1.00 91.19 666 PHE A O 1
ATOM 5033 N N . SER A 1 667 ? -29.294 0.707 -1.503 1.00 93.25 667 SER A N 1
ATOM 5034 C CA . SER A 1 667 ? -30.161 0.921 -2.667 1.00 93.25 667 SER A CA 1
ATOM 5035 C C . SER A 1 667 ? -29.572 0.266 -3.912 1.00 93.25 667 SER A C 1
ATOM 5037 O O . SER A 1 667 ? -28.506 0.661 -4.372 1.00 93.25 667 SER A O 1
ATOM 5039 N N . SER A 1 668 ? -30.277 -0.725 -4.466 1.00 94.12 668 SER A N 1
ATOM 5040 C CA . SER A 1 668 ? -29.874 -1.434 -5.690 1.00 94.12 668 SER A CA 1
ATOM 5041 C C . SER A 1 668 ? -30.049 -0.577 -6.948 1.00 94.12 668 SER A C 1
ATOM 5043 O O . SER A 1 668 ? -31.051 0.127 -7.100 1.00 94.12 668 SER A O 1
ATOM 5045 N N . THR A 1 669 ? -29.113 -0.681 -7.894 1.00 95.06 669 THR A N 1
ATOM 5046 C CA . THR A 1 669 ? -29.222 -0.024 -9.203 1.00 95.06 669 THR A CA 1
ATOM 5047 C C . THR A 1 669 ? -30.345 -0.629 -10.046 1.00 95.06 669 THR A C 1
ATOM 5049 O O . THR A 1 669 ? -30.658 -1.817 -9.965 1.00 95.06 669 THR A O 1
ATOM 5052 N N . THR A 1 670 ? -30.929 0.189 -10.920 1.00 96.75 670 THR A N 1
ATOM 5053 C CA . THR A 1 670 ? -31.881 -0.253 -11.957 1.00 96.75 670 THR A CA 1
ATOM 5054 C C . THR A 1 670 ? -31.285 -0.188 -13.366 1.00 96.75 670 THR A C 1
ATOM 5056 O O . THR A 1 670 ? -31.939 -0.534 -14.352 1.00 96.75 670 THR A O 1
ATOM 5059 N N . THR A 1 671 ? -30.023 0.234 -13.479 1.00 96.31 671 THR A N 1
ATOM 5060 C CA . THR A 1 671 ? -29.326 0.404 -14.753 1.00 96.31 671 THR A CA 1
ATOM 5061 C C . THR A 1 671 ? -28.686 -0.910 -15.178 1.00 96.31 671 THR A C 1
ATOM 5063 O O . THR A 1 671 ? -27.693 -1.343 -14.600 1.00 96.31 671 THR A O 1
ATOM 5066 N N . SER A 1 672 ? -29.210 -1.517 -16.243 1.00 94.25 672 SER A N 1
ATOM 5067 C CA . SER A 1 672 ? -28.671 -2.760 -16.812 1.00 94.25 672 SER A CA 1
ATOM 5068 C C . SER A 1 672 ? -27.342 -2.576 -17.549 1.00 94.25 672 SER A C 1
ATOM 5070 O O . SER A 1 672 ? -26.606 -3.539 -17.726 1.00 94.25 672 SER A O 1
ATOM 5072 N N . GLY A 1 673 ? -27.056 -1.357 -18.019 1.00 93.31 673 GLY A N 1
ATOM 5073 C CA . GLY A 1 673 ? -25.856 -0.999 -18.777 1.00 93.31 673 GLY A CA 1
ATOM 5074 C C . GLY A 1 673 ? -24.686 -0.578 -17.886 1.00 93.31 673 GLY A C 1
ATOM 5075 O O . GLY A 1 673 ? -24.452 -1.164 -16.834 1.00 93.31 673 GLY A O 1
ATOM 5076 N N . SER A 1 674 ? -23.938 0.439 -18.318 1.00 94.00 674 SER A N 1
ATOM 5077 C CA . SER A 1 674 ? -22.775 0.950 -17.583 1.00 94.00 674 SER A CA 1
ATOM 5078 C C . SER A 1 674 ? -23.184 1.623 -16.272 1.00 94.00 674 SER A C 1
ATOM 5080 O O . SER A 1 674 ? -23.977 2.564 -16.280 1.00 94.00 674 SER A O 1
ATOM 5082 N N . ASN A 1 675 ? -22.598 1.174 -15.167 1.00 96.44 675 ASN A N 1
ATOM 5083 C CA . ASN A 1 675 ? -22.665 1.799 -13.851 1.00 96.44 675 ASN A CA 1
ATOM 5084 C C . ASN A 1 675 ? -21.239 2.199 -13.458 1.00 96.44 675 ASN A C 1
ATOM 5086 O O . ASN A 1 675 ? -20.367 1.335 -13.367 1.00 96.44 675 ASN A O 1
ATOM 5090 N N . ASN A 1 676 ? -20.994 3.495 -13.264 1.00 95.31 676 ASN A N 1
ATOM 5091 C CA . ASN A 1 676 ? -19.693 3.983 -12.810 1.00 95.31 676 ASN A CA 1
ATOM 5092 C C . ASN A 1 676 ? -19.550 3.730 -11.309 1.00 95.31 676 ASN A C 1
ATOM 5094 O O . ASN A 1 676 ? -20.491 3.965 -10.552 1.00 95.31 676 ASN A O 1
ATOM 5098 N N . LEU A 1 677 ? -18.371 3.276 -10.908 1.00 95.69 677 LEU A N 1
ATOM 5099 C CA . LEU A 1 677 ? -17.982 3.113 -9.519 1.00 95.69 677 LEU A CA 1
ATOM 5100 C C . LEU A 1 677 ? -17.101 4.300 -9.127 1.00 95.69 677 LEU A C 1
ATOM 5102 O O . LEU A 1 677 ? -16.202 4.691 -9.873 1.00 95.69 677 LEU A O 1
ATOM 5106 N N . THR A 1 678 ? -17.371 4.877 -7.965 1.00 95.62 678 THR A N 1
ATOM 5107 C CA . THR A 1 678 ? -16.551 5.937 -7.382 1.00 95.62 678 THR A CA 1
ATOM 5108 C C . THR A 1 678 ? -15.313 5.303 -6.752 1.00 95.62 678 THR A C 1
ATOM 5110 O O . THR A 1 678 ? -15.419 4.275 -6.079 1.00 95.62 678 THR A O 1
ATOM 5113 N N . ASN A 1 679 ? -14.136 5.898 -6.969 1.00 94.69 679 ASN A N 1
ATOM 5114 C CA . ASN A 1 679 ? -12.900 5.426 -6.342 1.00 94.69 679 ASN A CA 1
ATOM 5115 C C . ASN A 1 679 ? -13.057 5.392 -4.813 1.00 94.69 679 ASN A C 1
ATOM 5117 O O . ASN A 1 679 ? -13.757 6.222 -4.230 1.00 94.69 679 ASN A O 1
ATOM 5121 N N . SER A 1 680 ? -12.415 4.414 -4.175 1.00 96.25 680 SER A N 1
ATOM 5122 C CA . SER A 1 680 ? -12.410 4.230 -2.716 1.00 96.25 680 SER A CA 1
ATOM 5123 C C . SER A 1 680 ? -13.783 4.010 -2.060 1.00 96.25 680 SER A C 1
ATOM 5125 O O . SER A 1 680 ? -13.862 3.941 -0.837 1.00 96.25 680 SER A O 1
ATOM 5127 N N . THR A 1 681 ? -14.865 3.882 -2.836 1.00 96.69 681 THR A N 1
ATOM 5128 C CA . THR A 1 681 ? -16.231 3.644 -2.341 1.00 96.69 681 THR A CA 1
ATOM 5129 C C . THR A 1 681 ? -16.579 2.163 -2.450 1.00 96.69 681 THR A C 1
ATOM 5131 O O . THR A 1 681 ? -16.333 1.542 -3.488 1.00 96.69 681 THR A O 1
ATOM 5134 N N . GLY A 1 682 ? -17.177 1.595 -1.402 1.00 96.12 682 GLY A N 1
ATOM 5135 C CA . GLY A 1 682 ? -17.686 0.226 -1.432 1.00 96.12 682 GLY A CA 1
ATOM 5136 C C . GLY A 1 682 ? -19.169 0.139 -1.810 1.00 96.12 682 GLY A C 1
ATOM 5137 O O . GLY A 1 682 ? -19.946 1.084 -1.675 1.00 96.12 682 GLY A O 1
ATOM 5138 N N . TYR A 1 683 ? -19.560 -1.032 -2.297 1.00 96.19 683 TYR A N 1
ATOM 5139 C CA . TYR A 1 683 ? -20.883 -1.368 -2.806 1.00 96.19 683 TYR A CA 1
ATOM 5140 C C . TYR A 1 683 ? -21.244 -2.784 -2.362 1.00 96.19 683 TYR A C 1
ATOM 5142 O O . TYR A 1 683 ? -20.389 -3.669 -2.338 1.00 96.19 683 TYR A O 1
ATOM 5150 N N . ALA A 1 684 ? -22.524 -3.021 -2.089 1.00 92.75 684 ALA A N 1
ATOM 5151 C CA . ALA A 1 684 ? -23.036 -4.377 -1.945 1.00 92.75 684 ALA A CA 1
ATOM 5152 C C . ALA A 1 684 ? -23.222 -4.994 -3.335 1.00 92.75 684 ALA A C 1
ATOM 5154 O O . ALA A 1 684 ? -23.922 -4.431 -4.177 1.00 92.75 684 ALA A O 1
ATOM 5155 N N . MET A 1 685 ? -22.605 -6.140 -3.599 1.00 91.94 685 MET A N 1
ATOM 5156 C CA . MET A 1 685 ? -22.648 -6.815 -4.892 1.00 91.94 685 MET A CA 1
ATOM 5157 C C . MET A 1 685 ? -23.007 -8.293 -4.737 1.00 91.94 685 MET A C 1
ATOM 5159 O O . MET A 1 685 ? -22.566 -8.948 -3.799 1.00 91.94 685 MET A O 1
ATOM 5163 N N . ALA A 1 686 ? -23.782 -8.839 -5.674 1.00 90.19 686 ALA A N 1
ATOM 5164 C CA . ALA A 1 686 ? -24.015 -10.279 -5.745 1.00 90.19 686 ALA A CA 1
ATOM 5165 C C . ALA A 1 686 ? -24.260 -10.769 -7.178 1.00 90.19 686 ALA A C 1
ATOM 5167 O O . ALA A 1 686 ? -24.854 -10.082 -8.014 1.00 90.19 686 ALA A O 1
ATOM 5168 N N . LYS A 1 687 ? -23.853 -12.004 -7.467 1.00 89.44 687 LYS A N 1
ATOM 5169 C CA . LYS A 1 687 ? -24.194 -12.724 -8.703 1.00 89.44 687 LYS A CA 1
ATOM 5170 C C . LYS A 1 687 ? -25.303 -13.738 -8.464 1.00 89.44 687 LYS A C 1
ATOM 5172 O O . LYS A 1 687 ? -25.588 -14.107 -7.337 1.00 89.44 687 LYS A O 1
ATOM 5177 N N . ALA A 1 688 ? -25.965 -14.179 -9.528 1.00 86.56 688 ALA A N 1
ATOM 5178 C CA . ALA A 1 688 ? -26.944 -15.256 -9.417 1.00 86.56 688 ALA A CA 1
ATOM 5179 C C . ALA A 1 688 ? -26.234 -16.617 -9.304 1.00 86.56 688 ALA A C 1
ATOM 5181 O O . ALA A 1 688 ? -25.237 -16.847 -9.993 1.00 86.56 688 ALA A O 1
ATOM 5182 N N . GLY A 1 689 ? -26.780 -17.532 -8.501 1.00 83.75 689 GLY A N 1
ATOM 5183 C CA . GLY A 1 689 ? -26.260 -18.896 -8.377 1.00 83.75 689 GLY A CA 1
ATOM 5184 C C . GLY A 1 689 ? -25.022 -18.962 -7.484 1.00 83.75 689 GLY A C 1
ATOM 5185 O O . GLY A 1 689 ? -25.024 -18.394 -6.403 1.00 83.75 689 GLY A O 1
ATOM 5186 N N . SER A 1 690 ? -23.967 -19.655 -7.923 1.00 77.38 690 SER A N 1
ATOM 5187 C CA . SER A 1 690 ? -22.784 -19.963 -7.098 1.00 77.38 690 SER A CA 1
ATOM 5188 C C . SER A 1 690 ? -21.722 -18.858 -7.013 1.00 77.38 690 SER A C 1
ATOM 5190 O O . SER A 1 690 ? -20.715 -19.058 -6.349 1.00 77.38 690 SER A O 1
ATOM 5192 N N . GLY A 1 691 ? -21.901 -17.724 -7.696 1.00 84.25 691 GLY A N 1
ATOM 5193 C CA . GLY A 1 691 ? -20.900 -16.650 -7.756 1.00 84.25 691 GLY A CA 1
ATOM 5194 C C . GLY A 1 691 ? -20.069 -16.683 -9.039 1.00 84.25 691 GLY A C 1
ATOM 5195 O O . GLY A 1 691 ? -20.355 -17.444 -9.966 1.00 84.25 691 GLY A O 1
ATOM 5196 N N . GLY A 1 692 ? -19.077 -15.801 -9.139 1.00 88.62 692 GLY A N 1
ATOM 5197 C CA . GLY A 1 692 ? -18.191 -15.687 -10.301 1.00 88.62 692 GLY A CA 1
ATOM 5198 C C . GLY A 1 692 ? -17.674 -14.268 -10.518 1.00 88.62 692 GLY A C 1
ATOM 5199 O O . GLY A 1 692 ? -17.913 -13.379 -9.710 1.00 88.62 692 GLY A O 1
ATOM 5200 N N . THR A 1 693 ? -16.995 -14.020 -11.636 1.00 93.94 693 THR A N 1
ATOM 5201 C CA . THR A 1 693 ? -16.370 -12.713 -11.874 1.00 93.94 693 THR A CA 1
ATOM 5202 C C . THR A 1 693 ? -17.312 -11.680 -12.503 1.00 93.94 693 THR A C 1
ATOM 5204 O O . THR A 1 693 ? -18.267 -11.999 -13.229 1.00 93.94 693 THR A O 1
ATOM 5207 N N . VAL A 1 694 ? -17.045 -10.410 -12.211 1.00 95.50 694 VAL A N 1
ATOM 5208 C CA . VAL A 1 694 ? -17.600 -9.223 -12.862 1.00 95.50 694 VAL A CA 1
ATOM 5209 C C . VAL A 1 694 ? -16.436 -8.390 -13.390 1.00 95.50 694 VAL A C 1
ATOM 5211 O O . VAL A 1 694 ? -15.489 -8.094 -12.670 1.00 95.50 694 VAL A O 1
ATOM 5214 N N . ALA A 1 695 ? -16.506 -8.007 -14.664 1.00 94.56 695 ALA A N 1
ATOM 5215 C CA . ALA A 1 695 ? -15.486 -7.180 -15.294 1.00 94.56 695 ALA A CA 1
ATOM 5216 C C . ALA A 1 695 ? -15.645 -5.710 -14.876 1.00 94.56 695 ALA A C 1
ATOM 5218 O O . ALA A 1 695 ? -16.564 -5.028 -15.337 1.00 94.56 695 ALA A O 1
ATOM 5219 N N . ILE A 1 696 ? -14.721 -5.220 -14.053 1.00 94.88 696 ILE A N 1
ATOM 5220 C CA . ILE A 1 696 ? -14.537 -3.796 -13.764 1.00 94.88 696 ILE A CA 1
ATOM 5221 C C . ILE A 1 696 ? -13.573 -3.240 -14.804 1.00 94.88 696 ILE A C 1
ATOM 5223 O O . ILE A 1 696 ? -12.509 -3.805 -15.032 1.00 94.88 696 ILE A O 1
ATOM 5227 N N . THR A 1 697 ? -13.949 -2.154 -15.472 1.00 92.44 697 THR A N 1
ATOM 5228 C CA . THR A 1 697 ? -13.143 -1.565 -16.549 1.00 92.44 697 THR A CA 1
ATOM 5229 C C . THR A 1 697 ? -12.763 -0.124 -16.193 1.00 92.44 697 THR A C 1
ATOM 5231 O O . THR A 1 697 ? -13.645 0.717 -16.036 1.00 92.44 697 THR A O 1
ATOM 5234 N N . GLY A 1 698 ? -11.470 0.184 -16.057 1.00 90.94 698 GLY A N 1
ATOM 5235 C CA . GLY A 1 698 ? -10.943 1.466 -15.548 1.00 90.94 698 GLY A CA 1
ATOM 5236 C C . GLY A 1 698 ? -9.486 1.740 -15.950 1.00 90.94 698 GLY A C 1
ATOM 5237 O O . GLY A 1 698 ? -8.922 1.024 -16.770 1.00 90.94 698 GLY A O 1
ATOM 5238 N N . GLY A 1 699 ? -8.875 2.798 -15.419 1.00 89.12 699 GLY A N 1
ATOM 5239 C CA . GLY A 1 699 ? -7.430 3.045 -15.549 1.00 89.12 699 GLY A CA 1
ATOM 5240 C C . GLY A 1 699 ? -6.631 2.416 -14.405 1.00 89.12 699 GLY A C 1
ATOM 5241 O O . GLY A 1 699 ? -7.212 2.076 -13.375 1.00 89.12 699 GLY A O 1
ATOM 5242 N N . ALA A 1 700 ? -5.309 2.291 -14.558 1.00 89.00 700 ALA A N 1
ATOM 5243 C CA . ALA A 1 700 ? -4.446 1.944 -13.428 1.00 89.00 700 ALA A CA 1
ATOM 5244 C C . ALA A 1 700 ? -4.498 3.052 -12.367 1.00 89.00 700 ALA A C 1
ATOM 5246 O O . ALA A 1 700 ? -4.582 4.239 -12.703 1.00 89.00 700 ALA A O 1
ATOM 5247 N N . GLN A 1 701 ? -4.441 2.661 -11.099 1.00 89.94 701 GLN A N 1
ATOM 5248 C CA . GLN A 1 701 ? -4.394 3.584 -9.977 1.00 89.94 701 GLN A CA 1
ATOM 5249 C C . GLN A 1 701 ? -2.948 3.694 -9.478 1.00 89.94 701 GLN A C 1
ATOM 5251 O O . GLN A 1 701 ? -2.504 2.864 -8.699 1.00 89.94 701 GLN A O 1
ATOM 5256 N N . THR A 1 702 ? -2.210 4.699 -9.959 1.00 87.12 702 THR A N 1
ATOM 5257 C CA . THR A 1 702 ? -0.768 4.872 -9.668 1.00 87.12 702 THR A CA 1
ATOM 5258 C C . THR A 1 702 ? -0.481 5.946 -8.620 1.00 87.12 702 THR A C 1
ATOM 5260 O O . THR A 1 702 ? 0.673 6.268 -8.383 1.00 87.12 702 THR A O 1
ATOM 5263 N N . ALA A 1 703 ? -1.522 6.560 -8.051 1.00 89.31 703 ALA A N 1
ATOM 5264 C CA . ALA A 1 703 ? -1.395 7.666 -7.109 1.00 89.31 703 ALA A CA 1
ATOM 5265 C C . ALA A 1 703 ? -2.164 7.398 -5.809 1.00 89.31 703 ALA A C 1
ATOM 5267 O O . ALA A 1 703 ? -3.126 6.622 -5.812 1.00 89.31 703 ALA A O 1
ATOM 5268 N N . GLN A 1 704 ? -1.821 8.100 -4.725 1.00 93.75 704 GLN A N 1
ATOM 5269 C CA . GLN A 1 704 ? -2.597 8.051 -3.481 1.00 93.75 704 GLN A CA 1
ATOM 5270 C C . GLN A 1 704 ? -4.071 8.404 -3.734 1.00 93.75 704 GLN A C 1
ATOM 5272 O O . GLN A 1 704 ? -4.392 9.203 -4.621 1.00 93.75 704 GLN A O 1
ATOM 5277 N N . GLN A 1 705 ? -4.982 7.817 -2.959 1.00 95.38 705 GLN A N 1
ATOM 5278 C CA . GLN A 1 705 ? -6.421 8.042 -3.082 1.00 95.38 705 GLN A CA 1
ATOM 5279 C C . GLN A 1 705 ? -7.024 8.556 -1.790 1.00 95.38 705 GLN A C 1
ATOM 5281 O O . GLN A 1 705 ? -6.652 8.144 -0.696 1.00 95.38 705 GLN A O 1
ATOM 5286 N N . THR A 1 706 ? -7.996 9.445 -1.940 1.00 95.12 706 THR A N 1
ATOM 5287 C CA . THR A 1 706 ? -8.685 10.088 -0.829 1.00 95.12 706 THR A CA 1
ATOM 5288 C C . THR A 1 706 ? -10.189 10.019 -1.027 1.00 95.12 706 THR A C 1
ATOM 5290 O O . THR A 1 706 ? -10.665 10.104 -2.159 1.00 95.12 706 THR A O 1
ATOM 5293 N N . ILE A 1 707 ? -10.933 9.895 0.067 1.00 94.31 707 ILE A N 1
ATOM 5294 C CA . ILE A 1 707 ? -12.395 9.949 0.084 1.00 94.31 707 ILE A CA 1
ATOM 5295 C C . ILE A 1 707 ? -12.863 10.728 1.309 1.00 94.31 707 ILE A C 1
ATOM 5297 O O . ILE A 1 707 ? -12.296 10.599 2.392 1.00 94.31 707 ILE A O 1
ATOM 5301 N N . GLU A 1 708 ? -13.875 11.564 1.129 1.00 92.00 708 GLU A N 1
ATOM 5302 C CA . GLU A 1 708 ? -14.487 12.314 2.222 1.00 92.00 708 GLU A CA 1
ATOM 5303 C C . GLU A 1 708 ? -15.435 11.409 3.006 1.00 92.00 708 GLU A C 1
ATOM 5305 O O . GLU A 1 708 ? -16.281 10.719 2.430 1.00 92.00 708 GLU A O 1
ATOM 5310 N N . LEU A 1 709 ? -15.284 11.412 4.328 1.00 91.25 709 LEU A N 1
ATOM 5311 C CA . LEU A 1 709 ? -16.237 10.786 5.230 1.00 91.25 709 LEU A CA 1
ATOM 5312 C C . LEU A 1 709 ? -17.395 11.744 5.484 1.00 91.25 709 LEU A C 1
ATOM 5314 O O . LEU A 1 709 ? -17.201 12.948 5.654 1.00 91.25 709 LEU A O 1
ATOM 5318 N N . THR A 1 710 ? -18.607 11.196 5.529 1.00 86.56 710 THR A N 1
ATOM 5319 C CA . THR A 1 710 ? -19.824 11.983 5.728 1.00 86.56 710 THR A CA 1
ATOM 5320 C C . THR A 1 710 ? -20.624 11.460 6.910 1.00 86.56 710 THR A C 1
ATOM 5322 O O . THR A 1 710 ? -20.745 10.253 7.114 1.00 86.56 710 THR A O 1
ATOM 5325 N N . HIS A 1 711 ? -21.214 12.381 7.665 1.00 85.88 711 HIS A N 1
ATOM 5326 C CA . HIS A 1 711 ? -22.262 12.095 8.636 1.00 85.88 711 HIS A CA 1
ATOM 5327 C C . HIS A 1 711 ? -23.405 13.092 8.382 1.00 85.88 711 HIS A C 1
ATOM 5329 O O . HIS A 1 711 ? -23.400 14.207 8.904 1.00 85.88 711 HIS A O 1
ATOM 5335 N N . PRO A 1 712 ? -24.365 12.757 7.502 1.00 81.19 712 PRO A N 1
ATOM 5336 C CA . PRO A 1 712 ? -25.486 13.645 7.219 1.00 81.19 712 PRO A CA 1
ATOM 5337 C C . PRO A 1 712 ? -26.365 13.805 8.466 1.00 81.19 712 PRO A C 1
ATOM 5339 O O . PRO A 1 712 ? -26.692 12.820 9.121 1.00 81.19 712 PRO A O 1
ATOM 5342 N N . GLY A 1 713 ? -26.797 15.033 8.772 1.00 76.44 713 GLY A N 1
ATOM 5343 C CA . GLY A 1 713 ? -27.576 15.326 9.980 1.00 76.44 713 GLY A CA 1
ATOM 5344 C C . GLY A 1 713 ? -28.847 14.474 10.107 1.00 76.44 713 GLY A C 1
ATOM 5345 O O . GLY A 1 713 ? -29.765 14.588 9.293 1.00 76.44 713 GLY A O 1
ATOM 5346 N N . GLY A 1 714 ? -28.905 13.636 11.148 1.00 75.50 714 GLY A N 1
ATOM 5347 C CA . GLY A 1 714 ? -30.002 12.692 11.399 1.00 75.50 714 GLY A CA 1
ATOM 5348 C C . GLY A 1 714 ? -29.929 11.381 10.603 1.00 75.50 714 GLY A C 1
ATOM 5349 O O . GLY A 1 714 ? -30.873 10.594 10.667 1.00 75.50 714 GLY A O 1
ATOM 5350 N N . GLY A 1 715 ? -28.849 11.164 9.848 1.00 82.25 715 GLY A N 1
ATOM 5351 C CA . GLY A 1 715 ? -28.512 9.903 9.196 1.00 82.25 715 GLY A CA 1
ATOM 5352 C C . GLY A 1 715 ? -27.543 9.053 10.022 1.00 82.25 715 GLY A C 1
ATOM 5353 O O . GLY A 1 715 ? -27.319 9.295 11.202 1.00 82.25 715 GLY A O 1
ATOM 5354 N N . SER A 1 716 ? -26.987 8.031 9.384 1.00 87.94 716 SER A N 1
ATOM 5355 C CA . SER A 1 716 ? -25.937 7.174 9.919 1.00 87.94 716 SER A CA 1
ATOM 5356 C C . SER A 1 716 ? -24.565 7.828 9.810 1.00 87.94 716 SER A C 1
ATOM 5358 O O . SER A 1 716 ? -24.236 8.460 8.805 1.00 87.94 716 SER A O 1
ATOM 5360 N N . HIS A 1 717 ? -23.753 7.587 10.831 1.00 89.19 717 HIS A N 1
ATOM 5361 C CA . HIS A 1 717 ? -22.330 7.900 10.898 1.00 89.19 717 HIS A CA 1
ATOM 5362 C C . HIS A 1 717 ? -21.434 6.892 10.161 1.00 89.19 717 HIS A C 1
ATOM 5364 O O . HIS A 1 717 ? -20.221 7.088 10.081 1.00 89.19 717 HIS A O 1
ATOM 5370 N N . TRP A 1 718 ? -21.995 5.794 9.649 1.00 92.94 718 TRP A N 1
ATOM 5371 C CA . TRP A 1 718 ? -21.240 4.780 8.920 1.00 92.94 718 TRP A CA 1
ATOM 5372 C C . TRP A 1 718 ? -20.923 5.230 7.492 1.00 92.94 718 TRP A C 1
ATOM 5374 O O . TRP A 1 718 ? -21.726 5.872 6.818 1.00 92.94 718 TRP A O 1
ATOM 5384 N N . ASN A 1 719 ? -19.744 4.849 7.012 1.00 94.06 719 ASN A N 1
ATOM 5385 C CA . ASN A 1 719 ? -19.277 5.075 5.651 1.00 94.06 719 ASN A CA 1
ATOM 5386 C C . ASN A 1 719 ? -18.701 3.759 5.110 1.00 94.06 719 ASN A C 1
ATOM 5388 O O . ASN A 1 719 ? -17.930 3.097 5.803 1.00 94.06 719 ASN A O 1
ATOM 5392 N N . LEU A 1 720 ? -19.075 3.383 3.882 1.00 95.75 720 LEU A N 1
ATOM 5393 C CA . LEU A 1 720 ? -18.614 2.159 3.218 1.00 95.75 720 LEU A CA 1
ATOM 5394 C C . LEU A 1 720 ? -17.509 2.487 2.206 1.00 95.75 720 LEU A C 1
ATOM 5396 O O . LEU A 1 720 ? -17.771 3.077 1.154 1.00 95.75 720 LEU A O 1
ATOM 5400 N N . LEU A 1 721 ? -16.282 2.081 2.514 1.00 97.31 721 LEU A N 1
ATOM 5401 C CA . LEU A 1 721 ? -15.088 2.344 1.711 1.00 97.31 721 LEU A CA 1
ATOM 5402 C C . LEU A 1 721 ? -14.571 1.048 1.091 1.00 97.31 721 LEU A C 1
ATOM 5404 O O . LEU A 1 721 ? -14.939 -0.036 1.530 1.00 97.31 721 LEU A O 1
ATOM 5408 N N . ALA A 1 722 ? -13.710 1.146 0.082 1.00 96.44 722 ALA A N 1
ATOM 5409 C CA . ALA A 1 722 ? -13.069 -0.013 -0.533 1.00 96.44 722 ALA A CA 1
ATOM 5410 C C . ALA A 1 722 ? -11.624 0.257 -0.936 1.00 96.44 722 ALA A C 1
ATOM 5412 O O . ALA A 1 722 ? -11.279 1.392 -1.254 1.00 96.44 722 ALA A O 1
ATOM 5413 N N . ASN A 1 723 ? -10.807 -0.798 -0.975 1.00 96.62 723 ASN A N 1
ATOM 5414 C CA . ASN A 1 723 ? -9.453 -0.742 -1.518 1.00 96.62 723 ASN A CA 1
ATOM 5415 C C . ASN A 1 723 ? -9.489 -0.267 -2.990 1.00 96.62 723 ASN A C 1
ATOM 5417 O O . ASN A 1 723 ? -10.031 -0.985 -3.838 1.00 96.62 723 ASN A O 1
ATOM 5421 N N . PRO A 1 724 ? -8.922 0.916 -3.305 1.00 96.81 724 PRO A N 1
ATOM 5422 C CA . PRO A 1 724 ? -8.966 1.487 -4.646 1.00 96.81 724 PRO A CA 1
ATOM 5423 C C . PRO A 1 724 ? -7.854 0.976 -5.575 1.00 96.81 724 PRO A C 1
ATOM 5425 O O . PRO A 1 724 ? -7.808 1.386 -6.735 1.00 96.81 724 PRO A O 1
ATOM 5428 N N . PHE A 1 725 ? -6.943 0.136 -5.080 1.00 96.69 725 PHE A N 1
ATOM 5429 C CA . PHE A 1 725 ? -5.791 -0.354 -5.825 1.00 96.69 725 PHE A CA 1
ATOM 5430 C C . PHE A 1 725 ? -6.007 -1.769 -6.370 1.00 96.69 725 PHE A C 1
ATOM 5432 O O . PHE A 1 725 ? -6.803 -2.560 -5.860 1.00 96.69 725 PHE A O 1
ATOM 5439 N N . THR A 1 726 ? -5.240 -2.105 -7.408 1.00 95.06 726 THR A N 1
ATOM 5440 C CA . THR A 1 726 ? -5.127 -3.461 -7.966 1.00 95.06 726 THR A CA 1
ATOM 5441 C C . THR A 1 726 ? -4.286 -4.400 -7.109 1.00 95.06 726 THR A C 1
ATOM 5443 O O . THR A 1 726 ? -4.148 -5.565 -7.460 1.00 95.06 726 THR A O 1
ATOM 5446 N N . THR A 1 727 ? -3.716 -3.906 -6.017 1.00 95.38 727 THR A N 1
ATOM 5447 C CA . THR A 1 727 ? -2.823 -4.599 -5.086 1.00 95.38 727 THR A CA 1
ATOM 5448 C C . THR A 1 727 ? -3.520 -4.878 -3.759 1.00 95.38 727 THR A C 1
ATOM 5450 O O . THR A 1 727 ? -4.625 -4.389 -3.501 1.00 95.38 727 THR A O 1
ATOM 5453 N N . TYR A 1 728 ? -2.869 -5.666 -2.906 1.00 94.06 728 TYR A N 1
ATOM 5454 C CA . TYR A 1 728 ? -3.260 -5.737 -1.506 1.00 94.06 728 TYR A CA 1
ATOM 5455 C C . TYR A 1 728 ? -2.855 -4.440 -0.807 1.00 94.06 728 TYR A C 1
ATOM 5457 O O . TYR A 1 728 ? -1.883 -3.794 -1.191 1.00 94.06 728 TYR A O 1
ATOM 5465 N N . VAL A 1 729 ? -3.600 -4.050 0.222 1.00 96.12 729 VAL A N 1
ATOM 5466 C CA . VAL A 1 729 ? -3.288 -2.868 1.032 1.00 96.12 729 VAL A CA 1
ATOM 5467 C C . VAL A 1 729 ? -3.125 -3.276 2.484 1.00 96.12 729 VAL A C 1
ATOM 5469 O O . VAL A 1 729 ? -4.050 -3.847 3.062 1.00 96.12 729 VAL A O 1
ATOM 5472 N N . ALA A 1 730 ? -1.979 -2.950 3.078 1.00 95.81 730 ALA A N 1
ATOM 5473 C CA . ALA A 1 730 ? -1.730 -3.119 4.502 1.00 95.81 730 ALA A CA 1
ATOM 5474 C C . ALA A 1 730 ? -2.726 -2.273 5.314 1.00 95.81 730 ALA A C 1
ATOM 5476 O O . ALA A 1 730 ? -2.788 -1.045 5.171 1.00 95.81 730 ALA A O 1
ATOM 5477 N N . ILE A 1 731 ? -3.533 -2.925 6.159 1.00 94.69 731 ILE A N 1
ATOM 5478 C CA . ILE A 1 731 ? -4.533 -2.240 6.992 1.00 94.69 731 ILE A CA 1
ATOM 5479 C C . ILE A 1 731 ? -4.137 -2.170 8.468 1.00 94.69 731 ILE A C 1
ATOM 5481 O O . ILE A 1 731 ? -4.537 -1.213 9.123 1.00 94.69 731 ILE A O 1
ATOM 5485 N N . SER A 1 732 ? -3.323 -3.104 8.972 1.00 92.25 732 SER A N 1
ATOM 5486 C CA . SER A 1 732 ? -2.807 -3.112 10.352 1.00 92.25 732 SER A CA 1
ATOM 5487 C C . SER A 1 732 ? -1.321 -2.743 10.429 1.00 92.25 732 SER A C 1
ATOM 5489 O O . SER A 1 732 ? -0.611 -2.764 9.424 1.00 92.25 732 SER A O 1
ATOM 5491 N N . SER A 1 733 ? -0.828 -2.417 11.627 1.00 90.81 733 SER A N 1
ATOM 5492 C CA . SER A 1 733 ? 0.599 -2.142 11.854 1.00 90.81 733 SER A CA 1
ATOM 5493 C C . SER A 1 733 ? 1.482 -3.352 11.551 1.00 90.81 733 SER A C 1
ATOM 5495 O O . SER A 1 733 ? 2.505 -3.195 10.894 1.00 90.81 733 SER A O 1
ATOM 5497 N N . ASP A 1 734 ? 1.065 -4.560 11.932 1.00 88.19 734 ASP A N 1
ATOM 5498 C CA . ASP A 1 734 ? 1.847 -5.775 11.659 1.00 88.19 734 ASP A CA 1
ATOM 5499 C C . ASP A 1 734 ? 1.858 -6.164 10.183 1.00 88.19 734 ASP A C 1
ATOM 5501 O O . ASP A 1 734 ? 2.751 -6.865 9.725 1.00 88.19 734 ASP A O 1
ATOM 5505 N N . ALA A 1 735 ? 0.908 -5.667 9.390 1.00 90.44 735 ALA A N 1
ATOM 5506 C CA . ALA A 1 735 ? 0.974 -5.837 7.945 1.00 90.44 735 ALA A CA 1
ATOM 5507 C C . ALA A 1 735 ? 2.196 -5.123 7.337 1.00 90.44 735 ALA A C 1
ATOM 5509 O O . ALA A 1 735 ? 2.693 -5.552 6.298 1.00 90.44 735 ALA A O 1
ATOM 5510 N N . VAL A 1 736 ? 2.693 -4.059 7.981 1.00 91.81 736 VAL A N 1
ATOM 5511 C CA . VAL A 1 736 ? 3.908 -3.327 7.577 1.00 91.81 736 VAL A CA 1
ATOM 5512 C C . VAL A 1 736 ? 5.166 -4.141 7.877 1.00 91.81 736 VAL A C 1
ATOM 5514 O O . VAL A 1 736 ? 6.127 -4.078 7.125 1.00 91.81 736 VAL A O 1
ATOM 5517 N N . THR A 1 737 ? 5.184 -4.908 8.969 1.00 88.75 737 THR A N 1
ATOM 5518 C CA . THR A 1 737 ? 6.336 -5.750 9.327 1.00 88.75 737 THR A CA 1
ATOM 5519 C C . THR A 1 737 ? 6.343 -7.075 8.569 1.00 88.75 737 THR A C 1
ATOM 5521 O O . THR A 1 737 ? 7.417 -7.589 8.263 1.00 88.75 737 THR A O 1
ATOM 5524 N N . ASP A 1 738 ? 5.164 -7.609 8.244 1.00 86.62 738 ASP A N 1
ATOM 5525 C CA . ASP A 1 738 ? 4.995 -8.843 7.471 1.00 86.62 738 ASP A CA 1
ATOM 5526 C C . ASP A 1 738 ? 5.115 -8.625 5.954 1.00 86.62 738 ASP A C 1
ATOM 5528 O O . ASP A 1 738 ? 5.210 -9.598 5.212 1.00 86.62 738 ASP A O 1
ATOM 5532 N N . SER A 1 739 ? 5.147 -7.377 5.466 1.00 89.06 739 SER A N 1
ATOM 5533 C CA . SER A 1 739 ? 5.248 -7.100 4.029 1.00 89.06 739 SER A CA 1
ATOM 5534 C C . SER A 1 739 ? 6.247 -6.008 3.639 1.00 89.06 739 SER A C 1
ATOM 5536 O O . SER A 1 739 ? 6.918 -5.420 4.480 1.00 89.06 739 SER A O 1
ATOM 5538 N N . ASP A 1 740 ? 6.347 -5.728 2.338 1.00 88.75 740 ASP A N 1
ATOM 5539 C CA . ASP A 1 740 ? 7.098 -4.603 1.771 1.00 88.75 740 ASP A CA 1
ATOM 5540 C C . ASP A 1 740 ? 6.330 -3.264 1.788 1.00 88.75 740 ASP A C 1
ATOM 5542 O O . ASP A 1 740 ? 6.834 -2.259 1.280 1.00 88.75 740 ASP A O 1
ATOM 5546 N N . ALA A 1 741 ? 5.131 -3.219 2.385 1.00 93.12 741 ALA A N 1
ATOM 5547 C CA . ALA A 1 741 ? 4.391 -1.975 2.573 1.00 93.12 741 ALA A CA 1
ATOM 5548 C C . ALA A 1 741 ? 5.168 -1.002 3.480 1.00 93.12 741 ALA A C 1
ATOM 5550 O O . ALA A 1 741 ? 5.678 -1.367 4.533 1.00 93.12 741 ALA A O 1
ATOM 5551 N N . GLY A 1 742 ? 5.205 0.279 3.111 1.00 93.12 742 GLY A N 1
ATOM 5552 C CA . GLY A 1 742 ? 5.840 1.351 3.887 1.00 93.12 742 GLY A CA 1
ATOM 5553 C C . GLY A 1 742 ? 4.915 2.050 4.893 1.00 93.12 742 GLY A C 1
ATOM 5554 O O . GLY A 1 742 ? 5.307 3.061 5.475 1.00 93.12 742 GLY A O 1
ATOM 5555 N N . GLY A 1 743 ? 3.674 1.585 5.058 1.00 94.75 743 GLY A N 1
ATOM 5556 C CA . GLY A 1 743 ? 2.678 2.147 5.973 1.00 94.75 743 GLY A CA 1
ATOM 5557 C C . GLY A 1 743 ? 1.361 1.369 5.937 1.00 94.75 743 GLY A C 1
ATOM 5558 O O . GLY A 1 743 ? 1.211 0.447 5.140 1.00 94.75 743 GLY A O 1
ATOM 5559 N N . ASN A 1 744 ? 0.395 1.738 6.784 1.00 96.12 744 ASN A N 1
ATOM 5560 C CA . ASN A 1 744 ? -0.908 1.071 6.836 1.00 96.12 744 ASN A CA 1
ATOM 5561 C C . ASN A 1 744 ? -2.087 2.048 6.969 1.00 96.12 744 ASN A C 1
ATOM 5563 O O . ASN A 1 744 ? -1.963 3.171 7.468 1.00 96.12 744 ASN A O 1
ATOM 5567 N N . VAL A 1 745 ? -3.261 1.584 6.536 1.00 97.12 745 VAL A N 1
ATOM 5568 C CA . VAL A 1 745 ? -4.501 2.373 6.513 1.00 97.12 745 VAL A CA 1
ATOM 5569 C C . VAL A 1 745 ? -4.982 2.775 7.912 1.00 97.12 745 VAL A C 1
ATOM 5571 O O . VAL A 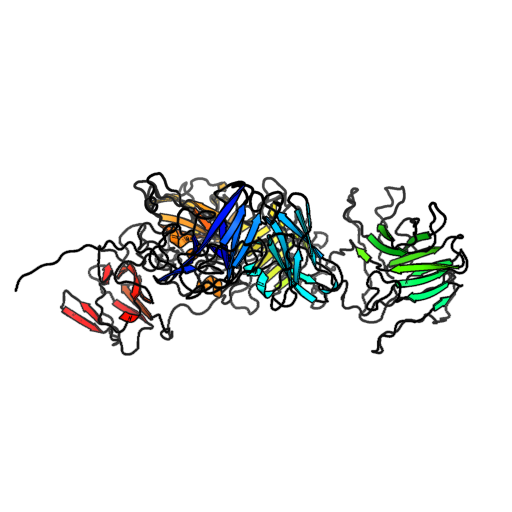1 745 ? -5.450 3.907 8.059 1.00 97.12 745 VAL A O 1
ATOM 5574 N N . TRP A 1 746 ? -4.873 1.909 8.926 1.00 95.94 746 TRP A N 1
ATOM 5575 C CA . TRP A 1 746 ? -5.326 2.217 10.286 1.00 95.94 746 TRP A CA 1
ATOM 5576 C C . TRP A 1 746 ? -4.546 3.386 10.897 1.00 95.94 746 TRP A C 1
ATOM 5578 O O . TRP A 1 746 ? -5.133 4.424 11.201 1.00 95.94 746 TRP A O 1
ATOM 5588 N N . THR A 1 747 ? -3.220 3.273 11.000 1.00 94.81 747 THR A N 1
ATOM 5589 C CA . THR A 1 747 ? -2.349 4.313 11.571 1.00 94.81 747 THR A CA 1
ATOM 5590 C C . THR A 1 747 ? -2.498 5.642 10.836 1.00 94.81 747 THR A C 1
ATOM 5592 O O . THR A 1 747 ? -2.423 6.702 11.454 1.00 94.81 747 THR A O 1
ATOM 5595 N N . LYS A 1 748 ? -2.743 5.609 9.519 1.00 95.38 748 LYS A N 1
ATOM 5596 C CA . LYS A 1 748 ? -2.927 6.827 8.728 1.00 95.38 748 LYS A CA 1
ATOM 5597 C C . LYS A 1 748 ? -4.224 7.578 9.054 1.00 95.38 748 LYS A C 1
ATOM 5599 O O . LYS A 1 748 ? -4.240 8.804 8.939 1.00 95.38 748 LYS A O 1
ATOM 5604 N N . ASN A 1 749 ? -5.297 6.867 9.402 1.00 94.56 749 ASN A N 1
ATOM 5605 C CA . ASN A 1 749 ? -6.651 7.430 9.474 1.00 94.56 749 ASN A CA 1
ATOM 5606 C C . ASN A 1 749 ? -7.284 7.387 10.876 1.00 94.56 749 ASN A C 1
ATOM 5608 O O . ASN A 1 749 ? -8.365 7.942 11.059 1.00 94.56 749 ASN A O 1
ATOM 5612 N N . ASN A 1 750 ? -6.644 6.770 11.872 1.00 91.75 750 ASN A N 1
ATOM 5613 C CA . ASN A 1 750 ? -7.222 6.573 13.209 1.00 91.75 750 ASN A CA 1
ATOM 5614 C C . ASN A 1 750 ? -7.673 7.868 13.917 1.00 91.75 750 ASN A C 1
ATOM 5616 O O . ASN A 1 750 ? -8.583 7.825 14.736 1.00 91.75 750 ASN A O 1
ATOM 5620 N N . SER A 1 751 ? -7.090 9.023 13.586 1.00 89.06 751 SER A N 1
ATOM 5621 C CA . SER A 1 751 ? -7.439 10.317 14.184 1.00 89.06 751 SER A CA 1
ATOM 5622 C C . SER A 1 751 ? -8.778 10.882 13.708 1.00 89.06 751 SER A C 1
ATOM 5624 O O . SER A 1 751 ? -9.346 11.737 14.386 1.00 89.06 751 SER A O 1
ATOM 5626 N N . ILE A 1 752 ? -9.283 10.417 12.561 1.00 88.88 752 ILE A N 1
ATOM 5627 C CA . ILE A 1 752 ? -10.549 10.876 11.970 1.00 88.88 752 ILE A CA 1
ATOM 5628 C C . ILE A 1 752 ? -11.648 9.811 12.004 1.00 88.88 752 ILE A C 1
ATOM 5630 O O . ILE A 1 752 ? -12.801 10.125 11.731 1.00 88.88 752 ILE A O 1
ATOM 5634 N N . VAL A 1 753 ? -11.308 8.557 12.305 1.00 91.81 753 VAL A N 1
ATOM 5635 C CA . VAL A 1 753 ? -12.275 7.459 12.417 1.00 91.81 753 VAL A CA 1
ATOM 5636 C C . VAL A 1 753 ? -12.863 7.437 13.828 1.00 91.81 753 VAL A C 1
ATOM 5638 O O . VAL A 1 753 ? -12.147 7.608 14.813 1.00 91.81 753 VAL A O 1
ATOM 5641 N N . GLY A 1 754 ? -14.168 7.197 13.923 1.00 91.25 754 GLY A N 1
ATOM 5642 C CA . GLY A 1 754 ? -14.904 7.139 15.184 1.00 91.25 754 GLY A CA 1
ATOM 5643 C C . GLY A 1 754 ? -16.020 8.172 15.242 1.00 91.25 754 GLY A C 1
ATOM 5644 O O . GLY A 1 754 ? -15.748 9.371 15.251 1.00 91.25 754 GLY A O 1
ATOM 5645 N N . TYR A 1 755 ? -17.269 7.703 15.309 1.00 89.88 755 TYR A N 1
ATOM 5646 C CA . TYR A 1 755 ? -18.397 8.535 15.730 1.00 89.88 755 TYR A CA 1
ATOM 5647 C C . TYR A 1 755 ? -18.380 8.755 17.249 1.00 89.88 755 TYR A C 1
ATOM 5649 O O . TYR A 1 755 ? -18.465 9.872 17.744 1.00 89.88 755 TYR A O 1
ATOM 5657 N N . THR A 1 756 ? -18.195 7.663 17.987 1.00 90.44 756 THR A N 1
ATOM 5658 C CA . THR A 1 756 ? -17.809 7.662 19.399 1.00 90.44 756 THR A CA 1
ATOM 5659 C C . THR A 1 756 ? -16.396 7.109 19.538 1.00 90.44 756 THR A C 1
ATOM 5661 O O . THR A 1 756 ? -15.868 6.480 18.615 1.00 90.44 756 THR A O 1
ATOM 5664 N N . ASP A 1 757 ? -15.793 7.276 20.714 1.00 91.25 757 ASP A N 1
ATOM 5665 C CA . ASP A 1 757 ? -14.465 6.718 20.984 1.00 91.25 757 ASP A CA 1
ATOM 5666 C C . ASP A 1 757 ? -14.443 5.182 20.893 1.00 91.25 757 ASP A C 1
ATOM 5668 O O . ASP A 1 757 ? -13.485 4.613 20.378 1.00 91.25 757 ASP A O 1
ATOM 5672 N N . SER A 1 758 ? -15.550 4.524 21.254 1.00 91.88 758 SER A N 1
ATOM 5673 C CA . SER A 1 758 ? -15.747 3.077 21.100 1.00 91.88 758 SER A CA 1
ATOM 5674 C C . SER A 1 758 ? -16.050 2.626 19.666 1.00 91.88 758 SER A C 1
ATOM 5676 O O . SER A 1 758 ? -16.139 1.434 19.413 1.00 91.88 758 SER A O 1
ATOM 5678 N N . GLN A 1 759 ? -16.250 3.532 18.709 1.00 93.00 759 GLN A N 1
ATOM 5679 C CA . GLN A 1 759 ? -16.485 3.184 17.298 1.00 93.00 759 GLN A CA 1
ATOM 5680 C C . GLN A 1 759 ? -15.306 3.572 16.400 1.00 93.00 759 GLN A C 1
ATOM 5682 O O . GLN A 1 759 ? -15.399 3.471 15.170 1.00 93.00 759 GLN A O 1
ATOM 5687 N N . ALA A 1 760 ? -14.199 4.016 17.001 1.00 94.19 760 ALA A N 1
ATOM 5688 C CA . ALA A 1 760 ? -12.951 4.314 16.320 1.00 94.19 760 ALA A CA 1
ATOM 5689 C C . ALA A 1 760 ? -12.245 3.008 15.916 1.00 94.19 760 ALA A C 1
ATOM 5691 O O . ALA A 1 760 ? -11.292 2.577 16.553 1.00 94.19 760 ALA A O 1
ATOM 5692 N N . ALA A 1 761 ? -12.742 2.355 14.867 1.00 95.38 761 ALA A N 1
ATOM 5693 C CA . ALA A 1 761 ? -12.177 1.131 14.311 1.00 95.38 761 ALA A CA 1
ATOM 5694 C C . ALA A 1 761 ? -12.559 0.962 12.832 1.00 95.38 761 ALA A C 1
ATOM 5696 O O . ALA A 1 761 ? -13.469 1.626 12.320 1.00 95.38 761 ALA A O 1
ATOM 5697 N N . ILE A 1 762 ? -11.866 0.054 12.147 1.00 95.81 762 ILE A N 1
ATOM 5698 C CA . ILE A 1 762 ? -12.244 -0.424 10.816 1.00 95.81 762 ILE A CA 1
ATOM 5699 C C . ILE A 1 762 ? -12.957 -1.770 10.960 1.00 95.81 762 ILE A C 1
ATOM 5701 O O . ILE A 1 762 ? -12.419 -2.695 11.559 1.00 95.81 762 ILE A O 1
ATOM 5705 N N . TYR A 1 763 ? -14.144 -1.889 10.368 1.00 93.56 763 TYR A N 1
ATOM 5706 C CA . TYR A 1 763 ? -14.982 -3.085 10.442 1.00 93.56 763 TYR A CA 1
ATOM 5707 C C . TYR A 1 763 ? -14.996 -3.808 9.096 1.00 93.56 763 TYR A C 1
ATOM 5709 O O . TYR A 1 763 ? -15.595 -3.323 8.126 1.00 93.56 763 TYR A O 1
ATOM 5717 N N . LEU A 1 764 ? -14.330 -4.962 9.021 1.00 85.44 764 LEU A N 1
ATOM 5718 C CA . LEU A 1 764 ? -14.294 -5.784 7.815 1.00 85.44 764 LEU A CA 1
ATOM 5719 C C . LEU A 1 764 ? -15.409 -6.819 7.819 1.00 85.44 764 LEU A C 1
ATOM 5721 O O . LEU A 1 764 ? -15.712 -7.440 8.831 1.00 85.44 764 LEU A O 1
ATOM 5725 N N . TRP A 1 765 ? -15.984 -7.030 6.641 1.00 75.06 765 TRP A N 1
ATOM 5726 C CA . TRP A 1 765 ? -16.850 -8.171 6.394 1.00 75.06 765 TRP A CA 1
ATOM 5727 C C . TRP A 1 765 ? -15.994 -9.400 6.085 1.00 75.06 765 TRP A C 1
ATOM 5729 O O . TRP A 1 765 ? -15.248 -9.394 5.102 1.00 75.06 765 TRP A O 1
ATOM 5739 N N . ASN A 1 766 ? -16.133 -10.456 6.884 1.00 64.88 766 ASN A N 1
ATOM 5740 C CA . ASN A 1 766 ? -15.383 -11.709 6.716 1.00 64.88 766 ASN A CA 1
ATOM 5741 C C . ASN A 1 766 ? -16.150 -12.782 5.912 1.00 64.88 766 ASN A C 1
ATOM 5743 O O . ASN A 1 766 ? -15.707 -13.923 5.803 1.00 64.88 766 ASN A O 1
ATOM 5747 N N . GLY A 1 767 ? -17.321 -12.442 5.360 1.00 61.59 767 GLY A N 1
ATOM 5748 C CA . GLY A 1 767 ? -18.207 -13.387 4.670 1.00 61.59 767 GLY A CA 1
ATOM 5749 C C . GLY A 1 767 ? -19.368 -13.907 5.525 1.00 61.59 767 GLY A C 1
ATOM 5750 O O . GLY A 1 767 ? -20.358 -14.371 4.956 1.00 61.59 767 GLY A O 1
ATOM 5751 N N . THR A 1 768 ? -19.275 -13.786 6.852 1.00 60.22 768 THR A N 1
ATOM 5752 C CA . THR A 1 768 ? -20.278 -14.261 7.820 1.00 60.22 768 THR A CA 1
ATOM 5753 C C . THR A 1 768 ? -20.796 -13.135 8.717 1.00 60.22 768 THR A C 1
ATOM 5755 O O . THR A 1 768 ? -22.008 -13.016 8.907 1.00 60.22 768 THR A O 1
ATOM 5758 N N . ASP A 1 769 ? -19.899 -12.307 9.252 1.00 65.06 769 ASP A N 1
ATOM 5759 C CA . ASP A 1 769 ? -20.189 -11.168 10.122 1.00 65.06 769 ASP A CA 1
ATOM 5760 C C . ASP A 1 769 ? -19.073 -10.096 10.055 1.00 65.06 769 ASP A C 1
ATOM 5762 O O . ASP A 1 769 ? -18.247 -10.085 9.136 1.00 65.06 769 ASP A O 1
ATOM 5766 N N . TYR A 1 770 ? -19.106 -9.151 11.000 1.00 73.06 770 TYR A N 1
ATOM 5767 C CA . TYR A 1 770 ? -18.142 -8.054 11.157 1.00 73.06 770 TYR A CA 1
ATOM 5768 C C . TYR A 1 770 ? -17.239 -8.230 12.388 1.00 73.06 770 TYR A C 1
ATOM 5770 O O . TYR A 1 770 ? -16.846 -7.247 13.016 1.00 73.06 770 TYR A O 1
ATOM 5778 N N . SER A 1 771 ? -16.937 -9.475 12.768 1.00 68.75 771 SER A N 1
ATOM 5779 C CA . SER A 1 771 ? -16.041 -9.767 13.901 1.00 68.75 771 SER A CA 1
ATOM 5780 C C . SER A 1 771 ? -14.575 -9.389 13.634 1.00 68.75 771 SER A C 1
ATOM 5782 O O . SER A 1 771 ? -13.803 -9.199 14.578 1.00 68.75 771 SER A O 1
ATOM 5784 N N . ASP A 1 772 ? -14.191 -9.194 12.367 1.00 81.31 772 ASP A N 1
ATOM 5785 C CA . ASP A 1 772 ? -12.872 -8.686 11.984 1.00 81.31 772 ASP A CA 1
ATOM 5786 C C . ASP A 1 772 ? -12.800 -7.160 12.146 1.00 81.31 772 ASP A C 1
ATOM 5788 O O . ASP A 1 772 ? -12.995 -6.380 11.207 1.00 81.31 772 ASP A O 1
ATOM 5792 N N . ILE A 1 773 ? -12.509 -6.741 13.377 1.00 91.38 773 ILE A N 1
ATOM 5793 C CA . ILE A 1 773 ? -12.292 -5.347 13.763 1.00 91.38 773 ILE A CA 1
ATOM 5794 C C . ILE A 1 773 ? -10.790 -5.046 13.760 1.00 91.38 773 ILE A C 1
ATOM 5796 O O . ILE A 1 773 ? -10.010 -5.732 14.422 1.00 91.38 773 ILE A O 1
ATOM 5800 N N . ILE A 1 774 ? -10.390 -4.000 13.035 1.00 93.25 774 ILE A N 1
ATOM 5801 C CA . ILE A 1 774 ? -9.006 -3.522 12.971 1.00 93.25 774 ILE A CA 1
ATOM 5802 C C . ILE A 1 774 ? -8.891 -2.195 13.701 1.00 93.25 774 ILE A C 1
ATOM 5804 O O . ILE A 1 774 ? -9.560 -1.219 13.347 1.00 93.25 774 ILE A O 1
ATOM 5808 N N . ASN A 1 775 ? -8.026 -2.166 14.707 1.00 94.75 775 ASN A N 1
ATOM 5809 C CA . ASN A 1 775 ? -7.716 -0.986 15.498 1.00 94.75 775 ASN A CA 1
ATOM 5810 C C . ASN A 1 775 ? -6.317 -1.129 16.148 1.00 94.75 775 ASN A C 1
ATOM 5812 O O . ASN A 1 775 ? -5.493 -1.931 15.706 1.00 94.75 775 ASN A O 1
ATOM 5816 N N . GLY A 1 776 ? -6.022 -0.347 17.189 1.00 93.00 776 GLY A N 1
ATOM 5817 C CA . GLY A 1 776 ? -4.743 -0.367 17.901 1.00 93.00 776 GLY A CA 1
ATOM 5818 C C . GLY A 1 776 ? -4.420 -1.669 18.645 1.00 93.00 776 GLY A C 1
ATOM 5819 O O . GLY A 1 776 ? -3.272 -1.848 19.041 1.00 93.00 776 GLY A O 1
ATOM 5820 N N . THR A 1 777 ? -5.376 -2.587 18.824 1.00 91.81 777 THR A N 1
ATOM 5821 C CA . THR A 1 777 ? -5.138 -3.885 19.480 1.00 91.81 777 THR A CA 1
ATOM 5822 C C . THR A 1 777 ? -4.814 -5.009 18.502 1.00 91.81 777 THR A C 1
ATOM 5824 O O . THR A 1 777 ? -4.483 -6.115 18.943 1.00 91.81 777 THR A O 1
ATOM 5827 N N . THR A 1 778 ? -4.945 -4.763 17.193 1.00 89.12 778 THR A N 1
ATOM 5828 C CA . THR A 1 778 ? -4.670 -5.753 16.150 1.00 89.12 778 THR A CA 1
ATOM 5829 C C . THR A 1 778 ? -3.181 -6.084 16.128 1.00 89.12 778 THR A C 1
ATOM 5831 O O . THR A 1 778 ? -2.375 -5.262 15.707 1.00 89.12 778 THR A O 1
ATOM 5834 N N . ASN A 1 779 ? -2.854 -7.303 16.554 1.00 84.50 779 ASN A N 1
ATOM 5835 C CA . ASN A 1 779 ? -1.503 -7.868 16.652 1.00 84.50 779 ASN A CA 1
ATOM 5836 C C . ASN A 1 779 ? -1.212 -8.913 15.554 1.00 84.50 779 ASN A C 1
ATOM 5838 O O . ASN A 1 779 ? -0.408 -9.829 15.728 1.00 84.50 779 ASN A O 1
ATOM 5842 N N . THR A 1 780 ? -1.950 -8.843 14.449 1.00 82.69 780 THR A N 1
ATOM 5843 C CA . THR A 1 780 ? -1.793 -9.755 13.322 1.00 82.69 780 THR A CA 1
ATOM 5844 C C . THR A 1 780 ? -1.785 -8.979 12.016 1.00 82.69 780 THR A C 1
ATOM 5846 O O . THR A 1 780 ? -2.486 -7.971 11.844 1.00 82.69 780 THR A O 1
ATOM 5849 N N . ALA A 1 781 ? -0.987 -9.461 11.063 1.00 86.88 781 ALA A N 1
ATOM 5850 C CA . ALA A 1 781 ? -0.941 -8.892 9.729 1.00 86.88 781 ALA A CA 1
ATOM 5851 C C . ALA A 1 781 ? -2.316 -9.034 9.058 1.00 86.88 781 ALA A C 1
ATOM 5853 O O . ALA A 1 781 ? -2.934 -10.107 9.039 1.00 86.88 781 ALA A O 1
ATOM 5854 N N . ARG A 1 782 ? -2.841 -7.909 8.570 1.00 88.81 782 ARG A N 1
ATOM 5855 C CA . ARG A 1 782 ? -4.151 -7.814 7.926 1.00 88.81 782 ARG A CA 1
ATOM 5856 C C . ARG A 1 782 ? -4.033 -6.968 6.671 1.00 88.81 782 ARG A C 1
ATOM 5858 O O . ARG A 1 782 ? -3.429 -5.892 6.678 1.00 88.81 782 ARG A O 1
ATOM 5865 N N . TYR A 1 783 ? -4.673 -7.444 5.610 1.00 91.06 783 TYR A N 1
ATOM 5866 C CA . TYR A 1 783 ? -4.607 -6.850 4.283 1.00 91.06 783 TYR A CA 1
ATOM 5867 C C . TYR A 1 783 ? -6.000 -6.748 3.673 1.00 91.06 783 TYR A C 1
ATOM 5869 O O . TYR A 1 783 ? -6.832 -7.633 3.860 1.00 91.06 783 TYR A O 1
ATOM 5877 N N . LEU A 1 784 ? -6.241 -5.690 2.904 1.00 92.44 784 LEU A N 1
ATOM 5878 C CA . LEU A 1 784 ? -7.412 -5.581 2.039 1.00 92.44 784 LEU A CA 1
ATOM 5879 C C . LEU A 1 784 ? -7.056 -6.091 0.647 1.00 92.44 784 LEU A C 1
ATOM 5881 O O . LEU A 1 784 ? -6.179 -5.525 -0.005 1.00 92.44 784 LEU A O 1
ATOM 5885 N N . ALA A 1 785 ? -7.764 -7.108 0.161 1.00 91.81 785 ALA A N 1
ATOM 5886 C CA . ALA A 1 785 ? -7.628 -7.563 -1.220 1.00 91.81 785 ALA A CA 1
ATOM 5887 C C . ALA A 1 785 ? -8.080 -6.476 -2.223 1.00 91.81 785 ALA A C 1
ATOM 5889 O O . ALA A 1 785 ? -8.826 -5.562 -1.841 1.00 91.81 785 ALA A O 1
ATOM 5890 N N . PRO A 1 786 ? -7.680 -6.556 -3.507 1.00 95.12 786 PRO A N 1
ATOM 5891 C CA . PRO A 1 786 ? -8.142 -5.637 -4.546 1.00 95.12 786 PRO A CA 1
ATOM 5892 C C . PRO A 1 786 ? -9.668 -5.478 -4.546 1.00 95.12 786 PRO A C 1
ATOM 5894 O O . PRO A 1 786 ? -10.420 -6.444 -4.697 1.00 95.12 786 PRO A O 1
ATOM 5897 N N . GLY A 1 787 ? -10.136 -4.244 -4.349 1.00 93.56 787 GLY A N 1
ATOM 5898 C CA . GLY A 1 787 ? -11.559 -3.919 -4.294 1.00 93.56 787 GLY A CA 1
ATOM 5899 C C . GLY A 1 787 ? -12.310 -4.398 -3.046 1.00 93.56 787 GLY A C 1
ATOM 5900 O O . GLY A 1 787 ? -13.522 -4.228 -3.014 1.00 93.56 787 GLY A O 1
ATOM 5901 N N . GLN A 1 788 ? -11.678 -4.985 -2.023 1.00 92.81 788 GLN A N 1
ATOM 5902 C CA . GLN A 1 788 ? -12.371 -5.366 -0.782 1.00 92.81 788 GLN A CA 1
ATOM 5903 C C . GLN A 1 788 ? -12.862 -4.130 -0.021 1.00 92.81 788 GLN A C 1
ATOM 5905 O O . GLN A 1 788 ? -12.128 -3.146 0.102 1.00 92.81 788 GLN A O 1
ATOM 5910 N N . ALA A 1 789 ? -14.102 -4.178 0.473 1.00 93.38 789 ALA A N 1
ATOM 5911 C CA . ALA A 1 789 ? -14.732 -3.067 1.175 1.00 93.38 789 ALA A CA 1
ATOM 5912 C C . ALA A 1 789 ? -14.891 -3.302 2.683 1.00 93.38 789 ALA A C 1
ATOM 5914 O O . ALA A 1 789 ? -14.924 -4.437 3.154 1.00 93.38 789 ALA A O 1
ATOM 5915 N N . PHE A 1 790 ? -14.986 -2.202 3.427 1.00 93.81 790 PHE A N 1
ATOM 5916 C CA . PHE A 1 790 ? -15.072 -2.159 4.885 1.00 93.81 790 PHE A CA 1
ATOM 5917 C C . PHE A 1 790 ? -15.845 -0.919 5.348 1.00 93.81 790 PHE A C 1
ATOM 5919 O O . PHE A 1 790 ? -15.979 0.061 4.607 1.00 93.81 790 PHE A O 1
ATOM 5926 N N . PHE A 1 791 ? -16.337 -0.952 6.584 1.00 95.19 791 PHE A N 1
ATOM 5927 C CA . PHE A 1 791 ? -17.005 0.185 7.209 1.00 95.19 791 PHE A CA 1
ATOM 5928 C C . PHE A 1 791 ? -16.084 0.935 8.170 1.00 95.19 791 PHE A C 1
ATOM 5930 O O . PHE A 1 791 ? -15.285 0.336 8.889 1.00 95.19 791 PHE A O 1
ATOM 5937 N N . VAL A 1 792 ? -16.255 2.254 8.217 1.00 95.31 792 VAL A N 1
ATOM 5938 C CA . VAL A 1 792 ? -15.745 3.124 9.286 1.00 95.31 792 VAL A CA 1
ATOM 5939 C C . VAL A 1 792 ? -16.851 4.056 9.747 1.00 95.31 792 VAL A C 1
ATOM 5941 O O . VAL A 1 792 ? -17.751 4.394 8.972 1.00 95.31 792 VAL A O 1
ATOM 5944 N N . SER A 1 793 ? -16.789 4.475 11.005 1.00 93.00 793 SER A N 1
ATOM 5945 C CA . SER A 1 793 ? -17.659 5.525 11.529 1.00 93.00 793 SER A CA 1
ATOM 5946 C C . SER A 1 793 ? -16.963 6.885 11.475 1.00 93.00 793 SER A C 1
ATOM 5948 O O . SER A 1 793 ? -15.733 6.960 11.507 1.00 93.00 793 SER A O 1
ATOM 5950 N N . PHE A 1 794 ? -17.745 7.957 11.402 1.00 90.25 794 PHE A N 1
ATOM 5951 C CA . PHE A 1 794 ? -17.242 9.326 11.415 1.00 90.25 794 PHE A CA 1
ATOM 5952 C C . PHE A 1 794 ? -18.163 10.241 12.221 1.00 90.25 794 PHE A C 1
ATOM 5954 O O . PHE A 1 794 ? -19.381 10.211 12.033 1.00 90.25 794 PHE A O 1
ATOM 5961 N N . ASP A 1 795 ? -17.579 11.074 13.082 1.00 80.88 795 ASP A N 1
ATOM 5962 C CA . ASP A 1 795 ? -18.283 12.183 13.720 1.00 80.88 795 ASP A CA 1
ATOM 5963 C C . ASP A 1 795 ? -17.965 13.517 13.042 1.00 80.88 795 ASP A C 1
ATOM 5965 O O . ASP A 1 795 ? -16.829 13.993 13.078 1.00 80.88 795 ASP A O 1
ATOM 5969 N N . SER A 1 796 ? -18.991 14.168 12.495 1.00 65.88 796 SER A N 1
ATOM 5970 C CA . SER A 1 796 ? -18.888 15.537 11.987 1.00 65.88 796 SER A CA 1
ATOM 5971 C C . SER A 1 796 ? -18.657 16.575 13.094 1.00 65.88 796 SER A C 1
ATOM 5973 O O . SER A 1 796 ? -18.226 17.685 12.785 1.00 65.88 796 SER A O 1
ATOM 5975 N N . ASP A 1 797 ? -18.938 16.233 14.359 1.00 59.56 797 ASP A N 1
ATOM 5976 C CA . ASP A 1 797 ? -18.774 17.116 15.521 1.00 59.56 797 ASP A CA 1
ATOM 5977 C C . ASP A 1 797 ? -17.386 16.978 16.196 1.00 59.56 797 ASP A C 1
ATOM 5979 O O . ASP A 1 797 ? -17.026 17.803 17.038 1.00 59.56 797 ASP A O 1
ATOM 5983 N N . ASN A 1 798 ? -16.548 16.012 15.781 1.00 53.12 798 ASN A N 1
ATOM 5984 C CA . ASN A 1 798 ? -15.194 15.757 16.315 1.00 53.12 798 ASN A CA 1
ATOM 5985 C C . ASN A 1 798 ? -14.111 16.707 15.749 1.00 53.12 798 ASN A C 1
ATOM 5987 O O . ASN A 1 798 ? -12.940 16.363 15.598 1.00 53.12 798 ASN A O 1
ATOM 5991 N N . THR A 1 799 ? -14.475 17.954 15.454 1.00 47.72 799 THR A N 1
ATOM 5992 C CA . THR A 1 799 ? -13.498 19.042 15.330 1.00 47.72 799 THR A CA 1
ATOM 5993 C C . THR A 1 799 ? -14.063 20.288 15.999 1.00 47.72 799 THR A C 1
ATOM 5995 O O . THR A 1 799 ? -15.257 20.562 15.924 1.00 47.72 799 THR A O 1
ATOM 5998 N N . GLU A 1 800 ? -13.210 21.067 16.663 1.00 43.06 800 GLU A N 1
ATOM 5999 C CA . GLU A 1 800 ? -13.574 22.290 17.394 1.00 43.06 800 GLU A CA 1
ATOM 6000 C C . GLU A 1 800 ? -14.115 23.444 16.510 1.00 43.06 800 GLU A C 1
ATOM 6002 O O . GLU A 1 800 ? -13.897 24.615 16.813 1.00 43.06 800 GLU A O 1
ATOM 6007 N N . ASN A 1 801 ? -14.818 23.179 15.406 1.00 36.47 801 ASN A N 1
ATOM 6008 C CA . ASN A 1 801 ? -15.464 24.199 14.589 1.00 36.47 801 ASN A CA 1
ATOM 6009 C C . ASN A 1 801 ? -16.817 23.721 14.054 1.00 36.47 801 ASN A C 1
ATOM 6011 O O . ASN A 1 801 ? -16.914 22.887 13.163 1.00 36.47 801 ASN A O 1
ATOM 6015 N N . SER A 1 802 ? -17.881 24.339 14.563 1.00 39.75 802 SER A N 1
ATOM 6016 C CA . SER A 1 802 ? -19.245 24.194 14.068 1.00 39.75 802 SER A CA 1
ATOM 6017 C C . SER A 1 802 ? -19.380 24.740 12.637 1.00 39.75 802 SER A C 1
ATOM 6019 O O . SER A 1 802 ? -19.545 25.950 12.441 1.00 39.75 802 SER A O 1
ATOM 6021 N N . GLY A 1 803 ? -19.339 23.846 11.652 1.00 42.28 803 GLY A N 1
ATOM 6022 C CA . GLY A 1 803 ? -19.707 24.091 10.258 1.00 42.28 803 GLY A CA 1
ATOM 6023 C C . GLY A 1 803 ? -19.245 22.933 9.381 1.00 42.28 803 GLY A C 1
ATOM 6024 O O . GLY A 1 803 ? -18.044 22.794 9.239 1.00 42.28 803 GLY A O 1
ATOM 6025 N N . GLU A 1 804 ? -20.188 22.129 8.858 1.00 47.44 804 GLU A N 1
ATOM 6026 C CA . GLU A 1 804 ? -20.006 20.991 7.923 1.00 47.44 804 GLU A CA 1
ATOM 6027 C C . GLU A 1 804 ? -18.538 20.573 7.720 1.00 47.44 804 GLU A C 1
ATOM 6029 O O . GLU A 1 804 ? -17.882 21.005 6.773 1.00 47.44 804 GLU A O 1
ATOM 6034 N N . VAL A 1 805 ? -18.002 19.789 8.660 1.00 50.09 805 VAL A N 1
ATOM 6035 C CA . VAL A 1 805 ? -16.605 19.356 8.609 1.00 50.09 805 VAL A CA 1
ATOM 6036 C C . VAL A 1 805 ? -16.517 18.029 7.870 1.00 50.09 805 VAL A C 1
ATOM 6038 O O . VAL A 1 805 ? -16.977 16.997 8.353 1.00 50.09 805 VAL A O 1
ATOM 6041 N N . GLU A 1 806 ? -15.923 18.078 6.682 1.00 61.81 806 GLU A N 1
ATOM 6042 C CA . GLU A 1 806 ? -15.518 16.919 5.887 1.00 61.81 806 GLU A CA 1
ATOM 6043 C C . GLU A 1 806 ? -14.117 16.478 6.346 1.00 61.81 806 GLU A C 1
ATOM 6045 O O . GLU A 1 806 ? -13.172 17.272 6.335 1.00 61.81 806 GLU A O 1
ATOM 6050 N N . ALA A 1 807 ? -13.965 15.216 6.760 1.00 77.69 807 ALA A N 1
ATOM 6051 C CA . ALA A 1 807 ? -12.659 14.621 7.044 1.00 77.69 807 ALA A CA 1
ATOM 6052 C C . ALA A 1 807 ? -12.241 13.690 5.903 1.00 77.69 807 ALA A C 1
ATOM 6054 O O . ALA A 1 807 ? -13.026 12.875 5.416 1.00 77.69 807 ALA A O 1
ATOM 6055 N N . THR A 1 808 ? -10.989 13.807 5.467 1.00 89.75 808 THR A N 1
ATOM 6056 C CA . THR A 1 808 ? -10.466 13.056 4.323 1.00 89.75 808 THR A CA 1
ATOM 6057 C C . THR A 1 808 ? -9.788 11.757 4.760 1.00 89.75 808 THR A C 1
ATOM 6059 O O . THR A 1 808 ? -8.679 11.774 5.293 1.00 89.75 808 THR A O 1
ATOM 6062 N N . PHE A 1 809 ? -10.413 10.621 4.455 1.00 95.19 809 PHE A N 1
ATOM 6063 C CA . PHE A 1 809 ? -9.809 9.296 4.580 1.00 95.19 809 PHE A CA 1
ATOM 6064 C C . PHE A 1 809 ? -8.841 9.041 3.424 1.00 95.19 809 PHE A C 1
ATOM 6066 O O . PHE A 1 809 ? -9.161 9.311 2.267 1.00 95.19 809 PHE A O 1
ATOM 6073 N N . THR A 1 810 ? -7.651 8.523 3.724 1.00 96.00 810 THR A N 1
ATOM 6074 C CA . THR A 1 810 ? -6.533 8.421 2.778 1.00 96.00 810 THR A CA 1
ATOM 6075 C C . THR A 1 810 ? -5.987 6.998 2.668 1.00 96.00 810 THR A C 1
ATOM 6077 O O . THR A 1 810 ? -5.603 6.380 3.660 1.00 96.00 810 THR A O 1
ATOM 6080 N N . PHE A 1 811 ? -5.851 6.526 1.431 1.00 97.56 811 PHE A N 1
ATOM 6081 C CA . PHE A 1 811 ? -5.053 5.370 1.036 1.00 97.56 811 PHE A CA 1
ATOM 6082 C C . PHE A 1 811 ? -3.761 5.871 0.371 1.00 97.56 811 PHE A C 1
ATOM 6084 O O . PHE A 1 811 ? -3.812 6.444 -0.720 1.00 97.56 811 PHE A O 1
ATOM 6091 N N . GLN A 1 812 ? -2.609 5.701 1.022 1.00 95.38 812 GLN A N 1
ATOM 6092 C CA . GLN A 1 812 ? -1.320 6.136 0.473 1.00 95.38 812 GLN A CA 1
ATOM 6093 C C . GLN A 1 812 ? -0.730 5.073 -0.463 1.00 95.38 812 GLN A C 1
ATOM 6095 O O . GLN A 1 812 ? -1.015 3.885 -0.319 1.00 95.38 812 GLN A O 1
ATOM 6100 N N . GLU A 1 813 ? 0.109 5.495 -1.413 1.00 91.38 813 GLU A N 1
ATOM 6101 C CA . GLU A 1 813 ? 0.773 4.582 -2.361 1.00 91.38 813 GLU A CA 1
ATOM 6102 C C . GLU A 1 813 ? 1.626 3.531 -1.649 1.00 91.38 813 GLU A C 1
ATOM 6104 O O . GLU A 1 813 ? 1.589 2.365 -2.029 1.00 91.38 813 GLU A O 1
ATOM 6109 N N . ASN A 1 814 ? 2.324 3.928 -0.579 1.00 93.38 814 ASN A N 1
ATOM 6110 C CA . ASN A 1 814 ? 3.167 3.050 0.232 1.00 93.38 814 ASN A CA 1
ATOM 6111 C C . ASN A 1 814 ? 2.376 2.081 1.128 1.00 93.38 814 ASN A C 1
ATOM 6113 O O . ASN A 1 814 ? 3.000 1.290 1.822 1.00 93.38 814 ASN A O 1
ATOM 6117 N N . HIS A 1 815 ? 1.039 2.123 1.151 1.00 95.25 815 HIS A N 1
ATOM 6118 C CA . HIS A 1 815 ? 0.254 1.082 1.825 1.00 95.25 815 HIS A CA 1
ATOM 6119 C C . HIS A 1 815 ? 0.098 -0.180 0.964 1.00 95.25 815 HIS A C 1
ATOM 6121 O O . HIS A 1 815 ? -0.366 -1.205 1.461 1.00 95.25 815 HIS A O 1
ATOM 6127 N N . GLN A 1 816 ? 0.391 -0.090 -0.336 1.00 95.31 816 GLN A N 1
ATOM 6128 C CA . GLN A 1 816 ? 0.249 -1.205 -1.262 1.00 95.31 816 GLN A CA 1
ATOM 6129 C C . GLN A 1 816 ? 1.322 -2.263 -1.010 1.00 95.31 816 GLN A C 1
ATOM 6131 O O . GLN A 1 816 ? 2.475 -1.938 -0.745 1.00 95.31 816 GLN A O 1
ATOM 6136 N N . THR A 1 817 ? 0.935 -3.521 -1.163 1.00 92.25 817 THR A N 1
ATOM 6137 C CA . THR A 1 817 ? 1.830 -4.674 -1.192 1.00 92.25 817 THR A CA 1
ATOM 6138 C C . THR A 1 817 ? 1.299 -5.708 -2.182 1.00 92.25 817 THR A C 1
ATOM 6140 O O . THR A 1 817 ? 0.147 -5.669 -2.634 1.00 92.25 817 THR A O 1
ATOM 6143 N N . THR A 1 818 ? 2.156 -6.640 -2.557 1.00 89.12 818 THR A N 1
ATOM 6144 C CA . THR A 1 818 ? 1.827 -7.751 -3.446 1.00 89.12 818 THR A CA 1
ATOM 6145 C C . THR A 1 818 ? 1.982 -9.068 -2.698 1.00 89.12 818 THR A C 1
ATOM 6147 O O . THR A 1 818 ? 2.512 -9.104 -1.590 1.00 89.12 818 THR A O 1
ATOM 6150 N N . LEU A 1 819 ? 1.544 -10.174 -3.300 1.00 81.44 819 LEU A N 1
ATOM 6151 C CA . LEU A 1 819 ? 1.711 -11.482 -2.668 1.00 81.44 819 LEU A CA 1
ATOM 6152 C C . LEU A 1 819 ? 3.193 -11.809 -2.434 1.00 81.44 819 LEU A C 1
ATOM 6154 O O . LEU A 1 819 ? 3.496 -12.526 -1.491 1.00 81.44 819 LEU A O 1
ATOM 6158 N N . ARG A 1 820 ? 4.115 -11.281 -3.256 1.00 84.25 820 ARG A N 1
ATOM 6159 C CA . ARG A 1 820 ? 5.564 -11.498 -3.099 1.00 84.25 820 ARG A CA 1
ATOM 6160 C C . ARG A 1 820 ? 6.143 -10.663 -1.973 1.00 84.25 820 ARG A C 1
ATOM 6162 O O . ARG A 1 820 ? 7.137 -11.063 -1.374 1.00 84.25 820 ARG A O 1
ATOM 6169 N N . GLY A 1 821 ? 5.544 -9.501 -1.737 1.00 84.12 821 GLY A N 1
ATOM 6170 C CA . GLY A 1 821 ? 5.901 -8.616 -0.641 1.00 84.12 821 GLY A CA 1
ATOM 6171 C C . GLY A 1 821 ? 5.562 -9.214 0.718 1.00 84.12 821 GLY A C 1
ATOM 6172 O O . GLY A 1 821 ? 6.283 -8.957 1.670 1.00 84.12 821 GLY A O 1
ATOM 6173 N N . MET A 1 822 ? 4.507 -10.029 0.801 1.00 84.19 822 MET A N 1
ATOM 6174 C CA . MET A 1 822 ? 4.013 -10.646 2.035 1.00 84.19 822 MET A CA 1
ATOM 6175 C C . MET A 1 822 ? 4.845 -11.870 2.454 1.00 84.19 822 MET A C 1
ATOM 6177 O O . MET A 1 822 ? 5.127 -12.761 1.652 1.00 84.19 822 MET A O 1
ATOM 6181 N N . SER A 1 823 ? 5.197 -11.947 3.736 1.00 76.12 823 SER A N 1
ATOM 6182 C CA . SER A 1 823 ? 6.023 -13.011 4.317 1.00 76.12 823 SER A CA 1
ATOM 6183 C C . SER A 1 823 ? 5.258 -14.337 4.463 1.00 76.12 823 SER A C 1
ATOM 6185 O O . SER A 1 823 ? 5.857 -15.411 4.348 1.00 76.12 823 SER A O 1
ATOM 6187 N N . LEU A 1 824 ? 3.930 -14.305 4.650 1.00 61.56 824 LEU A N 1
ATOM 6188 C CA . LEU A 1 824 ? 3.096 -15.502 4.821 1.00 61.56 824 LEU A CA 1
ATOM 6189 C C . LEU A 1 824 ? 1.837 -15.466 3.933 1.00 61.56 824 LEU A C 1
ATOM 6191 O O . LEU A 1 824 ? 0.908 -14.701 4.168 1.00 61.56 824 LEU A O 1
ATOM 6195 N N . ILE A 1 825 ? 1.769 -16.359 2.932 1.00 61.47 825 ILE A N 1
ATOM 6196 C CA . ILE A 1 825 ? 0.612 -16.490 2.013 1.00 61.47 825 ILE A CA 1
ATOM 6197 C C . ILE A 1 825 ? -0.431 -17.516 2.528 1.00 61.47 825 ILE A C 1
ATOM 6199 O O . ILE A 1 825 ? -1.458 -17.705 1.889 1.00 61.47 825 ILE A O 1
ATOM 6203 N N . THR A 1 826 ? -0.192 -18.165 3.683 1.00 42.38 826 THR A N 1
ATOM 6204 C CA . THR A 1 826 ? -1.152 -18.692 4.700 1.00 42.38 826 THR A CA 1
ATOM 6205 C C . THR A 1 826 ? -0.573 -19.886 5.476 1.00 42.38 826 THR A C 1
ATOM 6207 O O . THR A 1 826 ? 0.062 -20.749 4.879 1.00 42.38 826 THR A O 1
ATOM 6210 N N . THR A 1 827 ? -0.831 -19.923 6.793 1.00 31.19 827 THR A N 1
ATOM 6211 C CA . THR A 1 827 ? -1.273 -21.051 7.660 1.00 31.19 827 THR A CA 1
ATOM 6212 C C . THR A 1 827 ? -1.121 -20.602 9.122 1.00 31.19 827 THR A C 1
ATOM 6214 O O . THR A 1 827 ? -0.019 -20.203 9.483 1.00 31.19 827 THR A O 1
ATOM 6217 N N . ASP A 1 828 ? -2.180 -20.736 9.928 1.00 37.62 828 ASP A N 1
ATOM 6218 C CA . ASP A 1 828 ? -2.274 -20.499 11.389 1.00 37.62 828 ASP A CA 1
ATOM 6219 C C . ASP A 1 828 ? -2.266 -19.036 11.868 1.00 37.62 828 ASP A C 1
ATOM 6221 O O . ASP A 1 828 ? -1.202 -18.440 12.000 1.00 37.62 828 ASP A O 1
ATOM 6225 N N . ASP A 1 829 ? -3.368 -18.311 12.123 1.00 40.66 829 ASP A N 1
ATOM 6226 C CA . ASP A 1 829 ? -4.820 -18.560 12.357 1.00 40.66 829 ASP A CA 1
ATOM 6227 C C . ASP A 1 829 ? -5.357 -18.116 13.724 1.00 40.66 829 ASP A C 1
ATOM 6229 O O . ASP A 1 829 ? -6.527 -18.359 13.994 1.00 40.66 829 ASP A O 1
ATOM 6233 N N . ALA A 1 830 ? -4.601 -17.375 14.538 1.00 36.19 830 ALA A N 1
ATOM 6234 C CA . ALA A 1 830 ? -5.171 -16.791 15.750 1.00 36.19 830 ALA A CA 1
ATOM 6235 C C . ALA A 1 830 ? -5.915 -17.842 16.604 1.00 36.19 830 ALA A C 1
ATOM 6237 O O . ALA A 1 830 ? -7.117 -17.701 16.836 1.00 36.19 830 ALA A O 1
ATOM 6238 N N . ILE A 1 831 ? -5.177 -18.850 17.110 1.00 45.41 831 ILE A N 1
ATOM 6239 C CA . ILE A 1 831 ? -5.033 -19.192 18.547 1.00 45.41 831 ILE A CA 1
ATOM 6240 C C . ILE A 1 831 ? -4.716 -20.690 18.764 1.00 45.41 831 ILE A C 1
ATOM 6242 O O . ILE A 1 831 ? -5.537 -21.545 18.456 1.00 45.41 831 ILE A O 1
ATOM 6246 N N . ALA A 1 832 ? -3.593 -20.992 19.443 1.00 32.44 832 ALA A N 1
ATOM 6247 C CA . ALA A 1 832 ? -3.458 -21.941 20.575 1.00 32.44 832 ALA A CA 1
ATOM 6248 C C . ALA A 1 832 ? -1.970 -22.232 20.872 1.00 32.44 832 ALA A C 1
ATOM 6250 O O . ALA A 1 832 ? -1.366 -23.126 20.282 1.00 32.44 832 ALA A O 1
ATOM 6251 N N . GLY A 1 833 ? -1.379 -21.516 21.835 1.00 39.97 833 GLY A N 1
ATOM 6252 C CA . GLY A 1 833 ? 0.009 -21.739 22.269 1.00 39.97 833 GLY A CA 1
ATOM 6253 C C . GLY A 1 833 ? 0.837 -20.477 22.503 1.00 39.97 833 GLY A C 1
ATOM 6254 O O . GLY A 1 833 ? 1.985 -20.610 22.929 1.00 39.97 833 GLY A O 1
ATOM 6255 N N . ASP A 1 834 ? 0.272 -19.290 22.264 1.00 44.97 834 ASP A N 1
ATOM 6256 C CA . ASP A 1 834 ? 0.955 -18.028 22.541 1.00 44.97 834 ASP A CA 1
ATOM 6257 C C . ASP A 1 834 ? 1.360 -17.937 24.013 1.00 44.97 834 ASP A C 1
ATOM 6259 O O . ASP A 1 834 ? 0.565 -18.131 24.940 1.00 44.97 834 ASP A O 1
ATOM 6263 N N . ILE A 1 835 ? 2.645 -17.674 24.215 1.00 50.53 835 ILE A N 1
ATOM 6264 C CA . ILE A 1 835 ? 3.185 -17.307 25.515 1.00 50.53 835 ILE A CA 1
ATOM 6265 C C . ILE A 1 835 ? 2.814 -15.849 25.782 1.00 50.53 835 ILE A C 1
ATOM 6267 O O . ILE A 1 835 ? 2.798 -15.031 24.871 1.00 50.53 835 ILE A O 1
ATOM 6271 N N . MET A 1 836 ? 2.494 -15.530 27.036 1.00 54.59 836 MET A N 1
ATOM 6272 C CA . MET A 1 836 ? 2.276 -14.150 27.467 1.00 54.59 836 MET A CA 1
ATOM 6273 C C . MET A 1 836 ? 3.479 -13.289 27.054 1.00 54.59 836 MET A C 1
ATOM 6275 O O . MET A 1 836 ? 4.604 -13.579 27.470 1.00 54.59 836 MET A O 1
ATOM 6279 N N . GLU A 1 837 ? 3.238 -12.254 26.255 1.00 64.12 837 GLU A N 1
ATOM 6280 C CA . GLU A 1 837 ? 4.243 -11.239 25.942 1.00 64.12 837 GLU A CA 1
ATOM 6281 C C . GLU A 1 837 ? 4.523 -10.400 27.201 1.00 64.12 837 GLU A C 1
ATOM 6283 O O . GLU A 1 837 ? 3.669 -10.284 28.085 1.00 64.12 837 GLU A O 1
ATOM 6288 N N . GLU A 1 838 ? 5.715 -9.802 27.318 1.00 71.00 838 GLU A N 1
ATOM 6289 C CA . GLU A 1 838 ? 6.128 -9.101 28.552 1.00 71.00 838 GLU A CA 1
ATOM 6290 C C . GLU A 1 838 ? 5.195 -7.940 28.954 1.00 71.00 838 GLU A C 1
ATOM 6292 O O . GLU A 1 838 ? 5.184 -7.549 30.122 1.00 71.00 838 GLU A O 1
ATOM 6297 N N . ASN A 1 839 ? 4.398 -7.420 28.017 1.00 82.12 839 ASN A N 1
ATOM 6298 C CA . ASN A 1 839 ? 3.507 -6.278 28.201 1.00 82.12 839 ASN A CA 1
ATOM 6299 C C . ASN A 1 839 ? 2.089 -6.481 27.633 1.00 82.12 839 ASN A C 1
ATOM 6301 O O . ASN A 1 839 ? 1.356 -5.502 27.459 1.00 82.12 839 ASN A O 1
ATOM 6305 N N . ARG A 1 840 ? 1.690 -7.725 27.327 1.00 87.81 840 ARG A N 1
ATOM 6306 C CA . ARG A 1 840 ? 0.376 -8.000 26.736 1.00 87.81 840 ARG A CA 1
ATOM 6307 C C . ARG A 1 840 ? -0.199 -9.361 27.120 1.00 87.81 840 ARG A C 1
ATOM 6309 O O . ARG A 1 840 ? 0.490 -10.377 27.071 1.00 87.81 840 ARG A O 1
ATOM 6316 N N . ALA A 1 841 ? -1.488 -9.386 27.454 1.00 88.56 841 ALA A N 1
ATOM 6317 C CA . ALA A 1 841 ? -2.245 -10.618 27.672 1.00 88.56 841 ALA A CA 1
ATOM 6318 C C . ALA A 1 841 ? -3.645 -10.528 27.051 1.00 88.56 841 ALA A C 1
ATOM 6320 O O . ALA A 1 841 ? -4.266 -9.473 27.059 1.00 88.56 841 ALA A O 1
ATOM 6321 N N . GLU A 1 842 ? -4.162 -11.640 26.547 1.00 89.94 842 GLU A N 1
ATOM 6322 C CA . GLU A 1 842 ? -5.483 -11.741 25.924 1.00 89.94 842 GLU A CA 1
ATOM 6323 C C . GLU A 1 842 ? -6.365 -12.731 26.687 1.00 89.94 842 GLU A C 1
ATOM 6325 O O . GLU A 1 842 ? -5.881 -13.723 27.245 1.00 89.94 842 GLU A O 1
ATOM 6330 N N . LEU A 1 843 ? -7.670 -12.472 26.680 1.00 90.38 843 LEU A N 1
ATOM 6331 C CA . LEU A 1 843 ? -8.726 -13.374 27.118 1.00 90.38 843 LEU A CA 1
ATOM 6332 C C . LEU A 1 843 ? -9.931 -13.207 26.189 1.00 90.38 843 LEU A C 1
ATOM 6334 O O . LEU A 1 843 ? -10.565 -12.154 26.182 1.00 90.38 843 LEU A O 1
ATOM 6338 N N . HIS A 1 844 ? -10.269 -14.241 25.422 1.00 90.81 844 HIS A N 1
ATOM 6339 C CA . HIS A 1 844 ? -11.444 -14.242 24.550 1.00 90.81 844 HIS A CA 1
ATOM 6340 C C . HIS A 1 844 ? -12.513 -15.167 25.121 1.00 90.81 844 HIS A C 1
ATOM 6342 O O . HIS A 1 844 ? -12.238 -16.317 25.481 1.00 90.81 844 HIS A O 1
ATOM 6348 N N . LEU A 1 845 ? -13.735 -14.649 25.204 1.00 91.62 845 LEU A N 1
ATOM 6349 C CA . LEU A 1 845 ? -14.909 -15.388 25.646 1.00 91.62 845 LEU A CA 1
ATOM 6350 C C . LEU A 1 845 ? -15.783 -15.678 24.436 1.00 91.62 845 LEU A C 1
ATOM 6352 O O . LEU A 1 845 ? -16.043 -14.772 23.653 1.00 91.62 845 LEU A O 1
ATOM 6356 N N . ASN A 1 846 ? -16.250 -16.914 24.308 1.00 89.44 846 ASN A N 1
ATOM 6357 C CA . ASN A 1 846 ? -17.150 -17.351 23.248 1.00 89.44 846 ASN A CA 1
ATOM 6358 C C . ASN A 1 846 ? -18.505 -17.748 23.838 1.00 89.44 846 ASN A C 1
ATOM 6360 O O . ASN A 1 846 ? -18.558 -18.437 24.862 1.00 89.44 846 ASN A O 1
ATOM 6364 N N . LEU A 1 847 ? -19.577 -17.346 23.163 1.00 89.06 847 LEU A N 1
ATOM 6365 C CA . LEU A 1 847 ? -20.945 -17.777 23.406 1.00 89.06 847 LEU A CA 1
ATOM 6366 C C . LEU A 1 847 ? -21.415 -18.636 22.237 1.00 89.06 847 LEU A C 1
ATOM 6368 O O . LEU A 1 847 ? -21.425 -18.183 21.092 1.00 89.06 847 LEU A O 1
ATOM 6372 N N . GLU A 1 848 ? -21.861 -19.850 22.542 1.00 88.25 848 GLU A N 1
ATOM 6373 C CA . GLU A 1 848 ? -22.475 -20.764 21.583 1.00 88.25 848 GLU A CA 1
ATOM 6374 C C . GLU A 1 848 ? -23.958 -20.966 21.903 1.00 88.25 848 GLU A C 1
ATOM 6376 O O . GLU A 1 848 ? -24.335 -21.273 23.035 1.00 88.25 848 GLU A O 1
ATOM 6381 N N . GLN A 1 849 ? -24.813 -20.823 20.890 1.00 85.06 8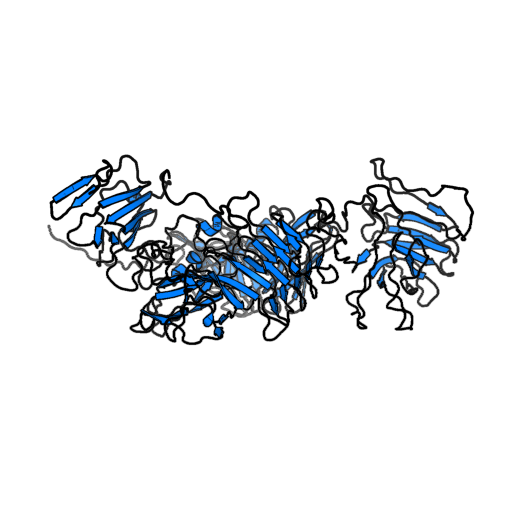49 GLN A N 1
ATOM 6382 C CA . GLN A 1 849 ? -26.229 -21.177 20.973 1.00 85.06 849 GLN A CA 1
ATOM 6383 C C . GLN A 1 849 ? -26.703 -21.724 19.621 1.00 85.06 849 GLN A C 1
ATOM 6385 O O . GLN A 1 849 ? -26.701 -21.027 18.604 1.00 85.06 849 GLN A O 1
ATOM 6390 N N . ASN A 1 850 ? -27.135 -22.987 19.591 1.00 83.31 850 ASN A N 1
ATOM 6391 C CA . ASN A 1 850 ? -27.460 -23.722 18.361 1.00 83.31 850 ASN A CA 1
ATOM 6392 C C . ASN A 1 850 ? -26.300 -23.745 17.344 1.00 83.31 850 ASN A C 1
ATOM 6394 O O . ASN A 1 850 ? -25.298 -24.412 17.564 1.00 83.31 850 ASN A O 1
ATOM 6398 N N . SER A 1 851 ? -26.463 -23.065 16.203 1.00 77.88 851 SER A N 1
ATOM 6399 C CA . SER A 1 851 ? -25.452 -22.915 15.149 1.00 77.88 851 SER A CA 1
ATOM 6400 C C . SER A 1 851 ? -24.788 -21.533 15.159 1.00 77.88 851 SER A C 1
ATOM 6402 O O . SER A 1 851 ? -24.129 -21.179 14.186 1.00 77.88 851 SER A O 1
ATOM 6404 N N . PHE A 1 852 ? -25.018 -20.728 16.201 1.00 76.81 852 PHE A N 1
ATOM 6405 C CA . PHE A 1 852 ? -24.411 -19.411 16.370 1.00 76.81 852 PHE A CA 1
ATOM 6406 C C . PHE A 1 852 ? -23.237 -19.497 17.347 1.00 76.81 852 PHE A C 1
ATOM 6408 O O . PHE A 1 852 ? -23.362 -20.117 18.401 1.00 76.81 852 PHE A O 1
ATOM 6415 N N . SER A 1 853 ? -22.130 -18.847 16.988 1.00 82.50 853 SER A N 1
ATOM 6416 C CA . SER A 1 853 ? -20.937 -18.653 17.819 1.00 82.50 853 SER A CA 1
ATOM 6417 C C . SER A 1 853 ? -20.548 -17.179 17.750 1.00 82.50 853 SER A C 1
ATOM 6419 O O . SER A 1 853 ? -20.590 -16.590 16.662 1.00 82.50 853 SER A O 1
ATOM 6421 N N . ARG A 1 854 ? -20.231 -16.566 18.889 1.00 85.38 854 ARG A N 1
ATOM 6422 C CA . ARG A 1 854 ? -19.882 -15.142 19.003 1.00 85.38 854 ARG A CA 1
ATOM 6423 C C . ARG A 1 854 ? -18.825 -14.944 20.063 1.00 85.38 854 ARG A C 1
ATOM 6425 O O . ARG A 1 854 ? -18.966 -15.513 21.141 1.00 85.38 854 ARG A O 1
ATOM 6432 N N . ASP A 1 855 ? -17.846 -14.090 19.798 1.00 86.81 855 ASP A N 1
ATOM 6433 C CA . ASP A 1 855 ? -16.797 -13.773 20.757 1.00 86.81 855 ASP A CA 1
ATOM 6434 C C . ASP A 1 855 ? -16.762 -12.301 21.181 1.00 86.81 855 ASP A C 1
ATOM 6436 O O . ASP A 1 855 ? -17.164 -11.400 20.448 1.00 86.81 855 ASP A O 1
ATOM 6440 N N . THR A 1 856 ? -16.250 -12.084 22.392 1.00 91.88 856 THR A N 1
ATOM 6441 C CA . THR A 1 856 ? -15.794 -10.783 22.887 1.00 91.88 856 THR A CA 1
ATOM 6442 C C . THR A 1 856 ? -14.373 -10.928 23.410 1.00 91.88 856 THR A C 1
ATOM 6444 O O . THR A 1 856 ? -14.014 -11.954 24.001 1.00 91.88 856 THR A O 1
ATOM 6447 N N . LYS A 1 857 ? -13.556 -9.895 23.212 1.00 93.50 857 LYS A N 1
ATOM 6448 C CA . LYS A 1 857 ? -12.121 -9.916 23.513 1.00 93.50 857 LYS A CA 1
ATOM 6449 C C . LYS A 1 857 ? -11.801 -8.952 24.645 1.00 93.50 857 LYS A C 1
ATOM 6451 O O . LYS A 1 857 ? -12.192 -7.793 24.591 1.00 93.50 857 LYS A O 1
ATOM 6456 N N . ILE A 1 858 ? -11.071 -9.426 25.648 1.00 94.62 858 ILE A N 1
ATOM 6457 C CA . ILE A 1 858 ? -10.489 -8.613 26.717 1.00 94.62 858 ILE A CA 1
ATOM 6458 C C . ILE A 1 858 ? -8.974 -8.652 26.532 1.00 94.62 858 ILE A C 1
ATOM 6460 O O . ILE A 1 858 ? -8.366 -9.724 26.574 1.00 94.62 858 ILE A O 1
ATOM 6464 N N . ILE A 1 859 ? -8.363 -7.493 26.309 1.00 93.88 859 ILE A N 1
ATOM 6465 C CA . ILE A 1 859 ? -6.946 -7.365 25.977 1.00 93.88 859 ILE A CA 1
ATOM 6466 C C . ILE A 1 859 ? -6.271 -6.458 27.007 1.00 93.88 859 ILE A C 1
ATOM 6468 O O . ILE A 1 859 ? -6.581 -5.281 27.143 1.00 93.88 859 ILE A O 1
ATOM 6472 N N . TYR A 1 860 ? -5.308 -7.008 27.730 1.00 93.06 860 TYR A N 1
ATOM 6473 C CA . TYR A 1 860 ? -4.496 -6.289 28.698 1.00 93.06 860 TYR A CA 1
ATOM 6474 C C . TYR A 1 860 ? -3.239 -5.746 28.018 1.00 93.06 860 TYR A C 1
ATOM 6476 O O . TYR A 1 860 ? -2.445 -6.547 27.526 1.00 93.06 860 TYR A O 1
ATOM 6484 N N . MET A 1 861 ? -3.037 -4.424 28.005 1.00 92.69 861 MET A N 1
ATOM 6485 C CA . MET A 1 861 ? -1.859 -3.762 27.411 1.00 92.69 861 MET A CA 1
ATOM 6486 C C . MET A 1 861 ? -1.398 -2.556 28.243 1.00 92.69 861 MET A C 1
ATOM 6488 O O . MET A 1 861 ? -2.123 -2.066 29.109 1.00 92.69 861 MET A O 1
ATOM 6492 N N . GLU A 1 862 ? -0.174 -2.081 28.019 1.00 92.38 862 GLU A N 1
ATOM 6493 C CA . GLU A 1 862 ? 0.332 -0.862 28.666 1.00 92.38 862 GLU A CA 1
ATOM 6494 C C . GLU A 1 862 ? -0.483 0.383 28.278 1.00 92.38 862 GLU A C 1
ATOM 6496 O O . GLU A 1 862 ? -1.093 0.438 27.215 1.00 92.38 862 GLU A O 1
ATOM 6501 N N . ASP A 1 863 ? -0.497 1.376 29.171 1.00 91.00 863 ASP A N 1
ATOM 6502 C CA . ASP A 1 863 ? -1.137 2.690 28.987 1.00 91.00 863 ASP A CA 1
ATOM 6503 C C . ASP A 1 863 ? -2.657 2.703 28.709 1.00 91.00 863 ASP A C 1
ATOM 6505 O O . ASP A 1 863 ? -3.209 3.758 28.405 1.00 91.00 863 ASP A O 1
ATOM 6509 N N . MET A 1 864 ? -3.346 1.570 28.884 1.00 94.94 864 MET A N 1
ATOM 6510 C CA . MET A 1 864 ? -4.815 1.466 28.822 1.00 94.94 864 MET A CA 1
ATOM 6511 C C . MET A 1 864 ? -5.475 1.874 30.150 1.00 94.94 864 MET A C 1
ATOM 6513 O O . MET A 1 864 ? -4.803 1.917 31.194 1.00 94.94 864 MET A O 1
ATOM 6517 N N . THR A 1 865 ? -6.780 2.157 30.129 1.00 93.50 865 THR A N 1
ATOM 6518 C CA . THR A 1 865 ? -7.550 2.647 31.285 1.00 93.50 865 THR A CA 1
ATOM 6519 C C . THR A 1 865 ? -8.740 1.746 31.649 1.00 93.50 865 THR A C 1
ATOM 6521 O O . THR A 1 865 ? -8.973 0.710 31.040 1.00 93.50 865 THR A O 1
ATOM 6524 N N . ASP A 1 866 ? -9.472 2.124 32.705 1.00 92.25 866 ASP A N 1
ATOM 6525 C CA . ASP A 1 866 ? -10.746 1.499 33.102 1.00 92.25 866 ASP A CA 1
ATOM 6526 C C . ASP A 1 866 ? -11.969 2.140 32.428 1.00 92.25 866 ASP A C 1
ATOM 6528 O O . ASP A 1 866 ? -13.105 1.774 32.749 1.00 92.25 866 ASP A O 1
ATOM 6532 N N . GLY A 1 867 ? -11.740 3.151 31.588 1.00 93.25 867 GLY A N 1
ATOM 6533 C CA . GLY A 1 867 ? -12.747 3.803 30.759 1.00 93.25 867 GLY A CA 1
ATOM 6534 C C . GLY A 1 867 ? -12.607 3.370 29.300 1.00 93.25 867 GLY A C 1
ATOM 6535 O O . GLY A 1 867 ? -11.948 2.380 29.013 1.00 93.25 867 GLY A O 1
ATOM 6536 N N . ILE A 1 868 ? -13.243 4.111 28.387 1.00 93.31 868 ILE A N 1
ATOM 6537 C CA . ILE A 1 868 ? -13.118 3.861 26.946 1.00 93.31 868 ILE A CA 1
ATOM 6538 C C . ILE A 1 868 ? -11.799 4.442 26.418 1.00 93.31 868 ILE A C 1
ATOM 6540 O O . ILE A 1 868 ? -11.605 5.659 26.407 1.00 93.31 868 ILE A O 1
ATOM 6544 N N . ASP A 1 869 ? -10.939 3.578 25.900 1.00 94.38 869 ASP A N 1
ATOM 6545 C CA . ASP A 1 869 ? -9.690 3.882 25.220 1.00 94.38 869 ASP A CA 1
ATOM 6546 C C . ASP A 1 869 ? -9.927 3.984 23.701 1.00 94.38 869 ASP A C 1
ATOM 6548 O O . ASP A 1 869 ? -9.980 2.991 22.964 1.00 94.38 869 ASP A O 1
ATOM 6552 N N . LYS A 1 870 ? -10.073 5.219 23.199 1.00 93.56 870 LYS A N 1
ATOM 6553 C CA . LYS A 1 870 ? -10.321 5.502 21.774 1.00 93.56 870 LYS A CA 1
ATOM 6554 C C . LYS A 1 870 ? -9.301 4.816 20.865 1.00 93.56 870 LYS A C 1
ATOM 6556 O O . LYS A 1 870 ? -8.099 5.062 20.965 1.00 93.56 870 LYS A O 1
ATOM 6561 N N . GLY A 1 871 ? -9.794 4.054 19.891 1.00 93.56 871 GLY A N 1
ATOM 6562 C CA . GLY A 1 871 ? -8.946 3.369 18.915 1.00 93.56 871 GLY A CA 1
ATOM 6563 C C . GLY A 1 871 ? -8.356 2.051 19.417 1.00 93.56 871 GLY A C 1
ATOM 6564 O O . GLY A 1 871 ? -7.584 1.438 18.682 1.00 93.56 871 GLY A O 1
ATOM 6565 N N . TYR A 1 872 ? -8.719 1.612 20.623 1.00 95.12 872 TYR A N 1
ATOM 6566 C CA . TYR A 1 872 ? -8.311 0.339 21.216 1.00 95.12 872 TYR A CA 1
ATOM 6567 C C . TYR A 1 872 ? -9.531 -0.468 21.670 1.00 95.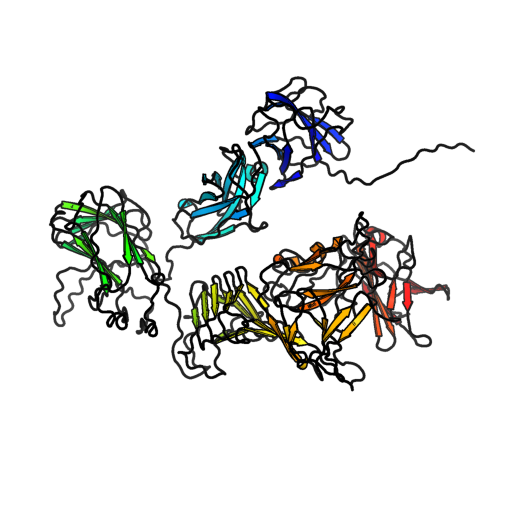12 872 TYR A C 1
ATOM 6569 O O . TYR A 1 872 ? -9.680 -1.627 21.278 1.00 95.12 872 TYR A O 1
ATOM 6577 N N . ASP A 1 873 ? -10.462 0.172 22.374 1.00 95.81 873 ASP A N 1
ATOM 6578 C CA . ASP A 1 873 ? -11.799 -0.372 22.585 1.00 95.81 873 ASP A CA 1
ATOM 6579 C C . ASP A 1 873 ? -12.624 -0.321 21.297 1.00 95.81 873 ASP A C 1
ATOM 6581 O O . ASP A 1 873 ? -12.525 0.619 20.501 1.00 95.81 873 A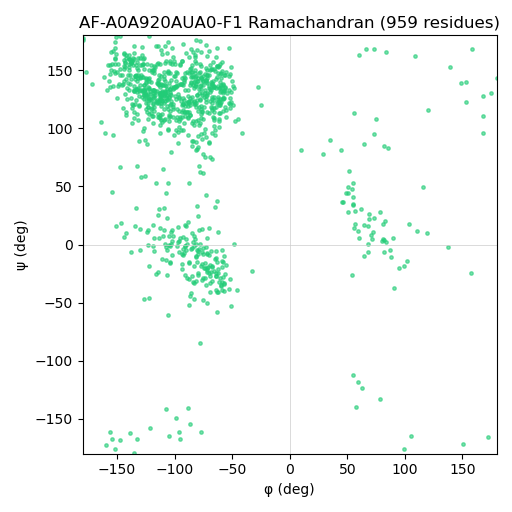SP A O 1
ATOM 6585 N N . ALA A 1 874 ? -13.484 -1.321 21.101 1.00 95.50 874 ALA A N 1
ATOM 6586 C CA . ALA A 1 874 ? -14.397 -1.358 19.967 1.00 95.50 874 ALA A CA 1
ATOM 6587 C C . ALA A 1 874 ? -15.774 -1.902 20.350 1.00 95.50 874 ALA A C 1
ATOM 6589 O O . ALA A 1 874 ? -15.918 -3.021 20.838 1.00 95.50 874 ALA A O 1
ATOM 6590 N N . ALA A 1 875 ? -16.808 -1.125 20.049 1.00 93.31 875 ALA A N 1
ATOM 6591 C CA . ALA A 1 875 ? -18.197 -1.544 20.048 1.00 93.31 875 ALA A CA 1
ATOM 6592 C C . ALA A 1 875 ? -18.477 -2.458 18.840 1.00 93.31 875 ALA A C 1
ATOM 6594 O O . ALA A 1 875 ? -17.837 -2.302 17.792 1.00 93.31 875 ALA A O 1
ATOM 6595 N N . PRO A 1 876 ? -19.451 -3.379 18.941 1.00 89.25 876 PRO A N 1
ATOM 6596 C CA . PRO A 1 876 ? -19.858 -4.211 17.814 1.00 89.25 876 PRO A CA 1
ATOM 6597 C C . PRO A 1 876 ? -20.421 -3.365 16.662 1.00 89.25 876 PRO A C 1
ATOM 6599 O O . PRO A 1 876 ? -21.068 -2.333 16.870 1.00 89.25 876 PRO A O 1
ATOM 6602 N N . PHE A 1 877 ? -20.206 -3.822 15.426 1.00 86.75 877 PHE A N 1
ATOM 6603 C CA . PHE A 1 877 ? -20.823 -3.210 14.252 1.00 86.75 877 PHE A CA 1
ATOM 6604 C C . PHE A 1 877 ? -22.286 -3.632 14.129 1.00 86.75 877 PHE A C 1
ATOM 6606 O O . PHE A 1 877 ? -22.587 -4.811 13.948 1.00 86.75 877 PHE A O 1
ATOM 6613 N N . ILE A 1 878 ? -23.200 -2.661 14.178 1.00 78.31 878 ILE A N 1
ATOM 6614 C CA . ILE A 1 878 ? -24.642 -2.903 14.083 1.00 78.31 878 ILE A CA 1
ATOM 6615 C C . ILE A 1 878 ? -25.239 -1.957 13.040 1.00 78.31 878 ILE A C 1
ATOM 6617 O O . ILE A 1 878 ? -25.182 -0.733 13.183 1.00 78.31 878 ILE A O 1
ATOM 6621 N N . ILE A 1 879 ? -25.835 -2.538 11.996 1.00 67.50 879 ILE A N 1
ATOM 6622 C CA . ILE A 1 879 ? -26.527 -1.818 10.918 1.00 67.50 879 ILE A CA 1
ATOM 6623 C C . ILE A 1 879 ? -28.045 -2.107 10.891 1.00 67.50 879 ILE A C 1
ATOM 6625 O O . ILE A 1 879 ? -28.782 -1.210 10.493 1.00 67.50 879 ILE A O 1
ATOM 6629 N N . GLU A 1 880 ? -28.538 -3.243 11.426 1.00 57.34 880 GLU A N 1
ATOM 6630 C CA . GLU A 1 880 ? -29.974 -3.546 11.652 1.00 57.34 880 GLU A CA 1
ATOM 6631 C C . GLU A 1 880 ? -30.206 -4.644 12.730 1.00 57.34 880 GLU A C 1
ATOM 6633 O O . GLU A 1 880 ? -29.633 -5.722 12.622 1.00 57.34 880 GLU A O 1
ATOM 6638 N N . GLY A 1 881 ? -31.132 -4.427 13.684 1.00 53.00 881 GLY A N 1
ATOM 6639 C CA . GLY A 1 881 ? -31.763 -5.485 14.510 1.00 53.00 881 GLY A CA 1
ATOM 6640 C C . GLY A 1 881 ? -30.915 -6.143 15.614 1.00 53.00 881 GLY A C 1
ATOM 6641 O O . GLY A 1 881 ? -29.714 -5.935 15.699 1.00 53.00 881 GLY A O 1
ATOM 6642 N N . GLU A 1 882 ? -31.574 -6.910 16.498 1.00 46.84 882 GLU A N 1
ATOM 6643 C CA . GLU A 1 882 ? -30.934 -7.615 17.622 1.00 46.84 882 GLU A CA 1
ATOM 6644 C C . GLU A 1 882 ? -29.980 -8.706 17.115 1.00 46.84 882 GLU A C 1
ATOM 6646 O O . GLU A 1 882 ? -30.416 -9.750 16.626 1.00 46.84 882 GLU A O 1
ATOM 6651 N N . SER A 1 883 ? -28.676 -8.463 17.232 1.00 60.06 883 SER A N 1
ATOM 6652 C CA . SER A 1 883 ? -27.642 -9.481 17.091 1.00 60.06 883 SER A CA 1
ATOM 6653 C C . SER A 1 883 ? -27.532 -10.265 18.398 1.00 60.06 883 SER A C 1
ATOM 6655 O O . SER A 1 883 ? -27.453 -9.684 19.483 1.00 60.06 883 SER A O 1
ATOM 6657 N N . PHE A 1 884 ? -27.582 -11.597 18.305 1.00 66.12 884 PHE A N 1
ATOM 6658 C CA . PHE A 1 884 ? -27.153 -12.452 19.409 1.00 66.12 884 PHE A CA 1
ATOM 6659 C C . PHE A 1 884 ? -25.660 -12.239 19.567 1.00 66.12 884 PHE A C 1
ATOM 6661 O O . PHE A 1 884 ? -24.941 -12.577 18.633 1.00 66.12 884 PHE A O 1
ATOM 6668 N N . ASP A 1 885 ? -25.236 -11.666 20.687 1.00 79.25 885 ASP A N 1
ATOM 6669 C CA . ASP A 1 885 ? -23.854 -11.272 20.943 1.00 79.25 885 ASP A CA 1
ATOM 6670 C C . ASP A 1 885 ? -23.514 -11.506 22.419 1.00 79.25 885 ASP A C 1
ATOM 6672 O O . ASP A 1 885 ? -24.367 -11.400 23.309 1.00 79.25 885 ASP A O 1
ATOM 6676 N N . ILE A 1 886 ? -22.238 -11.780 22.663 1.00 89.44 886 ILE A N 1
ATOM 6677 C CA . ILE A 1 886 ? -21.586 -11.629 23.960 1.00 89.44 886 ILE A CA 1
ATOM 6678 C C . ILE A 1 886 ? -20.730 -10.366 23.876 1.00 89.44 886 ILE A C 1
ATOM 6680 O O . ILE A 1 886 ? -20.052 -10.146 22.878 1.00 89.44 886 ILE A O 1
ATOM 6684 N N . VAL A 1 887 ? -20.806 -9.509 24.885 1.00 92.88 887 VAL A N 1
ATOM 6685 C CA . VAL A 1 887 ? -20.110 -8.216 24.923 1.00 92.88 887 VAL A CA 1
ATOM 6686 C C . VAL A 1 887 ? -19.634 -7.938 26.334 1.00 92.88 887 VAL A C 1
ATOM 6688 O O . VAL A 1 887 ? -20.222 -8.430 27.297 1.00 92.88 887 VAL A O 1
ATOM 6691 N N . THR A 1 888 ? -18.619 -7.105 26.488 1.00 94.94 888 THR A N 1
ATOM 6692 C CA . THR A 1 888 ? -18.226 -6.578 27.797 1.00 94.94 888 THR A CA 1
ATOM 6693 C C . THR A 1 888 ? -18.642 -5.118 27.961 1.00 94.94 888 THR A C 1
ATOM 6695 O O . THR A 1 888 ? -19.172 -4.494 27.035 1.00 94.94 888 THR A O 1
ATOM 6698 N N . ARG A 1 889 ? -18.443 -4.571 29.164 1.00 93.38 889 ARG A N 1
ATOM 6699 C CA . ARG A 1 889 ? -18.518 -3.130 29.436 1.00 93.38 889 ARG A CA 1
ATOM 6700 C C . ARG A 1 889 ? -17.350 -2.683 30.299 1.00 93.38 889 ARG A C 1
ATOM 6702 O O . ARG A 1 889 ? -16.727 -3.483 31.000 1.00 93.38 889 ARG A O 1
ATOM 6709 N N . VAL A 1 890 ? -17.077 -1.385 30.263 1.00 92.62 890 VAL A N 1
ATOM 6710 C CA . VAL A 1 890 ? -16.024 -0.773 31.074 1.00 92.62 890 VAL A CA 1
ATOM 6711 C C . VAL A 1 890 ? -16.286 -0.977 32.578 1.00 92.62 890 VAL A C 1
ATOM 6713 O O . VAL A 1 890 ? -17.439 -0.904 33.012 1.00 92.62 890 VAL A O 1
ATOM 6716 N N . PRO A 1 891 ? -15.260 -1.257 33.407 1.00 87.62 891 PRO A N 1
ATOM 6717 C CA . PRO A 1 891 ? -15.455 -1.517 34.836 1.00 87.62 891 PRO A CA 1
ATOM 6718 C C . PRO A 1 891 ? -15.753 -0.238 35.632 1.00 87.62 891 PRO A C 1
ATOM 6720 O O . PRO A 1 891 ? -16.277 -0.301 36.747 1.00 87.62 891 PRO A O 1
ATOM 6723 N N . SER A 1 892 ? -15.403 0.925 35.078 1.00 81.94 892 SER A N 1
ATOM 6724 C CA . SER A 1 892 ? -15.659 2.245 35.647 1.00 81.94 892 SER A CA 1
ATOM 6725 C C . SER A 1 892 ? -16.306 3.155 34.604 1.00 81.94 892 SER A C 1
ATOM 6727 O O . SER A 1 892 ? -16.133 2.931 33.415 1.00 81.94 892 SER A O 1
ATOM 6729 N N . GLU A 1 893 ? -17.061 4.167 35.045 1.00 79.88 893 GLU A N 1
ATOM 6730 C CA . GLU A 1 893 ? -17.691 5.140 34.131 1.00 79.88 893 GLU A CA 1
ATOM 6731 C C . GLU A 1 893 ? -18.581 4.477 33.050 1.00 79.88 893 GLU A C 1
ATOM 6733 O O . GLU A 1 893 ? -18.672 4.949 31.922 1.00 79.88 893 GLU A O 1
ATOM 6738 N N . ASP A 1 894 ? -19.256 3.373 33.408 1.00 85.12 894 ASP A N 1
ATOM 6739 C CA . ASP A 1 894 ? -20.146 2.632 32.504 1.00 85.12 894 ASP A CA 1
ATOM 6740 C C . ASP A 1 894 ? -21.383 3.457 32.112 1.00 85.12 894 ASP A C 1
ATOM 6742 O O . ASP A 1 894 ? -22.359 3.559 32.861 1.00 85.12 894 ASP A O 1
ATOM 6746 N N . ASP A 1 895 ? -21.348 4.000 30.895 1.00 85.19 895 ASP A N 1
ATOM 6747 C CA . ASP A 1 895 ? -22.472 4.671 30.233 1.00 85.19 895 ASP A CA 1
ATOM 6748 C C . ASP A 1 895 ? -23.414 3.688 29.500 1.00 85.19 895 ASP A C 1
ATOM 6750 O O . ASP A 1 895 ? -24.314 4.093 28.758 1.00 85.19 895 ASP A O 1
ATOM 6754 N N . GLY A 1 896 ? -23.242 2.379 29.708 1.00 87.81 896 GLY A N 1
ATOM 6755 C CA . GLY A 1 896 ? -24.030 1.316 29.085 1.00 87.81 896 GLY A CA 1
ATOM 6756 C C . GLY A 1 896 ? -23.555 0.932 27.682 1.00 87.81 896 GLY A C 1
ATOM 6757 O O . GLY A 1 896 ? -24.338 0.363 26.917 1.00 87.81 896 GLY A O 1
ATOM 6758 N N . ILE A 1 897 ? -22.305 1.249 27.332 1.00 90.25 897 ILE A N 1
ATOM 6759 C CA . ILE A 1 897 ? -21.708 0.954 26.023 1.00 90.25 897 ILE A CA 1
ATOM 6760 C C . ILE A 1 897 ? -21.233 -0.501 26.003 1.00 90.25 897 ILE A C 1
ATOM 6762 O O . ILE A 1 897 ? -20.396 -0.902 26.805 1.00 90.25 897 ILE A O 1
ATOM 6766 N N . ASN A 1 898 ? -21.760 -1.282 25.062 1.00 92.62 898 ASN A N 1
ATOM 6767 C CA . ASN A 1 898 ? -21.331 -2.658 24.828 1.00 92.62 898 ASN A CA 1
ATOM 6768 C C . ASN A 1 898 ? -20.052 -2.688 23.976 1.00 92.62 898 ASN A C 1
ATOM 6770 O O . ASN A 1 898 ? -19.979 -1.992 22.961 1.00 92.62 898 ASN A O 1
ATOM 6774 N N . LEU A 1 899 ? -19.093 -3.532 24.354 1.00 94.12 899 LEU A N 1
ATOM 6775 C CA . LEU A 1 899 ? -17.802 -3.694 23.690 1.00 94.12 899 LEU A CA 1
ATOM 6776 C C . LEU A 1 899 ? -17.629 -5.120 23.159 1.00 94.12 899 LEU A C 1
ATOM 6778 O O . LEU A 1 899 ? -17.890 -6.083 23.871 1.00 94.12 899 LEU A O 1
ATOM 6782 N N . ALA A 1 900 ? -17.191 -5.231 21.906 1.00 93.38 900 ALA A N 1
ATOM 6783 C CA . ALA A 1 900 ? -16.698 -6.466 21.297 1.00 93.38 900 ALA A CA 1
ATOM 6784 C C . ALA A 1 900 ? -15.191 -6.651 21.552 1.00 93.38 900 ALA A C 1
ATOM 6786 O O . ALA A 1 900 ? -14.699 -7.775 21.644 1.00 93.38 900 ALA A O 1
ATOM 6787 N N . ILE A 1 901 ? -14.457 -5.542 21.686 1.00 95.31 901 ILE A N 1
ATOM 6788 C CA . ILE A 1 901 ? -13.067 -5.511 22.144 1.00 95.31 901 ILE A CA 1
ATOM 6789 C C . ILE A 1 901 ? -12.996 -4.529 23.302 1.00 95.31 901 ILE A C 1
ATOM 6791 O O . ILE A 1 901 ? -13.391 -3.374 23.145 1.00 95.31 901 ILE A O 1
ATOM 6795 N N . GLN A 1 902 ? -12.487 -5.003 24.433 1.00 96.56 902 GLN A N 1
ATOM 6796 C CA . GLN A 1 902 ? -12.189 -4.191 25.595 1.00 96.56 902 GLN A CA 1
ATOM 6797 C C . GLN A 1 902 ? -10.702 -4.241 25.924 1.00 96.56 902 GLN A C 1
ATOM 6799 O O . GLN A 1 902 ? -10.140 -5.329 26.074 1.00 96.56 902 GLN A O 1
ATOM 6804 N N . THR A 1 903 ? -10.084 -3.082 26.107 1.00 96.12 903 THR A N 1
ATOM 6805 C CA . THR A 1 903 ? -8.740 -2.955 26.649 1.00 96.12 903 THR A CA 1
ATOM 6806 C C . THR A 1 903 ? -8.741 -2.643 28.135 1.00 96.12 903 THR A C 1
ATOM 6808 O O . THR A 1 903 ? -9.651 -2.014 28.659 1.00 96.12 903 THR A O 1
ATOM 6811 N N . LEU A 1 904 ? -7.723 -3.144 28.832 1.00 95.25 904 LEU A N 1
ATOM 6812 C CA . LEU A 1 904 ? -7.446 -2.850 30.237 1.00 95.25 904 LEU A CA 1
ATOM 6813 C C . LEU A 1 904 ? -5.938 -2.739 30.450 1.00 95.25 904 LEU A C 1
ATOM 6815 O O . LEU A 1 904 ? -5.139 -3.246 29.658 1.00 95.25 904 LEU A O 1
ATOM 6819 N N . ASN A 1 905 ? -5.521 -2.095 31.538 1.00 94.12 905 ASN A N 1
ATOM 6820 C CA . ASN A 1 905 ? -4.099 -1.913 31.802 1.00 94.12 905 ASN A CA 1
ATOM 6821 C C . ASN A 1 905 ? -3.402 -3.243 32.137 1.00 94.12 905 ASN A C 1
ATOM 6823 O O . ASN A 1 905 ? -3.852 -3.995 33.002 1.00 94.12 905 ASN A O 1
ATOM 6827 N N . PHE A 1 906 ? -2.247 -3.515 31.524 1.00 91.69 906 PHE A N 1
ATOM 6828 C CA . PHE A 1 906 ? -1.497 -4.757 31.743 1.00 91.69 906 PHE A CA 1
ATOM 6829 C C . PHE A 1 906 ? -1.129 -5.008 33.211 1.00 91.69 906 PHE A C 1
ATOM 6831 O O . PHE A 1 906 ? -1.159 -6.147 33.677 1.00 91.69 906 PHE A O 1
ATOM 6838 N N . SER A 1 907 ? -0.866 -3.950 33.985 1.00 90.31 907 SER A N 1
ATOM 6839 C CA . SER A 1 907 ? -0.557 -4.064 35.419 1.00 90.31 907 SER A CA 1
ATOM 6840 C C . SER A 1 907 ? -1.710 -4.619 36.272 1.00 90.31 907 SER A C 1
ATOM 6842 O O . SER A 1 907 ? -1.514 -4.987 37.437 1.00 90.31 907 SER A O 1
ATOM 6844 N N . GLU A 1 908 ? -2.911 -4.710 35.706 1.00 88.31 908 GLU A N 1
ATOM 6845 C CA . GLU A 1 908 ? -4.113 -5.196 36.374 1.00 88.31 908 GLU A CA 1
ATOM 6846 C C . GLU A 1 908 ? -4.408 -6.672 36.112 1.00 88.31 908 GLU A C 1
ATOM 6848 O O . GLU A 1 908 ? -5.276 -7.232 36.775 1.00 88.31 908 GLU A O 1
ATOM 6853 N N . VAL A 1 909 ? -3.657 -7.343 35.230 1.00 85.19 909 VAL A N 1
ATOM 6854 C CA . VAL A 1 909 ? -3.909 -8.750 34.861 1.00 85.19 909 VAL A CA 1
ATOM 6855 C C . VAL A 1 909 ? -3.870 -9.716 36.059 1.00 85.19 909 VAL A C 1
ATOM 6857 O O . VAL A 1 909 ? -4.532 -10.749 36.055 1.00 85.19 909 VAL A O 1
ATOM 6860 N N . LEU A 1 910 ? -3.104 -9.382 37.106 1.00 82.31 910 LEU A N 1
ATOM 6861 C CA . LEU A 1 910 ? -2.990 -10.160 38.349 1.00 82.31 910 LEU A CA 1
ATOM 6862 C C . LEU A 1 910 ? -3.890 -9.645 39.485 1.00 82.31 910 LEU A C 1
ATOM 6864 O O . LEU A 1 910 ? -3.808 -10.147 40.609 1.00 82.31 910 LEU A O 1
ATOM 6868 N N . GLN A 1 911 ? -4.693 -8.612 39.237 1.00 84.44 911 GLN A N 1
ATOM 6869 C CA . GLN A 1 911 ? -5.564 -8.001 40.236 1.00 84.44 911 GLN A CA 1
ATOM 6870 C C . GLN A 1 911 ? -6.976 -8.591 40.158 1.00 84.44 911 GLN A C 1
ATOM 6872 O O . GLN A 1 911 ? -7.411 -9.095 39.126 1.00 84.44 911 GLN A O 1
ATOM 6877 N N . GLU A 1 912 ? -7.709 -8.533 41.269 1.00 84.19 912 GLU A N 1
ATOM 6878 C CA . GLU A 1 912 ? -9.125 -8.895 41.275 1.00 84.19 912 GLU A CA 1
ATOM 6879 C C . GLU A 1 912 ? -9.915 -7.822 40.515 1.00 84.19 912 GLU A C 1
ATOM 6881 O O . GLU A 1 912 ? -9.985 -6.670 40.950 1.00 84.19 912 GLU A O 1
ATOM 6886 N N . LYS A 1 913 ? -10.487 -8.201 39.368 1.00 87.62 913 LYS A N 1
ATOM 6887 C CA . LYS A 1 913 ? -11.256 -7.316 38.492 1.00 87.62 913 LYS A CA 1
ATOM 6888 C C . LYS A 1 913 ? -12.621 -7.926 38.206 1.00 87.62 913 LYS A C 1
ATOM 6890 O O . LYS A 1 913 ? -12.717 -9.098 37.857 1.00 87.62 913 LYS A O 1
ATOM 6895 N N . ILE A 1 914 ? -13.664 -7.112 38.331 1.00 90.19 914 ILE A N 1
ATOM 6896 C CA . ILE A 1 914 ? -15.023 -7.472 37.924 1.00 90.19 914 ILE A CA 1
ATOM 6897 C C . ILE A 1 914 ? -15.296 -6.737 36.616 1.00 90.19 914 ILE A C 1
ATOM 6899 O O . ILE A 1 914 ? -15.323 -5.507 36.599 1.00 90.19 914 ILE A O 1
ATOM 6903 N N . ILE A 1 915 ? -15.468 -7.491 35.534 1.00 93.25 915 ILE A N 1
ATOM 6904 C CA . ILE A 1 915 ? -15.762 -6.962 34.199 1.00 93.25 915 ILE A CA 1
ATOM 6905 C C . ILE A 1 915 ? -17.216 -7.324 33.880 1.00 93.25 915 ILE A C 1
ATOM 6907 O O . ILE A 1 915 ? -17.532 -8.516 33.827 1.00 93.25 915 ILE A O 1
ATOM 6911 N N . PRO A 1 916 ? -18.119 -6.342 33.708 1.00 93.00 916 PRO A N 1
ATOM 6912 C CA . PRO A 1 916 ? -19.499 -6.627 33.344 1.00 93.00 916 PRO A CA 1
ATOM 6913 C C . PRO A 1 916 ? -19.587 -7.346 31.994 1.00 93.00 916 PRO A C 1
ATOM 6915 O O . PRO A 1 916 ? -18.961 -6.929 31.019 1.00 93.00 916 PRO A O 1
ATOM 6918 N N . LEU A 1 917 ? -20.414 -8.390 31.937 1.00 92.19 917 LEU A N 1
ATOM 6919 C CA . LEU A 1 917 ? -20.693 -9.157 30.726 1.00 92.19 917 LEU A CA 1
ATOM 6920 C C . LEU A 1 917 ? -22.149 -8.934 30.300 1.00 92.19 917 LEU A C 1
ATOM 6922 O O . LEU A 1 917 ? -23.077 -9.145 31.082 1.00 92.19 917 LEU A O 1
ATOM 6926 N N . GLY A 1 918 ? -22.347 -8.488 29.065 1.00 89.75 918 GLY A N 1
ATOM 6927 C CA . GLY A 1 918 ? -23.645 -8.389 28.412 1.00 89.75 918 GLY A CA 1
ATOM 6928 C C . GLY A 1 918 ? -23.877 -9.586 27.496 1.00 89.75 918 GLY A C 1
ATOM 6929 O O . GLY A 1 918 ? -22.986 -9.987 26.751 1.00 89.75 918 GLY A O 1
ATOM 6930 N N . ILE A 1 919 ? -25.082 -10.150 27.544 1.00 87.88 919 ILE A N 1
ATOM 6931 C CA . ILE A 1 919 ? -25.477 -11.283 26.706 1.00 87.88 919 ILE A CA 1
ATOM 6932 C C . ILE A 1 919 ? -26.819 -10.969 26.059 1.00 87.88 919 ILE A C 1
ATOM 6934 O O . ILE A 1 919 ? -27.786 -10.640 26.751 1.00 87.88 919 ILE A O 1
ATOM 6938 N N . ASN A 1 920 ? -26.879 -11.111 24.738 1.00 84.19 920 ASN A N 1
ATOM 6939 C CA . ASN A 1 920 ? -28.124 -11.159 23.990 1.00 84.19 920 ASN A CA 1
ATOM 6940 C C . ASN A 1 920 ? -28.283 -12.554 23.373 1.00 84.19 920 ASN A C 1
ATOM 6942 O O . ASN A 1 920 ? -27.507 -12.935 22.501 1.00 84.19 920 ASN A O 1
ATOM 6946 N N . ALA A 1 921 ? -29.264 -13.327 23.838 1.00 82.62 921 ALA A N 1
ATOM 6947 C CA . ALA A 1 921 ? -29.461 -14.730 23.465 1.00 82.62 921 ALA A CA 1
ATOM 6948 C C . ALA A 1 921 ? -30.951 -15.053 23.261 1.00 82.62 921 ALA A C 1
ATOM 6950 O O . ALA A 1 921 ? -31.836 -14.352 23.763 1.00 82.62 921 ALA A O 1
ATOM 6951 N N . LEU A 1 922 ? -31.249 -16.138 22.540 1.00 82.62 922 LEU A N 1
ATOM 6952 C CA . LEU A 1 922 ? -32.612 -16.644 22.376 1.00 82.62 922 LEU A CA 1
ATOM 6953 C C . LEU A 1 922 ? -33.162 -17.140 23.718 1.00 82.62 922 LEU A C 1
ATOM 6955 O O . LEU A 1 922 ? -32.591 -18.019 24.363 1.00 82.62 922 LEU A O 1
ATOM 6959 N N . GLY A 1 923 ? -34.315 -16.604 24.122 1.00 82.62 923 GLY A N 1
ATOM 6960 C CA . GLY A 1 923 ? -34.986 -17.019 25.350 1.00 82.62 923 GLY A CA 1
ATOM 6961 C C . GLY A 1 923 ? -35.570 -18.434 25.261 1.00 82.62 923 GLY A C 1
ATOM 6962 O O . GLY A 1 923 ? -36.285 -18.761 24.315 1.00 82.62 923 GLY A O 1
ATOM 6963 N N . GLY A 1 924 ? -35.347 -19.241 26.303 1.00 81.00 924 GLY A N 1
ATOM 6964 C CA . GLY A 1 924 ? -35.922 -20.586 26.444 1.00 81.00 924 GLY A CA 1
ATOM 6965 C C . GLY A 1 924 ? -35.081 -21.724 25.858 1.00 81.00 924 GLY A C 1
ATOM 6966 O O . GLY A 1 924 ? -35.544 -22.865 25.870 1.00 81.00 924 GLY A O 1
ATOM 6967 N N . GLU A 1 925 ? -33.872 -21.429 25.384 1.00 83.06 925 GLU A N 1
ATOM 6968 C CA . GLU A 1 925 ? -32.902 -22.400 24.872 1.00 83.06 925 GLU A CA 1
ATOM 6969 C C . GLU A 1 925 ? -31.604 -22.344 25.689 1.00 83.06 925 GLU A C 1
ATOM 6971 O O . GLU A 1 925 ? -31.292 -21.326 26.303 1.00 83.06 925 GLU A O 1
ATOM 6976 N N . GLU A 1 926 ? -30.867 -23.454 25.721 1.00 85.00 926 GLU A N 1
ATOM 6977 C CA . GLU A 1 926 ? -29.566 -23.538 26.393 1.00 85.00 926 GLU A CA 1
ATOM 6978 C C . GLU A 1 926 ? -28.516 -22.771 25.578 1.00 85.00 926 GLU A C 1
ATOM 6980 O O . GLU A 1 926 ? -28.528 -22.811 24.347 1.00 85.00 926 GLU A O 1
ATOM 6985 N N . MET A 1 927 ? -27.632 -22.057 26.265 1.00 87.31 927 MET A N 1
ATOM 6986 C CA . MET A 1 927 ? -26.469 -21.385 25.688 1.00 87.31 927 MET A CA 1
ATOM 6987 C C . MET A 1 927 ? -25.235 -21.819 26.466 1.00 87.31 927 MET A C 1
ATOM 6989 O O . MET A 1 927 ? -25.356 -22.216 27.620 1.00 87.31 927 MET A O 1
ATOM 6993 N N . THR A 1 928 ? -24.068 -21.742 25.840 1.00 88.69 928 THR A N 1
ATOM 6994 C CA . THR A 1 928 ? -22.804 -22.130 26.459 1.00 88.69 928 THR A CA 1
ATOM 6995 C C . THR A 1 928 ? -21.804 -20.994 26.396 1.00 88.69 928 THR A C 1
ATOM 6997 O O . THR A 1 928 ? -21.544 -20.468 25.317 1.00 88.69 928 THR A O 1
ATOM 7000 N N . ILE A 1 929 ? -21.207 -20.649 27.539 1.00 89.94 929 ILE A N 1
ATOM 7001 C CA . ILE A 1 929 ? -20.108 -19.673 27.617 1.00 89.94 929 ILE A CA 1
ATOM 7002 C C . ILE A 1 929 ? -18.797 -20.399 27.918 1.00 89.94 929 ILE A C 1
ATOM 7004 O O . ILE A 1 929 ? -18.716 -21.217 28.837 1.00 89.94 929 ILE A O 1
ATOM 7008 N N . SER A 1 930 ? -17.755 -20.094 27.144 1.00 89.94 930 SER A N 1
ATOM 7009 C CA . SER A 1 930 ? -16.431 -20.713 27.266 1.00 89.94 930 SER A CA 1
ATOM 7010 C C . SER A 1 930 ? -15.296 -19.725 26.989 1.00 89.94 930 SER A C 1
ATOM 7012 O O . SER A 1 930 ? -15.511 -18.650 26.434 1.00 89.94 930 SER A O 1
ATOM 7014 N N . ILE A 1 931 ? -14.071 -20.093 27.374 1.00 89.44 931 ILE A N 1
ATOM 7015 C CA . ILE A 1 931 ? -12.851 -19.379 26.975 1.00 89.44 931 ILE A CA 1
ATOM 7016 C C . ILE A 1 931 ? -12.359 -19.984 25.660 1.00 89.44 931 ILE A C 1
ATOM 7018 O O . ILE A 1 931 ? -11.938 -21.141 25.642 1.00 89.44 931 ILE A O 1
ATOM 7022 N N . SER A 1 932 ? -12.389 -19.207 24.577 1.00 86.38 932 SER A N 1
ATOM 7023 C CA . SER A 1 932 ? -11.851 -19.618 23.272 1.00 86.38 932 SER A CA 1
ATOM 7024 C C . SER A 1 932 ? -10.349 -19.358 23.159 1.00 86.38 932 SER A C 1
ATOM 7026 O O . SER A 1 932 ? -9.647 -20.085 22.461 1.00 86.38 932 SER A O 1
ATOM 7028 N N . HIS A 1 933 ? -9.835 -18.364 23.891 1.00 85.56 933 HIS A N 1
ATOM 7029 C CA . HIS A 1 933 ? -8.414 -18.035 23.938 1.00 85.56 933 HIS A CA 1
ATOM 7030 C C . HIS A 1 933 ? -8.000 -17.399 25.252 1.00 85.56 933 HIS A C 1
ATOM 7032 O O . HIS A 1 933 ? -8.752 -16.619 25.835 1.00 85.56 933 HIS A O 1
ATOM 7038 N N . ARG A 1 934 ? -6.761 -17.664 25.672 1.00 85.44 934 ARG A N 1
ATOM 7039 C CA . ARG A 1 934 ? -6.087 -16.850 26.675 1.00 85.44 934 ARG A CA 1
ATOM 7040 C C . ARG A 1 934 ? -4.569 -16.946 26.583 1.00 85.44 934 ARG A C 1
ATOM 7042 O O . ARG A 1 934 ? -4.036 -18.031 26.362 1.00 85.44 934 ARG A O 1
ATOM 7049 N N . THR A 1 935 ? -3.898 -15.845 26.904 1.00 86.44 935 THR A N 1
ATOM 7050 C CA . THR A 1 935 ? -2.455 -15.793 27.217 1.00 86.44 935 THR A CA 1
ATOM 7051 C C . THR A 1 935 ? -2.184 -15.320 28.649 1.00 86.44 935 THR A C 1
ATOM 7053 O O . THR A 1 935 ? -1.037 -15.160 29.055 1.00 86.44 935 THR A O 1
ATOM 7056 N N . THR A 1 936 ? -3.230 -15.130 29.461 1.00 83.25 936 THR A N 1
ATOM 7057 C CA . THR A 1 936 ? -3.110 -14.756 30.881 1.00 83.25 936 THR A CA 1
ATOM 7058 C C . THR A 1 936 ? -2.394 -15.834 31.721 1.00 83.25 936 THR A C 1
ATOM 7060 O O . THR A 1 936 ? -2.499 -17.022 31.397 1.00 83.25 936 THR A O 1
ATOM 7063 N N . PRO A 1 937 ? -1.733 -15.474 32.845 1.00 82.50 937 PRO A N 1
ATOM 7064 C CA . PRO A 1 937 ? -0.957 -16.399 33.681 1.00 82.50 937 PRO A CA 1
ATOM 7065 C C . PRO A 1 937 ? -1.702 -17.684 34.062 1.00 82.50 937 PRO A C 1
ATOM 7067 O O . PRO A 1 937 ? -2.867 -17.644 34.452 1.00 82.50 937 PRO A O 1
ATOM 7070 N N . ALA A 1 938 ? -1.028 -18.836 33.978 1.00 75.75 938 ALA A N 1
ATOM 7071 C CA . ALA A 1 938 ? -1.659 -20.153 34.128 1.00 75.75 938 ALA A CA 1
ATOM 7072 C C . ALA A 1 938 ? -2.304 -20.406 35.508 1.00 75.75 938 ALA A C 1
ATOM 7074 O O . ALA A 1 938 ? -3.164 -21.275 35.629 1.00 75.75 938 ALA A O 1
ATOM 7075 N N . ASP A 1 939 ? -1.892 -19.674 36.543 1.00 81.06 939 ASP A N 1
ATOM 7076 C CA . ASP A 1 939 ? -2.440 -19.726 37.901 1.00 81.06 939 ASP A CA 1
ATOM 7077 C C . ASP A 1 939 ? -3.601 -18.742 38.145 1.00 81.06 939 ASP A C 1
ATOM 7079 O O . ASP A 1 939 ? -4.231 -18.790 39.205 1.00 81.06 939 ASP A O 1
ATOM 7083 N N . LEU A 1 940 ? -3.926 -17.887 37.168 1.00 85.44 940 LEU A N 1
ATOM 7084 C CA . LEU A 1 940 ? -5.086 -17.002 37.221 1.00 85.44 940 LEU A CA 1
ATOM 7085 C C . LEU A 1 940 ? -6.370 -17.806 36.980 1.00 85.44 940 LEU A C 1
ATOM 7087 O O . LEU A 1 940 ? -6.562 -18.370 35.898 1.00 85.44 940 LEU A O 1
ATOM 7091 N N . ASN A 1 941 ? -7.251 -17.814 37.984 1.00 87.69 941 ASN A N 1
ATOM 7092 C CA . ASN A 1 941 ? -8.604 -18.358 37.874 1.00 87.69 941 ASN A CA 1
ATOM 7093 C C . ASN A 1 941 ? -9.548 -17.328 37.250 1.00 87.69 941 ASN A C 1
ATOM 7095 O O . ASN A 1 941 ? -9.476 -16.149 37.587 1.00 87.69 941 ASN A O 1
ATOM 7099 N N . ILE A 1 942 ? -10.455 -17.787 36.388 1.00 89.44 942 ILE A N 1
ATOM 7100 C CA . ILE A 1 942 ? -11.416 -16.933 35.685 1.00 89.44 942 ILE A CA 1
ATOM 7101 C C . ILE A 1 942 ? -12.813 -17.448 36.008 1.00 89.44 942 ILE A C 1
ATOM 7103 O O . ILE A 1 942 ? -13.140 -18.595 35.699 1.00 89.44 942 ILE A O 1
ATOM 7107 N N . TYR A 1 943 ? -13.624 -16.606 36.644 1.00 90.69 943 TYR A N 1
ATOM 7108 C CA . TYR A 1 943 ? -14.963 -16.964 37.096 1.00 90.69 943 TYR A CA 1
ATOM 7109 C C . TYR A 1 943 ? -16.023 -16.196 36.313 1.00 90.69 943 TYR A C 1
ATOM 7111 O O . TYR A 1 943 ? -15.907 -14.986 36.139 1.00 90.69 943 TYR A O 1
ATOM 7119 N N . LEU A 1 944 ? -17.075 -16.897 35.899 1.00 90.81 944 LEU A N 1
ATOM 7120 C CA . LEU A 1 944 ? -18.337 -16.291 35.499 1.00 90.81 944 LEU A CA 1
ATOM 7121 C C . LEU A 1 944 ? -19.232 -16.182 36.739 1.00 90.81 944 LEU A C 1
ATOM 7123 O O . LEU A 1 944 ? -19.506 -17.195 37.388 1.00 90.81 944 LEU A O 1
ATOM 7127 N N . GLU A 1 945 ? -19.659 -14.969 37.080 1.00 90.75 945 GLU A N 1
ATOM 7128 C CA . GLU A 1 945 ? -20.597 -14.709 38.175 1.00 90.75 945 GLU A CA 1
ATOM 7129 C C . GLU A 1 945 ? -22.020 -14.561 37.628 1.00 90.75 945 GLU A C 1
ATOM 7131 O O . GLU A 1 945 ? -22.327 -13.621 36.895 1.00 90.75 945 GLU A O 1
ATOM 7136 N N . ASP A 1 946 ? -22.905 -15.468 38.033 1.00 86.88 946 ASP A N 1
ATOM 7137 C CA . ASP A 1 946 ? -24.344 -15.294 37.876 1.00 86.88 946 ASP A CA 1
ATOM 7138 C C . ASP A 1 946 ? -24.864 -14.466 39.054 1.00 86.88 946 ASP A C 1
ATOM 7140 O O . ASP A 1 946 ? -24.950 -14.941 40.191 1.00 86.88 946 ASP A O 1
ATOM 7144 N N . THR A 1 947 ? -25.198 -13.206 38.785 1.00 84.19 947 THR A N 1
ATOM 7145 C CA . THR A 1 947 ? -25.658 -12.267 39.819 1.00 84.19 947 THR A CA 1
ATOM 7146 C C . THR A 1 947 ? -27.108 -12.494 40.259 1.00 84.19 947 THR A C 1
ATOM 7148 O O . THR A 1 947 ? -27.494 -12.006 41.324 1.00 84.19 947 THR A O 1
ATOM 7151 N N . GLU A 1 948 ? -27.913 -13.237 39.489 1.00 84.12 948 GLU A N 1
ATOM 7152 C CA . GLU A 1 948 ? -29.291 -13.583 39.851 1.00 84.12 948 GLU A CA 1
ATOM 7153 C C . GLU A 1 948 ? -29.316 -14.804 40.779 1.00 84.12 948 GLU A C 1
ATOM 7155 O O . GLU A 1 948 ? -29.966 -14.774 41.830 1.00 84.12 948 GLU A O 1
ATOM 7160 N N . GLU A 1 949 ? -28.564 -15.852 40.434 1.00 84.56 949 GLU A N 1
ATOM 7161 C CA . GLU A 1 949 ? -28.450 -17.065 41.252 1.00 84.56 949 GLU A CA 1
ATOM 7162 C C . GLU A 1 949 ? -27.415 -16.936 42.386 1.00 84.56 949 GLU A C 1
ATOM 7164 O O . GLU A 1 949 ? -27.460 -17.687 43.367 1.00 84.56 949 GLU A O 1
ATOM 7169 N N . GLY A 1 950 ? -26.503 -15.962 42.294 1.00 85.19 950 GLY A N 1
ATOM 7170 C CA . GLY A 1 950 ? -25.410 -15.749 43.246 1.00 85.19 950 GLY A CA 1
ATOM 7171 C C . GLY A 1 950 ? -24.347 -16.851 43.199 1.00 85.19 950 GLY A C 1
ATOM 7172 O O . GLY A 1 950 ? -23.704 -17.131 44.216 1.00 85.19 950 GLY A O 1
ATOM 7173 N N . SER A 1 951 ? -24.203 -17.520 42.053 1.00 86.94 951 SER A N 1
ATOM 7174 C CA . SER A 1 951 ? -23.245 -18.607 41.837 1.00 86.94 951 SER A CA 1
ATOM 7175 C C . SER A 1 951 ? -22.045 -18.149 41.014 1.00 86.94 951 SER A C 1
ATOM 7177 O O . SER A 1 951 ? -22.181 -17.316 40.124 1.00 86.94 951 SER A O 1
ATOM 7179 N N . MET A 1 952 ? -20.876 -18.732 41.281 1.00 88.31 952 MET A N 1
ATOM 7180 C CA . MET A 1 952 ? -19.665 -18.519 40.488 1.00 88.31 952 MET A CA 1
ATOM 7181 C C . MET A 1 952 ? -19.217 -19.830 39.850 1.00 88.31 952 MET A C 1
ATOM 7183 O O . MET A 1 952 ? -19.086 -20.843 40.542 1.00 88.31 952 MET A O 1
ATOM 7187 N N . THR A 1 953 ? -18.928 -19.784 38.553 1.00 88.12 953 THR A N 1
ATOM 7188 C CA . THR A 1 953 ? -18.455 -20.925 37.762 1.00 88.12 953 THR A CA 1
ATOM 7189 C C . THR A 1 953 ? -17.042 -20.647 37.273 1.00 88.12 953 THR A C 1
ATOM 7191 O O . THR A 1 953 ? -16.811 -19.647 36.600 1.00 88.12 953 THR A O 1
ATOM 7194 N N . ASN A 1 954 ? -16.081 -21.510 37.611 1.00 88.88 954 ASN A N 1
ATOM 7195 C CA . ASN A 1 954 ? -14.716 -21.401 37.097 1.00 88.88 954 ASN A CA 1
ATOM 7196 C C . ASN A 1 954 ? -14.671 -21.901 35.649 1.00 88.88 954 ASN A C 1
ATOM 7198 O O . ASN A 1 954 ? -14.853 -23.093 35.398 1.00 88.88 954 ASN A O 1
ATOM 7202 N N . LEU A 1 955 ? -14.385 -21.010 34.702 1.00 87.06 955 LEU A N 1
ATOM 7203 C CA . LEU A 1 955 ? -14.353 -21.340 33.275 1.00 87.06 955 LEU A CA 1
ATOM 7204 C C . LEU A 1 955 ? -13.139 -22.205 32.882 1.00 87.06 955 LEU A C 1
ATOM 7206 O O . LEU A 1 955 ? -13.070 -22.696 31.759 1.00 87.06 955 LEU A O 1
ATOM 7210 N N . LEU A 1 956 ? -12.182 -22.424 33.795 1.00 81.69 956 LEU A N 1
ATOM 7211 C CA . LEU A 1 956 ? -10.974 -23.226 33.551 1.00 81.69 956 LEU A CA 1
ATOM 7212 C C . LEU A 1 956 ? -11.095 -24.691 33.949 1.00 81.69 956 LEU A C 1
ATOM 7214 O O . LEU A 1 956 ? -10.306 -25.512 33.485 1.00 81.69 956 LEU A O 1
ATOM 7218 N N . ASP A 1 957 ? -12.086 -25.043 34.766 1.00 76.56 957 ASP A N 1
ATOM 7219 C CA . ASP A 1 957 ? -12.285 -26.423 35.223 1.00 76.56 957 ASP A CA 1
ATOM 7220 C C . ASP A 1 957 ? -12.967 -27.305 34.151 1.00 76.56 957 ASP A C 1
ATOM 7222 O O . ASP A 1 957 ? -13.401 -28.425 34.427 1.00 76.56 957 ASP A O 1
ATOM 7226 N N . GLY A 1 958 ? -13.046 -26.816 32.904 1.00 57.38 958 GLY A N 1
ATOM 7227 C CA . GLY A 1 958 ? -13.664 -27.501 31.766 1.00 57.38 958 GLY A CA 1
ATOM 7228 C C . GLY A 1 958 ? -15.191 -27.551 31.833 1.00 57.38 958 GLY A C 1
ATOM 7229 O O . GLY A 1 958 ? -15.814 -28.283 31.066 1.00 57.38 958 GLY A O 1
ATOM 7230 N N . THR A 1 959 ? -15.798 -26.809 32.758 1.00 48.75 959 THR A N 1
ATOM 7231 C CA . THR A 1 959 ? -17.247 -26.683 32.892 1.00 48.75 959 THR A CA 1
ATOM 7232 C C . THR A 1 959 ? -17.728 -25.489 32.081 1.00 48.75 959 THR A C 1
ATOM 7234 O O . THR A 1 959 ? -17.532 -24.344 32.477 1.00 48.75 959 THR A O 1
ATOM 7237 N N . THR A 1 960 ? -18.339 -25.781 30.937 1.00 54.75 960 THR A N 1
ATOM 7238 C CA . THR A 1 960 ? -19.242 -24.881 30.211 1.00 54.75 960 THR A CA 1
ATOM 7239 C C . THR A 1 960 ? -20.362 -24.426 31.153 1.00 54.75 960 THR A C 1
ATOM 7241 O O . THR A 1 960 ? -20.937 -25.283 31.831 1.00 54.75 960 THR A O 1
ATOM 7244 N N . TYR A 1 961 ? -20.626 -23.116 31.234 1.00 53.94 961 TYR A N 1
ATOM 7245 C CA . TYR A 1 961 ? -21.831 -22.585 31.893 1.00 53.94 961 TYR A CA 1
ATOM 7246 C C . TYR A 1 961 ? -23.021 -22.716 30.956 1.00 53.94 961 TYR A C 1
ATOM 7248 O O . TYR A 1 961 ? -22.827 -22.342 29.773 1.00 53.94 961 TYR A O 1
#

pLDDT: mean 72.83, std 22.28, range [21.09, 98.12]

Sequence (961 aa):
MKKYLVLIFTLSFIFSFGQNAIVGNGFTCCWGSAGNSNYGYEYFDASAGNSYISIQNARNAGGNNYFRFGVDWGGTLKQITITPGSDTVVTAGNEYTLNPNNTNSGAMVINAPNTTDNYVFKTYDAGSDPTGKFIFFKVDGTVRTISSVSTHSVYSGNDQIITATLSGALSSGQGVYLRYTADNFTSSTITEMSCSGTSCTGTIPAATNSNNADIKYYVFTSGDGLTISHANADWYTINMNNNSDNNYSYNSTTQLDQGYGVFGYSFDSPTDTAEDNGTANDSDFVSDSELGNGKALSEWTGNGVTLTHNTSENKGVLGSASGSMQVAVPDGNSDYIQTRQRGNGAYVDADYAFTKGTGNTNTRIEDQATLSFWMKSPVTTSENSGYRVVLFDGGSEQQYSSWSDISTAGSWVEYTLGLGYNGTDDNAVSQRFGTIDEGLRIRIQFGTGLANQTVYIDDITVTGLDVPWYGEYGSGESSHGNWAINGLPSKYDDVVVDDDFYHSANNALKINDATFEVNNLYLRDGGSITLRDSEYSSTSYPRSLIVNGNMKIESGGVLSVNKGSELEIKGNLTDLNTSGGNVIFHSDQDQFSALTVDGSFTNGGSGNKLRYNLYINGVDASSAQGSHGWDLKGSPLNNGWVNGSAFAQNGNQYALGTYNSSTNSFSSTTTSGSNNLTNSTGYAMAKAGSGGTVAITGGAQTAQQTIELTHPGGGSHWNLLANPFTTYVAISSDAVTDSDAGGNVWTKNNSIVGYTDSQAAIYLWNGTDYSDIINGTTNTARYLAPGQAFFVSFDSDNTENSGEVEATFTFQENHQTTLRGMSLITTDDAIAGDIMEENRAELHLNLEQNSFSRDTKIIYMEDMTDGIDKGYDAAPFIIEGESFDIVTRVPSEDDGINLAIQTLNFSEVLQEKIIPLGINALGGEEMTISISHRTTPADLNIYLEDTEEGSMTNLLDGTTY

Secondary structure (DSSP, 8-state):
------------------EEEEESBBTBSS---TTT--TTEEEPEE-STT-EEEEEE-SSTTEEEEEEEEEEETTEEEEEBSSTTS-EE--TT--BPPB-S--SS--EEEEES-SSSEEEEEES--SSS----EEEEEEBSSPP-EEEE-----BTTS-EEEEEEESSSPPBTEEEEEEEESSTTSS-EEEEPEEETTEEEEEE-TTTS-TTEEEEEEEEEEETT----GGGHHHH-SEEE-TTTT-EEEEEB-S---SS-S--EEE--TT--S---S------------SSS------EEETTEEEEEESSS--SEETTEESEEEEEE-SS--EEEEEE---SSS---S--------S-S---GGG--EEEEEEE-S----SSSSEEEEEEETTT--B-SPPEE----SS-EEEEEE-S---S-TTTTTS-----SS-EEEEEEE-GGGTTEEEEEEEEEEES----B-PPP-S-TT--GGGSSSSPPPTT--EEE-TTS---TT--EEE-SSEEEES-EEE-TT-EEEEPP--TTSSS-SEEEEESS-EEE-TT-EEEE-TTEEEEESS-EEE--SSS-SEEEEB-SS-B-EEEESS-EEE-SSS--EEEEEEE-EE-SS-SS-----EEEE-SSEEEEEEGGGS-EETTEEEEEEEEGGGTEEEEE--SSEEEPPTTBEEEE-EETT-EEEEEEEE---S-EEEEE---TTS--EEEEE--SSSEEE-SHHHHHHSS-S--HHHHHTTT-BSSGGG-SEEE--SS-S-EEESTT--S--EEPTTBEEEEEB-TTSSSS-S---EEEEE-GGGEE-TTT-S-SS---S-S-PPPBTTEEEEEEEEEETTEEEEEEEEEETT--SS--BTTBBPPP-SSS---EEEE--SSS--S--BSEEEEEGGGTTS-----EEEE--TTS--EEEEEEE-S-TT---EEEETTTTEEEETTTT---